Protein AF-0000000080197088 (afdb_homodimer)

Secondary structure (DSSP, 8-state):
-------------------------SS--SSPPSEEEEEEEEEEE-GGG-EEEESS---HHHHHHHHHHHHHH--SPPPPPPTT--EE-EEEEEEEES-----TT----EEEEEETTEEEEEEEEHHHHHHHHHHHHHHEEEETTTTEEEEEEEEEEEEE--SSSEEEEEEE-SSS---HHHHHHHHHHHHHTT--EEEEE---SS---B--SS-THHHHHHSSSTTS-B-HHHHHHHHHHHHTTT-EEEEE---SBS-HHHHHH-GGGS-SSPP--SSGGG-B--TT-HHHHHHHHHHHHHHHHH---SEEE----S--THHHHT-HHHHHHHHHHT--HHHHHHHHHHHHHIIIIIIS--EEEEEHHHHHHHGGGS-TTPEEEE--STTHHHHHHHHHHTT-EEEE--HHHHB-SSTT--HHHHHH--TTTT--HHHHTTEEEEEEEE-SSS--TTTHHHHHTTHHHHHHHHHHS-TT---HHHHHHHHHHHHHHHHHTT--PPPTT-SSTTPPPSSS--GGG-/-------------------------SS--SSPPSEEEEEEEEEEE-GGG-EEEESS---HHHHHHHHHHHHHH--SPPPPPPTT--EE-EEEEEEEES-----TT----EEEEEETTEEEEEEEEHHHHHHHHHHHHHHEEEETTTTEEEEEEEEEEEEE--SSSEEEEEEE-SSS---HHHHHHHHHHHHHTT--EEEEE---SS---B--SS-THHHHHHSSSTTS-B-HHHHHHHHHHHHTTT-EEEEE---SBS-HHHHHH-GGGS-SSPP--SSGGG-B--TT-HHHHHHHHHHHHHHHHH---SEEE----S--THHHHT-HHHHHHHHHHT--HHHHHHHHHHHHHIIIIIIS--EEEEEHHHHHHHGGGS-TTPEEEE--STTHHHHHHHHHHTT-EEEE--HHHHB-SSTT--HHHHHH--TTTT--HHHHTTEEEEEEEE-STT--TTTHHHHHTTHHHHHHHHHHS-TT---HHHHHHHHHHHHHHHHHTT--PPPTT-SSTTPPPSSS--GGG-

pLDDT: mean 93.04, std 13.76, range [24.11, 98.94]

Organism: NCBI:txid67003

Foldseek 3Di:
DCPVDDPVPPPPPPPPPPPPPLPFDPPLAAPDFQDKDFAADKAFADLVQAEEAEDQDDDPLLVVLVVVLSCLQCVADADDDDPPHQHERYEYEYENAEDDDQAQPDWLKWKWWDDSVYIYIYDPYSNVSSLNSLRVSSQWDADPVNRTIMRGRDGMIGIGGFPFRAEEAEDACALPHADLVLLLLVLVVCVNNPHAEYEYAQHFLRARQEADPVQRLLRVFLHPDPVRHADLVSLLVSQVSNVSSNHAYAYEDEAFFRCNSSCRSPVPQFDVVFDDDPPSRQGGGDLLDPVNLVVLLSVLLSVLVRGVYQEYEHEPPPHHCVSQVVRPVNVVSCVVVVHDPLVSVLVSQVSNCCSSCPVSVGAYEYELNVCVSQNPSDDQSYEYEYAEPPCRQVSLQSCLVVPHAYAYQYCQQQEQQFFQHALLSNLQDANQPPHDPSSVVSYNYYYRYYHPNPDYSVQPQLSCPPSSSSRSSNRGYDVPPRDCVSCVSSSLSSQVSCVVSVTNHAQNPDSTSRDHDDDDDDSSVD/DDPPPDCPPPPPPPPPPPPPPLPFDPPLAAPDFQDKDFAADKAFADLVQAEEAEDQDDDPLLVVLVVVLSCLQCVADADDDDPPHQHERYEYEYENAEDDDQAQPDWLKWKWWDDSVYIYIYDPYSNVSSLNSLRVSSQWDADPVNRTIMRGRDGMIGIGGWPFRAEEAEDACALPHADLVLLLLVLVVCVNNPHAEYEYNQHFLRARQEADPVQRLLRVFLHPDPVRHADLVSLLVSQVSNVSSNHAYAYEDEAFFRCNSSCRSPVPQFDVVFDDDPPSRQGGGQLLDPVNLVVLLSVLLSVLVRGVYQEYEHEPPPHHCVSQVVRPVNVVSCVVVVHDPLVSVLVSQVSSCCSSCPVSVGAYEYELNVCVSQNPSDDQSYEYEYAEPPCRQVSLQSCLVVPHAYAYQYCQQQEQQFFQHALLSNLQDANQPPHDPSSVVSYNYYYRYYHPNPDYSVQPQQSCPDSVSSRSSNRGYDVPPRDCVSCVSSSLSSQVSCVVSVGNHAQNPDSTSRDHDDDDDDSSVD

Sequence (1052 aa):
MSGQGVALGLLVVAQLLAACVVHAAFPPIWPMPQNYTNGTGTVVIDGANMRLSSTCGSSENLTSAFDRFVKRTFTHRAAELDEDVQAVSVVAVCAWNVSVPLQLGVSEAYRLSAGVNGIMVECEEIYGCYHGLETLSQLISFNYSSHRYELHHAPWRVEDFPRFSHRGMLVDTSRHFIPVPVLKQIIDSMTYAKFNVFHWHITDAHSFPMESKKYPQLAEHGAFSPAERFSIEDMKEVRDYAMERGVRVMMEFDSPAHTSAMCAGMPEICPLPMCTDPNLNAWVLDITKQKTYRVVEDLFREIAELFPERMLHVGGDEVDTRCWEENPYIMEWLAEHNITLREALLNFTKNVETHVSGRLNRVVVGWEEMWTTFGTKLDKSTVVQQWLAQNASAILKDVTSHGYRALVSIQHHWYLNWDGTKWDAAYEFEPCTSLTDEECALVLGGEACQWGEFVDASVALNTMWPRAAAVAERLWSRRDVNSVAAAEGRYVAFRCLLNQRGIAAGPAHNELARRAPGDPGSCYAQMSGQGVALGLLVVAQLLAACVVHAAFPPIWPMPQNYTNGTGTVVIDGANMRLSSTCGSSENLTSAFDRFVKRTFTHRAAELDEDVQAVSVVAVCAWNVSVPLQLGVSEAYRLSAGVNGIMVECEEIYGCYHGLETLSQLISFNYSSHRYELHHAPWRVEDFPRFSHRGMLVDTSRHFIPVPVLKQIIDSMTYAKFNVFHWHITDAHSFPMESKKYPQLAEHGAFSPAERFSIEDMKEVRDYAMERGVRVMMEFDSPAHTSAMCAGMPEICPLPMCTDPNLNAWVLDITKQKTYRVVEDLFREIAELFPERMLHVGGDEVDTRCWEENPYIMEWLAEHNITLREALLNFTKNVETHVSGRLNRVVVGWEEMWTTFGTKLDKSTVVQQWLAQNASAILKDVTSHGYRALVSIQHHWYLNWDGTKWDAAYEFEPCTSLTDEECALVLGGEACQWGEFVDASVALNTMWPRAAAVAERLWSRRDVNSVAAAEGRYVAFRCLLNQRGIAAGPAHNELARRAPGDPGSCYAQ

Radius of gyration: 31.52 Å; Cα contacts (8 Å, |Δi|>4): 2312; chains: 2; bounding box: 90×104×86 Å

Solvent-accessible surface area (backbone atoms only — not comparable to full-atom values): 53618 Å² total; per-residue (Å²): 138,88,75,81,73,84,78,75,74,79,76,75,75,72,74,67,72,65,67,72,69,70,64,75,36,74,68,55,50,65,47,53,64,64,38,72,51,64,44,81,37,75,32,43,39,35,65,93,64,55,40,82,41,65,73,58,40,82,46,71,63,56,52,50,47,47,51,53,44,49,59,68,54,52,77,66,77,56,59,83,76,57,91,84,58,79,54,45,37,52,41,35,34,30,21,65,34,72,76,71,77,85,52,90,72,60,55,49,34,22,34,35,40,37,41,86,91,37,32,39,31,37,16,60,24,42,54,2,38,56,50,36,48,48,52,51,41,49,48,44,44,72,37,74,86,77,33,37,34,34,31,65,37,21,42,34,41,36,44,36,48,60,65,31,72,40,32,29,42,34,43,31,34,18,31,11,55,54,37,68,54,44,51,51,53,52,50,55,55,34,47,65,41,64,37,36,28,42,29,38,33,41,36,28,26,69,6,20,20,55,54,36,90,91,48,49,45,30,21,73,52,7,20,70,43,81,82,44,57,37,49,65,57,50,52,47,48,53,46,52,58,31,48,69,65,56,22,39,53,32,48,30,49,48,37,56,20,22,25,37,9,46,33,59,29,40,52,88,35,23,44,83,77,62,68,77,66,87,54,44,52,45,23,44,50,26,86,86,41,71,64,31,55,52,52,53,53,49,50,52,50,55,48,53,73,71,34,84,43,47,50,37,32,45,31,42,51,74,67,46,60,62,56,53,72,69,28,68,69,53,49,50,50,30,58,75,66,70,49,51,71,66,54,50,51,48,52,53,50,49,52,51,46,47,44,39,38,61,75,65,63,27,37,43,28,31,29,42,47,47,44,79,71,49,48,82,76,47,65,70,72,37,28,37,33,38,36,59,66,77,62,38,62,57,50,53,46,54,44,23,74,73,66,25,36,31,33,42,32,36,47,81,40,29,30,37,52,49,48,73,43,44,43,63,58,23,32,58,55,60,94,52,60,95,46,52,73,71,37,36,68,30,44,41,31,34,31,36,34,32,51,14,52,42,28,35,56,39,40,46,51,15,35,41,24,46,44,48,50,30,45,33,25,56,39,28,19,51,84,83,66,52,51,57,79,76,41,43,46,34,52,32,48,48,29,45,48,37,28,57,70,48,39,26,28,19,41,70,72,43,81,34,32,68,42,62,50,86,55,57,48,38,67,78,75,54,142,83,83,79,75,81,80,79,76,80,78,76,75,70,73,67,76,67,66,73,68,69,64,73,36,73,68,56,50,64,47,53,64,65,38,71,52,64,44,80,39,74,32,43,38,36,65,92,63,54,42,81,41,64,73,60,38,84,47,71,61,56,53,50,46,48,51,52,45,49,59,66,53,50,78,64,77,57,58,82,77,56,89,82,57,81,53,45,36,50,41,35,34,30,20,67,34,72,75,72,76,85,52,88,72,59,55,48,33,23,35,33,38,37,39,85,91,37,33,38,30,37,16,62,24,42,52,1,38,55,50,36,48,48,52,51,42,50,49,45,45,74,35,72,86,78,32,36,34,32,31,64,36,21,42,34,40,34,43,35,50,60,66,32,73,40,34,28,40,33,42,32,35,17,31,11,55,56,38,68,54,45,50,52,52,50,52,55,54,34,47,64,41,65,39,35,28,42,29,38,32,40,36,30,23,69,6,20,21,56,53,37,90,91,47,48,46,31,20,73,51,7,20,69,42,81,82,43,56,36,49,66,57,50,53,46,49,54,46,53,57,30,46,69,67,56,22,41,53,32,47,29,50,47,36,56,19,22,25,38,9,46,31,59,29,41,50,90,34,24,44,81,78,63,68,77,64,86,53,44,53,44,24,46,50,26,87,87,41,70,63,31,55,52,50,54,52,49,52,52,50,52,48,54,74,69,34,85,44,48,50,37,32,44,32,43,50,74,67,47,60,61,56,52,73,69,29,68,68,53,49,50,48,30,59,74,67,71,48,51,70,69,53,49,52,48,51,51,51,49,51,50,46,46,43,40,38,60,73,64,63,27,37,44,28,29,28,40,46,47,44,78,73,50,48,83,77,47,64,71,73,37,28,36,32,38,38,58,66,77,61,38,62,59,50,54,46,55,45,23,75,72,66,26,36,31,34,43,32,35,47,82,39,28,29,38,53,48,49,74,40,44,42,62,59,22,33,58,54,61,94,50,62,95,46,54,73,73,37,37,66,30,43,41,31,34,30,38,32,33,52,14,51,43,28,35,54,38,39,45,51,15,35,40,23,46,45,47,50,28,46,33,25,56,40,28,18,50,84,84,68,50,54,58,81,75,41,44,44,34,52,31,49,49,29,45,48,37,28,58,69,50,40,26,29,18,40,69,70,42,80,37,33,62,42,65,49,87,54,56,48,39,66,79,74,53

Structure (mmCIF, N/CA/C/O backbone):
data_AF-0000000080197088-model_v1
#
loop_
_entity.id
_entity.type
_entity.pdbx_description
1 polymer Beta-hexosaminidase
#
loop_
_atom_site.group_PDB
_atom_site.id
_atom_site.type_symbol
_atom_site.label_atom_id
_atom_site.label_alt_id
_atom_site.label_comp_id
_atom_site.label_asym_id
_atom_site.label_entity_id
_atom_site.label_seq_id
_atom_site.pdbx_PDB_ins_code
_atom_site.Cartn_x
_atom_site.Cartn_y
_atom_site.Cartn_z
_atom_site.occupancy
_atom_site.B_iso_or_equiv
_atom_site.auth_seq_id
_atom_site.auth_comp_id
_atom_site.auth_asym_id
_atom_site.auth_atom_id
_atom_site.pdbx_PDB_model_num
ATOM 1 N N . MET A 1 1 ? 55.062 17 51.656 1 24.28 1 MET A N 1
ATOM 2 C CA . MET A 1 1 ? 54.344 15.961 50.938 1 24.28 1 MET A CA 1
ATOM 3 C C . MET A 1 1 ? 53.469 16.578 49.844 1 24.28 1 MET A C 1
ATOM 5 O O . MET A 1 1 ? 53.156 17.766 49.906 1 24.28 1 MET A O 1
ATOM 9 N N . SER A 1 2 ? 53.094 15.625 48.875 1 25.16 2 SER A N 1
ATOM 10 C CA . SER A 1 2 ? 52.781 15.305 47.5 1 25.16 2 SER A CA 1
ATOM 11 C C . SER A 1 2 ? 51.344 15.688 47.156 1 25.16 2 SER A C 1
ATOM 13 O O . SER A 1 2 ? 50.375 15.039 47.594 1 25.16 2 SER A O 1
ATOM 15 N N . GLY A 1 3 ? 50.938 16.891 47.25 1 24.11 3 GLY A N 1
ATOM 16 C CA . GLY A 1 3 ? 49.688 17.609 46.969 1 24.11 3 GLY A CA 1
ATOM 17 C C . GLY A 1 3 ? 49.156 17.375 45.562 1 24.11 3 GLY A C 1
ATOM 18 O O . GLY A 1 3 ? 48.375 18.172 45.062 1 24.11 3 GLY A O 1
ATOM 19 N N . GLN A 1 4 ? 49.844 16.391 44.812 1 29.55 4 GLN A N 1
ATOM 20 C CA . GLN A 1 4 ? 49.625 16.406 43.375 1 29.55 4 GLN A CA 1
ATOM 21 C C . GLN A 1 4 ? 48.188 16.047 43 1 29.55 4 GLN A C 1
ATOM 23 O O . GLN A 1 4 ? 47.781 14.891 43.125 1 29.55 4 GLN A O 1
ATOM 28 N N . GLY A 1 5 ? 47.188 16.812 43.469 1 26.14 5 GLY A N 1
ATOM 29 C CA . GLY A 1 5 ? 45.781 16.562 43.219 1 26.14 5 GLY A CA 1
ATOM 30 C C . GLY A 1 5 ? 45.5 16.234 41.75 1 26.14 5 GLY A C 1
ATOM 31 O O . GLY A 1 5 ? 46.344 16.5 40.875 1 26.14 5 GLY A O 1
ATOM 32 N N . VAL A 1 6 ? 44.188 15.516 41.438 1 30.48 6 VAL A N 1
ATOM 33 C CA . VAL A 1 6 ? 43.438 14.664 40.531 1 30.48 6 VAL A CA 1
ATOM 34 C C . VAL A 1 6 ? 43 15.477 39.312 1 30.48 6 VAL A C 1
ATOM 36 O O . VAL A 1 6 ? 42.062 16.281 39.406 1 30.48 6 VAL A O 1
ATOM 39 N N . ALA A 1 7 ? 43.812 16.094 38.5 1 31.86 7 ALA A N 1
ATOM 40 C CA . ALA A 1 7 ? 43.281 16.734 37.281 1 31.86 7 ALA A CA 1
ATOM 41 C C . ALA A 1 7 ? 42.562 15.742 36.406 1 31.86 7 ALA A C 1
ATOM 43 O O . ALA A 1 7 ? 43.156 15.055 35.594 1 31.86 7 ALA A O 1
ATOM 44 N N . LEU A 1 8 ? 41.688 14.805 36.969 1 28.34 8 LEU A N 1
ATOM 45 C CA . LEU A 1 8 ? 41.031 13.867 36.062 1 28.34 8 LEU A CA 1
ATOM 46 C C . LEU A 1 8 ? 40.312 14.617 34.969 1 28.34 8 LEU A C 1
ATOM 48 O O . LEU A 1 8 ? 39.375 15.367 35.219 1 28.34 8 LEU A O 1
ATOM 52 N N . GLY A 1 9 ? 41 15.008 33.875 1 25.44 9 GLY A N 1
ATOM 53 C CA . GLY A 1 9 ? 40.5 15.594 32.625 1 25.44 9 GLY A CA 1
ATOM 54 C C . GLY A 1 9 ? 39.344 14.836 32.031 1 25.44 9 GLY A C 1
ATOM 55 O O . GLY A 1 9 ? 39.438 13.625 31.812 1 25.44 9 GLY A O 1
ATOM 56 N N . LEU A 1 10 ? 38.062 15.211 32.281 1 27.31 10 LEU A N 1
ATOM 57 C CA . LEU A 1 10 ? 36.812 14.727 31.703 1 27.31 10 LEU A CA 1
ATOM 58 C C . LEU A 1 10 ? 36.906 14.688 30.188 1 27.31 10 LEU A C 1
ATOM 60 O O . LEU A 1 10 ? 37.031 15.727 29.547 1 27.31 10 LEU A O 1
ATOM 64 N N . LEU A 1 11 ? 37.438 13.609 29.594 1 29.98 11 LEU A N 1
ATOM 65 C CA . LEU A 1 11 ? 37.344 13.281 28.172 1 29.98 11 LEU A CA 1
ATOM 66 C C . LEU A 1 11 ? 35.906 13.375 27.688 1 29.98 11 LEU A C 1
ATOM 68 O O . LEU A 1 11 ? 35.062 12.609 28.109 1 29.98 11 LEU A O 1
ATOM 72 N N . VAL A 1 12 ? 35.375 14.555 27.344 1 30.69 12 VAL A N 1
ATOM 73 C CA . VAL A 1 12 ? 34.156 14.766 26.594 1 30.69 12 VAL A CA 1
ATOM 74 C C . VAL A 1 12 ? 34.125 13.805 25.406 1 30.69 12 VAL A C 1
ATOM 76 O O . VAL A 1 12 ? 34.938 13.891 24.5 1 30.69 12 VAL A O 1
ATOM 79 N N . VAL A 1 13 ? 33.75 12.578 25.625 1 30.33 13 VAL A N 1
ATOM 80 C CA . VAL A 1 13 ? 33.438 11.68 24.531 1 30.33 13 VAL A CA 1
ATOM 81 C C . VAL A 1 13 ? 32.469 12.367 23.562 1 30.33 13 VAL A C 1
ATOM 83 O O . VAL A 1 13 ? 31.328 12.641 23.906 1 30.33 13 VAL A O 1
ATOM 86 N N . ALA A 1 14 ? 32.938 13.32 22.766 1 31.08 14 ALA A N 1
ATOM 87 C CA . ALA A 1 14 ? 32.281 13.656 21.5 1 31.08 14 ALA A CA 1
ATOM 88 C C . ALA A 1 14 ? 31.672 12.414 20.844 1 31.08 14 ALA A C 1
ATOM 90 O O . ALA A 1 14 ? 32.406 11.562 20.344 1 31.08 14 ALA A O 1
ATOM 91 N N . GLN A 1 15 ? 30.688 11.906 21.422 1 31.02 15 GLN A N 1
ATOM 92 C CA . GLN A 1 15 ? 29.953 10.922 20.641 1 31.02 15 GLN A CA 1
ATOM 93 C C . GLN A 1 15 ? 29.859 11.352 19.172 1 31.02 15 GLN A C 1
ATOM 95 O O . GLN A 1 15 ? 29.188 12.344 18.859 1 31.02 15 GLN A O 1
ATOM 100 N N . LEU A 1 16 ? 30.953 11.227 18.422 1 31.47 16 LEU A N 1
ATOM 101 C CA . LEU A 1 16 ? 30.922 11.172 16.969 1 31.47 16 LEU A CA 1
ATOM 102 C C . LEU A 1 16 ? 29.672 10.477 16.484 1 31.47 16 LEU A C 1
ATOM 104 O O . LEU A 1 16 ? 29.484 9.273 16.703 1 31.47 16 LEU A O 1
ATOM 108 N N . LEU A 1 17 ? 28.547 11.109 16.625 1 34.03 17 LEU A N 1
ATOM 109 C CA . LEU A 1 17 ? 27.516 10.633 15.711 1 34.03 17 LEU A CA 1
ATOM 110 C C . LEU A 1 17 ? 28.125 10.117 14.414 1 34.03 17 LEU A C 1
ATOM 112 O O . LEU A 1 17 ? 28.656 10.898 13.617 1 34.03 17 LEU A O 1
ATOM 116 N N . ALA A 1 18 ? 28.812 9.078 14.547 1 34.41 18 ALA A N 1
ATOM 117 C CA . ALA A 1 18 ? 29.141 8.414 13.297 1 34.41 18 ALA A CA 1
ATOM 118 C C . ALA A 1 18 ? 28.047 8.594 12.258 1 34.41 18 ALA A C 1
ATOM 120 O O . ALA A 1 18 ? 26.938 8.055 12.414 1 34.41 18 ALA A O 1
ATOM 121 N N . ALA A 1 19 ? 27.938 9.75 11.664 1 36.25 19 ALA A N 1
ATOM 122 C CA . ALA A 1 19 ? 27.203 9.773 10.406 1 36.25 19 ALA A CA 1
ATOM 123 C C . ALA A 1 19 ? 27.297 8.422 9.695 1 36.25 19 ALA A C 1
ATOM 125 O O . ALA A 1 19 ? 28.375 8.031 9.227 1 36.25 19 ALA A O 1
ATOM 126 N N . CYS A 1 20 ? 26.594 7.488 10.086 1 39.09 20 CYS A N 1
ATOM 127 C CA . CYS A 1 20 ? 26.547 6.312 9.227 1 39.09 20 CYS A CA 1
ATOM 128 C C . CYS A 1 20 ? 26.641 6.707 7.758 1 39.09 20 CYS A C 1
ATOM 130 O O . CYS A 1 20 ? 25.672 7.219 7.191 1 39.09 20 CYS A O 1
ATOM 132 N N . VAL A 1 21 ? 27.875 7 7.371 1 39.06 21 VAL A N 1
ATOM 133 C CA . VAL A 1 21 ? 28.094 7.133 5.934 1 39.06 21 VAL A CA 1
ATOM 134 C C . VAL A 1 21 ? 27.312 6.047 5.191 1 39.06 21 VAL A C 1
ATOM 136 O O . VAL A 1 21 ? 27.641 4.859 5.309 1 39.06 21 VAL A O 1
ATOM 139 N N . VAL A 1 22 ? 26.031 6.195 5.07 1 46.78 22 VAL A N 1
ATOM 140 C CA . VAL A 1 22 ? 25.359 5.355 4.082 1 46.78 22 VAL A CA 1
ATOM 141 C C . VAL A 1 22 ? 26.297 5.117 2.893 1 46.78 22 VAL A C 1
ATOM 143 O O . VAL A 1 22 ? 26.594 6.039 2.137 1 46.78 22 VAL A O 1
ATOM 146 N N . HIS A 1 23 ? 27.312 4.258 3.129 1 54.22 23 HIS A N 1
ATOM 147 C CA . HIS A 1 23 ? 28.016 3.873 1.912 1 54.22 23 HIS A CA 1
ATOM 148 C C . HIS A 1 23 ? 27.047 3.648 0.759 1 54.22 23 HIS A C 1
ATOM 150 O O . HIS A 1 23 ? 26.062 2.92 0.903 1 54.22 23 HIS A O 1
ATOM 156 N N . ALA A 1 24 ? 27.188 4.516 -0.196 1 63.97 24 ALA A N 1
ATOM 157 C CA . ALA A 1 24 ? 26.328 4.531 -1.384 1 63.97 24 ALA A CA 1
ATOM 158 C C . ALA A 1 24 ? 26.312 3.164 -2.061 1 63.97 24 ALA A C 1
ATOM 160 O O . ALA A 1 24 ? 27.359 2.57 -2.307 1 63.97 24 ALA A O 1
ATOM 161 N N . ALA A 1 25 ? 25.172 2.361 -2.012 1 81.19 25 ALA A N 1
ATOM 162 C CA . ALA A 1 25 ? 24.922 1.142 -2.777 1 81.19 25 ALA A CA 1
ATOM 163 C C . ALA A 1 25 ? 25.578 1.21 -4.152 1 81.19 25 ALA A C 1
ATOM 165 O O . ALA A 1 25 ? 25.406 2.184 -4.887 1 81.19 25 ALA A O 1
ATOM 166 N N . PHE A 1 26 ? 26.719 0.418 -4.316 1 91.25 26 PHE A N 1
ATOM 167 C CA . PHE A 1 26 ? 27.312 0.385 -5.645 1 91.25 26 PHE A CA 1
ATOM 168 C C . PHE A 1 26 ? 27.562 -1.052 -6.094 1 91.25 26 PHE A C 1
ATOM 170 O O . PHE A 1 26 ? 28.062 -1.873 -5.324 1 91.25 26 PHE A O 1
ATOM 177 N N . PRO A 1 27 ? 27.266 -1.358 -7.316 1 95.19 27 PRO A N 1
ATOM 178 C CA . PRO A 1 27 ? 26.453 -0.557 -8.227 1 95.19 27 PRO A CA 1
ATOM 179 C C . PRO A 1 27 ? 25.016 -0.391 -7.727 1 95.19 27 PRO A C 1
ATOM 181 O O . PRO A 1 27 ? 24.531 -1.222 -6.953 1 95.19 27 PRO A O 1
ATOM 184 N N . PRO A 1 28 ? 24.344 0.636 -8.062 1 93.88 28 PRO A N 1
ATOM 185 C CA . PRO A 1 28 ? 22.969 0.864 -7.605 1 93.88 28 PRO A CA 1
ATOM 186 C C . PRO A 1 28 ? 21.938 0.076 -8.414 1 93.88 28 PRO A C 1
ATOM 188 O O . PRO A 1 28 ? 21.016 0.663 -8.984 1 93.88 28 PRO A O 1
ATOM 191 N N . ILE A 1 29 ? 22.156 -1.21 -8.492 1 97.81 29 ILE A N 1
ATOM 192 C CA . ILE A 1 29 ? 21.328 -2.096 -9.297 1 97.81 29 ILE A CA 1
ATOM 193 C C . ILE A 1 29 ? 20.984 -3.354 -8.5 1 97.81 29 ILE A C 1
ATOM 195 O O . ILE A 1 29 ? 21.844 -3.938 -7.852 1 97.81 29 ILE A O 1
ATOM 199 N N . TRP A 1 30 ? 19.781 -3.678 -8.422 1 98.5 30 TRP A N 1
ATOM 200 C CA . TRP A 1 30 ? 19.297 -4.949 -7.898 1 98.5 30 TRP A CA 1
ATOM 201 C C . TRP A 1 30 ? 18.375 -5.637 -8.898 1 98.5 30 TRP A C 1
ATOM 203 O O . TRP A 1 30 ? 17.406 -5.035 -9.383 1 98.5 30 TRP A O 1
ATOM 213 N N . PRO A 1 31 ? 18.594 -6.875 -9.203 1 98.62 31 PRO A N 1
ATOM 214 C CA . PRO A 1 31 ? 19.688 -7.738 -8.781 1 98.62 31 PRO A CA 1
ATOM 215 C C . PRO A 1 31 ? 21.016 -7.367 -9.445 1 98.62 31 PRO A C 1
ATOM 217 O O . PRO A 1 31 ? 21.031 -6.633 -10.438 1 98.62 31 PRO A O 1
ATOM 220 N N . MET A 1 32 ? 22.062 -7.922 -8.914 1 98.69 32 MET A N 1
ATOM 221 C CA . MET A 1 32 ? 23.391 -7.711 -9.492 1 98.69 32 MET A CA 1
ATOM 222 C C . MET A 1 32 ? 23.469 -8.258 -10.914 1 98.69 32 MET A C 1
ATOM 224 O O . MET A 1 32 ? 23.141 -9.414 -11.156 1 98.69 32 MET A O 1
ATOM 228 N N . PRO A 1 33 ? 23.844 -7.387 -11.875 1 98.62 33 PRO A N 1
ATOM 229 C CA . PRO A 1 33 ? 23.938 -7.879 -13.25 1 98.62 33 PRO A CA 1
ATOM 230 C C . PRO A 1 33 ? 25.062 -8.891 -13.438 1 98.62 33 PRO A C 1
ATOM 232 O O . PRO A 1 33 ? 26.016 -8.922 -12.648 1 98.62 33 PRO A O 1
ATOM 235 N N . GLN A 1 34 ? 24.984 -9.633 -14.531 1 98.56 34 GLN A N 1
ATOM 236 C CA . GLN A 1 34 ? 26.031 -10.594 -14.875 1 98.56 34 GLN A CA 1
ATOM 237 C C . GLN A 1 34 ? 27.359 -9.891 -15.133 1 98.56 34 GLN A C 1
ATOM 239 O O . GLN A 1 34 ? 28.406 -10.344 -14.672 1 98.56 34 GLN A O 1
ATOM 244 N N . ASN A 1 35 ? 27.25 -8.852 -15.945 1 98.38 35 ASN A N 1
ATOM 245 C CA . ASN A 1 35 ? 28.422 -8.047 -16.281 1 98.38 35 ASN A CA 1
ATOM 246 C C . ASN A 1 35 ? 28.062 -6.566 -16.422 1 98.38 35 ASN A C 1
ATOM 248 O O . ASN A 1 35 ? 26.969 -6.23 -16.891 1 98.38 35 ASN A O 1
ATOM 252 N N . TYR A 1 36 ? 29 -5.738 -15.93 1 98.5 36 TYR A N 1
ATOM 253 C CA . TYR A 1 36 ? 28.812 -4.312 -16.156 1 98.5 36 TYR A CA 1
ATOM 254 C C . TYR A 1 36 ? 30.141 -3.57 -16.094 1 98.5 36 TYR A C 1
ATOM 256 O O . TYR A 1 36 ? 31.125 -4.07 -15.531 1 98.5 36 TYR A O 1
ATOM 264 N N . THR A 1 37 ? 30.266 -2.463 -16.797 1 98.5 37 THR A N 1
ATOM 265 C CA . THR A 1 37 ? 31.312 -1.454 -16.656 1 98.5 37 THR A CA 1
ATOM 266 C C . THR A 1 37 ? 30.703 -0.063 -16.516 1 98.5 37 THR A C 1
ATOM 268 O O . THR A 1 37 ? 29.562 0.168 -16.906 1 98.5 37 THR A O 1
ATOM 271 N N . ASN A 1 38 ? 31.375 0.752 -15.828 1 98.25 38 ASN A N 1
ATOM 272 C CA . ASN A 1 38 ? 30.891 2.113 -15.625 1 98.25 38 ASN A CA 1
ATOM 273 C C . ASN A 1 38 ? 32.031 3.129 -15.688 1 98.25 38 ASN A C 1
ATOM 275 O O . ASN A 1 38 ? 33.219 2.76 -15.609 1 98.25 38 ASN A O 1
ATOM 279 N N . GLY A 1 39 ? 31.641 4.371 -15.914 1 98 39 GLY A N 1
ATOM 280 C CA . GLY A 1 39 ? 32.562 5.488 -15.828 1 98 39 GLY A CA 1
ATOM 281 C C . GLY A 1 39 ? 32.438 6.277 -14.539 1 98 39 GLY A C 1
ATOM 282 O O . GLY A 1 39 ? 32.125 5.711 -13.484 1 98 39 GLY A O 1
ATOM 283 N N . THR A 1 40 ? 32.844 7.516 -14.578 1 96.94 40 THR A N 1
ATOM 284 C CA . THR A 1 40 ? 32.75 8.398 -13.414 1 96.94 40 THR A CA 1
ATOM 285 C C . THR A 1 40 ? 31.953 9.656 -13.742 1 96.94 40 THR A C 1
ATOM 287 O O . THR A 1 40 ? 31.812 10.547 -12.898 1 96.94 40 THR A O 1
ATOM 290 N N . GLY A 1 41 ? 31.422 9.703 -14.906 1 96.81 41 GLY A N 1
ATOM 291 C CA . GLY A 1 41 ? 30.734 10.914 -15.336 1 96.81 41 GLY A CA 1
ATOM 292 C C . GLY A 1 41 ? 29.297 10.992 -14.852 1 96.81 41 GLY A C 1
ATOM 293 O O . GLY A 1 41 ? 28.766 10.023 -14.305 1 96.81 41 GLY A O 1
ATOM 294 N N . THR A 1 42 ? 28.75 12.172 -14.984 1 96.75 42 THR A N 1
ATOM 295 C CA . THR A 1 42 ? 27.344 12.422 -14.688 1 96.75 42 THR A CA 1
ATOM 296 C C . THR A 1 42 ? 26.609 12.945 -15.93 1 96.75 42 THR A C 1
ATOM 298 O O . THR A 1 42 ? 27.094 13.867 -16.594 1 96.75 42 THR A O 1
ATOM 301 N N . VAL A 1 43 ? 25.531 12.297 -16.234 1 97.31 43 VAL A N 1
ATOM 302 C CA . VAL A 1 43 ? 24.719 12.703 -17.375 1 97.31 43 VAL A CA 1
ATOM 303 C C . VAL A 1 43 ? 23.375 13.242 -16.891 1 97.31 43 VAL A C 1
ATOM 305 O O . VAL A 1 43 ? 22.734 12.641 -16.031 1 97.31 43 VAL A O 1
ATOM 308 N N . VAL A 1 44 ? 22.953 14.391 -17.375 1 97.25 44 VAL A N 1
ATOM 309 C CA . VAL A 1 44 ? 21.641 14.938 -17.078 1 97.25 44 VAL A CA 1
ATOM 310 C C . VAL A 1 44 ? 20.578 14.266 -17.938 1 97.25 44 VAL A C 1
ATOM 312 O O . VAL A 1 44 ? 20.766 14.102 -19.156 1 97.25 44 VAL A O 1
ATOM 315 N N . ILE A 1 45 ? 19.516 13.844 -17.312 1 97.75 45 ILE A N 1
ATOM 316 C CA . ILE A 1 45 ? 18.422 13.172 -18 1 97.75 45 ILE A CA 1
ATOM 317 C C . ILE A 1 45 ? 17.188 14.086 -18.047 1 97.75 45 ILE A C 1
ATOM 319 O O . ILE A 1 45 ? 16.781 14.617 -17.016 1 97.75 45 ILE A O 1
ATOM 323 N N . ASP A 1 46 ? 16.625 14.312 -19.203 1 96.12 46 ASP A N 1
ATOM 324 C CA . ASP A 1 46 ? 15.383 15.07 -19.359 1 96.12 46 ASP A CA 1
ATOM 325 C C . ASP A 1 46 ? 14.164 14.172 -19.203 1 96.12 46 ASP A C 1
ATOM 327 O O . ASP A 1 46 ? 13.547 13.781 -20.203 1 96.12 46 ASP A O 1
ATOM 331 N N . GLY A 1 47 ? 13.812 13.984 -17.953 1 94.69 47 GLY A N 1
ATOM 332 C CA . GLY A 1 47 ? 12.711 13.086 -17.656 1 94.69 47 GLY A CA 1
ATOM 333 C C . GLY A 1 47 ? 11.375 13.586 -18.141 1 94.69 47 GLY A C 1
ATOM 334 O O . GLY A 1 47 ? 10.516 12.797 -18.547 1 94.69 47 GLY A O 1
ATOM 335 N N . ALA A 1 48 ? 11.133 14.82 -18.219 1 93.12 48 ALA A N 1
ATOM 336 C CA . ALA A 1 48 ? 9.852 15.43 -18.578 1 93.12 48 ALA A CA 1
ATOM 337 C C . ALA A 1 48 ? 9.547 15.203 -20.062 1 93.12 48 ALA A C 1
ATOM 339 O O . ALA A 1 48 ? 8.375 15.125 -20.453 1 93.12 48 ALA A O 1
ATOM 340 N N . ASN A 1 49 ? 10.648 15.055 -20.875 1 93.94 49 ASN A N 1
ATOM 341 C CA . ASN A 1 49 ? 10.469 14.891 -22.312 1 93.94 49 ASN A CA 1
ATOM 342 C C . ASN A 1 49 ? 11.062 13.578 -22.812 1 93.94 49 ASN A C 1
ATOM 344 O O . ASN A 1 49 ? 11.461 13.469 -23.969 1 93.94 49 ASN A O 1
ATOM 348 N N . MET A 1 50 ? 11.203 12.688 -21.875 1 96.31 50 MET A N 1
ATOM 349 C CA . MET A 1 50 ? 11.789 11.398 -22.234 1 96.31 50 MET A CA 1
ATOM 350 C C . MET A 1 50 ? 10.945 10.695 -23.297 1 96.31 50 MET A C 1
ATOM 352 O O . MET A 1 50 ? 9.719 10.617 -23.172 1 96.31 50 MET A O 1
ATOM 356 N N . ARG A 1 51 ? 11.57 10.172 -24.406 1 96.81 51 ARG A N 1
ATOM 357 C CA . ARG A 1 51 ? 10.836 9.531 -25.5 1 96.81 51 ARG A CA 1
ATOM 358 C C . ARG A 1 51 ? 11.453 8.188 -25.859 1 96.81 51 ARG A C 1
ATOM 360 O O . ARG A 1 51 ? 12.656 7.977 -25.656 1 96.81 51 ARG A O 1
ATOM 367 N N . LEU A 1 52 ? 10.648 7.336 -26.391 1 97.25 52 LEU A N 1
ATOM 368 C CA . LEU A 1 52 ? 11.062 6.031 -26.891 1 97.25 52 LEU A CA 1
ATOM 369 C C . LEU A 1 52 ? 11.43 6.113 -28.375 1 97.25 52 LEU A C 1
ATOM 371 O O . LEU A 1 52 ? 10.688 6.691 -29.172 1 97.25 52 LEU A O 1
ATOM 375 N N . SER A 1 53 ? 12.578 5.664 -28.734 1 96.62 53 SER A N 1
ATOM 376 C CA . SER A 1 53 ? 12.938 5.406 -30.125 1 96.62 53 SER A CA 1
ATOM 377 C C . SER A 1 53 ? 13.102 3.912 -30.375 1 96.62 53 SER A C 1
ATOM 379 O O . SER A 1 53 ? 14.109 3.316 -30 1 96.62 53 SER A O 1
ATOM 381 N N . SER A 1 54 ? 12.078 3.301 -30.984 1 92.88 54 SER A N 1
ATOM 382 C CA . SER A 1 54 ? 12.172 1.884 -31.328 1 92.88 54 SER A CA 1
ATOM 383 C C . SER A 1 54 ? 13 1.672 -32.594 1 92.88 54 SER A C 1
ATOM 385 O O . SER A 1 54 ? 12.594 2.076 -33.688 1 92.88 54 SER A O 1
ATOM 387 N N . THR A 1 55 ? 14.07 0.891 -32.531 1 88.56 55 THR A N 1
ATOM 388 C CA . THR A 1 55 ? 15.016 0.862 -33.625 1 88.56 55 THR A CA 1
ATOM 389 C C . THR A 1 55 ? 14.914 -0.458 -34.375 1 88.56 55 THR A C 1
ATOM 391 O O . THR A 1 55 ? 15.352 -0.551 -35.531 1 88.56 55 THR A O 1
ATOM 394 N N . CYS A 1 56 ? 14.562 -1.568 -33.844 1 89.06 56 CYS A N 1
ATOM 395 C CA . CYS A 1 56 ? 14.492 -2.838 -34.562 1 89.06 56 CYS A CA 1
ATOM 396 C C . CYS A 1 56 ? 13.07 -3.395 -34.531 1 89.06 56 CYS A C 1
ATOM 398 O O . CYS A 1 56 ? 12.75 -4.316 -35.281 1 89.06 56 CYS A O 1
ATOM 400 N N . GLY A 1 57 ? 12.18 -3.037 -33.75 1 82.31 57 GLY A N 1
ATOM 401 C CA . GLY A 1 57 ? 10.797 -3.475 -33.625 1 82.31 57 GLY A CA 1
ATOM 402 C C . GLY A 1 57 ? 9.945 -2.523 -32.812 1 82.31 57 GLY A C 1
ATOM 403 O O . GLY A 1 57 ? 10.461 -1.812 -31.953 1 82.31 57 GLY A O 1
ATOM 404 N N . SER A 1 58 ? 8.664 -2.463 -33.375 1 85.56 58 SER A N 1
ATOM 405 C CA . SER A 1 58 ? 7.719 -1.645 -32.594 1 85.56 58 SER A CA 1
ATOM 406 C C . SER A 1 58 ? 6.469 -2.436 -32.25 1 85.56 58 SER A C 1
ATOM 408 O O . SER A 1 58 ? 6.039 -3.312 -33 1 85.56 58 SER A O 1
ATOM 410 N N . SER A 1 59 ? 6.141 -2.305 -31.047 1 92.62 59 SER A N 1
ATOM 411 C CA . SER A 1 59 ? 4.891 -2.908 -30.594 1 92.62 59 SER A CA 1
ATOM 412 C C . SER A 1 59 ? 4.234 -2.059 -29.516 1 92.62 59 SER A C 1
ATOM 414 O O . SER A 1 59 ? 4.902 -1.254 -28.859 1 92.62 59 SER A O 1
ATOM 416 N N . GLU A 1 60 ? 2.977 -2.213 -29.438 1 94.94 60 GLU A N 1
ATOM 417 C CA . GLU A 1 60 ? 2.232 -1.541 -28.375 1 94.94 60 GLU A CA 1
ATOM 418 C C . GLU A 1 60 ? 2.74 -1.955 -27 1 94.94 60 GLU A C 1
ATOM 420 O O . GLU A 1 60 ? 2.756 -1.146 -26.062 1 94.94 60 GLU A O 1
ATOM 425 N N . ASN A 1 61 ? 3.168 -3.178 -26.891 1 95.31 61 ASN A N 1
ATOM 426 C CA . ASN A 1 61 ? 3.682 -3.678 -25.609 1 95.31 61 ASN A CA 1
ATOM 427 C C . ASN A 1 61 ? 4.977 -2.977 -25.219 1 95.31 61 ASN A C 1
ATOM 429 O O . ASN A 1 61 ? 5.191 -2.678 -24.047 1 95.31 61 ASN A O 1
ATOM 433 N N . LEU A 1 62 ? 5.801 -2.752 -26.156 1 96.25 62 LEU A N 1
ATOM 434 C CA . LEU A 1 62 ? 7.047 -2.047 -25.891 1 96.25 62 LEU A CA 1
ATOM 435 C C . LEU A 1 62 ? 6.773 -0.605 -25.469 1 96.25 62 LEU A C 1
ATOM 437 O O . LEU A 1 62 ? 7.387 -0.103 -24.516 1 96.25 62 LEU A O 1
ATOM 441 N N . THR A 1 63 ? 5.84 0.025 -26.188 1 97.06 63 THR A N 1
ATOM 442 C CA . THR A 1 63 ? 5.438 1.382 -25.828 1 97.06 63 THR A CA 1
ATOM 443 C C . THR A 1 63 ? 4.871 1.427 -24.406 1 97.06 63 THR A C 1
ATOM 445 O O . THR A 1 63 ? 5.215 2.314 -23.625 1 97.06 63 THR A O 1
ATOM 448 N N . SER A 1 64 ? 4.047 0.47 -24.109 1 97.31 64 SER A N 1
ATOM 449 C CA . SER A 1 64 ? 3.469 0.385 -22.766 1 97.31 64 SER A CA 1
ATOM 450 C C . SER A 1 64 ? 4.551 0.188 -21.703 1 97.31 64 SER A C 1
ATOM 452 O O . SER A 1 64 ? 4.48 0.774 -20.625 1 97.31 64 SER A O 1
ATOM 454 N N . ALA A 1 65 ? 5.484 -0.637 -22 1 97.62 65 ALA A N 1
ATOM 455 C CA . ALA A 1 65 ? 6.598 -0.864 -21.078 1 97.62 65 ALA A CA 1
ATOM 456 C C . ALA A 1 65 ? 7.395 0.418 -20.859 1 97.62 65 ALA A C 1
ATOM 458 O O . ALA A 1 65 ? 7.793 0.721 -19.734 1 97.62 65 ALA A O 1
ATOM 459 N N . PHE A 1 66 ? 7.598 1.15 -21.906 1 98 66 PHE A N 1
ATOM 460 C CA . PHE A 1 66 ? 8.32 2.412 -21.812 1 98 66 PHE A CA 1
ATOM 461 C C . PHE A 1 66 ? 7.535 3.428 -21 1 98 66 PHE A C 1
ATOM 463 O O . PHE A 1 66 ? 8.109 4.148 -20.172 1 98 66 PHE A O 1
ATOM 470 N N . ASP A 1 67 ? 6.254 3.457 -21.25 1 97.94 67 ASP A N 1
ATOM 471 C CA . ASP A 1 67 ? 5.41 4.363 -20.469 1 97.94 67 ASP A CA 1
ATOM 472 C C . ASP A 1 67 ? 5.488 4.047 -18.984 1 97.94 67 ASP A C 1
ATOM 474 O O . ASP A 1 67 ? 5.547 4.957 -18.156 1 97.94 67 ASP A O 1
ATOM 478 N N . ARG A 1 68 ? 5.434 2.793 -18.625 1 97.56 68 ARG A N 1
ATOM 479 C CA . ARG A 1 68 ? 5.586 2.391 -17.219 1 97.56 68 ARG A CA 1
ATOM 480 C C . ARG A 1 68 ? 6.9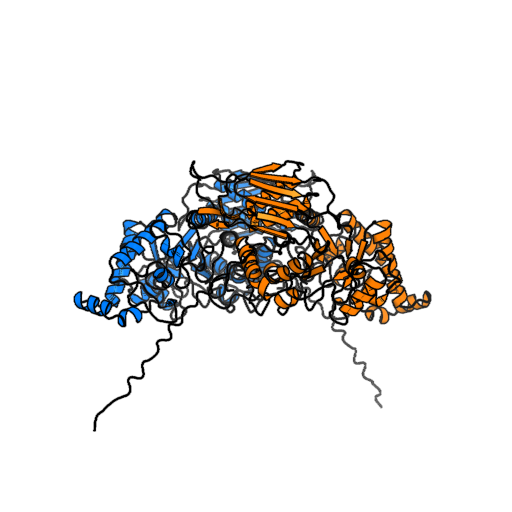45 2.809 -16.672 1 97.56 68 ARG A C 1
ATOM 482 O O . ARG A 1 68 ? 7.051 3.248 -15.531 1 97.56 68 ARG A O 1
ATOM 489 N N . PHE A 1 69 ? 7.977 2.625 -17.531 1 98.06 69 PHE A N 1
ATOM 490 C CA . PHE A 1 69 ? 9.32 3.062 -17.172 1 98.06 69 PHE A CA 1
ATOM 491 C C . PHE A 1 69 ? 9.336 4.551 -16.828 1 98.06 69 PHE A C 1
ATOM 493 O O . PHE A 1 69 ? 9.852 4.953 -15.789 1 98.06 69 PHE A O 1
ATOM 500 N N . VAL A 1 70 ? 8.781 5.352 -17.656 1 98.12 70 VAL A N 1
ATOM 501 C CA . VAL A 1 70 ? 8.781 6.801 -17.484 1 98.12 70 VAL A CA 1
ATOM 502 C C . VAL A 1 70 ? 8.039 7.168 -16.203 1 98.12 70 VAL A C 1
ATOM 504 O O . VAL A 1 70 ? 8.555 7.926 -15.375 1 98.12 70 VAL A O 1
ATOM 507 N N . LYS A 1 71 ? 6.918 6.586 -16.016 1 95.56 71 LYS A N 1
ATOM 508 C CA . LYS A 1 71 ? 6.074 6.898 -14.867 1 95.56 71 LYS A CA 1
ATOM 509 C C . LYS A 1 71 ? 6.766 6.523 -13.555 1 95.56 71 LYS A C 1
ATOM 511 O O . LYS A 1 71 ? 6.664 7.246 -12.562 1 95.56 71 LYS A O 1
ATOM 516 N N . ARG A 1 72 ? 7.434 5.469 -13.539 1 95 72 ARG A N 1
ATOM 517 C CA . ARG A 1 72 ? 8.055 4.934 -12.328 1 95 72 ARG A CA 1
ATOM 518 C C . ARG A 1 72 ? 9.367 5.645 -12.023 1 95 72 ARG A C 1
ATOM 520 O O . ARG A 1 72 ? 9.758 5.762 -10.859 1 95 72 ARG A O 1
ATOM 527 N N . THR A 1 73 ? 10.047 6.082 -13.039 1 97.19 73 THR A N 1
ATOM 528 C CA . THR A 1 73 ? 11.398 6.609 -12.898 1 97.19 73 THR A CA 1
ATOM 529 C C . THR A 1 73 ? 11.367 8.102 -12.578 1 97.19 73 THR A C 1
ATOM 531 O O . THR A 1 73 ? 12.133 8.578 -11.734 1 97.19 73 THR A O 1
ATOM 534 N N . PHE A 1 74 ? 10.484 8.805 -13.211 1 96.56 74 PHE A N 1
ATOM 535 C CA . PHE A 1 74 ? 10.484 10.258 -13.109 1 96.56 74 PHE A CA 1
ATOM 536 C C . PHE A 1 74 ? 9.312 10.75 -12.273 1 96.56 74 PHE A C 1
ATOM 538 O O . PHE A 1 74 ? 8.391 11.383 -12.797 1 96.56 74 PHE A O 1
ATOM 545 N N . THR A 1 75 ? 9.414 10.562 -10.961 1 93.94 75 THR A N 1
ATOM 546 C CA . THR A 1 75 ? 8.312 10.797 -10.039 1 93.94 75 THR A CA 1
ATOM 547 C C . THR A 1 75 ? 8.367 12.219 -9.477 1 93.94 75 THR A C 1
ATOM 549 O O . THR A 1 75 ? 7.422 12.672 -8.828 1 93.94 75 THR A O 1
ATOM 552 N N . HIS A 1 76 ? 9.438 12.945 -9.695 1 96 76 HIS A N 1
ATOM 553 C CA . HIS A 1 76 ? 9.602 14.328 -9.25 1 96 76 HIS A CA 1
ATOM 554 C C . HIS A 1 76 ? 9.586 15.289 -10.43 1 96 76 HIS A C 1
ATOM 556 O O . HIS A 1 76 ? 10.016 14.938 -11.531 1 96 76 HIS A O 1
ATOM 562 N N . ARG A 1 77 ? 9.055 16.375 -10.234 1 94.75 77 ARG A N 1
ATOM 563 C CA . ARG A 1 77 ? 9.109 17.406 -11.273 1 94.75 77 ARG A CA 1
ATOM 564 C C . ARG A 1 77 ? 10.492 18.031 -11.344 1 94.75 77 ARG A C 1
ATOM 566 O O . ARG A 1 77 ? 10.953 18.641 -10.375 1 94.75 77 ARG A O 1
ATOM 573 N N . ALA A 1 78 ? 11.117 17.922 -12.383 1 94.06 78 ALA A N 1
ATOM 574 C CA . ALA A 1 78 ? 12.453 18.469 -12.594 1 94.06 78 ALA A CA 1
ATOM 575 C C . ALA A 1 78 ? 12.391 19.922 -13.07 1 94.06 78 ALA A C 1
ATOM 577 O O . ALA A 1 78 ? 11.375 20.344 -13.625 1 94.06 78 ALA A O 1
ATOM 578 N N . ALA A 1 79 ? 13.406 20.641 -12.789 1 90.38 79 ALA A N 1
ATOM 579 C CA . ALA A 1 79 ? 13.539 22 -13.289 1 90.38 79 ALA A CA 1
ATOM 580 C C . ALA A 1 79 ? 13.664 22.016 -14.812 1 90.38 79 ALA A C 1
ATOM 582 O O . ALA A 1 79 ? 14.148 21.047 -15.406 1 90.38 79 ALA A O 1
ATOM 583 N N . GLU A 1 80 ? 13.164 23.094 -15.32 1 87.62 80 GLU A N 1
ATOM 584 C CA . GLU A 1 80 ? 13.344 23.281 -16.75 1 87.62 80 GLU A CA 1
ATOM 585 C C . GLU A 1 80 ? 14.828 23.375 -17.125 1 87.62 80 GLU A C 1
ATOM 587 O O . GLU A 1 80 ? 15.609 23.984 -16.391 1 87.62 80 GLU A O 1
ATOM 592 N N . LEU A 1 81 ? 15.141 22.719 -18.109 1 86.38 81 LEU A N 1
ATOM 593 C CA . LEU A 1 81 ? 16.531 22.734 -18.547 1 86.38 81 LEU A CA 1
ATOM 594 C C . LEU A 1 81 ? 16.859 24 -19.312 1 86.38 81 LEU A C 1
ATOM 596 O O . LEU A 1 81 ? 16.078 24.438 -20.172 1 86.38 81 LEU A O 1
ATOM 600 N N . ASP A 1 82 ? 17.984 24.531 -18.844 1 82.94 82 ASP A N 1
ATOM 601 C CA . ASP A 1 82 ? 18.484 25.656 -19.625 1 82.94 82 ASP A CA 1
ATOM 602 C C . ASP A 1 82 ? 18.922 25.203 -21.016 1 82.94 82 ASP A C 1
ATOM 604 O O . ASP A 1 82 ? 19.25 24.031 -21.219 1 82.94 82 ASP A O 1
ATOM 608 N N . GLU A 1 83 ? 18.969 26.109 -21.906 1 79.12 83 GLU A N 1
ATOM 609 C CA . GLU A 1 83 ? 19.297 25.812 -23.297 1 79.12 83 GLU A CA 1
ATOM 610 C C . GLU A 1 83 ? 20.719 25.266 -23.406 1 79.12 83 GLU A C 1
ATOM 612 O O . GLU A 1 83 ? 21 24.469 -24.312 1 79.12 83 GLU A O 1
ATOM 617 N N . ASP A 1 84 ? 21.531 25.516 -22.469 1 82.88 84 ASP A N 1
ATOM 618 C CA . ASP A 1 84 ? 22.938 25.156 -22.609 1 82.88 84 ASP A CA 1
ATOM 619 C C . ASP A 1 84 ? 23.234 23.812 -21.969 1 82.88 84 ASP A C 1
ATOM 621 O O . ASP A 1 84 ? 24.359 23.297 -22.078 1 82.88 84 ASP A O 1
ATOM 625 N N . VAL A 1 85 ? 22.188 23.25 -21.391 1 83.75 85 VAL A N 1
ATOM 626 C CA . VAL A 1 85 ? 22.422 21.984 -20.719 1 83.75 85 VAL A CA 1
ATOM 627 C C . VAL A 1 85 ? 22.156 20.828 -21.688 1 83.75 85 VAL A C 1
ATOM 629 O O . VAL A 1 85 ? 21.062 20.734 -22.25 1 83.75 85 VAL A O 1
ATOM 632 N N . GLN A 1 86 ? 23.234 20.078 -21.953 1 88.75 86 GLN A N 1
ATOM 633 C CA . GLN A 1 86 ? 23.047 18.859 -22.734 1 88.75 86 GLN A CA 1
ATOM 634 C C . GLN A 1 86 ? 22.406 17.75 -21.891 1 88.75 86 GLN A C 1
ATOM 636 O O . GLN A 1 86 ? 22.984 17.312 -20.891 1 88.75 86 GLN A O 1
ATOM 641 N N . ALA A 1 87 ? 21.188 17.422 -22.203 1 94.62 87 ALA A N 1
ATOM 642 C CA . ALA A 1 87 ? 20.469 16.359 -21.5 1 94.62 87 ALA A CA 1
ATOM 643 C C . ALA A 1 87 ? 20.016 15.266 -22.453 1 94.62 87 ALA A C 1
ATOM 645 O O . ALA A 1 87 ? 19.766 15.523 -23.625 1 94.62 87 ALA A O 1
ATOM 646 N N . VAL A 1 88 ? 20.047 14.078 -21.984 1 96.81 88 VAL A N 1
ATOM 647 C CA . VAL A 1 88 ? 19.547 12.938 -22.75 1 96.81 88 VAL A CA 1
ATOM 648 C C . VAL A 1 88 ? 18.047 12.812 -22.578 1 96.81 88 VAL A C 1
ATOM 650 O O . VAL A 1 88 ? 17.547 12.828 -21.453 1 96.81 88 VAL A O 1
ATOM 653 N N . SER A 1 89 ? 17.266 12.711 -23.703 1 95.94 89 SER A N 1
ATOM 654 C CA . SER A 1 89 ? 15.805 12.68 -23.609 1 95.94 89 SER A CA 1
ATOM 655 C C . SER A 1 89 ? 15.227 11.547 -24.469 1 95.94 89 SER A C 1
ATOM 657 O O . SER A 1 89 ? 14.016 11.492 -24.688 1 95.94 89 SER A O 1
ATOM 659 N N . VAL A 1 90 ? 16.125 10.648 -24.969 1 97 90 VAL A N 1
ATOM 660 C CA . VAL A 1 90 ? 15.664 9.539 -25.797 1 97 90 VAL A CA 1
ATOM 661 C C . VAL A 1 90 ? 16.281 8.234 -25.312 1 97 90 VAL A C 1
ATOM 663 O O . VAL A 1 90 ? 17.469 8.18 -24.984 1 97 90 VAL A O 1
ATOM 666 N N . VAL A 1 91 ? 15.492 7.293 -25.141 1 98.19 91 VAL A N 1
ATOM 667 C CA . VAL A 1 91 ? 15.945 5.914 -24.969 1 98.19 91 VAL A CA 1
ATOM 668 C C . VAL A 1 91 ? 15.68 5.117 -26.234 1 98.19 91 VAL A C 1
ATOM 670 O O . VAL A 1 91 ? 14.523 4.941 -26.641 1 98.19 91 VAL A O 1
ATOM 673 N N . ALA A 1 92 ? 16.766 4.723 -26.875 1 98.12 92 ALA A N 1
ATOM 674 C CA . ALA A 1 92 ? 16.625 3.799 -28 1 98.12 92 ALA A CA 1
ATOM 675 C C . ALA A 1 92 ? 16.484 2.359 -27.516 1 98.12 92 ALA A C 1
ATOM 677 O O . ALA A 1 92 ? 17.25 1.901 -26.656 1 98.12 92 ALA A O 1
ATOM 678 N N . VAL A 1 93 ? 15.453 1.688 -28.016 1 98 93 VAL A N 1
ATOM 679 C CA . VAL A 1 93 ? 15.242 0.289 -27.656 1 98 93 VAL A CA 1
ATOM 680 C C . VAL A 1 93 ? 15.188 -0.56 -28.938 1 98 93 VAL A C 1
ATOM 682 O O . VAL A 1 93 ? 14.445 -0.247 -29.859 1 98 93 VAL A O 1
ATOM 685 N N . CYS A 1 94 ? 16 -1.578 -29 1 96.75 94 CYS A N 1
ATOM 686 C CA . CYS A 1 94 ? 16 -2.535 -30.094 1 96.75 94 CYS A CA 1
ATOM 687 C C . CYS A 1 94 ? 15.609 -3.926 -29.609 1 96.75 94 CYS A C 1
ATOM 689 O O . CYS A 1 94 ? 16.438 -4.648 -29.047 1 96.75 94 CYS A O 1
ATOM 691 N N . ALA A 1 95 ? 14.422 -4.289 -29.766 1 96.06 95 ALA A N 1
ATOM 692 C CA . ALA A 1 95 ? 13.93 -5.645 -29.531 1 96.06 95 ALA A CA 1
ATOM 693 C C . ALA A 1 95 ? 13.734 -6.395 -30.844 1 96.06 95 ALA A C 1
ATOM 695 O O . ALA A 1 95 ? 12.828 -6.09 -31.609 1 96.06 95 ALA A O 1
ATOM 696 N N . TRP A 1 96 ? 14.445 -7.406 -31.047 1 94.75 96 TRP A N 1
ATOM 697 C CA . TRP A 1 96 ? 14.422 -8.102 -32.344 1 94.75 96 TRP A CA 1
ATOM 698 C C . TRP A 1 96 ? 13.117 -8.883 -32.5 1 94.75 96 TRP A C 1
ATOM 700 O O . TRP A 1 96 ? 12.562 -8.938 -33.594 1 94.75 96 TRP A O 1
ATOM 710 N N . ASN A 1 97 ? 12.688 -9.477 -31.531 1 95.62 97 ASN A N 1
ATOM 711 C CA . ASN A 1 97 ? 11.406 -10.18 -31.516 1 95.62 97 ASN A CA 1
ATOM 712 C C . ASN A 1 97 ? 10.445 -9.578 -30.5 1 95.62 97 ASN A C 1
ATOM 714 O O . ASN A 1 97 ? 10.602 -9.781 -29.297 1 95.62 97 ASN A O 1
ATOM 718 N N . VAL A 1 98 ? 9.398 -8.891 -30.969 1 94.62 98 VAL A N 1
ATOM 719 C CA . VAL A 1 98 ? 8.492 -8.164 -30.094 1 94.62 98 VAL A CA 1
ATOM 720 C C . VAL A 1 98 ? 7.188 -8.938 -29.938 1 94.62 98 VAL A C 1
ATOM 722 O O . VAL A 1 98 ? 6.285 -8.508 -29.219 1 94.62 98 VAL A O 1
ATOM 725 N N . SER A 1 99 ? 7.074 -10.156 -30.562 1 93.19 99 SER A N 1
ATOM 726 C CA . SER A 1 99 ? 5.793 -10.852 -30.594 1 93.19 99 SER A CA 1
ATOM 727 C C . SER A 1 99 ? 5.922 -12.266 -30.031 1 93.19 99 SER A C 1
ATOM 729 O O . SER A 1 99 ? 4.98 -13.062 -30.109 1 93.19 99 SER A O 1
ATOM 731 N N . VAL A 1 100 ? 7.004 -12.57 -29.469 1 94.62 100 VAL A N 1
ATOM 732 C CA . VAL A 1 100 ? 7.203 -13.906 -28.922 1 94.62 100 VAL A CA 1
ATOM 733 C C . VAL A 1 100 ? 6.242 -14.133 -27.75 1 94.62 100 VAL A C 1
ATOM 735 O O . VAL A 1 100 ? 6.059 -13.258 -26.906 1 94.62 100 VAL A O 1
ATOM 738 N N . PRO A 1 101 ? 5.543 -15.312 -27.75 1 96.38 101 PRO A N 1
ATOM 739 C CA . PRO A 1 101 ? 4.664 -15.594 -26.609 1 96.38 101 PRO A CA 1
ATOM 740 C C . PRO A 1 101 ? 5.426 -15.727 -25.281 1 96.38 101 PRO A C 1
ATOM 742 O O . PRO A 1 101 ? 6.523 -16.281 -25.266 1 96.38 101 PRO A O 1
ATOM 745 N N . LEU A 1 102 ? 4.887 -15.148 -24.25 1 97.81 102 LEU A N 1
ATOM 746 C CA . LEU A 1 102 ? 5.488 -15.219 -22.922 1 97.81 102 LEU A CA 1
ATOM 747 C C . LEU A 1 102 ? 5.355 -16.625 -22.344 1 97.81 102 LEU A C 1
ATOM 749 O O . LEU A 1 102 ? 4.285 -17 -21.859 1 97.81 102 LEU A O 1
ATOM 753 N N . GLN A 1 103 ? 6.422 -17.422 -22.359 1 97.12 103 GLN A N 1
ATOM 754 C CA . GLN A 1 103 ? 6.512 -18.781 -21.844 1 97.12 103 GLN A CA 1
ATOM 755 C C . GLN A 1 103 ? 7.867 -19.031 -21.188 1 97.12 103 GLN A C 1
ATOM 757 O O . GLN A 1 103 ? 8.797 -18.234 -21.344 1 97.12 103 GLN A O 1
ATOM 762 N N . LEU A 1 104 ? 7.918 -20.094 -20.422 1 96.75 104 LEU A N 1
ATOM 763 C CA . LEU A 1 104 ? 9.203 -20.5 -19.875 1 96.75 104 LEU A CA 1
ATOM 764 C C . LEU A 1 104 ? 10.25 -20.656 -20.984 1 96.75 104 LEU A C 1
ATOM 766 O O . LEU A 1 104 ? 9.969 -21.25 -22.016 1 96.75 104 LEU A O 1
ATOM 770 N N . GLY A 1 105 ? 11.398 -20 -20.766 1 93.88 105 GLY A N 1
ATOM 771 C CA . GLY A 1 105 ? 12.5 -20.219 -21.688 1 93.88 105 GLY A CA 1
ATOM 772 C C . GLY A 1 105 ? 12.703 -19.062 -22.641 1 93.88 105 GLY A C 1
ATOM 773 O O . GLY A 1 105 ? 13.695 -19.016 -23.375 1 93.88 105 GLY A O 1
ATOM 774 N N . VAL A 1 106 ? 11.742 -18.141 -22.703 1 97.25 106 VAL A N 1
ATOM 775 C CA . VAL A 1 106 ? 11.969 -16.938 -23.516 1 97.25 106 VAL A CA 1
ATOM 776 C C . VAL A 1 106 ? 13.242 -16.234 -23.062 1 97.25 106 VAL A C 1
ATOM 778 O O . VAL A 1 106 ? 13.625 -16.328 -21.891 1 97.25 106 VAL A O 1
ATOM 781 N N . SER A 1 107 ? 13.867 -15.578 -24 1 98.31 107 SER A N 1
ATOM 782 C CA . SER A 1 107 ? 15.086 -14.859 -23.641 1 98.31 107 SER A CA 1
ATOM 783 C C . SER A 1 107 ? 14.773 -13.594 -22.859 1 98.31 107 SER A C 1
ATOM 785 O O . SER A 1 107 ? 13.914 -12.797 -23.266 1 98.31 107 SER A O 1
ATOM 787 N N . GLU A 1 108 ? 15.43 -13.438 -21.781 1 98.56 108 GLU A N 1
ATOM 788 C CA . GLU A 1 108 ? 15.297 -12.25 -20.938 1 98.56 108 GLU A CA 1
ATOM 789 C C . GLU A 1 108 ? 16.594 -11.445 -20.922 1 98.56 108 GLU A C 1
ATOM 791 O O . GLU A 1 108 ? 16.766 -10.57 -20.062 1 98.56 108 GLU A O 1
ATOM 796 N N . ALA A 1 109 ? 17.484 -11.742 -21.828 1 98.62 109 ALA A N 1
ATOM 797 C CA . ALA A 1 109 ? 18.797 -11.086 -21.891 1 98.62 109 ALA A CA 1
ATOM 798 C C . ALA A 1 109 ? 18.672 -9.688 -22.484 1 98.62 109 ALA A C 1
ATOM 800 O O . ALA A 1 109 ? 17.812 -9.438 -23.328 1 98.62 109 ALA A O 1
ATOM 801 N N . TYR A 1 110 ? 19.531 -8.797 -22.047 1 98.75 110 TYR A N 1
ATOM 802 C CA . TYR A 1 110 ? 19.578 -7.449 -22.594 1 98.75 110 TYR A CA 1
ATOM 803 C C . TYR A 1 110 ? 20.969 -6.859 -22.484 1 98.75 110 TYR A C 1
ATOM 805 O O . TYR A 1 110 ? 21.797 -7.344 -21.703 1 98.75 110 TYR A O 1
ATOM 813 N N . ARG A 1 111 ? 21.203 -5.93 -23.281 1 98.75 111 ARG A N 1
ATOM 814 C CA . ARG A 1 111 ? 22.359 -5.043 -23.188 1 98.75 111 ARG A CA 1
ATOM 815 C C . ARG A 1 111 ? 21.922 -3.59 -23.031 1 98.75 111 ARG A C 1
ATOM 817 O O . ARG A 1 111 ? 21 -3.141 -23.703 1 98.75 111 ARG A O 1
ATOM 824 N N . LEU A 1 112 ? 22.484 -2.893 -22.094 1 98.88 112 LEU A N 1
ATOM 825 C CA . LEU A 1 112 ? 22.203 -1.486 -21.812 1 98.88 112 LEU A CA 1
ATOM 826 C C . LEU A 1 112 ? 23.469 -0.642 -21.953 1 98.88 112 LEU A C 1
ATOM 828 O O . LEU A 1 112 ? 24.516 -0.971 -21.375 1 98.88 112 LEU A O 1
ATOM 832 N N . SER A 1 113 ? 23.438 0.293 -22.797 1 98.75 113 SER A N 1
ATOM 833 C CA . SER A 1 113 ? 24.453 1.335 -22.891 1 98.75 113 SER A CA 1
ATOM 834 C C . SER A 1 113 ? 23.859 2.711 -22.594 1 98.75 113 SER A C 1
ATOM 836 O O . SER A 1 113 ? 22.891 3.125 -23.219 1 98.75 113 SER A O 1
ATOM 838 N N . ALA A 1 114 ? 24.422 3.41 -21.641 1 98.56 114 ALA A N 1
ATOM 839 C CA . ALA A 1 114 ? 23.875 4.703 -21.234 1 98.56 114 ALA A CA 1
ATOM 840 C C . ALA A 1 114 ? 25 5.703 -20.953 1 98.56 114 ALA A C 1
ATOM 842 O O . ALA A 1 114 ? 25.875 5.438 -20.141 1 98.56 114 ALA A O 1
ATOM 843 N N . GLY A 1 115 ? 25 6.77 -21.594 1 96.88 115 GLY A N 1
ATOM 844 C CA . GLY A 1 115 ? 25.984 7.816 -21.422 1 96.88 115 GLY A CA 1
ATOM 845 C C . GLY A 1 115 ? 25.578 9.125 -22.078 1 96.88 115 GLY A C 1
ATOM 846 O O . GLY A 1 115 ? 24.406 9.352 -22.359 1 96.88 115 GLY A O 1
ATOM 847 N N . VAL A 1 116 ? 26.531 10.008 -22.234 1 93.5 116 VAL A N 1
ATOM 848 C CA . VAL A 1 116 ? 26.297 11.352 -22.75 1 93.5 116 VAL A CA 1
ATOM 849 C C . VAL A 1 116 ? 25.828 11.266 -24.203 1 93.5 116 VAL A C 1
ATOM 851 O O . VAL A 1 116 ? 25.078 12.133 -24.672 1 93.5 116 VAL A O 1
ATOM 854 N N . ASN A 1 117 ? 26.203 10.18 -24.859 1 91.19 117 ASN A N 1
ATOM 855 C CA . ASN A 1 117 ? 25.891 10.031 -26.266 1 91.19 117 ASN A CA 1
ATOM 856 C C . ASN A 1 117 ? 24.5 9.406 -26.469 1 91.19 117 ASN A C 1
ATOM 858 O O . ASN A 1 117 ? 24.031 9.281 -27.594 1 91.19 117 ASN A O 1
ATOM 862 N N . GLY A 1 118 ? 23.953 8.984 -25.375 1 95.19 118 GLY A N 1
ATOM 863 C CA . GLY A 1 118 ? 22.625 8.414 -25.5 1 95.19 118 GLY A CA 1
ATOM 864 C C . GLY A 1 118 ? 22.422 7.172 -24.641 1 95.19 118 GLY A C 1
ATOM 865 O O . GLY A 1 118 ? 23.344 6.746 -23.938 1 95.19 118 GLY A O 1
ATOM 866 N N . ILE A 1 119 ? 21.219 6.66 -24.688 1 98.56 119 ILE A N 1
ATOM 867 C CA . ILE A 1 119 ? 20.828 5.449 -23.969 1 98.56 119 ILE A CA 1
ATOM 868 C C . ILE A 1 119 ? 20.266 4.426 -24.969 1 98.56 119 ILE A C 1
ATOM 870 O O . ILE A 1 119 ? 19.422 4.758 -25.797 1 98.56 119 ILE A O 1
ATOM 874 N N . MET A 1 120 ? 20.797 3.234 -24.891 1 98.5 120 MET A N 1
ATOM 875 C CA . MET A 1 120 ? 20.328 2.158 -25.766 1 98.5 120 MET A CA 1
ATOM 876 C C . MET A 1 120 ? 20.109 0.876 -24.969 1 98.5 120 MET A C 1
ATOM 878 O O . MET A 1 120 ? 20.953 0.482 -24.172 1 98.5 120 MET A O 1
ATOM 882 N N . VAL A 1 121 ? 18.953 0.271 -25.141 1 98.69 121 VAL A N 1
ATOM 883 C CA . VAL A 1 121 ? 18.641 -1.057 -24.625 1 98.69 121 VAL A CA 1
ATOM 884 C C . VAL A 1 121 ? 18.422 -2.023 -25.797 1 98.69 121 VAL A C 1
ATOM 886 O O . VAL A 1 121 ? 17.578 -1.794 -26.656 1 98.69 121 VAL A O 1
ATOM 889 N N . GLU A 1 122 ? 19.203 -3.043 -25.828 1 98.38 122 GLU A N 1
ATOM 890 C CA . GLU A 1 122 ? 19.094 -4.062 -26.875 1 98.38 122 GLU A CA 1
ATOM 891 C C . GLU A 1 122 ? 18.703 -5.41 -26.281 1 98.38 122 GLU A C 1
ATOM 893 O O . GLU A 1 122 ? 19.234 -5.82 -25.234 1 98.38 122 GLU A O 1
ATOM 898 N N . CYS A 1 123 ? 17.797 -6.023 -26.906 1 97.81 123 CYS A N 1
ATOM 899 C CA . CYS A 1 123 ? 17.328 -7.328 -26.469 1 97.81 123 CYS A CA 1
ATOM 900 C C . CYS A 1 123 ? 16.969 -8.211 -27.656 1 97.81 123 CYS A C 1
ATOM 902 O O . CYS A 1 123 ? 16.547 -7.715 -28.688 1 97.81 123 CYS A O 1
ATOM 904 N N . GLU A 1 124 ? 17.125 -9.523 -27.5 1 96.81 124 GLU A N 1
ATOM 905 C CA . GLU A 1 124 ? 16.656 -10.477 -28.516 1 96.81 124 GLU A CA 1
ATOM 906 C C . GLU A 1 124 ? 15.141 -10.57 -28.531 1 96.81 124 GLU A C 1
ATOM 908 O O . GLU A 1 124 ? 14.516 -10.477 -29.594 1 96.81 124 GLU A O 1
ATOM 913 N N . GLU A 1 125 ? 14.609 -10.758 -27.391 1 97.38 125 GLU A N 1
ATOM 914 C CA . GLU A 1 125 ? 13.164 -10.805 -27.203 1 97.38 125 GLU A CA 1
ATOM 915 C C . GLU A 1 125 ? 12.695 -9.672 -26.281 1 97.38 125 GLU A C 1
ATOM 917 O O . GLU A 1 125 ? 13.445 -9.219 -25.422 1 97.38 125 GLU A O 1
ATOM 922 N N . ILE A 1 126 ? 11.477 -9.227 -26.438 1 97.5 126 ILE A N 1
ATOM 923 C CA . ILE A 1 126 ? 10.938 -8 -25.859 1 97.5 126 ILE A CA 1
ATOM 924 C C . ILE A 1 126 ? 11.102 -8.047 -24.328 1 97.5 126 ILE A C 1
ATOM 926 O O . ILE A 1 126 ? 11.297 -7.012 -23.703 1 97.5 126 ILE A O 1
ATOM 930 N N . TYR A 1 127 ? 11.047 -9.18 -23.719 1 98.25 127 TYR A N 1
ATOM 931 C CA . TYR A 1 127 ? 11.047 -9.312 -22.266 1 98.25 127 TYR A CA 1
ATOM 932 C C . TYR A 1 127 ? 12.406 -8.93 -21.672 1 98.25 127 TYR A C 1
ATOM 934 O O . TYR A 1 127 ? 12.484 -8.461 -20.547 1 98.25 127 TYR A O 1
ATOM 942 N N . GLY A 1 128 ? 13.484 -9.164 -22.453 1 98.44 128 GLY A N 1
ATOM 943 C CA . GLY A 1 128 ? 14.773 -8.633 -22.047 1 98.44 128 GLY A CA 1
ATOM 944 C C . GLY A 1 128 ? 14.789 -7.117 -21.953 1 98.44 128 GLY A C 1
ATOM 945 O O . GLY A 1 128 ? 15.445 -6.547 -21.094 1 98.44 128 GLY A O 1
ATOM 946 N N . CYS A 1 129 ? 14.031 -6.477 -22.844 1 97.94 129 CYS A N 1
ATOM 947 C CA . CYS A 1 129 ? 13.969 -5.02 -22.859 1 97.94 129 CYS A CA 1
ATOM 948 C C . CYS A 1 129 ? 13.234 -4.492 -21.625 1 97.94 129 CYS A C 1
ATOM 950 O O . CYS A 1 129 ? 13.57 -3.428 -21.109 1 97.94 129 CYS A O 1
ATOM 952 N N . TYR A 1 130 ? 12.203 -5.254 -21.125 1 98.44 130 TYR A N 1
ATOM 953 C CA . TYR A 1 130 ? 11.562 -4.875 -19.875 1 98.44 130 TYR A CA 1
ATOM 954 C C . TYR A 1 130 ? 12.578 -4.773 -18.75 1 98.44 130 TYR A C 1
ATOM 956 O O . TYR A 1 130 ? 12.594 -3.789 -18.016 1 98.44 130 TYR A O 1
ATOM 964 N N . HIS A 1 131 ? 13.469 -5.754 -18.688 1 98.75 131 HIS A N 1
ATOM 965 C CA . HIS A 1 131 ? 14.477 -5.789 -17.641 1 98.75 131 HIS A CA 1
ATOM 966 C C . HIS A 1 131 ? 15.531 -4.711 -17.844 1 98.75 131 HIS A C 1
ATOM 968 O O . HIS A 1 131 ? 16.031 -4.121 -16.875 1 98.75 131 HIS A O 1
ATOM 974 N N . GLY A 1 132 ? 15.914 -4.52 -19.094 1 98.81 132 GLY A N 1
ATOM 975 C CA . GLY A 1 132 ? 16.859 -3.443 -19.391 1 98.81 132 GLY A CA 1
ATOM 976 C C . GLY A 1 132 ? 16.359 -2.082 -18.938 1 98.81 132 GLY A C 1
ATOM 977 O O . GLY A 1 132 ? 17.109 -1.292 -18.375 1 98.81 132 GLY A O 1
ATOM 978 N N . LEU A 1 133 ? 15.086 -1.795 -19.203 1 98.69 133 LEU A N 1
ATOM 979 C CA . LEU A 1 133 ? 14.461 -0.55 -18.766 1 98.69 133 LEU A CA 1
ATOM 980 C C . LEU A 1 133 ? 14.43 -0.466 -17.25 1 98.69 133 LEU A C 1
ATOM 982 O O . LEU A 1 133 ? 14.625 0.61 -16.672 1 98.69 133 LEU A O 1
ATOM 986 N N . GLU A 1 134 ? 14.164 -1.613 -16.578 1 98.69 134 GLU A N 1
ATOM 987 C CA . GLU A 1 134 ? 14.18 -1.621 -15.117 1 98.69 134 GLU A CA 1
ATOM 988 C C . GLU A 1 134 ? 15.562 -1.291 -14.578 1 98.69 134 GLU A C 1
ATOM 990 O O . GLU A 1 134 ? 15.695 -0.523 -13.617 1 98.69 134 GLU A O 1
ATOM 995 N N . THR A 1 135 ? 16.562 -1.867 -15.164 1 98.81 135 THR A N 1
ATOM 996 C CA . THR A 1 135 ? 17.938 -1.543 -14.773 1 98.81 135 THR A CA 1
ATOM 997 C C . THR A 1 135 ? 18.203 -0.052 -14.945 1 98.81 135 THR A C 1
ATOM 999 O O . THR A 1 135 ? 18.75 0.596 -14.047 1 98.81 135 THR A O 1
ATOM 1002 N N . LEU A 1 136 ? 17.797 0.476 -16.094 1 98.81 136 LEU A N 1
ATOM 1003 C CA . LEU A 1 136 ? 17.984 1.898 -16.359 1 98.81 136 LEU A CA 1
ATOM 1004 C C . LEU A 1 136 ? 17.281 2.744 -15.305 1 98.81 136 LEU A C 1
ATOM 1006 O O . LEU A 1 136 ? 17.844 3.736 -14.828 1 98.81 136 LEU A O 1
ATOM 1010 N N . SER A 1 137 ? 16.125 2.357 -14.914 1 98.56 137 SER A N 1
ATOM 1011 C CA . SER A 1 137 ? 15.352 3.104 -13.93 1 98.56 137 SER A CA 1
ATOM 1012 C C . SER A 1 137 ? 16.078 3.182 -12.594 1 98.56 137 SER A C 1
ATOM 1014 O O . SER A 1 137 ? 15.945 4.164 -11.859 1 98.56 137 SER A O 1
ATOM 1016 N N . GLN A 1 138 ? 16.828 2.186 -12.281 1 98.12 138 GLN A N 1
ATOM 1017 C CA . GLN A 1 138 ? 17.547 2.143 -11.008 1 98.12 138 GLN A CA 1
ATOM 1018 C C . GLN A 1 138 ? 18.828 2.961 -11.07 1 98.12 138 GLN A C 1
ATOM 1020 O O . GLN A 1 138 ? 19.375 3.344 -10.039 1 98.12 138 GLN A O 1
ATOM 1025 N N . LEU A 1 139 ? 19.312 3.234 -12.258 1 98.12 139 LEU A N 1
ATOM 1026 C CA . LEU A 1 139 ? 20.547 3.99 -12.445 1 98.12 139 LEU A CA 1
ATOM 1027 C C . LEU A 1 139 ? 20.266 5.492 -12.422 1 98.12 139 LEU A C 1
ATOM 1029 O O . LEU A 1 139 ? 21.188 6.289 -12.227 1 98.12 139 LEU A O 1
ATOM 1033 N N . ILE A 1 140 ? 19.031 5.875 -12.711 1 97.69 140 ILE A N 1
ATOM 1034 C CA . ILE A 1 140 ? 18.656 7.281 -12.766 1 97.69 140 ILE A CA 1
ATOM 1035 C C . ILE A 1 140 ? 18.156 7.738 -11.398 1 97.69 140 ILE A C 1
ATOM 1037 O O . ILE A 1 140 ? 17.359 7.035 -10.758 1 97.69 140 ILE A O 1
ATOM 1041 N N . SER A 1 141 ? 18.578 8.844 -10.922 1 96 141 SER A N 1
ATOM 1042 C CA . SER A 1 141 ? 18.125 9.383 -9.648 1 96 141 SER A CA 1
ATOM 1043 C C . SER A 1 141 ? 17.844 10.875 -9.742 1 96 141 SER A C 1
ATOM 1045 O O . SER A 1 141 ? 18.344 11.547 -10.648 1 96 141 SER A O 1
ATOM 1047 N N . PHE A 1 142 ? 17.047 11.375 -8.961 1 96.56 142 PHE A N 1
ATOM 1048 C CA . PHE A 1 142 ? 16.734 12.797 -8.859 1 96.56 142 PHE A CA 1
ATOM 1049 C C . PHE A 1 142 ? 17.703 13.5 -7.91 1 96.56 142 PHE A C 1
ATOM 1051 O O . PHE A 1 142 ? 17.938 13.031 -6.793 1 96.56 142 PHE A O 1
ATOM 1058 N N . ASN A 1 143 ? 18.328 14.492 -8.383 1 95.94 143 ASN A N 1
ATOM 1059 C CA . ASN A 1 143 ? 19.188 15.336 -7.559 1 95.94 143 ASN A CA 1
ATOM 1060 C C . ASN A 1 143 ? 18.422 16.516 -6.98 1 95.94 143 ASN A C 1
ATOM 1062 O O . ASN A 1 143 ? 18.047 17.438 -7.711 1 95.94 143 ASN A O 1
ATOM 1066 N N . TYR A 1 144 ? 18.234 16.578 -5.691 1 94.81 144 TYR A N 1
ATOM 1067 C CA . TYR A 1 144 ? 17.422 17.578 -5.027 1 94.81 144 TYR A CA 1
ATOM 1068 C C . TYR A 1 144 ? 18.125 18.922 -4.988 1 94.81 144 TYR A C 1
ATOM 1070 O O . TYR A 1 144 ? 17.484 19.953 -4.754 1 94.81 144 TYR A O 1
ATOM 1078 N N . SER A 1 145 ? 19.406 18.922 -5.195 1 92.69 145 SER A N 1
ATOM 1079 C CA . SER A 1 145 ? 20.141 20.172 -5.207 1 92.69 145 SER A CA 1
ATOM 1080 C C . SER A 1 145 ? 20.047 20.859 -6.566 1 92.69 145 SER A C 1
ATOM 1082 O O . SER A 1 145 ? 19.766 22.062 -6.652 1 92.69 145 SER A O 1
ATOM 1084 N N . SER A 1 146 ? 20.203 20.062 -7.652 1 92.06 146 SER A N 1
ATOM 1085 C CA . SER A 1 146 ? 20.141 20.625 -9 1 92.06 146 SER A CA 1
ATOM 1086 C C . SER A 1 146 ? 18.719 20.578 -9.547 1 92.06 146 SER A C 1
ATOM 1088 O O . SER A 1 146 ? 18.406 21.219 -10.555 1 92.06 146 SER A O 1
ATOM 1090 N N . HIS A 1 147 ? 17.859 19.781 -8.883 1 95.44 147 HIS A N 1
ATOM 1091 C CA . HIS A 1 147 ? 16.484 19.547 -9.312 1 95.44 147 HIS A CA 1
ATOM 1092 C C . HIS A 1 147 ? 16.438 18.906 -10.703 1 95.44 147 HIS A C 1
ATOM 1094 O O . HIS A 1 147 ? 15.633 19.312 -11.539 1 95.44 147 HIS A O 1
ATOM 1100 N N . ARG A 1 148 ? 17.391 18.047 -10.93 1 95.75 148 ARG A N 1
ATOM 1101 C CA . ARG A 1 148 ? 17.469 17.344 -12.203 1 95.75 148 ARG A CA 1
ATOM 1102 C C . ARG A 1 148 ? 17.609 15.836 -11.992 1 95.75 148 ARG A C 1
ATOM 1104 O O . ARG A 1 148 ? 18.078 15.391 -10.945 1 95.75 148 ARG A O 1
ATOM 1111 N N . TYR A 1 149 ? 17.094 15.117 -12.961 1 97.06 149 TYR A N 1
ATOM 1112 C CA . TYR A 1 149 ? 17.422 13.695 -13.008 1 97.06 149 TYR A CA 1
ATOM 1113 C C . TYR A 1 149 ? 18.812 13.477 -13.594 1 97.06 149 TYR A C 1
ATOM 1115 O O . TYR A 1 149 ? 19.203 14.141 -14.562 1 97.06 149 TYR A O 1
ATOM 1123 N N . GLU A 1 150 ? 19.516 12.594 -12.961 1 97.38 150 GLU A N 1
ATOM 1124 C CA . GLU A 1 150 ? 20.906 12.367 -13.344 1 97.38 150 GLU A CA 1
ATOM 1125 C C . GLU A 1 150 ? 21.234 10.875 -13.391 1 97.38 150 GLU A C 1
ATOM 1127 O O . GLU A 1 150 ? 20.641 10.078 -12.656 1 97.38 150 GLU A O 1
ATOM 1132 N N . LEU A 1 151 ? 22.062 10.508 -14.273 1 97.88 151 LEU A N 1
ATOM 1133 C CA . LEU A 1 151 ? 22.75 9.219 -14.352 1 97.88 151 LEU A CA 1
ATOM 1134 C C . LEU A 1 151 ? 24.203 9.344 -13.914 1 97.88 151 LEU A C 1
ATOM 1136 O O . LEU A 1 151 ? 25.016 9.914 -14.633 1 97.88 151 LEU A O 1
ATOM 1140 N N . HIS A 1 152 ? 24.5 8.805 -12.742 1 96.5 152 HIS A N 1
ATOM 1141 C CA . HIS A 1 152 ? 25.844 8.891 -12.211 1 96.5 152 HIS A CA 1
ATOM 1142 C C . HIS A 1 152 ? 26.703 7.715 -12.672 1 96.5 152 HIS A C 1
ATOM 1144 O O . HIS A 1 152 ? 26.172 6.688 -13.102 1 96.5 152 HIS A O 1
ATOM 1150 N N . HIS A 1 153 ? 28.016 7.91 -12.648 1 97.44 153 HIS A N 1
ATOM 1151 C CA . HIS A 1 153 ? 28.984 6.879 -12.992 1 97.44 153 HIS A CA 1
ATOM 1152 C C . HIS A 1 153 ? 28.844 6.449 -14.445 1 97.44 153 HIS A C 1
ATOM 1154 O O . HIS A 1 153 ? 28.969 5.262 -14.766 1 97.44 153 HIS A O 1
ATOM 1160 N N . ALA A 1 154 ? 28.406 7.332 -15.219 1 97.62 154 ALA A N 1
ATOM 1161 C CA . ALA A 1 154 ? 28.328 7.074 -16.656 1 97.62 154 ALA A CA 1
ATOM 1162 C C . ALA A 1 154 ? 29.703 7.16 -17.312 1 97.62 154 ALA A C 1
ATOM 1164 O O . ALA A 1 154 ? 30.578 7.887 -16.844 1 97.62 154 ALA A O 1
ATOM 1165 N N . PRO A 1 155 ? 29.875 6.504 -18.438 1 98.19 155 PRO A N 1
ATOM 1166 C CA . PRO A 1 155 ? 28.906 5.66 -19.125 1 98.19 155 PRO A CA 1
ATOM 1167 C C . PRO A 1 155 ? 28.75 4.281 -18.484 1 98.19 155 PRO A C 1
ATOM 1169 O O . PRO A 1 155 ? 29.703 3.777 -17.875 1 98.19 155 PRO A O 1
ATOM 1172 N N . TRP A 1 156 ? 27.625 3.717 -18.656 1 98.81 156 TRP A N 1
ATOM 1173 C CA . TRP A 1 156 ? 27.312 2.357 -18.219 1 98.81 156 TRP A CA 1
ATOM 1174 C C . TRP A 1 156 ? 27.203 1.416 -19.406 1 98.81 156 TRP A C 1
ATOM 1176 O O . TRP A 1 156 ? 26.609 1.772 -20.438 1 98.81 156 TRP A O 1
ATOM 1186 N N . ARG A 1 157 ? 27.781 0.297 -19.312 1 98.75 157 ARG A N 1
ATOM 1187 C CA . ARG A 1 157 ? 27.547 -0.862 -20.172 1 98.75 157 ARG A CA 1
ATOM 1188 C C . ARG A 1 157 ? 27.172 -2.084 -19.344 1 98.75 157 ARG A C 1
ATOM 1190 O O . ARG A 1 157 ? 27.938 -2.535 -18.5 1 98.75 157 ARG A O 1
ATOM 1197 N N . VAL A 1 158 ? 25.969 -2.592 -19.547 1 98.88 158 VAL A N 1
ATOM 1198 C CA . VAL A 1 158 ? 25.469 -3.729 -18.781 1 98.88 158 VAL A CA 1
ATOM 1199 C C . VAL A 1 158 ? 25.062 -4.852 -19.734 1 98.88 158 VAL A C 1
ATOM 1201 O O . VAL A 1 158 ? 24.375 -4.613 -20.734 1 98.88 158 VAL A O 1
ATOM 1204 N N . GLU A 1 159 ? 25.547 -5.957 -19.609 1 98.81 159 GLU A N 1
ATOM 1205 C CA . GLU A 1 159 ? 25.094 -7.211 -20.203 1 98.81 159 GLU A CA 1
ATOM 1206 C C . GLU A 1 159 ? 24.516 -8.141 -19.141 1 98.81 159 GLU A C 1
ATOM 1208 O O . GLU A 1 159 ? 25.219 -8.578 -18.234 1 98.81 159 GLU A O 1
ATOM 1213 N N . ASP A 1 160 ? 23.234 -8.453 -19.344 1 98.81 160 ASP A N 1
ATOM 1214 C CA . ASP A 1 160 ? 22.578 -9.125 -18.219 1 98.81 160 ASP A CA 1
ATOM 1215 C C . ASP A 1 160 ? 21.562 -10.148 -18.703 1 98.81 160 ASP A C 1
ATOM 1217 O O . ASP A 1 160 ? 21.016 -10.023 -19.812 1 98.81 160 ASP A O 1
ATOM 1221 N N . PHE A 1 161 ? 21.406 -11.188 -17.969 1 98.69 161 PHE A N 1
ATOM 1222 C CA . PHE A 1 161 ? 20.469 -12.281 -18.172 1 98.69 161 PHE A CA 1
ATOM 1223 C C . PHE A 1 161 ? 20.297 -13.094 -16.891 1 98.69 161 PHE A C 1
ATOM 1225 O O . PHE A 1 161 ? 21.188 -13.109 -16.047 1 98.69 161 PHE A O 1
ATOM 1232 N N . PRO A 1 162 ? 19.203 -13.766 -16.719 1 98.62 162 PRO A N 1
ATOM 1233 C CA . PRO A 1 162 ? 18.984 -14.5 -15.477 1 98.62 162 PRO A CA 1
ATOM 1234 C C . PRO A 1 162 ? 19.766 -15.805 -15.414 1 98.62 162 PRO A C 1
ATOM 1236 O O . PRO A 1 162 ? 19.953 -16.484 -16.438 1 98.62 162 PRO A O 1
ATOM 1239 N N . ARG A 1 163 ? 20.156 -16.172 -14.227 1 98.25 163 ARG A N 1
ATOM 1240 C CA . ARG A 1 163 ? 20.766 -17.469 -13.961 1 98.25 163 ARG A CA 1
ATOM 1241 C C . ARG A 1 163 ? 19.75 -18.594 -14.133 1 98.25 163 ARG A C 1
ATOM 1243 O O . ARG A 1 163 ? 20.062 -19.641 -14.695 1 98.25 163 ARG A O 1
ATOM 1250 N N . PHE A 1 164 ? 18.547 -18.453 -13.68 1 98.56 164 PHE A N 1
ATOM 1251 C CA . PHE A 1 164 ? 17.469 -19.438 -13.781 1 98.56 164 PHE A CA 1
ATOM 1252 C C . PHE A 1 164 ? 16.297 -18.875 -14.586 1 98.56 164 PHE A C 1
ATOM 1254 O O . PHE A 1 164 ? 15.984 -17.688 -14.484 1 98.56 164 PHE A O 1
ATOM 1261 N N . SER A 1 165 ? 15.594 -19.719 -15.25 1 98.19 165 SER A N 1
ATOM 1262 C CA . SER A 1 165 ? 14.523 -19.281 -16.141 1 98.19 165 SER A CA 1
ATOM 1263 C C . SER A 1 165 ? 13.227 -19.062 -15.383 1 98.19 165 SER A C 1
ATOM 1265 O O . SER A 1 165 ? 12.367 -18.281 -15.82 1 98.19 165 SER A O 1
ATOM 1267 N N . HIS A 1 166 ? 13.039 -19.75 -14.297 1 98.75 166 HIS A N 1
ATOM 1268 C CA . HIS A 1 166 ? 11.844 -19.625 -13.484 1 98.75 166 HIS A CA 1
ATOM 1269 C C . HIS A 1 166 ? 12.141 -18.922 -12.164 1 98.75 166 HIS A C 1
ATOM 1271 O O . HIS A 1 166 ? 12.828 -19.484 -11.305 1 98.75 166 HIS A O 1
ATOM 1277 N N . ARG A 1 167 ? 11.672 -17.75 -11.969 1 98.88 167 ARG A N 1
ATOM 1278 C CA . ARG A 1 167 ? 11.844 -16.922 -10.773 1 98.88 167 ARG A CA 1
ATOM 1279 C C . ARG A 1 167 ? 10.5 -16.406 -10.258 1 98.88 167 ARG A C 1
ATOM 1281 O O . ARG A 1 167 ? 10.008 -15.383 -10.727 1 98.88 167 ARG A O 1
ATOM 1288 N N . GLY A 1 168 ? 9.969 -17.156 -9.266 1 98.81 168 GLY A N 1
ATOM 1289 C CA . GLY A 1 168 ? 8.562 -16.953 -8.961 1 98.81 168 GLY A CA 1
ATOM 1290 C C . GLY A 1 168 ? 8.32 -16.375 -7.582 1 98.81 168 GLY A C 1
ATOM 1291 O O . GLY A 1 168 ? 9.211 -16.406 -6.73 1 98.81 168 GLY A O 1
ATOM 1292 N N . MET A 1 169 ? 7.199 -15.758 -7.41 1 98.75 169 MET A N 1
ATOM 1293 C CA . MET A 1 169 ? 6.578 -15.336 -6.16 1 98.75 169 MET A CA 1
ATOM 1294 C C . MET A 1 169 ? 5.234 -16.031 -5.957 1 98.75 169 MET A C 1
ATOM 1296 O O . MET A 1 169 ? 4.301 -15.82 -6.73 1 98.75 169 MET A O 1
ATOM 1300 N N . LEU A 1 170 ? 5.176 -16.891 -4.945 1 98.81 170 LEU A N 1
ATOM 1301 C CA . LEU A 1 170 ? 3.893 -17.516 -4.625 1 98.81 170 LEU A CA 1
ATOM 1302 C C . LEU A 1 170 ? 3.062 -16.609 -3.725 1 98.81 170 LEU A C 1
ATOM 1304 O O . LEU A 1 170 ? 3.568 -16.078 -2.732 1 98.81 170 LEU A O 1
ATOM 1308 N N . VAL A 1 171 ? 1.855 -16.375 -4.047 1 98.69 171 VAL A N 1
ATOM 1309 C CA . VAL A 1 171 ? 0.9 -15.625 -3.246 1 98.69 171 VAL A CA 1
ATOM 1310 C C . VAL A 1 171 ? -0.341 -16.469 -2.98 1 98.69 171 VAL A C 1
ATOM 1312 O O . VAL A 1 171 ? -0.976 -16.969 -3.918 1 98.69 171 VAL A O 1
ATOM 1315 N N . ASP A 1 172 ? -0.604 -16.656 -1.746 1 98.38 172 ASP A N 1
ATOM 1316 C CA . ASP A 1 172 ? -1.755 -17.406 -1.266 1 98.38 172 ASP A CA 1
ATOM 1317 C C . ASP A 1 172 ? -2.963 -16.5 -1.054 1 98.38 172 ASP A C 1
ATOM 1319 O O . ASP A 1 172 ? -2.936 -15.617 -0.197 1 98.38 172 ASP A O 1
ATOM 1323 N N . THR A 1 173 ? -4.055 -16.75 -1.803 1 98.38 173 THR A N 1
ATOM 1324 C CA . THR A 1 173 ? -5.238 -15.906 -1.676 1 98.38 173 THR A CA 1
ATOM 1325 C C . THR A 1 173 ? -6.398 -16.688 -1.068 1 98.38 173 THR A C 1
ATOM 1327 O O . THR A 1 173 ? -7.547 -16.25 -1.11 1 98.38 173 THR A O 1
ATOM 1330 N N . SER A 1 174 ? -6.113 -17.859 -0.558 1 97.94 174 SER A N 1
ATOM 1331 C CA . SER A 1 174 ? -7.152 -18.719 0.015 1 97.94 174 SER A CA 1
ATOM 1332 C C . SER A 1 174 ? -7.23 -18.547 1.529 1 97.94 174 SER A C 1
ATOM 1334 O O . SER A 1 174 ? -8.32 -18.453 2.094 1 97.94 174 SER A O 1
ATOM 1336 N N . ARG A 1 175 ? -6.117 -18.562 2.158 1 98.12 175 ARG A N 1
ATOM 1337 C CA . ARG A 1 175 ? -6.125 -18.484 3.615 1 98.12 175 ARG A CA 1
ATOM 1338 C C . ARG A 1 175 ? -6.531 -17.078 4.082 1 98.12 175 ARG A C 1
ATOM 1340 O O . ARG A 1 175 ? -7.02 -16.922 5.203 1 98.12 175 ARG A O 1
ATOM 1347 N N . HIS A 1 176 ? -6.203 -16.094 3.373 1 98.25 176 HIS A N 1
ATOM 1348 C CA . HIS A 1 176 ? -6.797 -14.766 3.391 1 98.25 176 HIS A CA 1
ATOM 1349 C C . HIS A 1 176 ? -7.004 -14.234 1.975 1 98.25 176 HIS A C 1
ATOM 1351 O O . HIS A 1 176 ? -6.141 -14.406 1.11 1 98.25 176 HIS A O 1
ATOM 1357 N N . PHE A 1 177 ? -8.172 -13.625 1.789 1 98.25 177 PHE A N 1
ATOM 1358 C CA . PHE A 1 177 ? -8.445 -13.031 0.484 1 98.25 177 PHE A CA 1
ATOM 1359 C C . PHE A 1 177 ? -7.574 -11.805 0.255 1 98.25 177 PHE A C 1
ATOM 1361 O O . PHE A 1 177 ? -7.422 -10.969 1.149 1 98.25 177 PHE A O 1
ATOM 1368 N N . ILE A 1 178 ? -6.93 -11.664 -0.889 1 98.62 178 ILE A N 1
ATOM 1369 C CA . ILE A 1 178 ? -6.184 -10.492 -1.332 1 98.62 178 ILE A CA 1
ATOM 1370 C C . ILE A 1 178 ? -6.855 -9.883 -2.562 1 98.62 178 ILE A C 1
ATOM 1372 O O . ILE A 1 178 ? -6.898 -10.516 -3.625 1 98.62 178 ILE A O 1
ATOM 1376 N N . PRO A 1 179 ? -7.355 -8.703 -2.473 1 98 179 PRO A N 1
ATOM 1377 C CA . PRO A 1 179 ? -8.102 -8.102 -3.58 1 98 179 PRO A CA 1
ATOM 1378 C C . PRO A 1 179 ? -7.223 -7.789 -4.789 1 98 179 PRO A C 1
ATOM 1380 O O . PRO A 1 179 ? -6.008 -7.645 -4.648 1 98 179 PRO A O 1
ATOM 1383 N N . VAL A 1 180 ? -7.84 -7.625 -5.953 1 98.25 180 VAL A N 1
ATOM 1384 C CA . VAL A 1 180 ? -7.176 -7.488 -7.242 1 98.25 180 VAL A CA 1
ATOM 1385 C C . VAL A 1 180 ? -6.242 -6.277 -7.219 1 98.25 180 VAL A C 1
ATOM 1387 O O . VAL A 1 180 ? -5.094 -6.363 -7.664 1 98.25 180 VAL A O 1
ATOM 1390 N N . PRO A 1 181 ? -6.633 -5.117 -6.598 1 97.88 181 PRO A N 1
ATOM 1391 C CA . PRO A 1 181 ? -5.699 -3.988 -6.586 1 97.88 181 PRO A CA 1
ATOM 1392 C C . PRO A 1 181 ? -4.402 -4.301 -5.844 1 97.88 181 PRO A C 1
ATOM 1394 O O . PRO A 1 181 ? -3.332 -3.836 -6.246 1 97.88 181 PRO A O 1
ATOM 1397 N N . VAL A 1 182 ? -4.496 -5.09 -4.84 1 98.5 182 VAL A N 1
ATOM 1398 C CA . VAL A 1 182 ? -3.303 -5.453 -4.082 1 98.5 182 VAL A CA 1
ATOM 1399 C C . VAL A 1 182 ? -2.459 -6.441 -4.879 1 98.5 182 VAL A C 1
ATOM 1401 O O . VAL A 1 182 ? -1.229 -6.363 -4.879 1 98.5 182 VAL A O 1
ATOM 1404 N N . LEU A 1 183 ? -3.094 -7.375 -5.574 1 98.81 183 LEU A N 1
ATOM 1405 C CA . LEU A 1 183 ? -2.361 -8.297 -6.434 1 98.81 183 LEU A CA 1
ATOM 1406 C C . LEU A 1 183 ? -1.574 -7.539 -7.5 1 98.81 183 LEU A C 1
ATOM 1408 O O . LEU A 1 183 ? -0.439 -7.906 -7.812 1 98.81 183 LEU A O 1
ATOM 1412 N N . LYS A 1 184 ? -2.166 -6.516 -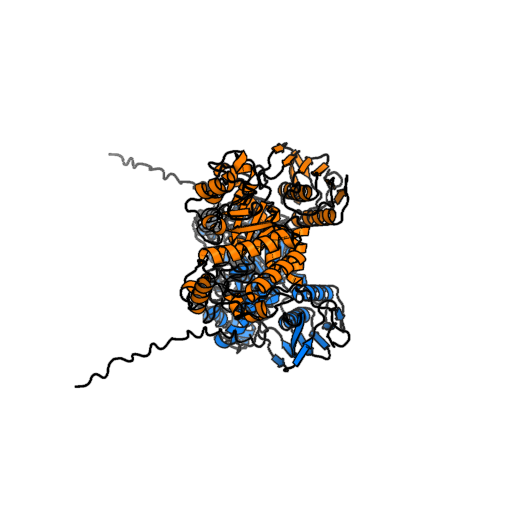8.039 1 98.62 184 LYS A N 1
ATOM 1413 C CA . LYS A 1 184 ? -1.486 -5.715 -9.055 1 98.62 184 LYS A CA 1
ATOM 1414 C C . LYS A 1 184 ? -0.262 -5.016 -8.469 1 98.62 184 LYS A C 1
ATOM 1416 O O . LYS A 1 184 ? 0.777 -4.922 -9.125 1 98.62 184 LYS A O 1
ATOM 1421 N N . GLN A 1 185 ? -0.373 -4.508 -7.223 1 98.5 185 GLN A N 1
ATOM 1422 C CA . GLN A 1 185 ? 0.785 -3.92 -6.559 1 98.5 185 GLN A CA 1
ATOM 1423 C C . GLN A 1 185 ? 1.902 -4.945 -6.391 1 98.5 185 GLN A C 1
ATOM 1425 O O . GLN A 1 185 ? 3.078 -4.625 -6.578 1 98.5 185 GLN A O 1
ATOM 1430 N N . ILE A 1 186 ? 1.492 -6.133 -6.039 1 98.81 186 ILE A N 1
ATOM 1431 C CA . ILE A 1 186 ? 2.457 -7.215 -5.875 1 98.81 186 ILE A CA 1
ATOM 1432 C C . ILE A 1 186 ? 3.16 -7.484 -7.203 1 98.81 186 ILE A C 1
ATOM 1434 O O . ILE A 1 186 ? 4.391 -7.516 -7.27 1 98.81 186 ILE A O 1
ATOM 1438 N N . ILE A 1 187 ? 2.395 -7.539 -8.258 1 98.88 187 ILE A N 1
ATOM 1439 C CA . ILE A 1 187 ? 2.941 -7.844 -9.578 1 98.88 187 ILE A CA 1
ATOM 1440 C C . ILE A 1 187 ? 3.881 -6.727 -10.016 1 98.88 187 ILE A C 1
ATOM 1442 O O . ILE A 1 187 ? 4.973 -6.988 -10.531 1 98.88 187 ILE A O 1
ATOM 1446 N N . ASP A 1 188 ? 3.494 -5.5 -9.781 1 98.56 188 ASP A N 1
ATOM 1447 C CA . ASP A 1 188 ? 4.375 -4.379 -10.094 1 98.56 188 ASP A CA 1
ATOM 1448 C C . ASP A 1 188 ? 5.715 -4.516 -9.375 1 98.56 188 ASP A C 1
ATOM 1450 O O . ASP A 1 188 ? 6.773 -4.375 -9.984 1 98.56 188 ASP A O 1
ATOM 1454 N N . SER A 1 189 ? 5.625 -4.797 -8.133 1 98.62 189 SER A N 1
ATOM 1455 C CA . SER A 1 189 ? 6.832 -4.824 -7.316 1 98.62 189 SER A CA 1
ATOM 1456 C C . SER A 1 189 ? 7.73 -5.996 -7.699 1 98.62 189 SER A C 1
ATOM 1458 O O . SER A 1 189 ? 8.953 -5.906 -7.598 1 98.62 189 SER A O 1
ATOM 1460 N N . MET A 1 190 ? 7.148 -7.094 -8.156 1 98.81 190 MET A N 1
ATOM 1461 C CA . MET A 1 190 ? 7.91 -8.242 -8.648 1 98.81 190 MET A CA 1
ATOM 1462 C C . MET A 1 190 ? 8.859 -7.824 -9.773 1 98.81 190 MET A C 1
ATOM 1464 O O . MET A 1 190 ? 10.016 -8.25 -9.805 1 98.81 190 MET A O 1
ATOM 1468 N N . THR A 1 191 ? 8.375 -6.949 -10.641 1 98.62 191 THR A N 1
ATOM 1469 C CA . THR A 1 191 ? 9.148 -6.566 -11.812 1 98.62 191 THR A CA 1
ATOM 1470 C C . THR A 1 191 ? 10.367 -5.738 -11.414 1 98.62 191 THR A C 1
ATOM 1472 O O . THR A 1 191 ? 11.391 -5.762 -12.102 1 98.62 191 THR A O 1
ATOM 1475 N N . TYR A 1 192 ? 10.305 -5.078 -10.258 1 98.5 192 TYR A N 1
ATOM 1476 C CA . TYR A 1 192 ? 11.43 -4.266 -9.805 1 98.5 192 TYR A CA 1
ATOM 1477 C C . TYR A 1 192 ? 12.633 -5.141 -9.469 1 98.5 192 TYR A C 1
ATOM 1479 O O . TYR A 1 192 ? 13.773 -4.688 -9.555 1 98.5 192 TYR A O 1
ATOM 1487 N N . ALA A 1 193 ? 12.336 -6.43 -9.102 1 98.81 193 ALA A N 1
ATOM 1488 C CA . ALA A 1 193 ? 13.391 -7.379 -8.742 1 98.81 193 ALA A CA 1
ATOM 1489 C C . ALA A 1 193 ? 13.523 -8.469 -9.797 1 98.81 193 ALA A C 1
ATOM 1491 O O . ALA A 1 193 ? 14.195 -9.484 -9.578 1 98.81 193 ALA A O 1
ATOM 1492 N N . LYS A 1 194 ? 12.773 -8.336 -10.914 1 98.75 194 LYS A N 1
ATOM 1493 C CA . LYS A 1 194 ? 12.883 -9.141 -12.125 1 98.75 194 LYS A CA 1
ATOM 1494 C C . LYS A 1 194 ? 12.367 -10.562 -11.898 1 98.75 194 LYS A C 1
ATOM 1496 O O . LYS A 1 194 ? 12.875 -11.516 -12.492 1 98.75 194 LYS A O 1
ATOM 1501 N N . PHE A 1 195 ? 11.469 -10.727 -10.898 1 98.88 195 PHE A N 1
ATOM 1502 C CA . PHE A 1 195 ? 10.672 -11.953 -10.859 1 98.88 195 PHE A CA 1
ATOM 1503 C C . PHE A 1 195 ? 9.844 -12.094 -12.133 1 98.88 195 PHE A C 1
ATOM 1505 O O . PHE A 1 195 ? 9.383 -11.094 -12.688 1 98.88 195 PHE A O 1
ATOM 1512 N N . ASN A 1 196 ? 9.625 -13.336 -12.586 1 98.88 196 ASN A N 1
ATOM 1513 C CA . ASN A 1 196 ? 8.906 -13.461 -13.844 1 98.88 196 ASN A CA 1
ATOM 1514 C C . ASN A 1 196 ? 7.727 -14.422 -13.734 1 98.88 196 ASN A C 1
ATOM 1516 O O . ASN A 1 196 ? 7.102 -14.766 -14.734 1 98.88 196 ASN A O 1
ATOM 1520 N N . VAL A 1 197 ? 7.43 -14.93 -12.531 1 98.94 197 VAL A N 1
ATOM 1521 C CA . VAL A 1 197 ? 6.293 -15.828 -12.367 1 98.94 197 VAL A CA 1
ATOM 1522 C C . VAL A 1 197 ? 5.473 -15.414 -11.148 1 98.94 197 VAL A C 1
ATOM 1524 O O . VAL A 1 197 ? 6.004 -15.336 -10.031 1 98.94 197 VAL A O 1
ATOM 1527 N N . PHE A 1 198 ? 4.301 -15.055 -11.367 1 98.94 198 PHE A N 1
ATOM 1528 C CA . PHE A 1 198 ? 3.301 -14.953 -10.312 1 98.94 198 PHE A CA 1
ATOM 1529 C C . PHE A 1 198 ? 2.621 -16.297 -10.07 1 98.94 198 PHE A C 1
ATOM 1531 O O . PHE A 1 198 ? 1.761 -16.703 -10.852 1 98.94 198 PHE A O 1
ATOM 1538 N N . HIS A 1 199 ? 3.088 -17.031 -9.047 1 98.88 199 HIS A N 1
ATOM 1539 C CA . HIS A 1 199 ? 2.451 -18.281 -8.641 1 98.88 199 HIS A CA 1
ATOM 1540 C C . HIS A 1 199 ? 1.218 -18.016 -7.785 1 98.88 199 HIS A C 1
ATOM 1542 O O . HIS A 1 199 ? 1.333 -17.766 -6.586 1 98.88 199 HIS A O 1
ATOM 1548 N N . TRP A 1 200 ? 0.079 -18.125 -8.438 1 98.88 200 TRP A N 1
ATOM 1549 C CA . TRP A 1 200 ? -1.188 -17.797 -7.789 1 98.88 200 TRP A CA 1
ATOM 1550 C C . TRP A 1 200 ? -1.79 -19.031 -7.117 1 98.88 200 TRP A C 1
ATOM 1552 O O . TRP A 1 200 ? -2.525 -19.781 -7.746 1 98.88 200 TRP A O 1
ATOM 1562 N N . HIS A 1 201 ? -1.469 -19.188 -5.863 1 98.62 201 HIS A N 1
ATOM 1563 C CA . HIS A 1 201 ? -2.139 -20.188 -5.035 1 98.62 201 HIS A CA 1
ATOM 1564 C C . HIS A 1 201 ? -3.553 -19.75 -4.676 1 98.62 201 HIS A C 1
ATOM 1566 O O . HIS A 1 201 ? -3.779 -19.188 -3.604 1 98.62 201 HIS A O 1
ATOM 1572 N N . ILE A 1 202 ? -4.5 -20.078 -5.492 1 98.19 202 ILE A N 1
ATOM 1573 C CA . ILE A 1 202 ? -5.758 -19.344 -5.508 1 98.19 202 ILE A CA 1
ATOM 1574 C C . ILE A 1 202 ? -6.773 -20.031 -4.602 1 98.19 202 ILE A C 1
ATOM 1576 O O . ILE A 1 202 ? -7.648 -19.375 -4.027 1 98.19 202 ILE A O 1
ATOM 1580 N N . THR A 1 203 ? -6.695 -21.391 -4.453 1 97.5 203 THR A N 1
ATOM 1581 C CA . THR A 1 203 ? -7.613 -22.125 -3.592 1 97.5 203 THR A CA 1
ATOM 1582 C C . THR A 1 203 ? -6.84 -22.969 -2.582 1 97.5 203 THR A C 1
ATOM 1584 O O . THR A 1 203 ? -5.672 -23.297 -2.799 1 97.5 203 THR A O 1
ATOM 1587 N N . ASP A 1 204 ? -7.43 -23.266 -1.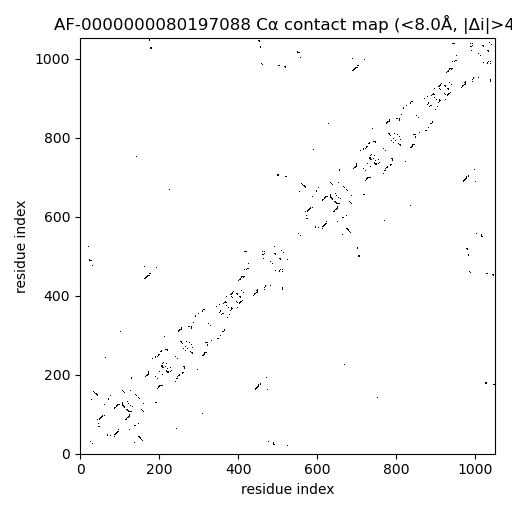52 1 97.69 204 ASP A N 1
ATOM 1588 C CA . ASP A 1 204 ? -6.93 -24.141 -0.463 1 97.69 204 ASP A CA 1
ATOM 1589 C C . ASP A 1 204 ? -8.055 -24.578 0.471 1 97.69 204 ASP A C 1
ATOM 1591 O O . ASP A 1 204 ? -9.234 -24.438 0.135 1 97.69 204 ASP A O 1
ATOM 1595 N N . ALA A 1 205 ? -7.703 -25.156 1.572 1 97.25 205 ALA A N 1
ATOM 1596 C CA . ALA A 1 205 ? -8.672 -25.734 2.506 1 97.25 205 ALA A CA 1
ATOM 1597 C C . ALA A 1 205 ? -9.602 -24.656 3.059 1 97.25 205 ALA A C 1
ATOM 1599 O O . ALA A 1 205 ? -10.789 -24.891 3.266 1 97.25 205 ALA A O 1
ATOM 1600 N N . HIS A 1 206 ? -9.18 -23.484 3.184 1 97.25 206 HIS A N 1
ATOM 1601 C CA . HIS A 1 206 ? -9.875 -22.484 3.975 1 97.25 206 HIS A CA 1
ATOM 1602 C C . HIS A 1 206 ? -10.883 -21.719 3.129 1 97.25 206 HIS A C 1
ATOM 1604 O O . HIS A 1 206 ? -11.891 -21.219 3.646 1 97.25 206 HIS A O 1
ATOM 1610 N N . SER A 1 207 ? -10.562 -21.594 1.895 1 98 207 SER A N 1
ATOM 1611 C CA . SER A 1 207 ? -11.5 -20.906 1.018 1 98 207 SER A CA 1
ATOM 1612 C C . SER A 1 207 ? -11.25 -21.25 -0.446 1 98 207 SER A C 1
ATOM 1614 O O . SER A 1 207 ? -10.148 -21.656 -0.814 1 98 207 SER A O 1
ATOM 1616 N N . PHE A 1 208 ? -12.281 -21.219 -1.24 1 98.19 208 PHE A N 1
ATOM 1617 C CA . PHE A 1 208 ? -12.273 -21.391 -2.688 1 98.19 208 PHE A CA 1
ATOM 1618 C C . PHE A 1 208 ? -12.797 -20.141 -3.385 1 98.19 208 PHE A C 1
ATOM 1620 O O . PHE A 1 208 ? -13.922 -20.141 -3.895 1 98.19 208 PHE A O 1
ATOM 1627 N N . PRO A 1 209 ? -11.977 -19.109 -3.533 1 98.12 209 PRO A N 1
ATOM 1628 C CA . PRO A 1 209 ? -12.453 -17.812 -4.055 1 98.12 209 PRO A CA 1
ATOM 1629 C C . PRO A 1 209 ? -12.539 -17.797 -5.582 1 98.12 209 PRO A C 1
ATOM 1631 O O . PRO A 1 209 ? -13.062 -16.844 -6.16 1 98.12 209 PRO A O 1
ATOM 1634 N N . MET A 1 210 ? -12.117 -18.766 -6.258 1 98.19 210 MET A N 1
ATOM 1635 C CA . MET A 1 210 ? -12.055 -18.828 -7.715 1 98.19 210 MET A CA 1
ATOM 1636 C C . MET A 1 210 ? -13.43 -19.141 -8.305 1 98.19 210 MET A C 1
ATOM 1638 O O . MET A 1 210 ? -14.031 -20.156 -7.977 1 98.19 210 MET A O 1
ATOM 1642 N N . GLU A 1 211 ? -13.867 -18.359 -9.195 1 97.69 211 GLU A N 1
ATOM 1643 C CA . GLU A 1 211 ? -15.102 -18.641 -9.922 1 97.69 211 GLU A CA 1
ATOM 1644 C C . GLU A 1 211 ? -14.883 -19.734 -10.977 1 97.69 211 GLU A C 1
ATOM 1646 O O . GLU A 1 211 ? -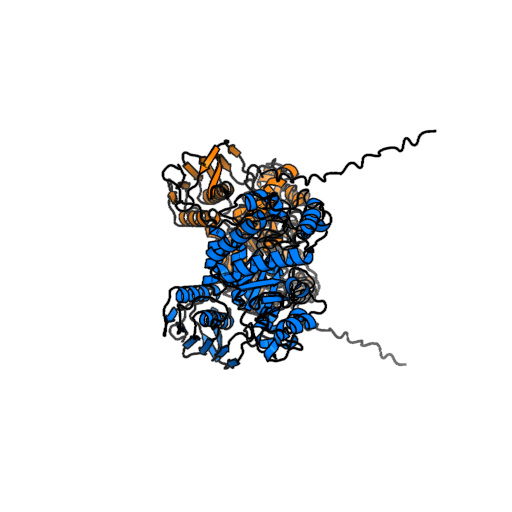13.891 -19.703 -11.711 1 97.69 211 GLU A O 1
ATOM 1651 N N . SER A 1 212 ? -15.703 -20.734 -10.984 1 98 212 SER A N 1
ATOM 1652 C CA . SER A 1 212 ? -15.82 -21.719 -12.055 1 98 212 SER A CA 1
ATOM 1653 C C . SER A 1 212 ? -17.094 -21.516 -12.859 1 98 212 SER A C 1
ATOM 1655 O O . SER A 1 212 ? -18.172 -21.344 -12.281 1 98 212 SER A O 1
ATOM 1657 N N . LYS A 1 213 ? -16.938 -21.469 -14.164 1 96.69 213 LYS A N 1
ATOM 1658 C CA . LYS A 1 213 ? -18.109 -21.344 -15.008 1 96.69 213 LYS A CA 1
ATOM 1659 C C . LYS A 1 213 ? -19.031 -22.547 -14.867 1 96.69 213 LYS A C 1
ATOM 1661 O O . LYS A 1 213 ? -20.25 -22.406 -14.727 1 96.69 213 LYS A O 1
ATOM 1666 N N . LYS A 1 214 ? -18.5 -23.703 -14.836 1 97.88 214 LYS A N 1
ATOM 1667 C CA . LYS A 1 214 ? -19.266 -24.953 -14.812 1 97.88 214 LYS A CA 1
ATOM 1668 C C . LYS A 1 214 ? -19.797 -25.234 -13.406 1 97.88 214 LYS A C 1
ATOM 1670 O O . LYS A 1 214 ? -20.875 -25.828 -13.25 1 97.88 214 LYS A O 1
ATOM 1675 N N . TYR A 1 215 ? -19.062 -24.828 -12.406 1 98.25 215 TYR A N 1
ATOM 1676 C CA . TYR A 1 215 ? -19.422 -25.141 -11.031 1 98.25 215 TYR A CA 1
ATOM 1677 C C . TYR A 1 215 ? -19.406 -23.891 -10.164 1 98.25 215 TYR A C 1
ATOM 1679 O O . TYR A 1 215 ? -18.641 -23.797 -9.203 1 98.25 215 TYR A O 1
ATOM 1687 N N . PRO A 1 216 ? -20.312 -22.969 -10.344 1 97.44 216 PRO A N 1
ATOM 1688 C CA . PRO A 1 216 ? -20.312 -21.703 -9.609 1 97.44 216 PRO A CA 1
ATOM 1689 C C . PRO A 1 216 ? -20.5 -21.891 -8.102 1 97.44 216 PRO A C 1
ATOM 1691 O O . PRO A 1 216 ? -20.094 -21.047 -7.312 1 97.44 216 PRO A O 1
ATOM 1694 N N . GLN A 1 217 ? -21.078 -23.047 -7.688 1 97.5 217 GLN A N 1
ATOM 1695 C CA . GLN A 1 217 ? -21.344 -23.312 -6.281 1 97.5 217 GLN A CA 1
ATOM 1696 C C . GLN A 1 217 ? -20.062 -23.453 -5.484 1 97.5 217 GLN A C 1
ATOM 1698 O O . GLN A 1 217 ? -20.062 -23.328 -4.258 1 97.5 217 GLN A O 1
ATOM 1703 N N . LEU A 1 218 ? -18.922 -23.781 -6.148 1 98.06 218 LEU A N 1
ATOM 1704 C CA . LEU A 1 218 ? -17.656 -23.922 -5.449 1 98.06 218 LEU A CA 1
ATOM 1705 C C . LEU A 1 218 ? -17.266 -22.609 -4.777 1 98.06 218 LEU A C 1
ATOM 1707 O O . LEU A 1 218 ? -16.969 -22.578 -3.578 1 98.06 218 LEU A O 1
ATOM 1711 N N . ALA A 1 219 ? -17.328 -21.5 -5.52 1 97.75 219 ALA A N 1
ATOM 1712 C CA . ALA A 1 219 ? -17.016 -20.203 -4.938 1 97.75 219 ALA A CA 1
ATOM 1713 C C . ALA A 1 219 ? -18.172 -19.688 -4.074 1 97.75 219 ALA A C 1
ATOM 1715 O O . ALA A 1 219 ? -17.953 -19.078 -3.031 1 97.75 219 ALA A O 1
ATOM 1716 N N . GLU A 1 220 ? -19.359 -19.969 -4.5 1 97.06 220 GLU A N 1
ATOM 1717 C CA . GLU A 1 220 ? -20.547 -19.484 -3.797 1 97.06 220 GLU A CA 1
ATOM 1718 C C . GLU A 1 220 ? -20.594 -20 -2.361 1 97.06 220 GLU A C 1
ATOM 1720 O O . GLU A 1 220 ? -20.953 -19.25 -1.442 1 97.06 220 GLU A O 1
ATOM 1725 N N . HIS A 1 221 ? -20.203 -21.266 -2.225 1 97.31 221 HIS A N 1
ATOM 1726 C CA . HIS A 1 221 ? -20.328 -21.875 -0.904 1 97.31 221 HIS A CA 1
ATOM 1727 C C . HIS A 1 221 ? -18.953 -22.125 -0.286 1 97.31 221 HIS A C 1
ATOM 1729 O O . HIS A 1 221 ? -18.859 -22.438 0.904 1 97.31 221 HIS A O 1
ATOM 1735 N N . GLY A 1 222 ? -17.906 -21.969 -1.082 1 97.69 222 GLY A N 1
ATOM 1736 C CA . GLY A 1 222 ? -16.578 -22.312 -0.593 1 97.69 222 GLY A CA 1
ATOM 1737 C C . GLY A 1 222 ? -15.734 -21.094 -0.255 1 97.69 222 GLY A C 1
ATOM 1738 O O . GLY A 1 222 ? -14.711 -21.203 0.42 1 97.69 222 GLY A O 1
ATOM 1739 N N . ALA A 1 223 ? -16.125 -19.875 -0.69 1 98 223 ALA A N 1
ATOM 1740 C CA . ALA A 1 223 ? -15.398 -18.656 -0.361 1 98 223 ALA A CA 1
ATOM 1741 C C . ALA A 1 223 ? -15.75 -18.172 1.041 1 98 223 ALA A C 1
ATOM 1743 O O . ALA A 1 223 ? -16.766 -18.578 1.613 1 98 223 ALA A O 1
ATOM 1744 N N . PHE A 1 224 ? -14.938 -17.297 1.605 1 97.62 224 PHE A N 1
ATOM 1745 C CA . PHE A 1 224 ? -15.18 -16.75 2.936 1 97.62 224 PHE A CA 1
ATOM 1746 C C . PHE A 1 224 ? -16.469 -15.961 2.971 1 97.62 224 PHE A C 1
ATOM 1748 O O . PHE A 1 224 ? -17.219 -16 3.959 1 97.62 224 PHE A O 1
ATOM 1755 N N . SER A 1 225 ? -16.672 -15.172 1.941 1 95.38 225 SER A N 1
ATOM 1756 C CA . SER A 1 225 ? -17.859 -14.328 1.832 1 95.38 225 SER A CA 1
ATOM 1757 C C . SER A 1 225 ? -18.203 -14.062 0.373 1 95.38 225 SER A C 1
ATOM 1759 O O . SER A 1 225 ? -17.406 -14.312 -0.524 1 95.38 225 SER A O 1
ATOM 1761 N N . PRO A 1 226 ? -19.359 -13.547 0.12 1 93.12 226 PRO A N 1
ATOM 1762 C CA . PRO A 1 226 ? -19.75 -13.258 -1.261 1 93.12 226 PRO A CA 1
ATOM 1763 C C . PRO A 1 226 ? -18.844 -12.227 -1.924 1 93.12 226 PRO A C 1
ATOM 1765 O O . PRO A 1 226 ? -18.703 -12.211 -3.15 1 93.12 226 PRO A O 1
ATOM 1768 N N . ALA A 1 227 ? -18.188 -11.438 -1.09 1 92.94 227 ALA A N 1
ATOM 1769 C CA . ALA A 1 227 ? -17.391 -10.352 -1.646 1 92.94 227 ALA A CA 1
ATOM 1770 C C . ALA A 1 227 ? -15.906 -10.734 -1.698 1 92.94 227 ALA A C 1
ATOM 1772 O O . ALA A 1 227 ? -15.07 -9.938 -2.121 1 92.94 227 ALA A O 1
ATOM 1773 N N . GLU A 1 228 ? -15.547 -11.883 -1.272 1 97.5 228 GLU A N 1
ATOM 1774 C CA . GLU A 1 228 ? -14.164 -12.359 -1.274 1 97.5 228 GLU A CA 1
ATOM 1775 C C . GLU A 1 228 ? -13.977 -13.5 -2.277 1 97.5 228 GLU A C 1
ATOM 1777 O O . GLU A 1 228 ? -13.633 -14.617 -1.896 1 97.5 228 GLU A O 1
ATOM 1782 N N . ARG A 1 229 ? -14.211 -13.125 -3.512 1 97.56 229 ARG A N 1
ATOM 1783 C CA . ARG A 1 229 ? -14.148 -14 -4.676 1 97.56 229 ARG A CA 1
ATOM 1784 C C . ARG A 1 229 ? -13.453 -13.312 -5.844 1 97.56 229 ARG A C 1
ATOM 1786 O O . ARG A 1 229 ? -13.289 -12.094 -5.844 1 97.56 229 ARG A O 1
ATOM 1793 N N . PHE A 1 230 ? -13.031 -14.086 -6.754 1 98.31 230 PHE A N 1
ATOM 1794 C CA . PHE A 1 230 ? -12.547 -13.617 -8.047 1 98.31 230 PHE A CA 1
ATOM 1795 C C . PHE A 1 230 ? -13.492 -14.055 -9.164 1 98.31 230 PHE A C 1
ATOM 1797 O O . PHE A 1 230 ? -13.758 -15.242 -9.336 1 98.31 230 PHE A O 1
ATOM 1804 N N . SER A 1 231 ? -14.016 -13.102 -9.891 1 98 231 SER A N 1
ATOM 1805 C CA . SER A 1 231 ? -14.742 -13.445 -11.109 1 98 231 SER A CA 1
ATOM 1806 C C . SER A 1 231 ? -13.789 -13.898 -12.211 1 98 231 SER A C 1
ATOM 1808 O O . SER A 1 231 ? -12.578 -13.75 -12.094 1 98 231 SER A O 1
ATOM 1810 N N . ILE A 1 232 ? -14.336 -14.508 -13.211 1 98.06 232 ILE A N 1
ATOM 1811 C CA . ILE A 1 232 ? -13.547 -14.875 -14.375 1 98.06 232 ILE A CA 1
ATOM 1812 C C . ILE A 1 232 ? -12.859 -13.633 -14.953 1 98.06 232 ILE A C 1
ATOM 1814 O O . ILE A 1 232 ? -11.68 -13.68 -15.297 1 98.06 232 ILE A O 1
ATOM 1818 N N . GLU A 1 233 ? -13.578 -12.5 -14.961 1 97.94 233 GLU A N 1
ATOM 1819 C CA . GLU A 1 233 ? -13.023 -11.258 -15.484 1 97.94 233 GLU A CA 1
ATOM 1820 C C . GLU A 1 233 ? -11.906 -10.734 -14.578 1 97.94 233 GLU A C 1
ATOM 1822 O O . GLU A 1 233 ? -10.93 -10.156 -15.062 1 97.94 233 GLU A O 1
ATOM 1827 N N . ASP A 1 234 ? -12.07 -10.906 -13.273 1 98.38 234 ASP A N 1
ATOM 1828 C CA . ASP A 1 234 ? -10.992 -10.547 -12.359 1 98.38 234 ASP A CA 1
ATOM 1829 C C . ASP A 1 234 ? -9.719 -11.32 -12.672 1 98.38 234 ASP A C 1
ATOM 1831 O O . ASP A 1 234 ? -8.633 -10.75 -12.727 1 98.38 234 ASP A O 1
ATOM 1835 N N . MET A 1 235 ? -9.844 -12.609 -12.852 1 98.69 235 MET A N 1
ATOM 1836 C CA . MET A 1 235 ? -8.695 -13.461 -13.148 1 98.69 235 MET A CA 1
ATOM 1837 C C . MET A 1 235 ? -8.047 -13.07 -14.477 1 98.69 235 MET A C 1
ATOM 1839 O O . MET A 1 235 ? -6.824 -13.031 -14.586 1 98.69 235 MET A O 1
ATOM 1843 N N . LYS A 1 236 ? -8.875 -12.742 -15.484 1 98.62 236 LYS A N 1
ATOM 1844 C CA . LYS A 1 236 ? -8.352 -12.258 -16.75 1 98.62 236 LYS A CA 1
ATOM 1845 C C . LYS A 1 236 ? -7.57 -10.961 -16.578 1 98.62 236 LYS A C 1
ATOM 1847 O O . LYS A 1 236 ? -6.512 -10.773 -17.172 1 98.62 236 LYS A O 1
ATOM 1852 N N . GLU A 1 237 ? -8.141 -10.156 -15.75 1 98.31 237 GLU A N 1
ATOM 1853 C CA . GLU A 1 237 ? -7.488 -8.875 -15.5 1 98.31 237 GLU A CA 1
ATOM 1854 C C . GLU A 1 237 ? -6.113 -9.062 -14.875 1 98.31 237 GLU A C 1
ATOM 1856 O O . GLU A 1 237 ? -5.141 -8.422 -15.281 1 98.31 237 GLU A O 1
ATOM 1861 N N . VAL A 1 238 ? -6.012 -9.922 -13.883 1 98.75 238 VAL A N 1
ATOM 1862 C CA . VAL A 1 238 ? -4.738 -10.203 -13.234 1 98.75 238 VAL A CA 1
ATOM 1863 C C . VAL A 1 238 ? -3.77 -10.82 -14.234 1 98.75 238 VAL A C 1
ATOM 1865 O O . VAL A 1 238 ? -2.6 -10.438 -14.297 1 98.75 238 VAL A O 1
ATOM 1868 N N . ARG A 1 239 ? -4.254 -11.734 -15.047 1 98.75 239 ARG A N 1
ATOM 1869 C CA . ARG A 1 239 ? -3.453 -12.375 -16.078 1 98.75 239 ARG A CA 1
ATOM 1870 C C . ARG A 1 239 ? -2.871 -11.344 -17.047 1 98.75 239 ARG A C 1
ATOM 1872 O O . ARG A 1 239 ? -1.657 -11.297 -17.25 1 98.75 239 ARG A O 1
ATOM 1879 N N . ASP A 1 240 ? -3.754 -10.492 -17.609 1 98.56 240 ASP A N 1
ATOM 1880 C CA . ASP A 1 240 ? -3.34 -9.516 -18.609 1 98.56 240 ASP A CA 1
ATOM 1881 C C . ASP A 1 240 ? -2.373 -8.492 -18.016 1 98.56 240 ASP A C 1
ATOM 1883 O O . ASP A 1 240 ? -1.394 -8.109 -18.672 1 98.56 240 ASP A O 1
ATOM 1887 N N . TYR A 1 241 ? -2.686 -8.094 -16.797 1 98.5 241 TYR A N 1
ATOM 1888 C CA . TYR A 1 241 ? -1.824 -7.141 -16.109 1 98.5 241 TYR A CA 1
ATOM 1889 C C . TYR A 1 241 ? -0.417 -7.703 -15.945 1 98.5 241 TYR A C 1
ATOM 1891 O O . TYR A 1 241 ? 0.569 -7.012 -16.203 1 98.5 241 TYR A O 1
ATOM 1899 N N . ALA A 1 242 ? -0.331 -8.945 -15.5 1 98.81 242 ALA A N 1
ATOM 1900 C CA . ALA A 1 242 ? 0.954 -9.602 -15.297 1 98.81 242 ALA A CA 1
ATOM 1901 C C . ALA A 1 242 ? 1.688 -9.805 -16.609 1 98.81 242 ALA A C 1
ATOM 1903 O O . ALA A 1 242 ? 2.869 -9.469 -16.734 1 98.81 242 ALA A O 1
ATOM 1904 N N . MET A 1 243 ? 1.034 -10.258 -17.578 1 98.12 243 MET A N 1
ATOM 1905 C CA . MET A 1 243 ? 1.649 -10.578 -18.859 1 98.12 243 MET A CA 1
ATOM 1906 C C . MET A 1 243 ? 2.195 -9.32 -19.531 1 98.12 243 MET A C 1
ATOM 1908 O O . MET A 1 243 ? 3.256 -9.352 -20.156 1 98.12 243 MET A O 1
ATOM 1912 N N . GLU A 1 244 ? 1.439 -8.227 -19.406 1 97.62 244 GLU A N 1
ATOM 1913 C CA . GLU A 1 244 ? 1.905 -6.953 -19.953 1 97.62 244 GLU A CA 1
ATOM 1914 C C . GLU A 1 244 ? 3.248 -6.555 -19.344 1 97.62 244 GLU A C 1
ATOM 1916 O O . GLU A 1 244 ? 3.988 -5.762 -19.938 1 97.62 244 GLU A O 1
ATOM 1921 N N . ARG A 1 245 ? 3.588 -7.156 -18.266 1 98.25 245 ARG A N 1
ATOM 1922 C CA . ARG A 1 245 ? 4.797 -6.812 -17.531 1 98.25 245 ARG A CA 1
ATOM 1923 C C . ARG A 1 245 ? 5.832 -7.93 -17.625 1 98.25 245 ARG A C 1
ATOM 1925 O O . ARG A 1 245 ? 6.844 -7.906 -16.922 1 98.25 245 ARG A O 1
ATOM 1932 N N . GLY A 1 246 ? 5.562 -8.906 -18.438 1 98.19 246 GLY A N 1
ATOM 1933 C CA . GLY A 1 246 ? 6.484 -10.016 -18.625 1 98.19 246 GLY A CA 1
ATOM 1934 C C . GLY A 1 246 ? 6.457 -11.023 -17.484 1 98.19 246 GLY A C 1
ATOM 1935 O O . GLY A 1 246 ? 7.445 -11.719 -17.25 1 98.19 246 GLY A O 1
ATOM 1936 N N . VAL A 1 247 ? 5.383 -11.062 -16.734 1 98.81 247 VAL A N 1
ATOM 1937 C CA . VAL A 1 247 ? 5.223 -11.992 -15.617 1 98.81 247 VAL A CA 1
ATOM 1938 C C . VAL A 1 247 ? 4.199 -13.062 -15.977 1 98.81 247 VAL A C 1
ATOM 1940 O O . VAL A 1 247 ? 3.049 -12.75 -16.297 1 98.81 247 VAL A O 1
ATOM 1943 N N . ARG A 1 248 ? 4.625 -14.281 -15.969 1 98.75 248 ARG A N 1
ATOM 1944 C CA . ARG A 1 248 ? 3.727 -15.414 -16.156 1 98.75 248 ARG A CA 1
ATOM 1945 C C . ARG A 1 248 ? 2.863 -15.648 -14.93 1 98.75 248 ARG A C 1
ATOM 1947 O O . ARG A 1 248 ? 3.287 -15.367 -13.805 1 98.75 248 ARG A O 1
ATOM 1954 N N . VAL A 1 249 ? 1.678 -16.125 -15.156 1 98.88 249 VAL A N 1
ATOM 1955 C CA . VAL A 1 249 ? 0.823 -16.484 -14.023 1 98.88 249 VAL A CA 1
ATOM 1956 C C . VAL A 1 249 ? 0.651 -18 -13.969 1 98.88 249 VAL A C 1
ATOM 1958 O O . VAL A 1 249 ? -0.048 -18.594 -14.797 1 98.88 249 VAL A O 1
ATOM 1961 N N . MET A 1 250 ? 1.294 -18.609 -13.031 1 98.81 250 MET A N 1
ATOM 1962 C CA . MET A 1 250 ? 1.131 -20.047 -12.797 1 98.81 250 MET A CA 1
ATOM 1963 C C . MET A 1 250 ? 0.063 -20.312 -11.742 1 98.81 250 MET A C 1
ATOM 1965 O O . MET A 1 250 ? 0.234 -19.938 -10.578 1 98.81 250 MET A O 1
ATOM 1969 N N . MET A 1 251 ? -0.975 -20.984 -12.195 1 98.62 251 MET A N 1
ATOM 1970 C CA . MET A 1 251 ? -2.111 -21.219 -11.305 1 98.62 251 MET A CA 1
ATOM 1971 C C . MET A 1 251 ? -1.925 -22.516 -10.523 1 98.62 251 MET A C 1
ATOM 1973 O O . MET A 1 251 ? -1.413 -23.5 -11.055 1 98.62 251 MET A O 1
ATOM 1977 N N . GLU A 1 252 ? -2.338 -22.453 -9.305 1 97.94 252 GLU A N 1
ATOM 1978 C CA . GLU A 1 252 ? -2.4 -23.656 -8.484 1 97.94 252 GLU A CA 1
ATOM 1979 C C . GLU A 1 252 ? -3.787 -23.844 -7.879 1 97.94 252 GLU A C 1
ATOM 1981 O O . GLU A 1 252 ? -4.32 -22.938 -7.246 1 97.94 252 GLU A O 1
ATOM 1986 N N . PHE A 1 253 ? -4.273 -24.969 -8.164 1 86.69 253 PHE A N 1
ATOM 1987 C CA . PHE A 1 253 ? -5.457 -25.5 -7.492 1 86.69 253 PHE A CA 1
ATOM 1988 C C . PHE A 1 253 ? -5.152 -26.812 -6.805 1 86.69 253 PHE A C 1
ATOM 1990 O O . PHE A 1 253 ? -4.676 -27.766 -7.441 1 86.69 253 PHE A O 1
ATOM 1997 N N . ASP A 1 254 ? -5.426 -26.922 -5.512 1 90.25 254 ASP A N 1
ATOM 1998 C CA . ASP A 1 254 ? -4.992 -28.078 -4.738 1 90.25 254 ASP A CA 1
ATOM 1999 C C . ASP A 1 254 ? -5.938 -29.266 -4.938 1 90.25 254 ASP A C 1
ATOM 2001 O O . ASP A 1 254 ? -7.16 -29.094 -4.883 1 90.25 254 ASP A O 1
ATOM 2005 N N . SER A 1 255 ? -5.473 -30.422 -5.191 1 92.12 255 SER A N 1
ATOM 2006 C CA . SER A 1 255 ? -6.16 -31.719 -5.246 1 92.12 255 SER A CA 1
ATOM 2007 C C . SER A 1 255 ? -5.188 -32.875 -5.039 1 92.12 255 SER A C 1
ATOM 2009 O O . SER A 1 255 ? -4.004 -32.75 -5.379 1 92.12 255 SER A O 1
ATOM 2011 N N . PRO A 1 256 ? -5.516 -33.906 -4.441 1 96.44 256 PRO A N 1
ATOM 2012 C CA . PRO A 1 256 ? -6.855 -34.125 -3.895 1 96.44 256 PRO A CA 1
ATOM 2013 C C . PRO A 1 256 ? -6.988 -33.656 -2.449 1 96.44 256 PRO A C 1
ATOM 2015 O O . PRO A 1 256 ? -8.047 -33.812 -1.835 1 96.44 256 PRO A O 1
ATOM 2018 N N . ALA A 1 257 ? -5.918 -33.125 -1.861 1 96.44 257 ALA A N 1
ATOM 2019 C CA . ALA A 1 257 ? -5.934 -32.688 -0.467 1 96.44 257 ALA A CA 1
ATOM 2020 C C . ALA A 1 257 ? -6.152 -31.172 -0.364 1 96.44 257 ALA A C 1
ATOM 2022 O O . ALA A 1 257 ? -6.293 -30.484 -1.38 1 96.44 257 ALA A O 1
ATOM 2023 N N . HIS A 1 258 ? -6.367 -30.656 0.893 1 96.88 258 HIS A N 1
ATOM 2024 C CA . HIS A 1 258 ? -6.609 -29.25 1.134 1 96.88 258 HIS A CA 1
ATOM 2025 C C . HIS A 1 258 ? -7.875 -28.781 0.427 1 96.88 258 HIS A C 1
ATOM 2027 O O . HIS A 1 258 ? -7.859 -27.766 -0.274 1 96.88 258 HIS A O 1
ATOM 2033 N N . THR A 1 259 ? -8.961 -29.562 0.641 1 96.75 259 THR A N 1
ATOM 2034 C CA . THR A 1 259 ? -10.102 -29.344 -0.243 1 96.75 259 THR A CA 1
ATOM 2035 C C . THR A 1 259 ? -11.383 -29.141 0.564 1 96.75 259 THR A C 1
ATOM 2037 O O . THR A 1 259 ? -12.484 -29.359 0.061 1 96.75 259 THR A O 1
ATOM 2040 N N . SER A 1 260 ? -11.242 -28.766 1.843 1 96.62 260 SER A N 1
ATOM 2041 C CA . SER A 1 260 ? -12.43 -28.547 2.662 1 96.62 260 SER A CA 1
ATOM 2042 C C . SER A 1 260 ? -13.344 -27.5 2.043 1 96.62 260 SER A C 1
ATOM 2044 O O . SER A 1 260 ? -14.562 -27.641 2.053 1 96.62 260 SER A O 1
ATOM 2046 N N . ALA A 1 261 ? -12.812 -26.5 1.502 1 97.12 261 ALA A N 1
ATOM 2047 C CA . ALA A 1 261 ? -13.609 -25.453 0.871 1 97.12 261 ALA A CA 1
ATOM 2048 C C . ALA A 1 261 ? -14.32 -25.984 -0.377 1 97.12 261 ALA A C 1
ATOM 2050 O O . ALA A 1 261 ? -15.445 -25.578 -0.672 1 97.12 261 ALA A O 1
ATOM 2051 N N . MET A 1 262 ? -13.695 -26.828 -1.123 1 96.88 262 MET A N 1
ATOM 2052 C CA . MET A 1 262 ? -14.336 -27.484 -2.26 1 96.88 262 MET A CA 1
ATOM 2053 C C . MET A 1 262 ? -15.5 -28.359 -1.801 1 96.88 262 MET A C 1
ATOM 2055 O O . MET A 1 262 ? -16.562 -28.375 -2.438 1 96.88 262 MET A O 1
ATOM 2059 N N . CYS A 1 263 ? -15.273 -29.078 -0.704 1 96.56 263 CYS A N 1
ATOM 2060 C CA . CYS A 1 263 ? -16.312 -29.953 -0.157 1 96.56 263 CYS A CA 1
ATOM 2061 C C . CYS A 1 263 ? -17.516 -29.156 0.296 1 96.56 263 CYS A C 1
ATOM 2063 O O . CYS A 1 263 ? -18.656 -29.625 0.213 1 96.56 263 CYS A O 1
ATOM 2065 N N . ALA A 1 264 ? -17.281 -27.938 0.766 1 96 264 ALA A N 1
ATOM 2066 C CA . ALA A 1 264 ? -18.391 -27.062 1.142 1 96 264 ALA A CA 1
ATOM 2067 C C . ALA A 1 264 ? -19.234 -26.703 -0.072 1 96 264 ALA A C 1
ATOM 2069 O O . ALA A 1 264 ? -20.469 -26.609 0.028 1 96 264 ALA A O 1
ATOM 2070 N N . GLY A 1 265 ? -18.609 -26.562 -1.17 1 96.94 265 GLY A N 1
ATOM 2071 C CA . GLY A 1 265 ? -19.312 -26.188 -2.389 1 96.94 265 GLY A CA 1
ATOM 2072 C C . GLY A 1 265 ? -19.906 -27.391 -3.111 1 96.94 265 GLY A C 1
ATOM 2073 O O . GLY A 1 265 ? -20.953 -27.266 -3.762 1 96.94 265 GLY A O 1
ATOM 2074 N N . MET A 1 266 ? -19.188 -28.484 -3.004 1 97.56 266 MET A N 1
ATOM 2075 C CA . MET A 1 266 ? -19.625 -29.703 -3.686 1 97.56 266 MET A CA 1
ATOM 2076 C C . MET A 1 266 ? -19.391 -30.938 -2.803 1 97.56 266 MET A C 1
ATOM 2078 O O . MET A 1 266 ? -18.5 -31.734 -3.066 1 97.56 266 MET A O 1
ATOM 2082 N N . PRO A 1 267 ? -20.266 -31.156 -1.913 1 97.19 267 PRO A N 1
ATOM 2083 C CA . PRO A 1 267 ? -20.109 -32.312 -1.009 1 97.19 267 PRO A CA 1
ATOM 2084 C C . PRO A 1 267 ? -20.094 -33.625 -1.744 1 97.19 267 PRO A C 1
ATOM 2086 O O . PRO A 1 267 ? -19.484 -34.594 -1.267 1 97.19 267 PRO A O 1
ATOM 2089 N N . GLU A 1 268 ? -20.641 -33.75 -2.883 1 96.62 268 GLU A N 1
ATOM 2090 C CA . GLU A 1 268 ? -20.797 -35 -3.619 1 96.62 268 GLU A CA 1
ATOM 2091 C C . GLU A 1 268 ? -19.453 -35.5 -4.141 1 96.62 268 GLU A C 1
ATOM 2093 O O . GLU A 1 268 ? -19.344 -36.656 -4.566 1 96.62 268 GLU A O 1
ATOM 2098 N N . ILE A 1 269 ? -18.438 -34.656 -4.117 1 97.81 269 ILE A N 1
ATOM 2099 C CA . ILE A 1 269 ? -17.141 -35.125 -4.586 1 97.81 269 ILE A CA 1
ATOM 2100 C C . ILE A 1 269 ? -16.219 -35.375 -3.395 1 97.81 269 ILE A C 1
ATOM 2102 O O . ILE A 1 269 ? -15.008 -35.562 -3.564 1 97.81 269 ILE A O 1
ATOM 2106 N N . CYS A 1 270 ? -16.719 -35.375 -2.229 1 97.06 270 CYS A N 1
ATOM 2107 C CA . CYS A 1 270 ? -15.984 -35.625 -0.995 1 97.06 270 CYS A CA 1
ATOM 2108 C C . CYS A 1 270 ? -16.484 -36.875 -0.292 1 97.06 270 CYS A C 1
ATOM 2110 O O . CYS A 1 270 ? -17.594 -37.344 -0.573 1 97.06 270 CYS A O 1
ATOM 2112 N N . PRO A 1 271 ? -15.672 -37.344 0.573 1 96.25 271 PRO A N 1
ATOM 2113 C CA . PRO A 1 271 ? -16.141 -38.531 1.321 1 96.25 271 PRO A CA 1
ATOM 2114 C C . PRO A 1 271 ? -17.391 -38.219 2.152 1 96.25 271 PRO A C 1
ATOM 2116 O O . PRO A 1 271 ? -17.5 -37.156 2.727 1 96.25 271 PRO A O 1
ATOM 2119 N N . LEU A 1 272 ? -18.281 -39.188 2.037 1 90.81 272 LEU A N 1
ATOM 2120 C CA . LEU A 1 272 ? -19.453 -39.156 2.896 1 90.81 272 LEU A CA 1
ATOM 2121 C C . LEU A 1 272 ? -19.516 -40.375 3.801 1 90.81 272 LEU A C 1
ATOM 2123 O O . LEU A 1 272 ? -19.531 -41.531 3.316 1 90.81 272 LEU A O 1
ATOM 2127 N N . PRO A 1 273 ? -19.609 -40.219 5.105 1 89.5 273 PRO A N 1
ATOM 2128 C CA . PRO A 1 273 ? -19.625 -38.938 5.812 1 89.5 273 PRO A CA 1
ATOM 2129 C C . PRO A 1 273 ? -18.359 -38.125 5.59 1 89.5 273 PRO A C 1
ATOM 2131 O O . PRO A 1 273 ? -17.297 -38.688 5.293 1 89.5 273 PRO A O 1
ATOM 2134 N N . MET A 1 274 ? -18.516 -36.844 5.758 1 88.44 274 MET A N 1
ATOM 2135 C CA . MET A 1 274 ? -17.406 -35.938 5.516 1 88.44 274 MET A CA 1
ATOM 2136 C C . MET A 1 274 ? -16.281 -36.156 6.52 1 88.44 274 MET A C 1
ATOM 2138 O O . MET A 1 274 ? -16.516 -36.625 7.633 1 88.44 274 MET A O 1
ATOM 2142 N N . CYS A 1 275 ? -15.109 -35.75 6.066 1 90.88 275 CYS A N 1
ATOM 2143 C CA . CYS A 1 275 ? -13.984 -35.781 6.996 1 90.88 275 CYS A CA 1
ATOM 2144 C C . CYS A 1 275 ? -14.273 -34.938 8.234 1 90.88 275 CYS A C 1
ATOM 2146 O O . CYS A 1 275 ? -14.977 -33.938 8.148 1 90.88 275 CYS A O 1
ATOM 2148 N N . THR A 1 276 ? -13.82 -35.281 9.391 1 86.38 276 THR A N 1
ATOM 2149 C CA . THR A 1 276 ? -14.164 -34.594 10.625 1 86.38 276 THR A CA 1
ATOM 2150 C C . THR A 1 276 ? -12.914 -34.031 11.305 1 86.38 276 THR A C 1
ATOM 2152 O O . THR A 1 276 ? -12.984 -33.531 12.43 1 86.38 276 THR A O 1
ATOM 2155 N N . ASP A 1 277 ? -11.836 -34.156 10.641 1 89.69 277 ASP A N 1
ATOM 2156 C CA . ASP A 1 277 ? -10.617 -33.625 11.242 1 89.69 277 ASP A CA 1
ATOM 2157 C C . ASP A 1 277 ? -10.711 -32.125 11.445 1 89.69 277 ASP A C 1
ATOM 2159 O O . ASP A 1 277 ? -11.133 -31.391 10.547 1 89.69 277 ASP A O 1
ATOM 2163 N N . PRO A 1 278 ? -10.297 -31.672 12.641 1 90.12 278 PRO A N 1
ATOM 2164 C CA . PRO A 1 278 ? -10.336 -30.234 12.891 1 90.12 278 PRO A CA 1
ATOM 2165 C C . PRO A 1 278 ? -9.344 -29.469 12.016 1 90.12 278 PRO A C 1
ATOM 2167 O O . PRO A 1 278 ? -9.523 -28.266 11.797 1 90.12 278 PRO A O 1
ATOM 2170 N N . ASN A 1 279 ? -8.344 -30.047 11.625 1 93.75 279 ASN A N 1
ATOM 2171 C CA . ASN A 1 279 ? -7.434 -29.438 10.656 1 93.75 279 ASN A CA 1
ATOM 2172 C C . ASN A 1 279 ? -7.996 -29.516 9.242 1 93.75 279 ASN A C 1
ATOM 2174 O O . ASN A 1 279 ? -7.895 -30.562 8.578 1 93.75 279 ASN A O 1
ATOM 2178 N N . LEU A 1 280 ? -8.422 -28.422 8.766 1 94 280 LEU A N 1
ATOM 2179 C CA . LEU A 1 280 ? -9.078 -28.359 7.461 1 94 280 LEU A CA 1
ATOM 2180 C C . LEU A 1 280 ? -8.141 -28.828 6.355 1 94 280 LEU A C 1
ATOM 2182 O O . LEU A 1 280 ? -8.594 -29.328 5.324 1 94 280 LEU A O 1
ATOM 2186 N N . ASN A 1 281 ? -6.891 -28.719 6.578 1 94.19 281 ASN A N 1
ATOM 2187 C CA . ASN A 1 281 ? -5.895 -29.109 5.582 1 94.19 281 ASN A CA 1
ATOM 2188 C C . ASN A 1 281 ? -5.891 -30.609 5.352 1 94.19 281 ASN A C 1
ATOM 2190 O O . ASN A 1 281 ? -5.34 -31.094 4.359 1 94.19 281 ASN A O 1
ATOM 2194 N N . ALA A 1 282 ? -6.512 -31.375 6.246 1 95 282 ALA A N 1
ATOM 2195 C CA . ALA A 1 282 ? -6.5 -32.844 6.172 1 95 282 ALA A CA 1
ATOM 2196 C C . ALA A 1 282 ? -7.637 -33.344 5.297 1 95 282 ALA A C 1
ATOM 2198 O O . ALA A 1 282 ? -7.695 -34.531 4.977 1 95 282 ALA A O 1
ATOM 2199 N N . TRP A 1 283 ? -8.531 -32.438 4.926 1 96.12 283 TRP A N 1
ATOM 2200 C CA . TRP A 1 283 ? -9.672 -32.875 4.125 1 96.12 283 TRP A CA 1
ATOM 2201 C C . TRP A 1 283 ? -9.25 -33.219 2.701 1 96.12 283 TRP A C 1
ATOM 2203 O O . TRP A 1 283 ? -8.352 -32.562 2.146 1 96.12 283 TRP A O 1
ATOM 2213 N N . VAL A 1 284 ? -9.945 -34.25 2.127 1 97.62 284 VAL A N 1
ATOM 2214 C CA . VAL A 1 284 ? -9.555 -34.781 0.826 1 97.62 284 VAL A CA 1
ATOM 2215 C C . VAL A 1 284 ? -10.797 -35 -0.039 1 97.62 284 VAL A C 1
ATOM 2217 O O . VAL A 1 284 ? -11.914 -35.062 0.477 1 97.62 284 VAL A O 1
ATOM 2220 N N . LEU A 1 285 ? -10.578 -35.094 -1.341 1 97.81 285 LEU A N 1
ATOM 2221 C CA . LEU A 1 285 ? -11.625 -35.5 -2.277 1 97.81 285 LEU A CA 1
ATOM 2222 C C . LEU A 1 285 ? -11.828 -37 -2.254 1 97.81 285 LEU A C 1
ATOM 2224 O O . LEU A 1 285 ? -10.953 -37.75 -1.813 1 97.81 285 LEU A O 1
ATOM 2228 N N . ASP A 1 286 ? -13 -37.438 -2.643 1 97.94 286 ASP A N 1
ATOM 2229 C CA . ASP A 1 286 ? -13.281 -38.844 -2.768 1 97.94 286 ASP A CA 1
ATOM 2230 C C . ASP A 1 286 ? -12.727 -39.406 -4.078 1 97.94 286 ASP A C 1
ATOM 2232 O O . ASP A 1 286 ? -13.328 -39.219 -5.141 1 97.94 286 ASP A O 1
ATOM 2236 N N . ILE A 1 287 ? -11.68 -40.125 -4.055 1 96.88 287 ILE A N 1
ATOM 2237 C CA . ILE A 1 287 ? -10.969 -40.562 -5.25 1 96.88 287 ILE A CA 1
ATOM 2238 C C . ILE A 1 287 ? -11.617 -41.844 -5.809 1 96.88 287 ILE A C 1
ATOM 2240 O O . ILE A 1 287 ? -11.141 -42.406 -6.801 1 96.88 287 ILE A O 1
ATOM 2244 N N . THR A 1 288 ? -12.719 -42.312 -5.156 1 97.12 288 THR A N 1
ATOM 2245 C CA . THR A 1 288 ? -13.43 -43.5 -5.656 1 97.12 288 THR A CA 1
ATOM 2246 C C . THR A 1 288 ? -14.555 -43.062 -6.602 1 97.12 288 THR A C 1
ATOM 2248 O O . THR A 1 288 ? -15.141 -43.906 -7.285 1 97.12 288 THR A O 1
ATOM 2251 N N . LYS A 1 289 ? -14.844 -41.844 -6.691 1 96.56 289 LYS A N 1
ATOM 2252 C CA . LYS A 1 289 ? -16 -41.344 -7.441 1 96.56 289 LYS A CA 1
ATOM 2253 C C . LYS A 1 289 ? -15.578 -40.812 -8.805 1 96.56 289 LYS A C 1
ATOM 2255 O O . LYS A 1 289 ? -14.703 -39.938 -8.883 1 96.56 289 LYS A O 1
ATOM 2260 N N . GLN A 1 290 ? -16.281 -41.188 -9.859 1 96.81 290 GLN A N 1
ATOM 2261 C CA . GLN A 1 290 ? -16 -40.688 -11.211 1 96.81 290 GLN A CA 1
ATOM 2262 C C . GLN A 1 290 ? -16.281 -39.188 -11.312 1 96.81 290 GLN A C 1
ATOM 2264 O O . GLN A 1 290 ? -15.586 -38.469 -12.055 1 96.81 290 GLN A O 1
ATOM 2269 N N . LYS A 1 291 ? -17.219 -38.719 -10.586 1 97.75 291 LYS A N 1
ATOM 2270 C CA . LYS A 1 291 ? -17.562 -37.312 -10.602 1 97.75 291 LYS A CA 1
ATOM 2271 C C . LYS A 1 291 ? -16.391 -36.438 -10.125 1 97.75 291 LYS A C 1
ATOM 2273 O O . LYS A 1 291 ? -16.188 -35.344 -10.617 1 97.75 291 LYS A O 1
ATOM 2278 N N . THR A 1 292 ? -15.664 -36.969 -9.125 1 98.06 292 THR A N 1
ATOM 2279 C CA . THR A 1 292 ? -14.492 -36.25 -8.633 1 98.06 292 THR A CA 1
ATOM 2280 C C . THR A 1 292 ? -13.5 -36 -9.758 1 98.06 292 THR A C 1
ATOM 2282 O O . THR A 1 292 ? -13.031 -34.875 -9.938 1 98.06 292 THR A O 1
ATOM 2285 N N . TYR A 1 293 ? -13.219 -37 -10.562 1 97.81 293 TYR A N 1
ATOM 2286 C CA . TYR A 1 293 ? -12.297 -36.875 -11.68 1 97.81 293 TYR A CA 1
ATOM 2287 C C . TYR A 1 293 ? -12.797 -35.875 -12.695 1 97.81 293 TYR A C 1
ATOM 2289 O O . TYR A 1 293 ? -12.039 -35.031 -13.164 1 97.81 293 TYR A O 1
ATOM 2297 N N . ARG A 1 294 ? -14.086 -35.906 -13.008 1 97.94 294 ARG A N 1
ATOM 2298 C CA . ARG A 1 294 ? -14.672 -35 -13.984 1 97.94 294 ARG A CA 1
ATOM 2299 C C . ARG A 1 294 ? -14.57 -33.531 -13.523 1 97.94 294 ARG A C 1
ATOM 2301 O O . ARG A 1 294 ? -14.227 -32.656 -14.312 1 97.94 294 ARG A O 1
ATOM 2308 N N . VAL A 1 295 ? -14.859 -33.344 -12.266 1 98.19 295 VAL A N 1
ATOM 2309 C CA . VAL A 1 295 ? -14.828 -31.984 -11.719 1 98.19 295 VAL A CA 1
ATOM 2310 C C . VAL A 1 295 ? -13.398 -31.438 -11.758 1 98.19 295 VAL A C 1
ATOM 2312 O O . VAL A 1 295 ? -13.156 -30.312 -12.195 1 98.19 295 VAL A O 1
ATOM 2315 N N . VAL A 1 296 ? -12.43 -32.219 -11.328 1 97.94 296 VAL A N 1
ATOM 2316 C CA . VAL A 1 296 ? -11.031 -31.812 -11.312 1 97.94 296 VAL A CA 1
ATOM 2317 C C . VAL A 1 296 ? -10.562 -31.516 -12.742 1 97.94 296 VAL A C 1
ATOM 2319 O O . VAL A 1 296 ? -9.922 -30.5 -13 1 97.94 296 VAL A O 1
ATOM 2322 N N . GLU A 1 297 ? -10.93 -32.438 -13.672 1 97.75 297 GLU A N 1
ATOM 2323 C CA . GLU A 1 297 ? -10.57 -32.25 -15.078 1 97.75 297 GLU A CA 1
ATOM 2324 C C . GLU A 1 297 ? -11.172 -30.938 -15.625 1 97.75 297 GLU A C 1
ATOM 2326 O O . GLU A 1 297 ? -10.5 -30.188 -16.328 1 97.75 297 GLU A O 1
ATOM 2331 N N . ASP A 1 298 ? -12.422 -30.719 -15.273 1 98.12 298 ASP A N 1
ATOM 2332 C CA . ASP A 1 298 ? -13.117 -29.531 -15.75 1 98.12 298 ASP A CA 1
ATOM 2333 C C . ASP A 1 298 ? -12.469 -28.25 -15.211 1 98.12 298 ASP A C 1
ATOM 2335 O O . ASP A 1 298 ? -12.328 -27.266 -15.93 1 98.12 298 ASP A O 1
ATOM 2339 N N . LEU A 1 299 ? -12.094 -28.281 -13.984 1 98 299 LEU A N 1
ATOM 2340 C CA . LEU A 1 299 ? -11.469 -27.109 -13.375 1 98 299 LEU A CA 1
ATOM 2341 C C . LEU A 1 299 ? -10.125 -26.812 -14.023 1 98 299 LEU A C 1
ATOM 2343 O O . LEU A 1 299 ? -9.828 -25.656 -14.344 1 98 299 LEU A O 1
ATOM 2347 N N . PHE A 1 300 ? -9.297 -27.797 -14.242 1 97.75 300 PHE A N 1
ATOM 2348 C CA . PHE A 1 300 ? -8.023 -27.578 -14.906 1 97.75 300 PHE A CA 1
ATOM 2349 C C . PHE A 1 300 ? -8.227 -27.078 -16.328 1 97.75 300 PHE A C 1
ATOM 2351 O O . PHE A 1 300 ? -7.449 -26.266 -16.828 1 97.75 300 PHE A O 1
ATOM 2358 N N . ARG A 1 301 ? -9.242 -27.609 -17.016 1 97.88 301 ARG A N 1
ATOM 2359 C CA . ARG A 1 301 ? -9.547 -27.156 -18.359 1 97.88 301 ARG A CA 1
ATOM 2360 C C . ARG A 1 301 ? -9.898 -25.672 -18.359 1 97.88 301 ARG A C 1
ATOM 2362 O O . ARG A 1 301 ? -9.422 -24.906 -19.219 1 97.88 301 ARG A O 1
ATOM 2369 N N . GLU A 1 302 ? -10.734 -25.281 -17.375 1 97.94 302 GLU A N 1
ATOM 2370 C CA . GLU A 1 302 ? -11.102 -23.859 -17.281 1 97.94 302 GLU A CA 1
ATOM 2371 C C . GLU A 1 302 ? -9.875 -22.984 -17.062 1 97.94 302 GLU A C 1
ATOM 2373 O O . GLU A 1 302 ? -9.742 -21.938 -17.688 1 97.94 302 GLU A O 1
ATOM 2378 N N . ILE A 1 303 ? -8.969 -23.406 -16.219 1 97.56 303 ILE A N 1
ATOM 2379 C CA . ILE A 1 303 ? -7.746 -22.656 -15.938 1 97.56 303 ILE A CA 1
ATOM 2380 C C . ILE A 1 303 ? -6.887 -22.578 -17.203 1 97.56 303 ILE A C 1
ATOM 2382 O O . ILE A 1 303 ? -6.371 -21.516 -17.547 1 97.56 303 ILE A O 1
ATOM 2386 N N . ALA A 1 304 ? -6.754 -23.703 -17.844 1 97.44 304 ALA A N 1
ATOM 2387 C CA . ALA A 1 304 ? -5.93 -23.766 -19.047 1 97.44 304 ALA A CA 1
ATOM 2388 C C . ALA A 1 304 ? -6.48 -22.844 -20.141 1 97.44 304 ALA A C 1
ATOM 2390 O O . ALA A 1 304 ? -5.719 -22.281 -20.922 1 97.44 304 ALA A O 1
ATOM 2391 N N . GLU A 1 305 ? -7.77 -22.734 -20.203 1 97.38 305 GLU A N 1
ATOM 2392 C CA . GLU A 1 305 ? -8.406 -21.875 -21.188 1 97.38 305 GLU A CA 1
ATOM 2393 C C . GLU A 1 305 ? -8.18 -20.406 -20.859 1 97.38 305 GLU A C 1
ATOM 2395 O O . GLU A 1 305 ? -8.031 -19.578 -21.766 1 97.38 305 GLU A O 1
ATOM 2400 N N . LEU A 1 306 ? -8.07 -20.125 -19.609 1 97.44 306 LEU A N 1
ATOM 2401 C CA . LEU A 1 306 ? -7.969 -18.734 -19.172 1 97.44 306 LEU A CA 1
ATOM 2402 C C . LEU A 1 306 ? -6.516 -18.266 -19.172 1 97.44 306 LEU A C 1
ATOM 2404 O O . LEU A 1 306 ? -6.242 -17.078 -19.375 1 97.44 306 LEU A O 1
ATOM 2408 N N . PHE A 1 307 ? -5.629 -19.125 -18.875 1 98.12 307 PHE A N 1
ATOM 2409 C CA . PHE A 1 307 ? -4.234 -18.734 -18.672 1 98.12 307 PHE A CA 1
ATOM 2410 C C . PHE A 1 307 ? -3.336 -19.422 -19.688 1 98.12 307 PHE A C 1
ATOM 2412 O O . PHE A 1 307 ? -3.287 -20.656 -19.75 1 98.12 307 PHE A O 1
ATOM 2419 N N . PRO A 1 308 ? -2.58 -18.672 -20.438 1 97.62 308 PRO A N 1
ATOM 2420 C CA . PRO A 1 308 ? -1.708 -19.266 -21.453 1 97.62 308 PRO A CA 1
ATOM 2421 C C . PRO A 1 308 ? -0.491 -19.969 -20.844 1 97.62 308 PRO A C 1
ATOM 2423 O O . PRO A 1 308 ? 0.182 -20.734 -21.531 1 97.62 308 PRO A O 1
ATOM 2426 N N . GLU A 1 309 ? -0.156 -19.672 -19.594 1 97.81 309 GLU A N 1
ATOM 2427 C CA . GLU A 1 309 ? 0.972 -20.328 -18.922 1 97.81 309 GLU A CA 1
ATOM 2428 C C . GLU A 1 309 ? 0.893 -21.844 -19.047 1 97.81 309 GLU A C 1
ATOM 2430 O O . GLU A 1 309 ? -0.133 -22.438 -18.734 1 97.81 309 GLU A O 1
ATOM 2435 N N . ARG A 1 310 ? 1.96 -22.438 -19.438 1 96.94 310 ARG A N 1
ATOM 2436 C CA . ARG A 1 310 ? 1.955 -23.859 -19.719 1 96.94 310 ARG A CA 1
ATOM 2437 C C . ARG A 1 310 ? 2.102 -24.672 -18.438 1 96.94 310 ARG A C 1
ATOM 2439 O O . ARG A 1 310 ? 1.634 -25.812 -18.359 1 96.94 310 ARG A O 1
ATOM 2446 N N . MET A 1 311 ? 2.719 -24.141 -17.484 1 97.94 311 MET A N 1
ATOM 2447 C CA . MET A 1 311 ? 2.879 -24.859 -16.219 1 97.94 311 MET A CA 1
ATOM 2448 C C . MET A 1 311 ? 1.64 -24.688 -15.336 1 97.94 311 MET A C 1
ATOM 2450 O O . MET A 1 311 ? 1.177 -23.578 -15.117 1 97.94 311 MET A O 1
ATOM 2454 N N . LEU A 1 312 ? 1.122 -25.766 -14.945 1 98.06 312 LEU A N 1
ATOM 2455 C CA . LEU A 1 312 ? -0.014 -25.812 -14.031 1 98.06 312 LEU A CA 1
ATOM 2456 C C . LEU A 1 312 ? 0.333 -26.578 -12.766 1 98.06 312 LEU A C 1
ATOM 2458 O O . LEU A 1 312 ? 0.739 -27.75 -12.836 1 98.06 312 LEU A O 1
ATOM 2462 N N . HIS A 1 313 ? 0.207 -25.922 -11.648 1 98.56 313 HIS A N 1
ATOM 2463 C CA . HIS A 1 313 ? 0.501 -26.578 -10.375 1 98.56 313 HIS A CA 1
ATOM 2464 C C . HIS A 1 313 ? -0.706 -27.359 -9.859 1 98.56 313 HIS A C 1
ATOM 2466 O O . HIS A 1 313 ? -1.788 -26.797 -9.695 1 98.56 313 HIS A O 1
ATOM 2472 N N . VAL A 1 314 ? -0.565 -28.641 -9.539 1 97.56 314 VAL A N 1
ATOM 2473 C CA . VAL A 1 314 ? -1.713 -29.5 -9.266 1 97.56 314 VAL A CA 1
ATOM 2474 C C . VAL A 1 314 ? -1.774 -29.828 -7.773 1 97.56 314 VAL A C 1
ATOM 2476 O O . VAL A 1 314 ? -2.619 -30.609 -7.34 1 97.56 314 VAL A O 1
ATOM 2479 N N . GLY A 1 315 ? -0.897 -29.234 -7.016 1 97.38 315 GLY A N 1
ATOM 2480 C CA . GLY A 1 315 ? -0.832 -29.516 -5.59 1 97.38 315 GLY A CA 1
ATOM 2481 C C . GLY A 1 315 ? -0.132 -30.828 -5.273 1 97.38 315 GLY A C 1
ATOM 2482 O O . GLY A 1 315 ? 0.979 -31.062 -5.746 1 97.38 315 GLY A O 1
ATOM 2483 N N . GLY A 1 316 ? -0.773 -31.672 -4.488 1 95.88 316 GLY A N 1
ATOM 2484 C CA . GLY A 1 316 ? -0.249 -32.969 -4.156 1 95.88 316 GLY A CA 1
ATOM 2485 C C . GLY A 1 316 ? 0.509 -33 -2.842 1 95.88 316 GLY A C 1
ATOM 2486 O O . GLY A 1 316 ? 1.128 -34 -2.494 1 95.88 316 GLY A O 1
ATOM 2487 N N . ASP A 1 317 ? 0.44 -31.859 -2.09 1 93.88 317 ASP A N 1
ATOM 2488 C CA . ASP A 1 317 ? 1.185 -31.797 -0.836 1 93.88 317 ASP A CA 1
ATOM 2489 C C . ASP A 1 317 ? 0.352 -32.344 0.326 1 93.88 317 ASP A C 1
ATOM 2491 O O . ASP A 1 317 ? -0.876 -32.219 0.315 1 93.88 317 ASP A O 1
ATOM 2495 N N . GLU A 1 318 ? 0.98 -32.969 1.293 1 94.44 318 GLU A N 1
ATOM 2496 C CA . GLU A 1 318 ? 0.499 -33.344 2.617 1 94.44 318 GLU A CA 1
ATOM 2497 C C . GLU A 1 318 ? -0.845 -34.062 2.531 1 94.44 318 GLU A C 1
ATOM 2499 O O . GLU A 1 318 ? -1.781 -33.719 3.26 1 94.44 318 GLU A O 1
ATOM 2504 N N . VAL A 1 319 ? -0.97 -35 1.645 1 96.25 319 VAL A N 1
ATOM 2505 C CA . VAL A 1 319 ? -2.186 -35.812 1.551 1 96.25 319 VAL A CA 1
ATOM 2506 C C . VAL A 1 319 ? -2.326 -36.688 2.797 1 96.25 319 VAL A C 1
ATOM 2508 O O . VAL A 1 319 ? -1.565 -37.625 2.986 1 96.25 319 VAL A O 1
ATOM 2511 N N . ASP A 1 320 ? -3.324 -36.312 3.596 1 95.31 320 ASP A N 1
ATOM 2512 C CA . ASP A 1 320 ? -3.658 -37.094 4.77 1 95.31 320 ASP A CA 1
ATOM 2513 C C . ASP A 1 320 ? -4.66 -38.188 4.422 1 95.31 320 ASP A C 1
ATOM 2515 O O . ASP A 1 320 ? -5.82 -37.906 4.121 1 95.31 320 ASP A O 1
ATOM 2519 N N . THR A 1 321 ? -4.305 -39.469 4.617 1 95.06 321 THR A N 1
ATOM 2520 C CA . THR A 1 321 ? -5.102 -40.594 4.105 1 95.06 321 THR A CA 1
ATOM 2521 C C . THR A 1 321 ? -6.105 -41.062 5.152 1 95.06 321 THR A C 1
ATOM 2523 O O . THR A 1 321 ? -6.891 -41.969 4.895 1 95.06 321 THR A O 1
ATOM 2526 N N . ARG A 1 322 ? -6.18 -40.594 6.43 1 95.81 322 ARG A N 1
ATOM 2527 C CA . ARG A 1 322 ? -6.988 -41.062 7.543 1 95.81 322 ARG A CA 1
ATOM 2528 C C . ARG A 1 322 ? -8.477 -41 7.211 1 95.81 322 ARG A C 1
ATOM 2530 O O . ARG A 1 322 ? -9.227 -41.906 7.52 1 95.81 322 ARG A O 1
ATOM 2537 N N . CYS A 1 323 ? -8.766 -39.906 6.496 1 95.88 323 CYS A N 1
ATOM 2538 C CA . CYS A 1 323 ? -10.18 -39.75 6.145 1 95.88 323 CYS A CA 1
ATOM 2539 C C . CYS A 1 323 ? -10.633 -40.875 5.223 1 95.88 323 CYS A C 1
ATOM 2541 O O . CYS A 1 323 ? -11.766 -41.344 5.312 1 95.88 323 CYS A O 1
ATOM 2543 N N . TRP A 1 324 ? -9.781 -41.312 4.285 1 97.06 324 TRP A N 1
ATOM 2544 C CA . TRP A 1 324 ? -10.086 -42.438 3.402 1 97.06 324 TRP A CA 1
ATOM 2545 C C . TRP A 1 324 ? -10.07 -43.781 4.172 1 97.06 324 TRP A C 1
ATOM 2547 O O . TRP A 1 324 ? -10.977 -44.594 4.027 1 97.06 324 TRP A O 1
ATOM 2557 N N . GLU A 1 325 ? -9.133 -43.969 5.004 1 96.31 325 GLU A N 1
ATOM 2558 C CA . GLU A 1 325 ? -8.922 -45.188 5.746 1 96.31 325 GLU A CA 1
ATOM 2559 C C . GLU A 1 325 ? -10.062 -45.438 6.734 1 96.31 325 GLU A C 1
ATOM 2561 O O . GLU A 1 325 ? -10.398 -46.594 7.02 1 96.31 325 GLU A O 1
ATOM 2566 N N . GLU A 1 326 ? -10.586 -44.344 7.191 1 94.62 326 GLU A N 1
ATOM 2567 C CA . GLU A 1 326 ? -11.641 -44.469 8.188 1 94.62 326 GLU A CA 1
ATOM 2568 C C . GLU A 1 326 ? -13.016 -44.531 7.531 1 94.62 326 GLU A C 1
ATOM 2570 O O . GLU A 1 326 ? -14.023 -44.75 8.211 1 94.62 326 GLU A O 1
ATOM 2575 N N . ASN A 1 327 ? -13.094 -44.438 6.273 1 95.81 327 ASN A N 1
ATOM 2576 C CA . ASN A 1 327 ? -14.352 -44.469 5.543 1 95.81 327 ASN A CA 1
ATOM 2577 C C . ASN A 1 327 ? -14.68 -45.844 5.043 1 95.81 327 ASN A C 1
ATOM 2579 O O . ASN A 1 327 ? -14.023 -46.375 4.141 1 95.81 327 ASN A O 1
ATOM 2583 N N . PRO A 1 328 ? -15.758 -46.438 5.551 1 95 328 PRO A N 1
ATOM 2584 C CA . PRO A 1 328 ? -16.047 -47.844 5.203 1 95 328 PRO A CA 1
ATOM 2585 C C . PRO A 1 328 ? -16.359 -48.031 3.719 1 95 328 PRO A C 1
ATOM 2587 O O . PRO A 1 328 ? -16.016 -49.062 3.137 1 95 328 PRO A O 1
ATOM 2590 N N . TYR A 1 329 ? -16.969 -47.094 3.107 1 95.44 329 TYR A N 1
ATOM 2591 C CA . TYR A 1 329 ? -17.328 -47.188 1.698 1 95.44 329 TYR A CA 1
ATOM 2592 C C . TYR A 1 329 ? -16.094 -47.188 0.814 1 95.44 329 TYR A C 1
ATOM 2594 O O . TYR A 1 329 ? -16 -47.906 -0.172 1 95.44 329 TYR A O 1
ATOM 2602 N N . ILE A 1 330 ? -15.133 -46.406 1.165 1 96.94 330 ILE A N 1
ATOM 2603 C CA . ILE A 1 330 ? -13.898 -46.312 0.396 1 96.94 330 ILE A CA 1
ATOM 2604 C C . ILE A 1 330 ? -13.07 -47.562 0.577 1 96.94 330 ILE A C 1
ATOM 2606 O O . ILE A 1 330 ? -12.531 -48.125 -0.392 1 96.94 330 ILE A O 1
ATOM 2610 N N . MET A 1 331 ? -13.062 -48.031 1.807 1 96.44 331 MET A N 1
ATOM 2611 C CA . MET A 1 331 ? -12.32 -49.281 2.078 1 96.44 331 MET A CA 1
ATOM 2612 C C . MET A 1 331 ? -12.93 -50.438 1.329 1 96.44 331 MET A C 1
ATOM 2614 O O . MET A 1 331 ? -12.211 -51.312 0.811 1 96.44 331 MET A O 1
ATOM 2618 N N . GLU A 1 332 ? -14.242 -50.438 1.32 1 97.44 332 GLU A N 1
ATOM 2619 C CA . GLU A 1 332 ? -14.93 -51.5 0.564 1 97.44 332 GLU A CA 1
ATOM 2620 C C . GLU A 1 332 ? -14.617 -51.375 -0.926 1 97.44 332 GLU A C 1
ATOM 2622 O O . GLU A 1 332 ? -14.391 -52.406 -1.588 1 97.44 332 GLU A O 1
ATOM 2627 N N . TRP A 1 333 ? -14.609 -50.25 -1.437 1 97.56 333 TRP A N 1
ATOM 2628 C CA . TRP A 1 333 ? -14.305 -50.031 -2.844 1 97.56 333 TRP A CA 1
ATOM 2629 C C . TRP A 1 333 ? -12.891 -50.5 -3.18 1 97.56 333 TRP A C 1
ATOM 2631 O O . TRP A 1 333 ? -12.672 -51.125 -4.215 1 97.56 333 TRP A O 1
ATOM 2641 N N . LEU A 1 334 ? -11.906 -50.219 -2.402 1 98 334 LEU A N 1
ATOM 2642 C CA . LEU A 1 334 ? -10.523 -50.656 -2.6 1 98 334 LEU A CA 1
ATOM 2643 C C . LEU A 1 334 ? -10.445 -52.188 -2.639 1 98 334 LEU A C 1
ATOM 2645 O O . LEU A 1 334 ? -9.758 -52.75 -3.492 1 98 334 LEU A O 1
ATOM 2649 N N . ALA A 1 335 ? -11.219 -52.781 -1.755 1 97.75 335 ALA A N 1
ATOM 2650 C CA . ALA A 1 335 ? -11.242 -54.219 -1.692 1 97.75 335 ALA A CA 1
ATOM 2651 C C . ALA A 1 335 ? -11.852 -54.812 -2.955 1 97.75 335 ALA A C 1
ATOM 2653 O O . ALA A 1 335 ? -11.336 -55.781 -3.512 1 97.75 335 ALA A O 1
ATOM 2654 N N . GLU A 1 336 ? -12.891 -54.25 -3.311 1 97.94 336 GLU A N 1
ATOM 2655 C CA . GLU A 1 336 ? -13.602 -54.75 -4.496 1 97.94 336 GLU A CA 1
ATOM 2656 C C . GLU A 1 336 ? -12.727 -54.625 -5.742 1 97.94 336 GLU A C 1
ATOM 2658 O O . GLU A 1 336 ? -12.828 -55.469 -6.652 1 97.94 336 GLU A O 1
ATOM 2663 N N . HIS A 1 337 ? -11.945 -53.656 -5.789 1 97.62 337 HIS A N 1
ATOM 2664 C CA . HIS A 1 337 ? -11.125 -53.406 -6.965 1 97.62 337 HIS A CA 1
ATOM 2665 C C . HIS A 1 337 ? -9.734 -54.031 -6.801 1 97.62 337 HIS A C 1
ATOM 2667 O O . HIS A 1 337 ? -8.906 -53.938 -7.711 1 97.62 337 HIS A O 1
ATOM 2673 N N . ASN A 1 338 ? -9.477 -54.562 -5.676 1 98 338 ASN A N 1
ATOM 2674 C CA . ASN A 1 338 ? -8.219 -55.219 -5.348 1 98 338 ASN A CA 1
ATOM 2675 C C . ASN A 1 338 ? -7.027 -54.281 -5.543 1 98 338 ASN A C 1
ATOM 2677 O O . ASN A 1 338 ? -6.07 -54.656 -6.234 1 98 338 ASN A O 1
ATOM 2681 N N . ILE A 1 339 ? -7.086 -53.094 -4.984 1 97.69 339 ILE A N 1
ATOM 2682 C CA . ILE A 1 339 ? -5.988 -52.125 -5.027 1 97.69 339 ILE A CA 1
ATOM 2683 C C . ILE A 1 339 ? -5.801 -51.5 -3.648 1 97.69 339 ILE A C 1
ATOM 2685 O O . ILE A 1 339 ? -6.738 -51.438 -2.848 1 97.69 339 ILE A O 1
ATOM 2689 N N . THR A 1 340 ? -4.602 -51.062 -3.406 1 97.31 340 THR A N 1
ATOM 2690 C CA . THR A 1 340 ? -4.293 -50.344 -2.162 1 97.31 340 THR A CA 1
ATOM 2691 C C . THR A 1 340 ? -4.68 -48.875 -2.258 1 97.31 340 THR A C 1
ATOM 2693 O O . THR A 1 340 ? -4.934 -48.375 -3.352 1 97.31 340 THR A O 1
ATOM 2696 N N . LEU A 1 341 ? -4.742 -48.344 -1.146 1 97 341 LEU A N 1
ATOM 2697 C CA . LEU A 1 341 ? -5.008 -46.906 -1.116 1 97 341 LEU A CA 1
ATOM 2698 C C . LEU A 1 341 ? -3.926 -46.125 -1.867 1 97 341 LEU A C 1
ATOM 2700 O O . LEU A 1 341 ? -4.223 -45.156 -2.572 1 97 341 LEU A O 1
ATOM 2704 N N . ARG A 1 342 ? -2.682 -46.469 -1.705 1 96.62 342 ARG A N 1
ATOM 2705 C CA . ARG A 1 342 ? -1.566 -45.844 -2.41 1 96.62 342 ARG A CA 1
ATOM 2706 C C . ARG A 1 342 ? -1.735 -45.969 -3.922 1 96.62 342 ARG A C 1
ATOM 2708 O O . ARG A 1 342 ? -1.469 -45.031 -4.66 1 96.62 342 ARG A O 1
ATOM 2715 N N . GLU A 1 343 ? -2.125 -47.062 -4.344 1 97.5 343 GLU A N 1
ATOM 2716 C CA . GLU A 1 343 ? -2.365 -47.312 -5.766 1 97.5 343 GLU A CA 1
ATOM 2717 C C . GLU A 1 343 ? -3.529 -46.438 -6.27 1 97.5 343 GLU A C 1
ATOM 2719 O O . GLU A 1 343 ? -3.488 -45.938 -7.387 1 97.5 343 GLU A O 1
ATOM 2724 N N . ALA A 1 344 ? -4.559 -46.406 -5.441 1 97.69 344 ALA A N 1
ATOM 2725 C CA . ALA A 1 344 ? -5.695 -45.562 -5.809 1 97.69 344 ALA A CA 1
ATOM 2726 C C . ALA A 1 344 ? -5.27 -44.094 -5.957 1 97.69 344 ALA A C 1
ATOM 2728 O O . ALA A 1 344 ? -5.695 -43.406 -6.887 1 97.69 344 ALA A O 1
ATOM 2729 N N . LEU A 1 345 ? -4.453 -43.656 -5.047 1 97.69 345 LEU A N 1
ATOM 2730 C CA . LEU A 1 345 ? -3.932 -42.281 -5.105 1 97.69 345 LEU A CA 1
ATOM 2731 C C . LEU A 1 345 ? -3.055 -42.094 -6.34 1 97.69 345 LEU A C 1
ATOM 2733 O O . LEU A 1 345 ? -3.105 -41.031 -6.984 1 97.69 345 LEU A O 1
ATOM 2737 N N . LEU A 1 346 ? -2.207 -43.031 -6.648 1 97.81 346 LEU A N 1
ATOM 2738 C CA . LEU A 1 346 ? -1.405 -43 -7.867 1 97.81 346 LEU A CA 1
ATOM 2739 C C . LEU A 1 346 ? -2.297 -42.906 -9.102 1 97.81 346 LEU A C 1
ATOM 2741 O O . LEU A 1 346 ? -1.999 -42.156 -10.023 1 97.81 346 LEU A O 1
ATOM 2745 N N . ASN A 1 347 ? -3.391 -43.719 -9.109 1 97.38 347 ASN A N 1
ATOM 2746 C CA . ASN A 1 347 ? -4.332 -43.656 -10.219 1 97.38 347 ASN A CA 1
ATOM 2747 C C . ASN A 1 347 ? -4.922 -42.25 -10.391 1 97.38 347 ASN A C 1
ATOM 2749 O O . ASN A 1 347 ? -5.07 -41.781 -11.508 1 97.38 347 ASN A O 1
ATOM 2753 N N . PHE A 1 348 ? -5.301 -41.656 -9.312 1 97.38 348 PHE A N 1
ATOM 2754 C CA . PHE A 1 348 ? -5.809 -40.281 -9.352 1 97.38 348 PHE A CA 1
ATOM 2755 C C . PHE A 1 348 ? -4.77 -39.344 -9.938 1 97.38 348 PHE A C 1
ATOM 2757 O O . PHE A 1 348 ? -5.082 -38.562 -10.836 1 97.38 348 PHE A O 1
ATOM 2764 N N . THR A 1 349 ? -3.562 -39.438 -9.445 1 97.25 349 THR A N 1
ATOM 2765 C CA . THR A 1 349 ? -2.467 -38.594 -9.891 1 97.25 349 THR A CA 1
ATOM 2766 C C . THR A 1 349 ? -2.203 -38.781 -11.383 1 97.25 349 THR A C 1
ATOM 2768 O O . THR A 1 349 ? -2.033 -37.781 -12.117 1 97.25 349 THR A O 1
ATOM 2771 N N . LYS A 1 350 ? -2.195 -40 -11.805 1 97.19 350 LYS A N 1
ATOM 2772 C CA . LYS A 1 350 ? -1.97 -40.312 -13.211 1 97.19 350 LYS A CA 1
ATOM 2773 C C . LYS A 1 350 ? -3.094 -39.75 -14.078 1 97.19 350 LYS A C 1
ATOM 2775 O O . LYS A 1 350 ? -2.857 -39.312 -15.211 1 97.19 350 LYS A O 1
ATOM 2780 N N . ASN A 1 351 ? -4.285 -39.875 -13.586 1 97.06 351 ASN A N 1
ATOM 2781 C CA . ASN A 1 351 ? -5.41 -39.281 -14.312 1 97.06 351 ASN A CA 1
ATOM 2782 C C . ASN A 1 351 ? -5.227 -37.781 -14.508 1 97.06 351 ASN A C 1
ATOM 2784 O O . ASN A 1 351 ? -5.453 -37.25 -15.602 1 97.06 351 ASN A O 1
ATOM 2788 N N . VAL A 1 352 ? -4.824 -37.094 -13.445 1 96.56 352 VAL A N 1
ATOM 2789 C CA . VAL A 1 352 ? -4.574 -35.656 -13.516 1 96.56 352 VAL A CA 1
ATOM 2790 C C . VAL A 1 352 ? -3.451 -35.375 -14.508 1 96.56 352 VAL A C 1
ATOM 2792 O O . VAL A 1 352 ? -3.574 -34.5 -15.367 1 96.56 352 VAL A O 1
ATOM 2795 N N . GLU A 1 353 ? -2.35 -36.125 -14.461 1 96.38 353 GLU A N 1
ATOM 2796 C CA . GLU A 1 353 ? -1.226 -35.969 -15.375 1 96.38 353 GLU A CA 1
ATOM 2797 C C . GLU A 1 353 ? -1.664 -36.156 -16.828 1 96.38 353 GLU A C 1
ATOM 2799 O O . GLU A 1 353 ? -1.298 -35.375 -17.703 1 96.38 353 GLU A O 1
ATOM 2804 N N . THR A 1 354 ? -2.438 -37.219 -17.016 1 96.88 354 THR A N 1
ATOM 2805 C CA . THR A 1 354 ? -2.904 -37.531 -18.359 1 96.88 354 THR A CA 1
ATOM 2806 C C . THR A 1 354 ? -3.77 -36.375 -18.906 1 96.88 354 THR A C 1
ATOM 2808 O O . THR A 1 354 ? -3.639 -36 -20.062 1 96.88 354 THR A O 1
ATOM 2811 N N . HIS A 1 355 ? -4.598 -35.906 -18.062 1 96.62 355 HIS A N 1
ATOM 2812 C CA . HIS A 1 355 ? -5.48 -34.812 -18.484 1 96.62 355 HIS A CA 1
ATOM 2813 C C . HIS A 1 355 ? -4.695 -33.531 -18.75 1 96.62 355 HIS A C 1
ATOM 2815 O O . HIS A 1 355 ? -4.82 -32.938 -19.812 1 96.62 355 HIS A O 1
ATOM 2821 N N . VAL A 1 356 ? -3.854 -33.094 -17.828 1 95.94 356 VAL A N 1
ATOM 2822 C CA . VAL A 1 356 ? -3.139 -31.844 -17.906 1 95.94 356 VAL A CA 1
ATOM 2823 C C . VAL A 1 356 ? -2.078 -31.891 -19 1 95.94 356 VAL A C 1
ATOM 2825 O O . VAL A 1 356 ? -2.01 -31.016 -19.859 1 95.94 356 VAL A O 1
ATOM 2828 N N . SER A 1 357 ? -1.262 -32.906 -19.031 1 95 357 SER A N 1
ATOM 2829 C CA . SER A 1 357 ? -0.174 -33.031 -20 1 95 357 SER A CA 1
ATOM 2830 C C . SER A 1 357 ? -0.687 -33.5 -21.344 1 95 357 SER A C 1
ATOM 2832 O O . SER A 1 357 ? -0.22 -33.031 -22.391 1 95 357 SER A O 1
ATOM 2834 N N . GLY A 1 358 ? -1.53 -34.438 -21.359 1 92.94 358 GLY A N 1
ATOM 2835 C CA . GLY A 1 358 ? -2.004 -35 -22.594 1 92.94 358 GLY A CA 1
ATOM 2836 C C . GLY A 1 358 ? -3.078 -34.188 -23.281 1 92.94 358 GLY A C 1
ATOM 2837 O O . GLY A 1 358 ? -2.85 -33.625 -24.344 1 92.94 358 GLY A O 1
ATOM 2838 N N . ARG A 1 359 ? -4.141 -33.969 -22.609 1 92.81 359 ARG A N 1
ATOM 2839 C CA . ARG A 1 359 ? -5.312 -33.375 -23.234 1 92.81 359 ARG A CA 1
ATOM 2840 C C . ARG A 1 359 ? -5.156 -31.844 -23.312 1 92.81 359 ARG A C 1
ATOM 2842 O O . ARG A 1 359 ? -5.508 -31.234 -24.328 1 92.81 359 ARG A O 1
ATOM 2849 N N . LEU A 1 360 ? -4.617 -31.266 -22.266 1 96.81 360 LEU A N 1
ATOM 2850 C CA . LEU A 1 360 ? -4.531 -29.812 -22.219 1 96.81 360 LEU A CA 1
ATOM 2851 C C . LEU A 1 360 ? -3.182 -29.328 -22.734 1 96.81 360 LEU A C 1
ATOM 2853 O O . LEU A 1 360 ? -2.984 -28.141 -22.953 1 96.81 360 LEU A O 1
ATOM 2857 N N . ASN A 1 361 ? -2.258 -30.219 -22.938 1 96.5 361 ASN A N 1
ATOM 2858 C CA . ASN A 1 361 ? -0.916 -29.906 -23.406 1 96.5 361 ASN A CA 1
ATOM 2859 C C . ASN A 1 361 ? -0.225 -28.891 -22.5 1 96.5 361 ASN A C 1
ATOM 2861 O O . ASN A 1 361 ? 0.278 -27.875 -22.953 1 96.5 361 ASN A O 1
ATOM 2865 N N . ARG A 1 362 ? -0.332 -29.156 -21.25 1 97.38 362 ARG A N 1
ATOM 2866 C CA . ARG A 1 362 ? 0.324 -28.375 -20.203 1 97.38 362 ARG A CA 1
ATOM 2867 C C . ARG A 1 362 ? 1.323 -29.219 -19.422 1 97.38 362 ARG A C 1
ATOM 2869 O O . ARG A 1 362 ? 1.362 -30.453 -19.578 1 97.38 362 ARG A O 1
ATOM 2876 N N . VAL A 1 363 ? 2.143 -28.562 -18.719 1 97.75 363 VAL A N 1
ATOM 2877 C CA . VAL A 1 363 ? 3.143 -29.219 -17.891 1 97.75 363 VAL A CA 1
ATOM 2878 C C . VAL A 1 363 ? 2.664 -29.266 -16.438 1 97.75 363 VAL A C 1
ATOM 2880 O O . VAL A 1 363 ? 2.324 -28.234 -15.859 1 97.75 363 VAL A O 1
ATOM 2883 N N . VAL A 1 364 ? 2.648 -30.438 -15.875 1 98.06 364 VAL A N 1
ATOM 2884 C CA . VAL A 1 364 ? 2.248 -30.625 -14.484 1 98.06 364 VAL A CA 1
ATOM 2885 C C . VAL A 1 364 ? 3.385 -30.203 -13.562 1 98.06 364 VAL A C 1
ATOM 2887 O O . VAL A 1 364 ? 4.535 -30.609 -13.75 1 98.06 364 VAL A O 1
ATOM 2890 N N . VAL A 1 365 ? 3.111 -29.344 -12.609 1 98.62 365 VAL A N 1
ATOM 2891 C CA . VAL A 1 365 ? 3.979 -29.062 -11.469 1 98.62 365 VAL A CA 1
ATOM 2892 C C . VAL A 1 365 ? 3.338 -29.578 -10.188 1 98.62 365 VAL A C 1
ATOM 2894 O O . VAL A 1 365 ? 2.137 -29.422 -9.969 1 98.62 365 VAL A O 1
ATOM 2897 N N . GLY A 1 366 ? 4.02 -30.328 -9.406 1 98.31 366 GLY A N 1
ATOM 2898 C CA . GLY A 1 366 ? 3.523 -30.828 -8.133 1 98.31 366 GLY A CA 1
ATOM 2899 C C . GLY A 1 366 ? 4.5 -30.625 -6.988 1 98.31 366 GLY A C 1
ATOM 2900 O O . GLY A 1 366 ? 5.707 -30.5 -7.211 1 98.31 366 GLY A O 1
ATOM 2901 N N . TRP A 1 367 ? 4.047 -30.562 -5.82 1 98 367 TRP A N 1
ATOM 2902 C CA . TRP A 1 367 ? 4.887 -30.438 -4.633 1 98 367 TRP A CA 1
ATOM 2903 C C . TRP A 1 367 ? 5.711 -31.703 -4.426 1 98 367 TRP A C 1
ATOM 2905 O O . TRP A 1 367 ? 5.414 -32.75 -5.008 1 98 367 TRP A O 1
ATOM 2915 N N . GLU A 1 368 ? 6.664 -31.609 -3.605 1 96.94 368 GLU A N 1
ATOM 2916 C CA . GLU A 1 368 ? 7.711 -32.625 -3.492 1 96.94 368 GLU A CA 1
ATOM 2917 C C . GLU A 1 368 ? 7.137 -33.969 -3.047 1 96.94 368 GLU A C 1
ATOM 2919 O O . GLU A 1 368 ? 7.703 -35.031 -3.344 1 96.94 368 GLU A O 1
ATOM 2924 N N . GLU A 1 369 ? 5.992 -33.969 -2.391 1 96.75 369 GLU A N 1
ATOM 2925 C CA . GLU A 1 369 ? 5.402 -35.219 -1.907 1 96.75 369 GLU A CA 1
ATOM 2926 C C . GLU A 1 369 ? 4.973 -36.094 -3.066 1 96.75 369 GLU A C 1
ATOM 2928 O O . GLU A 1 369 ? 4.984 -37.344 -2.949 1 96.75 369 GLU A O 1
ATOM 2933 N N . MET A 1 370 ? 4.574 -35.5 -4.176 1 96.88 370 MET A N 1
ATOM 2934 C CA . MET A 1 370 ? 4.262 -36.312 -5.344 1 96.88 370 MET A CA 1
ATOM 2935 C C . MET A 1 370 ? 5.438 -37.219 -5.723 1 96.88 370 MET A C 1
ATOM 2937 O O . MET A 1 370 ? 5.254 -38.375 -6.062 1 96.88 370 MET A O 1
ATOM 2941 N N . TRP A 1 371 ? 6.645 -36.625 -5.621 1 97.69 371 TRP A N 1
ATOM 2942 C CA . TRP A 1 371 ? 7.844 -37.406 -5.957 1 97.69 371 TRP A CA 1
ATOM 2943 C C . TRP A 1 371 ? 8.164 -38.406 -4.871 1 97.69 371 TRP A C 1
ATOM 2945 O O . TRP A 1 371 ? 8.414 -39.594 -5.168 1 97.69 371 TRP A O 1
ATOM 2955 N N . THR A 1 372 ? 8.141 -37.969 -3.631 1 97.25 372 THR A N 1
ATOM 2956 C CA . THR A 1 372 ? 8.547 -38.875 -2.551 1 97.25 372 THR A CA 1
ATOM 2957 C C . THR A 1 372 ? 7.559 -40.031 -2.412 1 97.25 372 THR A C 1
ATOM 2959 O O . THR A 1 372 ? 7.902 -41.094 -1.881 1 97.25 372 THR A O 1
ATOM 2962 N N . THR A 1 373 ? 6.344 -39.812 -2.93 1 97.12 373 THR A N 1
ATOM 2963 C CA . THR A 1 373 ? 5.32 -40.875 -2.848 1 97.12 373 THR A CA 1
ATOM 2964 C C . THR A 1 373 ? 5.391 -41.781 -4.059 1 97.12 373 THR A C 1
ATOM 2966 O O . THR A 1 373 ? 5.242 -43 -3.926 1 97.12 373 THR A O 1
ATOM 2969 N N . PHE A 1 374 ? 5.723 -41.312 -5.305 1 98 374 PHE A N 1
ATOM 2970 C CA . PHE A 1 374 ? 5.492 -42.125 -6.488 1 98 374 PHE A CA 1
ATOM 2971 C C . PHE A 1 374 ? 6.77 -42.281 -7.297 1 98 374 PHE A C 1
ATOM 2973 O O . PHE A 1 374 ? 6.867 -43.156 -8.156 1 98 374 PHE A O 1
ATOM 2980 N N . GLY A 1 375 ? 7.73 -41.344 -7.156 1 97.5 375 GLY A N 1
ATOM 2981 C CA . GLY A 1 375 ? 9.008 -41.438 -7.848 1 97.5 375 GLY A CA 1
ATOM 2982 C C . GLY A 1 375 ? 8.867 -41.469 -9.359 1 97.5 375 GLY A C 1
ATOM 2983 O O . GLY A 1 375 ? 8.156 -40.656 -9.945 1 97.5 375 GLY A O 1
ATOM 2984 N N . THR A 1 376 ? 9.484 -42.438 -9.914 1 98 376 THR A N 1
ATOM 2985 C CA . THR A 1 376 ? 9.617 -42.5 -11.359 1 98 376 THR A CA 1
ATOM 2986 C C . THR A 1 376 ? 8.32 -42.969 -12.008 1 98 376 THR A C 1
ATOM 2988 O O . THR A 1 376 ? 8.219 -43.062 -13.234 1 98 376 THR A O 1
ATOM 2991 N N . LYS A 1 377 ? 7.359 -43.312 -11.188 1 97.81 377 LYS A N 1
ATOM 2992 C CA . LYS A 1 377 ? 6.051 -43.656 -11.742 1 97.81 377 LYS A CA 1
ATOM 2993 C C . LYS A 1 377 ? 5.359 -42.406 -12.289 1 97.81 377 LYS A C 1
ATOM 2995 O O . LYS A 1 377 ? 4.391 -42.5 -13.047 1 97.81 377 LYS A O 1
ATOM 3000 N N . LEU A 1 378 ? 5.801 -41.219 -11.914 1 97.94 378 LEU A N 1
ATOM 3001 C CA . LEU A 1 378 ? 5.262 -39.969 -12.453 1 97.94 378 LEU A CA 1
ATOM 3002 C C . LEU A 1 378 ? 5.656 -39.781 -13.914 1 97.94 378 LEU A C 1
ATOM 3004 O O . LEU A 1 378 ? 6.676 -40.312 -14.359 1 97.94 378 LEU A O 1
ATOM 3008 N N . ASP A 1 379 ? 4.777 -39.062 -14.594 1 96.62 379 ASP A N 1
ATOM 3009 C CA . ASP A 1 379 ? 5.141 -38.688 -15.961 1 96.62 379 ASP A CA 1
ATOM 3010 C C . ASP A 1 379 ? 6.469 -37.938 -15.984 1 96.62 379 ASP A C 1
ATOM 3012 O O . ASP A 1 379 ? 6.715 -37.094 -15.141 1 96.62 379 ASP A O 1
ATOM 3016 N N . LYS A 1 380 ? 7.332 -38.219 -16.969 1 96.31 380 LYS A N 1
ATOM 3017 C CA . LYS A 1 380 ? 8.68 -37.656 -17.047 1 96.31 380 LYS A CA 1
ATOM 3018 C C . LYS A 1 380 ? 8.633 -36.156 -17.203 1 96.31 380 LYS A C 1
ATOM 3020 O O . LYS A 1 380 ? 9.594 -35.438 -16.859 1 96.31 380 LYS A O 1
ATOM 3025 N N . SER A 1 381 ? 7.512 -35.625 -17.688 1 96.75 381 SER A N 1
ATOM 3026 C CA . SER A 1 381 ? 7.387 -34.188 -17.922 1 96.75 381 SER A CA 1
ATOM 3027 C C . SER A 1 381 ? 7.016 -33.469 -16.641 1 96.75 381 SER A C 1
ATOM 3029 O O . SER A 1 381 ? 7.043 -32.219 -16.594 1 96.75 381 SER A O 1
ATOM 3031 N N . THR A 1 382 ? 6.672 -34.188 -15.594 1 97.88 382 THR A N 1
ATOM 3032 C CA . THR A 1 382 ? 6.27 -33.594 -14.328 1 97.88 382 THR A CA 1
ATOM 3033 C C . THR A 1 382 ? 7.422 -32.781 -13.711 1 97.88 382 THR A C 1
ATOM 3035 O O . THR A 1 382 ? 8.562 -33.281 -13.688 1 97.88 382 THR A O 1
ATOM 3038 N N . VAL A 1 383 ? 7.188 -31.578 -13.328 1 98.62 383 VAL A N 1
ATOM 3039 C CA . VAL A 1 383 ? 8.133 -30.75 -12.594 1 98.62 383 VAL A CA 1
ATOM 3040 C C . VAL A 1 383 ? 7.855 -30.844 -11.094 1 98.62 383 VAL A C 1
ATOM 3042 O O . VAL A 1 383 ? 6.719 -30.641 -10.656 1 98.62 383 VAL A O 1
ATOM 3045 N N . VAL A 1 384 ? 8.859 -31.188 -10.32 1 98.56 384 VAL A N 1
ATOM 3046 C CA . VAL A 1 384 ? 8.719 -31.344 -8.875 1 98.56 384 VAL A CA 1
ATOM 3047 C C . VAL A 1 384 ? 9.148 -30.062 -8.172 1 98.56 384 VAL A C 1
ATOM 3049 O O . VAL A 1 384 ? 10.266 -29.578 -8.359 1 98.56 384 VAL A O 1
ATOM 3052 N N . GLN A 1 385 ? 8.297 -29.5 -7.367 1 98.44 385 GLN A N 1
ATOM 3053 C CA . GLN A 1 385 ? 8.664 -28.328 -6.574 1 98.44 385 GLN A CA 1
ATOM 3054 C C . GLN A 1 385 ? 8.984 -28.719 -5.133 1 98.44 385 GLN A C 1
ATOM 3056 O O . GLN A 1 385 ? 8.094 -29.141 -4.387 1 98.44 385 GLN A O 1
ATOM 3061 N N . GLN A 1 386 ? 10.172 -28.578 -4.77 1 97.31 386 GLN A N 1
ATOM 3062 C CA . GLN A 1 386 ? 10.664 -28.953 -3.447 1 97.31 386 GLN A CA 1
ATOM 3063 C C . GLN A 1 386 ? 10.438 -27.828 -2.439 1 97.31 386 GLN A C 1
ATOM 3065 O O . GLN A 1 386 ? 10.688 -26.656 -2.74 1 97.31 386 GLN A O 1
ATOM 3070 N N . TRP A 1 387 ? 9.938 -28.172 -1.215 1 96.06 387 TRP A N 1
ATOM 3071 C CA . TRP A 1 387 ? 9.703 -27.094 -0.249 1 96.06 387 TRP A CA 1
ATOM 3072 C C . TRP A 1 387 ? 10.109 -27.531 1.155 1 96.06 387 TRP A C 1
ATOM 3074 O O . TRP A 1 387 ? 10.32 -26.688 2.035 1 96.06 387 TRP A O 1
ATOM 3084 N N . LEU A 1 388 ? 10.242 -28.75 1.499 1 93.56 388 LEU A N 1
ATOM 3085 C CA . LEU A 1 388 ? 10.586 -29.219 2.838 1 93.56 388 LEU A CA 1
ATOM 3086 C C . LEU A 1 388 ? 12.086 -29.094 3.09 1 93.56 388 LEU A C 1
ATOM 3088 O O . LEU A 1 388 ? 12.891 -29.344 2.197 1 93.56 388 LEU A O 1
ATOM 3092 N N . ALA A 1 389 ? 12.398 -28.734 4.305 1 86.69 389 ALA A N 1
ATOM 3093 C CA . ALA A 1 389 ? 13.797 -28.531 4.672 1 86.69 389 ALA A CA 1
ATOM 3094 C C . ALA A 1 389 ? 14.484 -29.875 4.938 1 86.69 389 ALA A C 1
ATOM 3096 O O . ALA A 1 389 ? 15.68 -30.031 4.66 1 86.69 389 ALA A O 1
ATOM 3097 N N . GLN A 1 390 ? 13.703 -30.75 5.395 1 84.75 390 GLN A N 1
ATOM 3098 C CA . GLN A 1 390 ? 14.273 -32.062 5.738 1 84.75 390 GLN A CA 1
ATOM 3099 C C . GLN A 1 390 ? 14.734 -32.781 4.488 1 84.75 390 GLN A C 1
ATOM 3101 O O . GLN A 1 390 ? 13.969 -32.938 3.533 1 84.75 390 GLN A O 1
ATOM 3106 N N . ASN A 1 391 ? 15.969 -33.188 4.426 1 87.75 391 ASN A N 1
ATOM 3107 C CA . ASN A 1 391 ? 16.578 -33.938 3.346 1 87.75 391 ASN A CA 1
ATOM 3108 C C . ASN A 1 391 ? 16.5 -33.219 2.012 1 87.75 391 ASN A C 1
ATOM 3110 O O . ASN A 1 391 ? 16.375 -33.844 0.957 1 87.75 391 ASN A O 1
ATOM 3114 N N . ALA A 1 392 ? 16.5 -31.969 2.123 1 90.06 392 ALA A N 1
ATOM 3115 C CA . ALA A 1 392 ? 16.25 -31.141 0.938 1 90.06 392 ALA A CA 1
ATOM 3116 C C . ALA A 1 392 ? 17.266 -31.453 -0.158 1 90.06 392 ALA A C 1
ATOM 3118 O O . ALA A 1 392 ? 16.891 -31.719 -1.305 1 90.06 392 ALA A O 1
ATOM 3119 N N . SER A 1 393 ? 18.531 -31.5 0.186 1 91.25 393 SER A N 1
ATOM 3120 C CA . SER A 1 393 ? 19.578 -31.75 -0.804 1 91.25 393 SER A CA 1
ATOM 3121 C C . SER A 1 393 ? 19.438 -33.125 -1.426 1 91.25 393 SER A C 1
ATOM 3123 O O . SER A 1 393 ? 19.609 -33.312 -2.633 1 91.25 393 SER A O 1
ATOM 3125 N N . ALA A 1 394 ? 19.094 -34.062 -0.652 1 94.19 394 ALA A N 1
ATOM 3126 C CA . ALA A 1 394 ? 18.969 -35.438 -1.129 1 94.19 394 ALA A CA 1
ATOM 3127 C C . ALA A 1 394 ? 17.781 -35.562 -2.076 1 94.19 394 ALA A C 1
ATOM 3129 O O . ALA A 1 394 ? 17.859 -36.281 -3.08 1 94.19 394 ALA A O 1
ATOM 3130 N N . ILE A 1 395 ? 16.734 -34.969 -1.771 1 95 395 ILE A N 1
ATOM 3131 C CA . ILE A 1 395 ? 15.516 -35.062 -2.578 1 95 395 ILE A CA 1
ATOM 3132 C C . ILE A 1 395 ? 15.75 -34.406 -3.939 1 95 395 ILE A C 1
ATOM 3134 O O . ILE A 1 395 ? 15.406 -35 -4.977 1 95 395 ILE A O 1
ATOM 3138 N N . LEU A 1 396 ? 16.328 -33.25 -3.928 1 96.62 396 LEU A N 1
ATOM 3139 C CA . LEU A 1 396 ? 16.594 -32.562 -5.188 1 96.62 396 LEU A CA 1
ATOM 3140 C C . LEU A 1 396 ? 17.531 -33.375 -6.066 1 96.62 396 LEU A C 1
ATOM 3142 O O . LEU A 1 396 ? 17.328 -33.469 -7.281 1 96.62 396 LEU A O 1
ATOM 3146 N N . LYS A 1 397 ? 18.594 -33.938 -5.445 1 97.19 397 LYS A N 1
ATOM 3147 C CA . LYS A 1 397 ? 19.5 -34.812 -6.176 1 97.19 397 LYS A CA 1
ATOM 3148 C C . LYS A 1 397 ? 18.766 -36.031 -6.758 1 97.19 397 LYS A C 1
ATOM 3150 O O . LYS A 1 397 ? 19.016 -36.406 -7.906 1 97.19 397 LYS A O 1
ATOM 3155 N N . ASP A 1 398 ? 17.938 -36.594 -5.977 1 97.62 398 ASP A N 1
ATOM 3156 C CA . ASP A 1 398 ? 17.172 -37.75 -6.41 1 97.62 398 ASP A CA 1
ATOM 3157 C C . ASP A 1 398 ? 16.281 -37.438 -7.609 1 97.62 398 ASP A C 1
ATOM 3159 O O . ASP A 1 398 ? 16.266 -38.156 -8.602 1 97.62 398 ASP A O 1
ATOM 3163 N N . VAL A 1 399 ? 15.547 -36.344 -7.598 1 98.25 399 VAL A N 1
ATOM 3164 C CA . VAL A 1 399 ? 14.672 -35.875 -8.672 1 98.25 399 VAL A CA 1
ATOM 3165 C C . VAL A 1 399 ? 15.477 -35.688 -9.953 1 98.25 399 VAL A C 1
ATOM 3167 O O . VAL A 1 399 ? 15.141 -36.25 -11 1 98.25 399 VAL A O 1
ATOM 3170 N N . THR A 1 400 ? 16.578 -35 -9.867 1 98.25 400 THR A N 1
ATOM 3171 C CA . THR A 1 400 ? 17.328 -34.562 -11.047 1 98.25 400 THR A CA 1
ATOM 3172 C C . THR A 1 400 ? 18.172 -35.719 -11.594 1 98.25 400 THR A C 1
ATOM 3174 O O . THR A 1 400 ? 18.375 -35.812 -12.805 1 98.25 400 THR A O 1
ATOM 3177 N N . SER A 1 401 ? 18.688 -36.594 -10.711 1 97.88 401 SER A N 1
ATOM 3178 C CA . SER A 1 401 ? 19.469 -37.719 -11.188 1 97.88 401 SER A CA 1
ATOM 3179 C C . SER A 1 401 ? 18.609 -38.688 -12.008 1 97.88 401 SER A C 1
ATOM 3181 O O . SER A 1 401 ? 19.125 -39.469 -12.812 1 97.88 401 SER A O 1
ATOM 3183 N N . HIS A 1 402 ? 17.297 -38.656 -11.844 1 98.31 402 HIS A N 1
ATOM 3184 C CA . HIS A 1 402 ? 16.391 -39.469 -12.625 1 98.31 402 HIS A CA 1
ATOM 3185 C C . HIS A 1 402 ? 15.867 -38.719 -13.844 1 98.31 402 HIS A C 1
ATOM 3187 O O . HIS A 1 402 ? 14.969 -39.188 -14.539 1 98.31 402 HIS A O 1
ATOM 3193 N N . GLY A 1 403 ? 16.359 -37.5 -13.992 1 98.19 403 GLY A N 1
ATOM 3194 C CA . GLY A 1 403 ? 16.109 -36.781 -15.227 1 98.19 403 GLY A CA 1
ATOM 3195 C C . GLY A 1 403 ? 14.867 -35.906 -15.156 1 98.19 403 GLY A C 1
ATOM 3196 O O . GLY A 1 403 ? 14.414 -35.375 -16.172 1 98.19 403 GLY A O 1
ATOM 3197 N N . TYR A 1 404 ? 14.203 -35.75 -14 1 98.56 404 TYR A N 1
ATOM 3198 C CA . TYR A 1 404 ? 13.047 -34.875 -13.844 1 98.56 404 TYR A CA 1
ATOM 3199 C C . TYR A 1 404 ? 13.484 -33.438 -13.594 1 98.56 404 TYR A C 1
ATOM 3201 O O . TYR A 1 404 ? 14.578 -33.188 -13.086 1 98.56 404 TYR A O 1
ATOM 3209 N N . ARG A 1 405 ? 12.711 -32.5 -13.977 1 98.5 405 ARG A N 1
ATOM 3210 C CA . ARG A 1 405 ? 12.953 -31.094 -13.711 1 98.5 405 ARG A CA 1
ATOM 3211 C C . ARG A 1 405 ? 12.406 -30.703 -12.344 1 98.5 405 ARG A C 1
ATOM 3213 O O . ARG A 1 405 ? 11.516 -31.359 -11.805 1 98.5 405 ARG A O 1
ATOM 3220 N N . ALA A 1 406 ? 12.977 -29.609 -11.781 1 98.44 406 ALA A N 1
ATOM 3221 C CA . ALA A 1 406 ? 12.602 -29.266 -10.414 1 98.44 406 ALA A CA 1
ATOM 3222 C C . ALA A 1 406 ? 12.539 -27.75 -10.242 1 98.44 406 ALA A C 1
ATOM 3224 O O . ALA A 1 406 ? 13.133 -27 -11.023 1 98.44 406 ALA A O 1
ATOM 3225 N N . LEU A 1 407 ? 11.75 -27.281 -9.32 1 98.44 407 LEU A N 1
ATOM 3226 C CA . LEU A 1 407 ? 11.727 -25.953 -8.734 1 98.44 407 LEU A CA 1
ATOM 3227 C C . LEU A 1 407 ? 12.07 -26 -7.25 1 98.44 407 LEU A C 1
ATOM 3229 O O . LEU A 1 407 ? 11.742 -26.969 -6.566 1 98.44 407 LEU A O 1
ATOM 3233 N N . VAL A 1 408 ? 12.695 -24.938 -6.785 1 97.62 408 VAL A N 1
ATOM 3234 C CA . VAL A 1 408 ? 13.133 -24.922 -5.391 1 97.62 408 VAL A CA 1
ATOM 3235 C C . VAL A 1 408 ? 12.43 -23.797 -4.637 1 97.62 408 VAL A C 1
ATOM 3237 O O . VAL A 1 408 ? 12.406 -22.656 -5.102 1 97.62 408 VAL A O 1
ATOM 3240 N N . SER A 1 409 ? 11.82 -24.062 -3.535 1 96.62 409 SER A N 1
ATOM 3241 C CA . SER A 1 409 ? 11.195 -23.109 -2.619 1 96.62 409 SER A CA 1
ATOM 3242 C C . SER A 1 409 ? 11.328 -23.562 -1.171 1 96.62 409 SER A C 1
ATOM 3244 O O . SER A 1 409 ? 10.336 -23.609 -0.439 1 96.62 409 SER A O 1
ATOM 3246 N N . ILE A 1 410 ? 12.391 -23.719 -0.627 1 93.38 410 ILE A N 1
ATOM 3247 C CA . ILE A 1 410 ? 12.641 -24.375 0.653 1 93.38 410 ILE A CA 1
ATOM 3248 C C . ILE A 1 410 ? 12.117 -23.5 1.79 1 93.38 410 ILE A C 1
ATOM 3250 O O . ILE A 1 410 ? 12.477 -22.328 1.888 1 93.38 410 ILE A O 1
ATOM 3254 N N . GLN A 1 411 ? 11.258 -23.984 2.709 1 91.38 411 GLN A N 1
ATOM 3255 C CA . GLN A 1 411 ? 10.5 -23.281 3.742 1 91.38 411 GLN A CA 1
ATOM 3256 C C . GLN A 1 411 ? 11.438 -22.5 4.676 1 91.38 411 GLN A C 1
ATOM 3258 O O . GLN A 1 411 ? 11.141 -21.375 5.055 1 91.38 411 GLN A O 1
ATOM 3263 N N . HIS A 1 412 ? 12.555 -22.938 5.133 1 86.88 412 HIS A N 1
ATOM 3264 C CA . HIS A 1 412 ? 13.383 -22.266 6.125 1 86.88 412 HIS A CA 1
ATOM 3265 C C . HIS A 1 412 ? 14.219 -21.156 5.484 1 86.88 412 HIS A C 1
ATOM 3267 O O . HIS A 1 412 ? 14.797 -20.328 6.184 1 86.88 412 HIS A O 1
ATOM 3273 N N . HIS A 1 413 ? 14.148 -21.094 4.152 1 91.56 413 HIS A N 1
ATOM 3274 C CA . HIS A 1 413 ? 14.977 -20.094 3.482 1 91.56 413 HIS A CA 1
ATOM 3275 C C . HIS A 1 413 ? 14.133 -19.188 2.594 1 91.56 413 HIS A C 1
ATOM 3277 O O . HIS A 1 413 ? 14.367 -17.969 2.535 1 91.56 413 HIS A O 1
ATOM 3283 N N . TRP A 1 414 ? 13.148 -19.75 1.978 1 95.5 414 TRP A N 1
ATOM 3284 C CA . TRP A 1 414 ? 12.508 -18.953 0.933 1 95.5 414 TRP A CA 1
ATOM 3285 C C . TRP A 1 414 ? 11.008 -18.844 1.181 1 95.5 414 TRP A C 1
ATOM 3287 O O . TRP A 1 414 ? 10.25 -18.469 0.282 1 95.5 414 TRP A O 1
ATOM 3297 N N . TYR A 1 415 ? 10.492 -19.219 2.438 1 95 415 TYR A N 1
ATOM 3298 C CA . TYR A 1 415 ? 9.164 -18.812 2.891 1 95 415 TYR A CA 1
ATOM 3299 C C . TYR A 1 415 ? 9.195 -17.438 3.527 1 95 415 TYR A C 1
ATOM 3301 O O . TYR A 1 415 ? 10.023 -17.172 4.402 1 95 415 TYR A O 1
ATOM 3309 N N . LEU A 1 416 ? 8.25 -16.625 3.143 1 93.62 416 LEU A N 1
ATOM 3310 C CA . LEU A 1 416 ? 8.305 -15.242 3.58 1 93.62 416 LEU A CA 1
ATOM 3311 C C . LEU A 1 416 ? 7.215 -14.945 4.605 1 93.62 416 LEU A C 1
ATOM 3313 O O . LEU A 1 416 ? 7.238 -13.906 5.266 1 93.62 416 LEU A O 1
ATOM 3317 N N . ASN A 1 417 ? 6.25 -15.812 4.793 1 88.06 417 ASN A N 1
ATOM 3318 C CA . ASN A 1 417 ? 5.043 -15.516 5.559 1 88.06 417 ASN A CA 1
ATOM 3319 C C . ASN A 1 417 ? 5.305 -15.562 7.059 1 88.06 417 ASN A C 1
ATOM 3321 O O . ASN A 1 417 ? 4.5 -15.07 7.852 1 88.06 417 ASN A O 1
ATOM 3325 N N . TRP A 1 418 ? 6.41 -16.172 7.418 1 80.19 418 TRP A N 1
ATOM 3326 C CA . TRP A 1 418 ? 6.773 -16.203 8.828 1 80.19 418 TRP A CA 1
ATOM 3327 C C . TRP A 1 418 ? 7.773 -15.109 9.164 1 80.19 418 TRP A C 1
ATOM 3329 O O . TRP A 1 418 ? 8.547 -14.68 8.305 1 80.19 418 TRP A O 1
ATOM 3339 N N . ASP A 1 419 ? 7.742 -14.617 10.391 1 69.88 419 ASP A N 1
ATOM 3340 C CA . ASP A 1 419 ? 8.586 -13.5 10.812 1 69.88 419 ASP A CA 1
ATOM 3341 C C . ASP A 1 419 ? 10.039 -13.938 10.961 1 69.88 419 ASP A C 1
ATOM 3343 O O . ASP A 1 419 ? 10.945 -13.102 10.93 1 69.88 419 ASP A O 1
ATOM 3347 N N . GLY A 1 420 ? 10.258 -15.117 10.875 1 75.62 420 GLY A N 1
ATOM 3348 C CA . GLY A 1 420 ? 11.578 -15.578 11.281 1 75.62 420 GLY A CA 1
ATOM 3349 C C . GLY A 1 420 ? 12.531 -15.75 10.117 1 75.62 420 GLY A C 1
ATOM 3350 O O . GLY A 1 420 ? 13.734 -15.93 10.312 1 75.62 420 GLY A O 1
ATOM 3351 N N . THR A 1 421 ? 12.07 -15.688 8.875 1 81 421 THR A N 1
ATOM 3352 C CA . THR A 1 421 ? 12.977 -15.828 7.742 1 81 421 THR A CA 1
ATOM 3353 C C . THR A 1 421 ? 13.766 -14.547 7.52 1 81 421 THR A C 1
ATOM 3355 O O . THR A 1 421 ? 13.203 -13.523 7.129 1 81 421 THR A O 1
ATOM 3358 N N . LYS A 1 422 ? 15.008 -14.586 7.703 1 86.56 422 LYS A N 1
ATOM 3359 C CA . LYS A 1 422 ? 15.891 -13.438 7.531 1 86.56 422 LYS A CA 1
ATOM 3360 C C . LYS A 1 422 ? 16.438 -13.367 6.109 1 86.56 422 LYS A C 1
ATOM 3362 O O . LYS A 1 422 ? 16.672 -14.406 5.48 1 86.56 422 LYS A O 1
ATOM 3367 N N . TRP A 1 423 ? 16.688 -12.148 5.648 1 92.75 423 TRP A N 1
ATOM 3368 C CA . TRP A 1 423 ? 17.094 -11.984 4.258 1 92.75 423 TRP A CA 1
ATOM 3369 C C . TRP A 1 423 ? 18.484 -12.578 4.02 1 92.75 423 TRP A C 1
ATOM 3371 O O . TRP A 1 423 ? 18.766 -13.086 2.932 1 92.75 423 TRP A O 1
ATOM 3381 N N . ASP A 1 424 ? 19.375 -12.5 5.102 1 92.94 424 ASP A N 1
ATOM 3382 C CA . ASP A 1 424 ? 20.734 -13.008 4.93 1 92.94 424 ASP A CA 1
ATOM 3383 C C . ASP A 1 424 ? 20.719 -14.523 4.754 1 92.94 424 ASP A C 1
ATOM 3385 O O . ASP A 1 424 ? 21.438 -15.055 3.895 1 92.94 424 ASP A O 1
ATOM 3389 N N . ALA A 1 425 ? 19.875 -15.227 5.496 1 90.88 425 ALA A N 1
ATOM 3390 C CA . ALA A 1 425 ? 19.734 -16.672 5.332 1 90.88 425 ALA A CA 1
ATOM 3391 C C . ALA A 1 425 ? 19.172 -17.016 3.961 1 90.88 425 ALA A C 1
ATOM 3393 O O . ALA A 1 425 ? 19.609 -17.969 3.32 1 90.88 425 ALA A O 1
ATOM 3394 N N . ALA A 1 426 ? 18.188 -16.312 3.551 1 93.12 426 ALA A N 1
ATOM 3395 C CA . ALA A 1 426 ? 17.609 -16.516 2.225 1 93.12 426 ALA A CA 1
ATOM 3396 C C . ALA A 1 426 ? 18.656 -16.281 1.132 1 93.12 426 ALA A C 1
ATOM 3398 O O . ALA A 1 426 ? 18.703 -17.016 0.149 1 93.12 426 ALA A O 1
ATOM 3399 N N . TYR A 1 427 ? 19.516 -15.273 1.338 1 95.94 427 TYR A N 1
ATOM 3400 C CA . TYR A 1 427 ? 20.5 -14.867 0.356 1 95.94 427 TYR A CA 1
ATOM 3401 C C . TYR A 1 427 ? 21.625 -15.898 0.254 1 95.94 427 TYR A C 1
ATOM 3403 O O . TYR A 1 427 ? 22.188 -16.109 -0.82 1 95.94 427 TYR A O 1
ATOM 3411 N N . GLU A 1 428 ? 21.906 -16.547 1.284 1 94.19 428 GLU A N 1
ATOM 3412 C CA . GLU A 1 428 ? 23.016 -17.484 1.325 1 94.19 428 GLU A CA 1
ATOM 3413 C C . GLU A 1 428 ? 22.609 -18.844 0.761 1 94.19 428 GLU A C 1
ATOM 3415 O O . GLU A 1 428 ? 23.469 -19.656 0.413 1 94.19 428 GLU A O 1
ATOM 3420 N N . PHE A 1 429 ? 21.406 -19.062 0.671 1 94.25 429 PHE A N 1
ATOM 3421 C CA . PHE A 1 429 ? 20.922 -20.344 0.185 1 94.25 429 PHE A CA 1
ATOM 3422 C C . PHE A 1 429 ? 21.25 -20.531 -1.291 1 94.25 429 PHE A C 1
ATOM 3424 O O . PHE A 1 429 ? 21.047 -19.625 -2.096 1 94.25 429 PHE A O 1
ATOM 3431 N N . GLU A 1 430 ? 21.812 -21.688 -1.632 1 95.19 430 GLU A N 1
ATOM 3432 C CA . GLU A 1 430 ? 22.172 -22.031 -3.004 1 95.19 430 GLU A CA 1
ATOM 3433 C C . GLU A 1 430 ? 21.406 -23.25 -3.488 1 95.19 430 GLU A C 1
ATOM 3435 O O . GLU A 1 430 ? 21.641 -24.359 -3.018 1 95.19 430 GLU A O 1
ATOM 3440 N N . PRO A 1 431 ? 20.531 -23.094 -4.508 1 92.94 431 PRO A N 1
ATOM 3441 C CA . PRO A 1 431 ? 19.656 -24.172 -4.957 1 92.94 431 PRO A CA 1
ATOM 3442 C C . PRO A 1 431 ? 20.422 -25.375 -5.5 1 92.94 431 PRO A C 1
ATOM 3444 O O . PRO A 1 431 ? 19.953 -26.516 -5.398 1 92.94 431 PRO A O 1
ATOM 3447 N N . CYS A 1 432 ? 21.562 -25.25 -6.004 1 94.5 432 CYS A N 1
ATOM 3448 C CA . CYS A 1 432 ? 22.234 -26.328 -6.727 1 94.5 432 CYS A CA 1
ATOM 3449 C C . CYS A 1 432 ? 23.375 -26.906 -5.895 1 94.5 432 CYS A C 1
ATOM 3451 O O . CYS A 1 432 ? 24.25 -27.578 -6.43 1 94.5 432 CYS A O 1
ATOM 3453 N N . THR A 1 433 ? 23.203 -26.609 -4.621 1 90.69 433 THR A N 1
ATOM 3454 C CA . THR A 1 433 ? 24.234 -27.156 -3.756 1 90.69 433 THR A CA 1
ATOM 3455 C C . THR A 1 433 ? 24.312 -28.672 -3.9 1 90.69 433 THR A C 1
ATOM 3457 O O . THR A 1 433 ? 23.281 -29.359 -3.857 1 90.69 433 THR A O 1
ATOM 3460 N N . SER A 1 434 ? 25.422 -29.328 -4.172 1 89.62 434 SER A N 1
ATOM 3461 C CA . SER A 1 434 ? 25.719 -30.75 -4.195 1 89.62 434 SER A CA 1
ATOM 3462 C C . SER A 1 434 ? 25.266 -31.391 -5.5 1 89.62 434 SER A C 1
ATOM 3464 O O . SER A 1 434 ? 25.188 -32.625 -5.598 1 89.62 434 SER A O 1
ATOM 3466 N N . LEU A 1 435 ? 24.781 -30.672 -6.418 1 96.75 435 LEU A N 1
ATOM 3467 C CA . LEU A 1 435 ? 24.375 -31.172 -7.727 1 96.75 435 LEU A CA 1
ATOM 3468 C C . LEU A 1 435 ? 25.516 -31.047 -8.727 1 96.75 435 LEU A C 1
ATOM 3470 O O . LEU A 1 435 ? 26.312 -30.109 -8.648 1 96.75 435 LEU A O 1
ATOM 3474 N N . THR A 1 436 ? 25.609 -31.969 -9.672 1 96.75 436 THR A N 1
ATOM 3475 C CA . THR A 1 436 ? 26.469 -31.781 -10.836 1 96.75 436 THR A CA 1
ATOM 3476 C C . THR A 1 436 ? 25.906 -30.688 -11.75 1 96.75 436 THR A C 1
ATOM 3478 O O . THR A 1 436 ? 24.766 -30.266 -11.586 1 96.75 436 THR A O 1
ATOM 3481 N N . ASP A 1 437 ? 26.688 -30.266 -12.68 1 96.12 437 ASP A N 1
ATOM 3482 C CA . ASP A 1 437 ? 26.234 -29.25 -13.633 1 96.12 437 ASP A CA 1
ATOM 3483 C C . ASP A 1 437 ? 25.031 -29.75 -14.43 1 96.12 437 ASP A C 1
ATOM 3485 O O . ASP A 1 437 ? 24.094 -28.984 -14.711 1 96.12 437 ASP A O 1
ATOM 3489 N N . GLU A 1 438 ? 25.078 -31 -14.781 1 97.5 438 GLU A N 1
ATOM 3490 C CA . GLU A 1 438 ? 23.984 -31.594 -15.547 1 97.5 438 GLU A CA 1
ATOM 3491 C C . GLU A 1 438 ? 22.703 -31.656 -14.727 1 97.5 438 GLU A C 1
ATOM 3493 O O . GLU A 1 438 ? 21.625 -31.391 -15.242 1 97.5 438 GLU A O 1
ATOM 3498 N N . GLU A 1 439 ? 22.844 -32.062 -13.484 1 97.81 439 GLU A N 1
ATOM 3499 C CA . GLU A 1 439 ? 21.688 -32.094 -12.578 1 97.81 439 GLU A CA 1
ATOM 3500 C C . GLU A 1 439 ? 21.141 -30.688 -12.312 1 97.81 439 GLU A C 1
ATOM 3502 O O . GLU A 1 439 ? 19.922 -30.484 -12.312 1 97.81 439 GLU A O 1
ATOM 3507 N N . CYS A 1 440 ? 22.016 -29.766 -12.102 1 97.75 440 CYS A N 1
ATOM 3508 C CA . CYS A 1 440 ? 21.609 -28.391 -11.852 1 97.75 440 CYS A CA 1
ATOM 3509 C C . CYS A 1 440 ? 20.859 -27.812 -13.055 1 97.75 440 CYS A C 1
ATOM 3511 O O . CYS A 1 440 ? 19.953 -27.016 -12.891 1 97.75 440 CYS A O 1
ATOM 3513 N N . ALA A 1 441 ? 21.25 -28.25 -14.203 1 97.69 441 ALA A N 1
ATOM 3514 C CA . ALA A 1 441 ? 20.594 -27.781 -15.414 1 97.69 441 ALA A CA 1
ATOM 3515 C C . ALA A 1 441 ? 19.125 -28.172 -15.43 1 97.69 441 ALA A C 1
ATOM 3517 O O . ALA A 1 441 ? 18.328 -27.578 -16.156 1 97.69 441 ALA A O 1
ATOM 3518 N N . LEU A 1 442 ? 18.703 -29.172 -14.641 1 98.38 442 LEU A N 1
ATOM 3519 C CA . LEU A 1 442 ? 17.328 -29.641 -14.555 1 98.38 442 LEU A CA 1
ATOM 3520 C C . LEU A 1 442 ? 16.562 -28.844 -13.5 1 98.38 442 LEU A C 1
ATOM 3522 O O . LEU A 1 442 ? 15.336 -28.984 -13.391 1 98.38 442 LEU A O 1
ATOM 3526 N N . VAL A 1 443 ? 17.266 -28.047 -12.758 1 98.44 443 VAL A N 1
ATOM 3527 C CA . VAL A 1 443 ? 16.609 -27.094 -11.859 1 98.44 443 VAL A CA 1
ATOM 3528 C C . VAL A 1 443 ? 16.203 -25.844 -12.633 1 98.44 443 VAL A C 1
ATOM 3530 O O . VAL A 1 443 ? 17.047 -25.016 -13 1 98.44 443 VAL A O 1
ATOM 3533 N N . LEU A 1 444 ? 14.938 -25.625 -12.82 1 98.56 444 LEU A N 1
ATOM 3534 C CA . LEU A 1 444 ? 14.422 -24.531 -13.633 1 98.56 444 LEU A CA 1
ATOM 3535 C C . LEU A 1 444 ? 14.586 -23.188 -12.922 1 98.56 444 LEU A C 1
ATOM 3537 O O . LEU A 1 444 ? 14.625 -22.141 -13.562 1 98.56 444 LEU A O 1
ATOM 3541 N N . GLY A 1 445 ? 14.617 -23.234 -11.625 1 98.44 445 GLY A N 1
ATOM 3542 C CA . GLY A 1 445 ? 14.703 -22.094 -10.742 1 98.44 445 GLY A CA 1
ATOM 3543 C C . GLY A 1 445 ? 14 -22.297 -9.414 1 98.44 445 GLY A C 1
ATOM 3544 O O . GLY A 1 445 ? 14.062 -23.391 -8.836 1 98.44 445 GLY A O 1
ATOM 3545 N N . GLY A 1 446 ? 13.414 -21.203 -8.914 1 98.5 446 GLY A N 1
ATOM 3546 C CA . GLY A 1 446 ? 12.758 -21.281 -7.625 1 98.5 446 GLY A CA 1
ATOM 3547 C C . GLY A 1 446 ? 11.766 -20.156 -7.395 1 98.5 446 GLY A C 1
ATOM 3548 O O . GLY A 1 446 ? 11.5 -19.359 -8.297 1 98.5 446 GLY A O 1
ATOM 3549 N N . GLU A 1 447 ? 11.172 -20.25 -6.195 1 98.56 447 GLU A N 1
ATOM 3550 C CA . GLU A 1 447 ? 10.141 -19.281 -5.836 1 98.56 447 GLU A CA 1
ATOM 3551 C C . GLU A 1 447 ? 10.289 -18.844 -4.379 1 98.56 447 GLU A C 1
ATOM 3553 O O . GLU A 1 447 ? 10.578 -19.656 -3.506 1 98.56 447 GLU A O 1
ATOM 3558 N N . ALA A 1 448 ? 10.172 -17.5 -4.16 1 97.62 448 ALA A N 1
ATOM 3559 C CA . ALA A 1 448 ? 9.812 -17.047 -2.822 1 97.62 448 ALA A CA 1
ATOM 3560 C C . ALA A 1 448 ? 8.336 -17.266 -2.539 1 97.62 448 ALA A C 1
ATOM 3562 O O . ALA A 1 448 ? 7.477 -16.922 -3.354 1 97.62 448 ALA A O 1
ATOM 3563 N N . CYS A 1 449 ? 8.055 -17.891 -1.38 1 97.69 449 CYS A N 1
ATOM 3564 C CA . CYS A 1 449 ? 6.672 -18.281 -1.125 1 97.69 449 CYS A CA 1
ATOM 3565 C C . CYS A 1 449 ? 6.082 -17.469 0.023 1 97.69 449 CYS A C 1
ATOM 3567 O O . CYS A 1 449 ? 6.613 -17.484 1.136 1 97.69 449 CYS A O 1
ATOM 3569 N N . GLN A 1 450 ? 5.059 -16.766 -0.271 1 96.69 450 GLN A N 1
ATOM 3570 C CA . GLN A 1 450 ? 4.266 -16.078 0.743 1 96.69 450 GLN A CA 1
ATOM 3571 C C . GLN A 1 450 ? 2.912 -16.75 0.938 1 96.69 450 GLN A C 1
ATOM 3573 O O . GLN A 1 450 ? 1.947 -16.438 0.238 1 96.69 450 GLN A O 1
ATOM 3578 N N . TRP A 1 451 ? 2.852 -17.625 1.896 1 96.88 451 TRP A N 1
ATOM 3579 C CA . TRP A 1 451 ? 1.595 -18.25 2.279 1 96.88 451 TRP A CA 1
ATOM 3580 C C . TRP A 1 451 ? 0.721 -17.297 3.078 1 96.88 451 TRP A C 1
ATOM 3582 O O . TRP A 1 451 ? 1.208 -16.281 3.59 1 96.88 451 TRP A O 1
ATOM 3592 N N . GLY A 1 452 ? -0.582 -17.609 3.248 1 96.38 452 GLY A N 1
ATOM 3593 C CA . GLY A 1 452 ? -1.542 -16.609 3.693 1 96.38 452 GLY A CA 1
ATOM 3594 C C . GLY A 1 452 ? -2.025 -16.828 5.113 1 96.38 452 GLY A C 1
ATOM 3595 O O . GLY A 1 452 ? -3.055 -16.297 5.52 1 96.38 452 GLY A O 1
ATOM 3596 N N . GLU A 1 453 ? -1.333 -17.703 5.93 1 95 453 GLU A N 1
ATOM 3597 C CA . GLU A 1 453 ? -1.804 -17.984 7.281 1 95 453 GLU A CA 1
ATOM 3598 C C . GLU A 1 453 ? -1.862 -16.703 8.117 1 95 453 GLU A C 1
ATOM 3600 O O . GLU A 1 453 ? -2.797 -16.516 8.898 1 95 453 GLU A O 1
ATOM 3605 N N . PHE A 1 454 ? -0.848 -15.883 7.879 1 93.44 454 PHE A N 1
ATOM 3606 C CA . PHE A 1 454 ? -0.738 -14.664 8.672 1 93.44 454 PHE A CA 1
ATOM 3607 C C . PHE A 1 454 ? -0.583 -13.445 7.773 1 93.44 454 PHE A C 1
ATOM 3609 O O . PHE A 1 454 ? 0.043 -12.461 8.156 1 93.44 454 PHE A O 1
ATOM 3616 N N . VAL A 1 455 ? -1.038 -13.555 6.547 1 95.81 455 VAL A N 1
ATOM 3617 C CA . VAL A 1 455 ? -0.835 -12.477 5.586 1 95.81 455 VAL A CA 1
ATOM 3618 C C . VAL A 1 455 ? -2.152 -12.164 4.883 1 95.81 455 VAL A C 1
ATOM 3620 O O . VAL A 1 455 ? -2.705 -13.008 4.172 1 95.81 455 VAL A O 1
ATOM 3623 N N . ASP A 1 456 ? -2.682 -11.031 5.148 1 96.19 456 ASP A N 1
ATOM 3624 C CA . ASP A 1 456 ? -3.795 -10.508 4.359 1 96.19 456 ASP A CA 1
ATOM 3625 C C . ASP A 1 456 ? -3.396 -9.242 3.609 1 96.19 456 ASP A C 1
ATOM 3627 O O . ASP A 1 456 ? -2.207 -8.953 3.451 1 96.19 456 ASP A O 1
ATOM 3631 N N . ALA A 1 457 ? -4.34 -8.539 3.092 1 96.81 457 ALA A N 1
ATOM 3632 C CA . ALA A 1 457 ? -4.066 -7.359 2.268 1 96.81 457 ALA A CA 1
ATOM 3633 C C . ALA A 1 457 ? -3.293 -6.305 3.055 1 96.81 457 ALA A C 1
ATOM 3635 O O . ALA A 1 457 ? -2.533 -5.527 2.479 1 96.81 457 ALA A O 1
ATOM 3636 N N . SER A 1 458 ? -3.381 -6.281 4.355 1 95.38 458 SER A N 1
ATOM 3637 C CA . SER A 1 458 ? -2.811 -5.23 5.191 1 95.38 458 SER A CA 1
ATOM 3638 C C . SER A 1 458 ? -1.302 -5.395 5.332 1 95.38 458 SER A C 1
ATOM 3640 O O . SER A 1 458 ? -0.588 -4.422 5.594 1 95.38 458 SER A O 1
ATOM 3642 N N . VAL A 1 459 ? -0.786 -6.637 5.109 1 94.75 459 VAL A N 1
ATOM 3643 C CA . VAL A 1 459 ? 0.631 -6.84 5.395 1 94.75 459 VAL A CA 1
ATOM 3644 C C . VAL A 1 459 ? 1.296 -7.574 4.234 1 94.75 459 VAL A C 1
ATOM 3646 O O . VAL A 1 459 ? 2.443 -8.016 4.348 1 94.75 459 VAL A O 1
ATOM 3649 N N . ALA A 1 460 ? 0.644 -7.758 3.152 1 96.38 460 ALA A N 1
ATOM 3650 C CA . ALA A 1 460 ? 1.147 -8.555 2.037 1 96.38 460 ALA A CA 1
ATOM 3651 C C . ALA A 1 460 ? 2.48 -8.016 1.533 1 96.38 460 ALA A C 1
ATOM 3653 O O . ALA A 1 460 ? 3.451 -8.766 1.393 1 96.38 460 ALA A O 1
ATOM 3654 N N . LEU A 1 461 ? 2.598 -6.707 1.358 1 96.81 461 LEU A N 1
ATOM 3655 C CA . LEU A 1 461 ? 3.783 -6.125 0.742 1 96.81 461 LEU A CA 1
ATOM 3656 C C . LEU A 1 461 ? 4.918 -6.008 1.752 1 96.81 461 LEU A C 1
ATOM 3658 O O . LEU A 1 461 ? 6.082 -6.242 1.414 1 96.81 461 LEU A O 1
ATOM 3662 N N . ASN A 1 462 ? 4.629 -5.645 2.984 1 93 462 ASN A N 1
ATOM 3663 C CA . ASN A 1 462 ? 5.723 -5.5 3.941 1 93 462 ASN A CA 1
ATOM 3664 C C . ASN A 1 462 ? 6.258 -6.855 4.387 1 93 462 ASN A C 1
ATOM 3666 O O . ASN A 1 462 ? 7.371 -6.945 4.906 1 93 462 ASN A O 1
ATOM 3670 N N . THR A 1 463 ? 5.43 -7.922 4.176 1 93.56 463 THR A N 1
ATOM 3671 C CA . THR A 1 463 ? 5.906 -9.281 4.406 1 93.56 463 THR A CA 1
ATOM 3672 C C . THR A 1 463 ? 6.844 -9.719 3.285 1 93.56 463 THR A C 1
ATOM 3674 O O . THR A 1 463 ? 7.875 -10.344 3.541 1 93.56 463 THR A O 1
ATOM 3677 N N . MET A 1 464 ? 6.535 -9.375 2.197 1 95.31 464 MET A N 1
ATOM 3678 C CA . MET A 1 464 ? 7.258 -9.781 0.993 1 95.31 464 MET A CA 1
ATOM 3679 C C . MET A 1 464 ? 8.586 -9.039 0.879 1 95.31 464 MET A C 1
ATOM 3681 O O . MET A 1 464 ? 9.625 -9.656 0.631 1 95.31 464 MET A O 1
ATOM 3685 N N . TRP A 1 465 ? 8.555 -7.73 1.09 1 95.94 465 TRP A N 1
ATOM 3686 C CA . TRP A 1 465 ? 9.711 -6.895 0.792 1 95.94 465 TRP A CA 1
ATOM 3687 C C . TRP A 1 465 ? 10.312 -6.32 2.072 1 95.94 465 TRP A C 1
ATOM 3689 O O . TRP A 1 465 ? 9.586 -6.008 3.02 1 95.94 465 TRP A O 1
ATOM 3699 N N . PRO A 1 466 ? 11.586 -6.234 2.094 1 95.5 466 PRO A N 1
ATOM 3700 C CA . PRO A 1 466 ? 12.539 -6.441 1.002 1 95.5 466 PRO A CA 1
ATOM 3701 C C . PRO A 1 466 ? 13.078 -7.867 0.949 1 95.5 466 PRO A C 1
ATOM 3703 O O . PRO A 1 466 ? 13.906 -8.188 0.091 1 95.5 466 PRO A O 1
ATOM 3706 N N . ARG A 1 467 ? 12.609 -8.75 1.693 1 95.19 467 ARG A N 1
ATOM 3707 C CA . ARG A 1 467 ? 13.219 -10.062 1.854 1 95.19 467 ARG A CA 1
ATOM 3708 C C . ARG A 1 467 ? 13.172 -10.852 0.549 1 95.19 467 ARG A C 1
ATOM 3710 O O . ARG A 1 467 ? 14.102 -11.602 0.239 1 95.19 467 ARG A O 1
ATOM 3717 N N . ALA A 1 468 ? 12.141 -10.688 -0.215 1 96.69 468 ALA A N 1
ATOM 3718 C CA . ALA A 1 468 ? 12.023 -11.383 -1.496 1 96.69 468 ALA A CA 1
ATOM 3719 C C . ALA A 1 468 ? 13.18 -11.008 -2.428 1 96.69 468 ALA A C 1
ATOM 3721 O O . ALA A 1 468 ? 13.5 -11.766 -3.348 1 96.69 468 ALA A O 1
ATOM 3722 N N . ALA A 1 469 ? 13.766 -9.828 -2.207 1 97.69 469 ALA A N 1
ATOM 3723 C CA . ALA A 1 469 ? 14.875 -9.391 -3.039 1 97.69 469 ALA A CA 1
ATOM 3724 C C . ALA A 1 469 ? 16.062 -10.336 -2.914 1 97.69 469 ALA A C 1
ATOM 3726 O O . ALA A 1 469 ? 16.828 -10.523 -3.869 1 97.69 469 ALA A O 1
ATOM 3727 N N . ALA A 1 470 ? 16.25 -10.898 -1.748 1 96.62 470 ALA A N 1
ATOM 3728 C CA . ALA A 1 470 ? 17.312 -11.875 -1.562 1 96.62 470 ALA A CA 1
ATOM 3729 C C . ALA A 1 470 ? 17.141 -13.062 -2.502 1 96.62 470 ALA A C 1
ATOM 3731 O O . ALA A 1 470 ? 18.094 -13.477 -3.176 1 96.62 470 ALA A O 1
ATOM 3732 N N . VAL A 1 471 ? 15.945 -13.57 -2.596 1 97.75 471 VAL A N 1
ATOM 3733 C CA . VAL A 1 471 ? 15.633 -14.703 -3.457 1 97.75 471 VAL A CA 1
ATOM 3734 C C . VAL A 1 471 ? 15.805 -14.305 -4.922 1 97.75 471 VAL A C 1
ATOM 3736 O O . VAL A 1 471 ? 16.375 -15.055 -5.715 1 97.75 471 VAL A O 1
ATOM 3739 N N . ALA A 1 472 ? 15.367 -13.117 -5.25 1 98.75 472 ALA A N 1
ATOM 3740 C CA . ALA A 1 472 ? 15.445 -12.617 -6.621 1 98.75 472 ALA A CA 1
ATOM 3741 C C . ALA A 1 472 ? 16.891 -12.609 -7.125 1 98.75 472 ALA A C 1
ATOM 3743 O O . ALA A 1 472 ? 17.172 -13.109 -8.211 1 98.75 472 ALA A O 1
ATOM 3744 N N . GLU A 1 473 ? 17.75 -12.055 -6.34 1 98.69 473 GLU A N 1
ATOM 3745 C CA . GLU A 1 473 ? 19.141 -11.969 -6.789 1 98.69 473 GLU A CA 1
ATOM 3746 C C . GLU A 1 473 ? 19.781 -13.352 -6.867 1 98.69 473 GLU A C 1
ATOM 3748 O O . GLU A 1 473 ? 20.562 -13.633 -7.789 1 98.69 473 GLU A O 1
ATOM 3753 N N . ARG A 1 474 ? 19.453 -14.234 -5.953 1 97.88 474 ARG A N 1
ATOM 3754 C CA . ARG A 1 474 ? 20.016 -15.586 -5.98 1 97.88 474 ARG A CA 1
ATOM 3755 C C . ARG A 1 474 ? 19.578 -16.328 -7.242 1 97.88 474 ARG A C 1
ATOM 3757 O O . ARG A 1 474 ? 20.328 -17.172 -7.758 1 97.88 474 ARG A O 1
ATOM 3764 N N . LEU A 1 475 ? 18.469 -15.977 -7.73 1 98.56 475 LEU A N 1
ATOM 3765 C CA . LEU A 1 475 ? 17.922 -16.656 -8.898 1 98.56 475 LEU A CA 1
ATOM 3766 C C . LEU A 1 475 ? 18.344 -15.953 -10.188 1 98.56 475 LEU A C 1
ATOM 3768 O O . LEU A 1 475 ? 18.203 -16.5 -11.281 1 98.56 475 LEU A O 1
ATOM 3772 N N . TRP A 1 476 ? 18.875 -14.766 -10.102 1 98.75 476 TRP A N 1
ATOM 3773 C CA . TRP A 1 476 ? 19.203 -13.961 -11.281 1 98.75 476 TRP A CA 1
ATOM 3774 C C . TRP A 1 476 ? 20.703 -13.883 -11.484 1 98.75 476 TRP A C 1
ATOM 3776 O O . TRP A 1 476 ? 21.203 -14.133 -12.586 1 98.75 476 TRP A O 1
ATOM 3786 N N . SER A 1 477 ? 21.438 -13.547 -10.469 1 98.62 477 SER A N 1
ATOM 3787 C CA . SER A 1 477 ? 22.859 -13.188 -10.57 1 98.62 477 SER A CA 1
ATOM 3788 C C . SER A 1 477 ? 23.734 -14.438 -10.641 1 98.62 477 SER A C 1
ATOM 3790 O O . SER A 1 477 ? 23.266 -15.547 -10.391 1 98.62 477 SER A O 1
ATOM 3792 N N . ARG A 1 478 ? 25 -14.234 -10.984 1 97.69 478 ARG A N 1
ATOM 3793 C CA . ARG A 1 478 ? 25.953 -15.328 -11.039 1 97.69 478 ARG A CA 1
ATOM 3794 C C . ARG A 1 478 ? 26.016 -16.078 -9.719 1 97.69 478 ARG A C 1
ATOM 3796 O O . ARG A 1 478 ? 25.797 -15.484 -8.656 1 97.69 478 ARG A O 1
ATOM 3803 N N . ARG A 1 479 ? 26.375 -17.328 -9.828 1 96.44 479 ARG A N 1
ATOM 3804 C CA . ARG A 1 479 ? 26.438 -18.188 -8.656 1 96.44 479 ARG A CA 1
ATOM 3805 C C . ARG A 1 479 ? 27.375 -17.625 -7.602 1 96.44 479 ARG A C 1
ATOM 3807 O O . ARG A 1 479 ? 27.125 -17.766 -6.398 1 96.44 479 ARG A O 1
ATOM 3814 N N . ASP A 1 480 ? 28.422 -16.906 -8.023 1 96.31 480 ASP A N 1
ATOM 3815 C CA . ASP A 1 480 ? 29.453 -16.453 -7.105 1 96.31 480 ASP A CA 1
ATOM 3816 C C . ASP A 1 480 ? 29.078 -15.117 -6.469 1 96.31 480 ASP A C 1
ATOM 3818 O O . ASP A 1 480 ? 29.797 -14.609 -5.602 1 96.31 480 ASP A O 1
ATOM 3822 N N . VAL A 1 481 ? 28.016 -14.508 -6.914 1 97.12 481 VAL A N 1
ATOM 3823 C CA . VAL A 1 481 ? 27.438 -13.367 -6.211 1 97.12 481 VAL A CA 1
ATOM 3824 C C . VAL A 1 481 ? 26.594 -13.867 -5.035 1 97.12 481 VAL A C 1
ATOM 3826 O O . VAL A 1 481 ? 25.406 -14.156 -5.188 1 97.12 481 VAL A O 1
ATOM 3829 N N . ASN A 1 482 ? 27.25 -14.07 -3.887 1 96.19 482 ASN A N 1
ATOM 3830 C CA . ASN A 1 482 ? 26.594 -14.727 -2.764 1 96.19 482 ASN A CA 1
ATOM 3831 C C . ASN A 1 482 ? 27.062 -14.156 -1.428 1 96.19 482 ASN A C 1
ATOM 3833 O O . ASN A 1 482 ? 26.812 -14.75 -0.375 1 96.19 482 ASN A O 1
ATOM 3837 N N . SER A 1 483 ? 27.781 -13.039 -1.432 1 96.88 483 SER A N 1
ATOM 3838 C CA . SER A 1 483 ? 28.266 -12.414 -0.204 1 96.88 483 SER A CA 1
ATOM 3839 C C . SER A 1 483 ? 27.203 -11.492 0.387 1 96.88 483 SER A C 1
ATOM 3841 O O . SER A 1 483 ? 26.859 -10.469 -0.21 1 96.88 483 SER A O 1
ATOM 3843 N N . VAL A 1 484 ? 26.734 -11.836 1.554 1 96.06 484 VAL A N 1
ATOM 3844 C CA . VAL A 1 484 ? 25.75 -11.016 2.26 1 96.06 484 VAL A CA 1
ATOM 3845 C C . VAL A 1 484 ? 26.344 -9.633 2.533 1 96.06 484 VAL A C 1
ATOM 3847 O O . VAL A 1 484 ? 25.672 -8.617 2.312 1 96.06 484 VAL A O 1
ATOM 3850 N N . ALA A 1 485 ? 27.562 -9.602 2.965 1 95.75 485 ALA A N 1
ATOM 3851 C CA . ALA A 1 485 ? 28.219 -8.344 3.289 1 95.75 485 ALA A CA 1
ATOM 3852 C C . ALA A 1 485 ? 28.297 -7.434 2.066 1 95.75 485 ALA A C 1
ATOM 3854 O O . ALA A 1 485 ? 28.062 -6.227 2.166 1 95.75 485 ALA A O 1
ATOM 3855 N N . ALA A 1 486 ? 28.562 -8.031 0.929 1 96 486 ALA A N 1
ATOM 3856 C CA . ALA A 1 486 ? 28.688 -7.254 -0.302 1 96 486 ALA A CA 1
ATOM 3857 C C . ALA A 1 486 ? 27.328 -6.773 -0.794 1 96 486 ALA A C 1
ATOM 3859 O O . ALA A 1 486 ? 27.234 -5.719 -1.428 1 96 486 ALA A O 1
ATOM 3860 N N . ALA A 1 487 ? 26.312 -7.555 -0.471 1 97.25 487 ALA A N 1
ATOM 3861 C CA . ALA A 1 487 ? 24.969 -7.273 -1.002 1 97.25 487 ALA A CA 1
ATOM 3862 C C . ALA A 1 487 ? 24.234 -6.273 -0.12 1 97.25 487 ALA A C 1
ATOM 3864 O O . ALA A 1 487 ? 23.266 -5.637 -0.565 1 97.25 487 ALA A O 1
ATOM 3865 N N . GLU A 1 488 ? 24.594 -6.16 1.094 1 95.94 488 GLU A N 1
ATOM 3866 C CA . GLU A 1 488 ? 23.797 -5.484 2.115 1 95.94 488 GLU A CA 1
ATOM 3867 C C . GLU A 1 488 ? 23.5 -4.047 1.715 1 95.94 488 GLU A C 1
ATOM 3869 O O . GLU A 1 488 ? 22.344 -3.605 1.793 1 95.94 488 GLU A O 1
ATOM 3874 N N . GLY A 1 489 ? 24.531 -3.275 1.355 1 96.12 489 GLY A N 1
ATOM 3875 C CA . GLY A 1 489 ? 24.312 -1.896 0.955 1 96.12 489 GLY A CA 1
ATOM 3876 C C . GLY A 1 489 ? 23.297 -1.763 -0.17 1 96.12 489 GLY A C 1
ATOM 3877 O O . GLY A 1 489 ? 22.438 -0.874 -0.142 1 96.12 489 GLY A O 1
ATOM 3878 N N . ARG A 1 490 ? 23.391 -2.648 -1.188 1 97.38 490 ARG A N 1
ATOM 3879 C CA . ARG A 1 490 ? 22.453 -2.641 -2.314 1 97.38 490 ARG A CA 1
ATOM 3880 C C . ARG A 1 490 ? 21.062 -3.066 -1.875 1 97.38 490 ARG A C 1
ATOM 3882 O O . ARG A 1 490 ? 20.062 -2.525 -2.352 1 97.38 490 ARG A O 1
ATOM 3889 N N . TYR A 1 491 ? 21.047 -4.016 -0.947 1 96.94 491 TYR A N 1
ATOM 3890 C CA . TYR A 1 491 ? 19.781 -4.516 -0.403 1 96.94 491 TYR A CA 1
ATOM 3891 C C . TYR A 1 491 ? 19.016 -3.4 0.3 1 96.94 491 TYR A C 1
ATOM 3893 O O . TYR A 1 491 ? 17.828 -3.217 0.058 1 96.94 491 TYR A O 1
ATOM 3901 N N . VAL A 1 492 ? 19.672 -2.639 1.095 1 96.5 492 VAL A N 1
ATOM 3902 C CA . VAL A 1 492 ? 19.078 -1.528 1.828 1 96.5 492 VAL A CA 1
ATOM 3903 C C . VAL A 1 492 ? 18.625 -0.448 0.849 1 96.5 492 VAL A C 1
ATOM 3905 O O . VAL A 1 492 ? 17.5 0.069 0.961 1 96.5 492 VAL A O 1
ATOM 3908 N N . ALA A 1 493 ? 19.453 -0.141 -0.109 1 97.06 493 ALA A N 1
ATOM 3909 C CA . ALA A 1 493 ? 19.094 0.869 -1.106 1 97.06 493 ALA A CA 1
ATOM 3910 C C . ALA A 1 493 ? 17.875 0.448 -1.91 1 97.06 493 ALA A C 1
ATOM 3912 O O . ALA A 1 493 ? 17.016 1.276 -2.227 1 97.06 493 ALA A O 1
ATOM 3913 N N . PHE A 1 494 ? 17.828 -0.84 -2.254 1 97.75 494 PHE A N 1
ATOM 3914 C CA . PHE A 1 494 ? 16.688 -1.354 -3 1 97.75 494 PHE A CA 1
ATOM 3915 C C . PHE A 1 494 ? 15.406 -1.224 -2.186 1 97.75 494 PHE A C 1
ATOM 3917 O O . PHE A 1 494 ? 14.359 -0.85 -2.719 1 97.75 494 PHE A O 1
ATOM 3924 N N . ARG A 1 495 ? 15.477 -1.515 -0.906 1 96.88 495 ARG A N 1
ATOM 3925 C CA . ARG A 1 495 ? 14.328 -1.318 -0.025 1 96.88 495 ARG A CA 1
ATOM 3926 C C . ARG A 1 495 ? 13.82 0.118 -0.097 1 96.88 495 ARG A C 1
ATOM 3928 O O . ARG A 1 495 ? 12.617 0.35 -0.231 1 96.88 495 ARG A O 1
ATOM 3935 N N . CYS A 1 496 ? 14.727 1.065 0.011 1 97.12 496 CYS A N 1
ATOM 3936 C CA . CYS A 1 496 ? 14.344 2.473 0.013 1 97.12 496 CYS A CA 1
ATOM 3937 C C . CYS A 1 496 ? 13.773 2.887 -1.339 1 97.12 496 CYS A C 1
ATOM 3939 O O . CYS A 1 496 ? 12.852 3.703 -1.405 1 97.12 496 CYS A O 1
ATOM 3941 N N . LEU A 1 497 ? 14.32 2.268 -2.412 1 97.25 497 LEU A N 1
ATOM 3942 C CA . LEU A 1 497 ? 13.75 2.496 -3.736 1 97.25 497 LEU A CA 1
ATOM 3943 C C . LEU A 1 497 ? 12.312 2.008 -3.801 1 97.25 497 LEU A C 1
ATOM 3945 O O . LEU A 1 497 ? 11.445 2.689 -4.355 1 97.25 497 LEU A O 1
ATOM 3949 N N . LEU A 1 498 ? 12.047 0.812 -3.252 1 98.12 498 LEU A N 1
ATOM 3950 C CA . LEU A 1 498 ? 10.68 0.292 -3.207 1 98.12 498 LEU A CA 1
ATOM 3951 C C . LEU A 1 498 ? 9.75 1.268 -2.494 1 98.12 498 LEU A C 1
ATOM 3953 O O . LEU A 1 498 ? 8.656 1.556 -2.982 1 98.12 498 LEU A O 1
ATOM 3957 N N . ASN A 1 499 ? 10.211 1.784 -1.384 1 97.56 499 ASN A N 1
ATOM 3958 C CA . ASN A 1 499 ? 9.406 2.758 -0.656 1 97.56 499 ASN A CA 1
ATOM 3959 C C . ASN A 1 499 ? 9.156 4.016 -1.483 1 97.56 499 ASN A C 1
ATOM 3961 O O . ASN A 1 499 ? 8.047 4.547 -1.502 1 97.56 499 ASN A O 1
ATOM 3965 N N . GLN A 1 500 ? 10.188 4.477 -2.166 1 97 500 GLN A N 1
ATOM 3966 C CA . GLN A 1 500 ? 10.07 5.664 -3.004 1 97 500 GLN A CA 1
ATOM 3967 C C . GLN A 1 500 ? 9.055 5.449 -4.125 1 97 500 GLN A C 1
ATOM 3969 O O . GLN A 1 500 ? 8.422 6.402 -4.59 1 97 500 GLN A O 1
ATOM 3974 N N . ARG A 1 501 ? 8.891 4.176 -4.469 1 97.19 501 ARG A N 1
ATOM 3975 C CA . ARG A 1 501 ? 7.957 3.832 -5.535 1 97.19 501 ARG A CA 1
ATOM 3976 C C . ARG A 1 501 ? 6.582 3.492 -4.965 1 97.19 501 ARG A C 1
ATOM 3978 O O . ARG A 1 501 ? 5.695 3.051 -5.695 1 97.19 501 ARG A O 1
ATOM 3985 N N . GLY A 1 502 ? 6.418 3.621 -3.678 1 97.19 502 GLY A N 1
ATOM 3986 C CA . GLY A 1 502 ? 5.113 3.459 -3.057 1 97.19 502 GLY A CA 1
ATOM 3987 C C . GLY A 1 502 ? 4.863 2.051 -2.549 1 97.19 502 GLY A C 1
ATOM 3988 O O . GLY A 1 502 ? 3.738 1.705 -2.186 1 97.19 502 GLY A O 1
ATOM 3989 N N . ILE A 1 503 ? 5.875 1.181 -2.566 1 97.94 503 ILE A N 1
ATOM 3990 C CA . ILE A 1 503 ? 5.762 -0.189 -2.074 1 97.94 503 ILE A CA 1
ATOM 3991 C C . ILE A 1 503 ? 6.105 -0.234 -0.587 1 97.94 503 ILE A C 1
ATOM 3993 O O . ILE A 1 503 ? 7.121 0.32 -0.16 1 97.94 503 ILE A O 1
ATOM 3997 N N . ALA A 1 504 ? 5.312 -0.851 0.214 1 97 504 ALA A N 1
ATOM 3998 C CA . ALA A 1 504 ? 5.473 -0.892 1.665 1 97 504 ALA A CA 1
ATOM 3999 C C . ALA A 1 504 ? 6.512 -1.934 2.072 1 97 504 ALA A C 1
ATOM 4001 O O . ALA A 1 504 ? 6.184 -2.914 2.748 1 97 504 ALA A O 1
ATOM 4002 N N . ALA A 1 505 ? 7.723 -1.675 1.741 1 96.69 505 ALA A N 1
ATOM 4003 C CA . ALA A 1 505 ? 8.82 -2.57 2.102 1 96.69 505 ALA A CA 1
ATOM 4004 C C . ALA A 1 505 ? 9.289 -2.314 3.531 1 96.69 505 ALA A C 1
ATOM 4006 O O . ALA A 1 505 ? 9.602 -1.18 3.896 1 96.69 505 ALA A O 1
ATOM 4007 N N . GLY A 1 506 ? 9.344 -3.352 4.355 1 94.56 506 GLY A N 1
ATOM 4008 C CA . GLY A 1 506 ? 9.727 -3.236 5.754 1 94.56 506 GLY A CA 1
ATOM 4009 C C . GLY A 1 506 ? 11.203 -2.945 5.949 1 94.56 506 GLY A C 1
ATOM 4010 O O . GLY A 1 506 ? 11.977 -2.951 4.984 1 94.56 506 GLY A O 1
ATOM 4011 N N . PRO A 1 507 ? 11.594 -2.699 7.184 1 94.25 507 PRO A N 1
ATOM 4012 C CA . PRO A 1 507 ? 13 -2.42 7.477 1 94.25 507 PRO A CA 1
ATOM 4013 C C . PRO A 1 507 ? 13.922 -3.584 7.117 1 94.25 507 PRO A C 1
ATOM 4015 O O . PRO A 1 507 ? 13.578 -4.742 7.375 1 94.25 507 PRO A O 1
ATOM 4018 N N . ALA A 1 508 ? 15.062 -3.242 6.535 1 91.56 508 ALA A N 1
ATOM 4019 C CA . ALA A 1 508 ? 16.016 -4.246 6.082 1 91.56 508 ALA A CA 1
ATOM 4020 C C . ALA A 1 508 ? 16.672 -4.957 7.266 1 91.56 508 ALA A C 1
ATOM 4022 O O . ALA A 1 508 ? 16.984 -6.148 7.188 1 91.56 508 ALA A O 1
ATOM 4023 N N . HIS A 1 509 ? 16.875 -4.223 8.367 1 83.19 509 HIS A N 1
ATOM 4024 C CA . HIS A 1 509 ? 17.641 -4.758 9.492 1 83.19 509 HIS A CA 1
ATOM 4025 C C . HIS A 1 509 ? 16.719 -5.242 10.602 1 83.19 509 HIS A C 1
ATOM 4027 O O . HIS A 1 509 ? 17.156 -5.48 11.727 1 83.19 509 HIS A O 1
ATOM 4033 N N . ASN A 1 510 ? 15.477 -5.496 10.258 1 76.75 510 ASN A N 1
ATOM 4034 C CA . ASN A 1 510 ? 14.508 -5.969 11.242 1 76.75 510 ASN A CA 1
ATOM 4035 C C . ASN A 1 510 ? 14.672 -7.461 11.516 1 76.75 510 ASN A C 1
ATOM 4037 O O . ASN A 1 510 ? 14.844 -8.25 10.594 1 76.75 510 ASN A O 1
ATOM 4041 N N . GLU A 1 511 ? 14.75 -7.766 12.836 1 70.56 511 GLU A N 1
ATOM 4042 C CA . GLU A 1 511 ? 14.828 -9.188 13.172 1 70.56 511 GLU A CA 1
ATOM 4043 C C . GLU A 1 511 ? 13.594 -9.938 12.688 1 70.56 511 GLU A C 1
ATOM 4045 O O . GLU A 1 511 ? 13.672 -11.133 12.383 1 70.56 511 GLU A O 1
ATOM 4050 N N . LEU A 1 512 ? 12.516 -9.117 12.633 1 73.19 512 LEU A N 1
ATOM 4051 C CA . LEU A 1 512 ? 11.25 -9.695 12.203 1 73.19 512 LEU A CA 1
ATOM 4052 C C . LEU A 1 512 ? 10.758 -9.039 10.914 1 73.19 512 LEU A C 1
ATOM 4054 O O . LEU A 1 512 ? 10.922 -7.828 10.727 1 73.19 512 LEU A O 1
ATOM 4058 N N . ALA A 1 513 ? 10.367 -9.719 9.883 1 72.25 513 ALA A N 1
ATOM 4059 C CA . ALA A 1 513 ? 9.992 -9.289 8.531 1 72.25 513 ALA A CA 1
ATOM 4060 C C . ALA A 1 513 ? 8.992 -8.141 8.578 1 72.25 513 ALA A C 1
ATOM 4062 O O . ALA A 1 513 ? 9.109 -7.172 7.832 1 72.25 513 ALA A O 1
ATOM 4063 N N . ARG A 1 514 ? 8.031 -8.047 9.352 1 79.38 514 ARG A N 1
ATOM 4064 C CA . ARG A 1 514 ? 6.918 -7.113 9.281 1 79.38 514 ARG A CA 1
ATOM 4065 C C . ARG A 1 514 ? 6.91 -6.18 10.484 1 79.38 514 ARG A C 1
ATOM 4067 O O . ARG A 1 514 ? 5.906 -5.512 10.75 1 79.38 514 ARG A O 1
ATOM 4074 N N . ARG A 1 515 ? 8.078 -6.074 11.016 1 84.56 515 ARG A N 1
ATOM 4075 C CA . ARG A 1 515 ? 8.102 -5.199 12.188 1 84.56 515 ARG A CA 1
ATOM 4076 C C . ARG A 1 515 ? 8.336 -3.75 11.781 1 84.56 515 ARG A C 1
ATOM 4078 O O . ARG A 1 515 ? 9.133 -3.475 10.875 1 84.56 515 ARG A O 1
ATOM 4085 N N . ALA A 1 516 ? 7.703 -2.891 12.461 1 90.31 516 ALA A N 1
ATOM 4086 C CA . ALA A 1 516 ? 7.875 -1.453 12.273 1 90.31 516 ALA A CA 1
ATOM 4087 C C . ALA A 1 516 ? 9.273 -1.01 12.695 1 90.31 516 ALA A C 1
ATOM 4089 O O . ALA A 1 516 ? 9.961 -1.717 13.438 1 90.31 516 ALA A O 1
ATOM 4090 N N . PRO A 1 517 ? 9.711 0.13 12.156 1 92.12 517 PRO A N 1
ATOM 4091 C CA . PRO A 1 517 ? 10.992 0.637 12.648 1 92.12 517 PRO A CA 1
ATOM 4092 C C . PRO A 1 517 ? 10.977 0.915 14.148 1 92.12 517 PRO A C 1
ATOM 4094 O O . PRO A 1 517 ? 9.945 1.305 14.695 1 92.12 517 PRO A O 1
ATOM 4097 N N . GLY A 1 518 ? 12.094 0.788 14.812 1 89.19 518 GLY A N 1
ATOM 4098 C CA . GLY A 1 518 ? 12.164 0.91 16.266 1 89.19 518 GLY A CA 1
ATOM 4099 C C . GLY A 1 518 ? 12.406 2.332 16.734 1 89.19 518 GLY A C 1
ATOM 4100 O O . GLY A 1 518 ? 12.008 2.703 17.828 1 89.19 518 GLY A O 1
ATOM 4101 N N . ASP A 1 519 ? 13.078 3.115 15.969 1 92.81 519 ASP A N 1
ATOM 4102 C CA . ASP A 1 519 ? 13.438 4.488 16.312 1 92.81 519 ASP A CA 1
ATOM 4103 C C . ASP A 1 519 ? 13.453 5.375 15.062 1 92.81 519 ASP A C 1
ATOM 4105 O O . ASP A 1 519 ? 13.594 4.879 13.945 1 92.81 519 ASP A O 1
ATOM 4109 N N . PRO A 1 520 ? 13.32 6.625 15.297 1 96.19 520 PRO A N 1
ATOM 4110 C CA . PRO A 1 520 ? 13.422 7.531 14.148 1 96.19 520 PRO A CA 1
ATOM 4111 C C . PRO A 1 520 ? 14.727 7.359 13.375 1 96.19 520 PRO A C 1
ATOM 4113 O O . PRO A 1 520 ? 15.766 7.078 13.969 1 96.19 520 PRO A O 1
ATOM 4116 N N . GLY A 1 521 ? 14.648 7.504 12.086 1 96.56 521 GLY A N 1
ATOM 4117 C CA . GLY A 1 521 ? 15.883 7.395 11.32 1 96.56 521 GLY A CA 1
ATOM 4118 C C . GLY A 1 521 ? 15.648 7.324 9.828 1 96.56 521 GLY A C 1
ATOM 4119 O O . GLY A 1 521 ? 14.508 7.277 9.367 1 96.56 521 GLY A O 1
ATOM 4120 N N . SER A 1 522 ? 16.734 7.328 9.125 1 96.94 522 SER A N 1
ATOM 4121 C CA . SER A 1 522 ? 16.75 7.238 7.672 1 96.94 522 SER A CA 1
ATOM 4122 C C . SER A 1 522 ? 16.281 5.863 7.199 1 96.94 522 SER A C 1
ATOM 4124 O O . SER A 1 522 ? 16.5 4.863 7.887 1 96.94 522 SER A O 1
ATOM 4126 N N . CYS A 1 523 ? 15.656 5.879 6.055 1 96.44 523 CYS A N 1
ATOM 4127 C CA . CYS A 1 523 ? 15.336 4.609 5.414 1 96.44 523 CYS A CA 1
ATOM 4128 C C . CYS A 1 523 ? 16.578 3.732 5.293 1 96.44 523 CYS A C 1
ATOM 4130 O O . CYS A 1 523 ? 16.516 2.52 5.504 1 96.44 523 CYS A O 1
ATOM 4132 N N . TYR A 1 524 ? 17.703 4.312 5.035 1 95.12 524 TYR A N 1
ATOM 4133 C CA . TYR A 1 524 ? 18.953 3.609 4.742 1 95.12 524 TYR A CA 1
ATOM 4134 C C . TYR A 1 524 ? 19.594 3.078 6.02 1 95.12 524 TYR A C 1
ATOM 4136 O O . TYR A 1 524 ? 20.578 2.34 5.965 1 95.12 524 TYR A O 1
ATOM 4144 N N . ALA A 1 525 ? 18.969 3.43 7.129 1 92.69 525 ALA A N 1
ATOM 4145 C CA . ALA A 1 525 ? 19.484 2.977 8.414 1 92.69 525 ALA A CA 1
ATOM 4146 C C . ALA A 1 525 ? 18.516 2.018 9.094 1 92.69 525 ALA A C 1
ATOM 4148 O O . ALA A 1 525 ? 18.688 1.674 10.266 1 92.69 525 ALA A O 1
ATOM 4149 N N . GLN A 1 526 ? 17.469 1.746 8.422 1 91.94 526 GLN A N 1
ATOM 4150 C CA . GLN A 1 526 ? 16.453 0.887 9.023 1 91.94 526 GLN A CA 1
ATOM 4151 C C . GLN A 1 526 ? 16.609 -0.558 8.555 1 91.94 526 GLN A C 1
ATOM 4153 O O . GLN A 1 526 ? 17.078 -0.809 7.441 1 91.94 526 GLN A O 1
ATOM 4158 N N . MET B 1 1 ? -28.469 -61.969 37.531 1 27.55 1 MET B N 1
ATOM 4159 C CA . MET B 1 1 ? -28.078 -60.688 38.062 1 27.55 1 MET B CA 1
ATOM 4160 C C . MET B 1 1 ? -27.406 -59.812 37 1 27.55 1 MET B C 1
ATOM 4162 O O . MET B 1 1 ? -26.312 -60.156 36.531 1 27.55 1 MET B O 1
ATOM 4166 N N . SER B 1 2 ? -28.172 -59.25 36 1 26.03 2 SER B N 1
ATOM 4167 C CA . SER B 1 2 ? -28.266 -58.75 34.625 1 26.03 2 SER B CA 1
ATOM 4168 C C . SER B 1 2 ? -27.531 -57.438 34.5 1 26.03 2 SER B C 1
ATOM 4170 O O . SER B 1 2 ? -27.469 -56.625 35.438 1 26.03 2 SER B O 1
ATOM 4172 N N . GLY B 1 3 ? -26.484 -57.312 33.531 1 25.06 3 GLY B N 1
ATOM 4173 C CA . GLY B 1 3 ? -25.469 -56.562 32.844 1 25.06 3 GLY B CA 1
ATOM 4174 C C . GLY B 1 3 ? -25.984 -55.219 32.312 1 25.06 3 GLY B C 1
ATOM 4175 O O . GLY B 1 3 ? -26.188 -55.094 31.094 1 25.06 3 GLY B O 1
ATOM 4176 N N . GLN B 1 4 ? -26.938 -54.562 32.938 1 27.62 4 GLN B N 1
ATOM 4177 C CA . GLN B 1 4 ? -27.625 -53.438 32.312 1 27.62 4 GLN B CA 1
ATOM 4178 C C . GLN B 1 4 ? -26.672 -52.25 32.094 1 27.62 4 GLN B C 1
ATOM 4180 O O . GLN B 1 4 ? -26.406 -51.469 33 1 27.62 4 GLN B O 1
ATOM 4185 N N . GLY B 1 5 ? -25.469 -52.562 31.438 1 26.89 5 GLY B N 1
ATOM 4186 C CA . GLY B 1 5 ? -24.469 -51.531 31.203 1 26.89 5 GLY B CA 1
ATOM 4187 C C . GLY B 1 5 ? -25.031 -50.281 30.531 1 26.89 5 GLY B C 1
ATOM 4188 O O . GLY B 1 5 ? -25.859 -50.406 29.609 1 26.89 5 GLY B O 1
ATOM 4189 N N . VAL B 1 6 ? -24.938 -49.062 31.203 1 31.72 6 VAL B N 1
ATOM 4190 C CA . VAL B 1 6 ? -25.359 -47.688 31 1 31.72 6 VAL B CA 1
ATOM 4191 C C . VAL B 1 6 ? -24.766 -47.156 29.703 1 31.72 6 VAL B C 1
ATOM 4193 O O . VAL B 1 6 ? -23.547 -47.156 29.531 1 31.72 6 VAL B O 1
ATOM 4196 N N . ALA B 1 7 ? -25.5 -47.031 28.531 1 30.91 7 ALA B N 1
ATOM 4197 C CA . ALA B 1 7 ? -25.422 -46.438 27.188 1 30.91 7 ALA B CA 1
ATOM 4198 C C . ALA B 1 7 ? -25.047 -44.969 27.266 1 30.91 7 ALA B C 1
ATOM 4200 O O . ALA B 1 7 ? -25.922 -44.094 27.469 1 30.91 7 ALA B O 1
ATOM 4201 N N . LEU B 1 8 ? -24 -44.531 28.078 1 28.86 8 LEU B N 1
ATOM 4202 C CA . LEU B 1 8 ? -23.734 -43.094 28.078 1 28.86 8 LEU B CA 1
ATOM 4203 C C . LEU B 1 8 ? -23.516 -42.594 26.672 1 28.86 8 LEU B C 1
ATOM 4205 O O . LEU B 1 8 ? -22.609 -43.031 25.969 1 28.86 8 LEU B O 1
ATOM 4209 N N . GLY B 1 9 ? -24.578 -42.125 25.984 1 25.66 9 GLY B N 1
ATOM 4210 C CA . GLY B 1 9 ? -24.703 -41.469 24.688 1 25.66 9 GLY B CA 1
ATOM 4211 C C . GLY B 1 9 ? -23.75 -40.312 24.5 1 25.66 9 GLY B C 1
ATOM 4212 O O . GLY B 1 9 ? -23.75 -39.375 25.297 1 25.66 9 GLY B O 1
ATOM 4213 N N . LEU B 1 10 ? -22.547 -40.469 23.938 1 27.53 10 LEU B N 1
ATOM 4214 C CA . LEU B 1 10 ? -21.547 -39.5 23.516 1 27.53 10 LEU B CA 1
ATOM 4215 C C . LEU B 1 10 ? -22.203 -38.406 22.656 1 27.53 10 LEU B C 1
ATOM 4217 O O . LEU B 1 10 ? -22.703 -38.688 21.562 1 27.53 10 LEU B O 1
ATOM 4221 N N . LEU B 1 11 ? -22.75 -37.344 23.234 1 30.28 11 LEU B N 1
ATOM 4222 C CA . LEU B 1 11 ? -23.188 -36.094 22.594 1 30.28 11 LEU B CA 1
ATOM 4223 C C . LEU B 1 11 ? -22.109 -35.531 21.688 1 30.28 11 LEU B C 1
ATOM 4225 O O . LEU B 1 11 ? -21.031 -35.156 22.172 1 30.28 11 LEU B O 1
ATOM 4229 N N . VAL B 1 12 ? -21.938 -36 20.438 1 31.02 12 VAL B N 1
ATOM 4230 C CA . VAL B 1 12 ? -21.156 -35.375 19.359 1 31.02 12 VAL B CA 1
ATOM 4231 C C . VAL B 1 12 ? -21.438 -33.875 19.297 1 31.02 12 VAL B C 1
ATOM 4233 O O . VAL B 1 12 ? -22.562 -33.469 19.047 1 31.02 12 VAL B O 1
ATOM 4236 N N . VAL B 1 13 ? -20.781 -33.125 20.109 1 30.64 13 VAL B N 1
ATOM 4237 C CA . VAL B 1 13 ? -20.797 -31.656 19.969 1 30.64 13 VAL B CA 1
ATOM 4238 C C . VAL B 1 13 ? -20.484 -31.266 18.531 1 30.64 13 VAL B C 1
ATOM 4240 O O . VAL B 1 13 ? -19.359 -31.484 18.047 1 30.64 13 VAL B O 1
ATOM 4243 N N . ALA B 1 14 ? -21.391 -31.422 17.609 1 31.75 14 ALA B N 1
ATOM 4244 C CA . ALA B 1 14 ? -21.391 -30.672 16.359 1 31.75 14 ALA B CA 1
ATOM 4245 C C . ALA B 1 14 ? -20.922 -29.234 16.578 1 31.75 14 ALA B C 1
ATOM 4247 O O . ALA B 1 14 ? -21.641 -28.422 17.172 1 31.75 14 ALA B O 1
ATOM 4248 N N . GLN B 1 15 ? -19.688 -29.078 16.875 1 30.75 15 GLN B N 1
ATOM 4249 C CA . GLN B 1 15 ? -19.234 -27.703 16.766 1 30.75 15 GLN B CA 1
ATOM 4250 C C . GLN B 1 15 ? -19.844 -27.016 15.547 1 30.75 15 GLN B C 1
ATOM 4252 O O . GLN B 1 15 ? -19.531 -27.359 14.414 1 30.75 15 GLN B O 1
ATOM 4257 N N . LEU B 1 16 ? -21.094 -26.625 15.641 1 32.59 16 LEU B N 1
ATOM 4258 C CA . LEU B 1 16 ? -21.688 -25.609 14.781 1 32.59 16 LEU B CA 1
ATOM 4259 C C . LEU B 1 16 ? -20.672 -24.531 14.422 1 32.59 16 LEU B C 1
ATOM 4261 O O . LEU B 1 16 ? -20.203 -23.797 15.297 1 32.59 16 LEU B O 1
ATOM 4265 N N . LEU B 1 17 ? -19.734 -24.875 13.539 1 35.84 17 LEU B N 1
ATOM 4266 C CA . LEU B 1 17 ? -19.156 -23.719 12.875 1 35.84 17 LEU B CA 1
ATOM 4267 C C . LEU B 1 17 ? -20.156 -22.578 12.773 1 35.84 17 LEU B C 1
ATOM 4269 O O . LEU B 1 17 ? -21.094 -22.641 11.977 1 35.84 17 LEU B O 1
ATOM 4273 N N . ALA B 1 18 ? -20.609 -22.078 13.859 1 32.47 18 ALA B N 1
ATOM 4274 C CA . ALA B 1 18 ? -21.312 -20.812 13.836 1 32.47 18 ALA B CA 1
ATOM 4275 C C . ALA B 1 18 ? -20.766 -19.906 12.727 1 32.47 18 ALA B C 1
ATOM 4277 O O . ALA B 1 18 ? -19.609 -19.469 12.781 1 32.47 18 ALA B O 1
ATOM 4278 N N . ALA B 1 19 ? -21.234 -20.188 11.555 1 36.94 19 ALA B N 1
ATOM 4279 C CA . ALA B 1 19 ? -21.109 -19.141 10.531 1 36.94 19 ALA B CA 1
ATOM 4280 C C . ALA B 1 19 ? -21.188 -17.75 11.156 1 36.94 19 ALA B C 1
ATOM 4282 O O . ALA B 1 19 ? -22.25 -17.344 11.641 1 36.94 19 ALA B O 1
ATOM 4283 N N . CYS B 1 20 ? -20.203 -17.312 11.891 1 39.12 20 CYS B N 1
ATOM 4284 C CA . CYS B 1 20 ? -20.281 -15.883 12.18 1 39.12 20 CYS B CA 1
ATOM 4285 C C . CYS B 1 20 ? -21.094 -15.156 11.109 1 39.12 20 CYS B C 1
ATOM 4287 O O . CYS B 1 20 ? -20.625 -14.984 9.984 1 39.12 20 CYS B O 1
ATOM 4289 N N . VAL B 1 21 ? -22.391 -15.281 11.242 1 38.81 21 VAL B N 1
ATOM 4290 C CA . VAL B 1 21 ? -23.219 -14.414 10.414 1 38.81 21 VAL B CA 1
ATOM 4291 C C . VAL B 1 21 ? -22.609 -13.016 10.352 1 38.81 21 VAL B C 1
ATOM 4293 O O . VAL B 1 21 ? -22.562 -12.305 11.359 1 38.81 21 VAL B O 1
ATOM 4296 N N . VAL B 1 22 ? -21.531 -12.836 9.633 1 45.78 22 VAL B N 1
ATOM 4297 C CA . VAL B 1 22 ? -21.188 -11.453 9.328 1 45.78 22 VAL B CA 1
ATOM 4298 C C . VAL B 1 22 ? -22.469 -10.609 9.234 1 45.78 22 VAL B C 1
ATOM 4300 O O . VAL B 1 22 ? -23.266 -10.789 8.312 1 45.78 22 VAL B O 1
ATOM 4303 N N . HIS B 1 23 ? -23.078 -10.359 10.406 1 53.84 23 HIS B N 1
ATOM 4304 C CA . HIS B 1 23 ? -24.141 -9.367 10.297 1 53.84 23 HIS B CA 1
ATOM 4305 C C . HIS B 1 23 ? -23.75 -8.234 9.352 1 53.84 23 HIS B C 1
ATOM 4307 O O . HIS B 1 23 ? -22.672 -7.652 9.492 1 53.84 23 HIS B O 1
ATOM 4313 N N . ALA B 1 24 ? -24.453 -8.203 8.266 1 62.69 24 ALA B N 1
ATOM 4314 C CA . ALA B 1 24 ? -24.234 -7.246 7.188 1 62.69 24 ALA B CA 1
ATOM 4315 C C . ALA B 1 24 ? -24.219 -5.812 7.719 1 62.69 24 ALA B C 1
ATOM 4317 O O . ALA B 1 24 ? -25.125 -5.41 8.453 1 62.69 24 ALA B O 1
ATOM 4318 N N . ALA B 1 25 ? -23.031 -5.078 7.805 1 80.62 25 ALA B N 1
ATOM 4319 C CA . ALA B 1 25 ? -22.891 -3.648 8.07 1 80.62 25 ALA B CA 1
ATOM 4320 C C . ALA B 1 25 ? -24.078 -2.865 7.516 1 80.62 25 ALA B C 1
ATOM 4322 O O . ALA B 1 25 ? -24.422 -3.006 6.344 1 80.62 25 ALA B O 1
ATOM 4323 N N . PHE B 1 26 ? -25 -2.404 8.453 1 91 26 PHE B N 1
ATOM 4324 C CA . PHE B 1 26 ? -26.094 -1.566 7.961 1 91 26 PHE B CA 1
ATOM 4325 C C . PHE B 1 26 ? -26.234 -0.309 8.812 1 91 26 PHE B C 1
ATOM 4327 O O . PHE B 1 26 ? -26.203 -0.378 10.039 1 91 26 PHE B O 1
ATOM 4334 N N . PRO B 1 27 ? -26.422 0.823 8.188 1 95.12 27 PRO B N 1
ATOM 4335 C CA . PRO B 1 27 ? -26.234 1.057 6.754 1 95.12 27 PRO B CA 1
ATOM 4336 C C . PRO B 1 27 ? -24.781 0.862 6.316 1 95.12 27 PRO B C 1
ATOM 4338 O O . PRO B 1 27 ? -23.875 0.979 7.133 1 95.12 27 PRO B O 1
ATOM 4341 N N . PRO B 1 28 ? -24.516 0.515 5.121 1 93.75 28 PRO B N 1
ATOM 4342 C CA . PRO B 1 28 ? -23.156 0.296 4.633 1 93.75 28 PRO B CA 1
ATOM 4343 C C . PRO B 1 28 ? -22.438 1.599 4.297 1 93.75 28 PRO B C 1
ATOM 4345 O O . PRO B 1 28 ? -21.984 1.78 3.164 1 93.75 28 PRO B O 1
ATOM 4348 N N . ILE B 1 29 ? -22.422 2.492 5.246 1 97.81 29 ILE B N 1
ATOM 4349 C CA . ILE B 1 29 ? -21.859 3.828 5.059 1 97.81 29 ILE B CA 1
ATOM 4350 C C . ILE B 1 29 ? -20.984 4.191 6.254 1 97.81 29 ILE B C 1
ATOM 4352 O O . ILE B 1 29 ? -21.359 3.965 7.406 1 97.81 29 ILE B O 1
ATOM 4356 N N . TRP B 1 30 ? -19.828 4.582 6.012 1 98.5 30 TRP B N 1
ATOM 4357 C CA . TRP B 1 30 ? -18.938 5.176 7 1 98.5 30 TRP B CA 1
ATOM 4358 C C . TRP B 1 30 ? -18.406 6.527 6.52 1 98.5 30 TRP B C 1
ATOM 4360 O O . TRP B 1 30 ? -17.891 6.637 5.41 1 98.5 30 TRP B O 1
ATOM 4370 N N . PRO B 1 31 ? -18.5 7.555 7.312 1 98.62 31 PRO B N 1
ATOM 4371 C CA . PRO B 1 31 ? -19.141 7.637 8.633 1 98.62 31 PRO B CA 1
ATOM 4372 C C . PRO B 1 31 ? -20.656 7.598 8.555 1 98.62 31 PRO B C 1
ATOM 4374 O O . PRO B 1 31 ? -21.234 7.789 7.477 1 98.62 31 PRO B O 1
ATOM 4377 N N . MET B 1 32 ? -21.266 7.398 9.68 1 98.62 32 MET B N 1
ATOM 4378 C CA . MET B 1 32 ? -22.719 7.406 9.766 1 98.62 32 MET B CA 1
ATOM 4379 C C . MET B 1 32 ? -23.281 8.766 9.367 1 98.62 32 MET B C 1
ATOM 4381 O O . MET B 1 32 ? -22.875 9.797 9.922 1 98.62 32 MET B O 1
ATOM 4385 N N . PRO B 1 33 ? -24.188 8.773 8.383 1 98.62 33 PRO B N 1
ATOM 4386 C CA . PRO B 1 33 ? -24.766 10.062 7.984 1 98.62 33 PRO B CA 1
ATOM 4387 C C . PRO B 1 33 ? -25.656 10.672 9.062 1 98.62 33 PRO B C 1
ATOM 4389 O O . PRO B 1 33 ? -26.141 9.953 9.945 1 98.62 33 PRO B O 1
ATOM 4392 N N . GLN B 1 34 ? -25.906 11.969 8.938 1 98.56 34 GLN B N 1
ATOM 4393 C CA . GLN B 1 34 ? -26.797 12.672 9.859 1 98.56 34 GLN B CA 1
ATOM 4394 C C . GLN B 1 34 ? -28.219 12.117 9.781 1 98.56 34 GLN B C 1
ATOM 4396 O O . GLN B 1 34 ? -28.859 11.906 10.812 1 98.56 34 GLN B O 1
ATOM 4401 N N . ASN B 1 35 ? -28.656 12 8.531 1 98.38 35 ASN B N 1
ATOM 4402 C CA . ASN B 1 35 ? -29.984 11.469 8.266 1 98.38 35 ASN B CA 1
ATOM 4403 C C . ASN B 1 35 ? -30 10.617 6.996 1 98.38 35 ASN B C 1
ATOM 4405 O O . ASN B 1 35 ? -29.297 10.922 6.035 1 98.38 35 ASN B O 1
ATOM 4409 N N . TYR B 1 36 ? -30.797 9.531 7.098 1 98.5 36 TYR B N 1
ATOM 4410 C CA . TYR B 1 36 ? -31 8.75 5.883 1 98.5 36 TYR B CA 1
ATOM 4411 C C . TYR B 1 36 ? -32.281 7.945 5.961 1 98.5 36 TYR B C 1
ATOM 4413 O O . TYR B 1 36 ? -32.812 7.699 7.051 1 98.5 36 TYR B O 1
ATOM 4421 N N . THR B 1 37 ? -32.906 7.664 4.844 1 98.5 37 THR B N 1
ATOM 4422 C CA . THR B 1 37 ? -33.969 6.676 4.656 1 98.5 37 THR B CA 1
ATOM 4423 C C . THR B 1 37 ? -33.625 5.734 3.506 1 98.5 37 THR B C 1
ATOM 4425 O O . THR B 1 37 ? -32.844 6.078 2.629 1 98.5 37 THR B O 1
ATOM 4428 N N . ASN B 1 38 ? -34.094 4.562 3.607 1 98.25 38 ASN B N 1
ATOM 4429 C CA . ASN B 1 38 ? -33.844 3.584 2.553 1 98.25 38 ASN B CA 1
ATOM 4430 C C . ASN B 1 38 ? -35.062 2.717 2.287 1 98.25 38 ASN B C 1
ATOM 4432 O O . ASN B 1 38 ? -36 2.688 3.092 1 98.25 38 ASN B O 1
ATOM 4436 N N . GLY B 1 39 ? -35.031 2.096 1.117 1 98 39 GLY B N 1
ATOM 4437 C CA . GLY B 1 39 ? -36.031 1.095 0.773 1 98 39 GLY B CA 1
ATOM 4438 C C . GLY B 1 39 ? -35.531 -0.327 0.896 1 98 39 GLY B C 1
ATOM 4439 O O . GLY B 1 39 ? -34.719 -0.623 1.769 1 98 39 GLY B O 1
ATOM 4440 N N . THR B 1 40 ? -36.125 -1.219 0.164 1 96.94 40 THR B N 1
ATOM 4441 C CA . THR B 1 40 ? -35.75 -2.625 0.174 1 96.94 40 THR B CA 1
ATOM 4442 C C . THR B 1 40 ? -35.406 -3.104 -1.236 1 96.94 40 THR B C 1
ATOM 4444 O O . THR B 1 40 ? -35.094 -4.281 -1.441 1 96.94 40 THR B O 1
ATOM 4447 N N . GLY B 1 41 ? -35.438 -2.213 -2.158 1 96.88 41 GLY B N 1
ATOM 4448 C CA . GLY B 1 41 ? -35.25 -2.605 -3.545 1 96.88 41 GLY B CA 1
ATOM 4449 C C . GLY B 1 41 ? -33.781 -2.73 -3.938 1 96.88 41 GLY B C 1
ATOM 4450 O O . GLY B 1 41 ? -32.906 -2.355 -3.168 1 96.88 41 GLY B O 1
ATOM 4451 N N . THR B 1 42 ? -33.594 -3.346 -5.078 1 96.75 42 THR B N 1
ATOM 4452 C CA . THR B 1 42 ? -32.25 -3.455 -5.684 1 96.75 42 THR B CA 1
ATOM 4453 C C . THR B 1 42 ? -32.25 -2.803 -7.062 1 96.75 42 THR B C 1
ATOM 4455 O O . THR B 1 42 ? -33.125 -3.064 -7.891 1 96.75 42 THR B O 1
ATOM 4458 N N . VAL B 1 43 ? -31.297 -1.926 -7.246 1 97.31 43 VAL B N 1
ATOM 4459 C CA . VAL B 1 43 ? -31.141 -1.239 -8.523 1 97.31 43 VAL B CA 1
ATOM 4460 C C . VAL B 1 43 ? -29.844 -1.699 -9.195 1 97.31 43 VAL B C 1
ATOM 4462 O O . VAL B 1 43 ? -28.797 -1.769 -8.555 1 97.31 43 VAL B O 1
ATOM 4465 N N . VAL B 1 44 ? -29.891 -2.061 -10.461 1 97.25 44 VAL B N 1
ATOM 4466 C CA . VAL B 1 44 ? -28.703 -2.404 -11.234 1 97.25 44 VAL B CA 1
ATOM 4467 C C . VAL B 1 44 ? -28 -1.129 -11.703 1 97.25 44 VAL B C 1
ATOM 4469 O O . VAL B 1 44 ? -28.656 -0.206 -12.203 1 97.25 44 VAL B O 1
ATOM 4472 N N . ILE B 1 45 ? -26.703 -1.08 -11.5 1 97.75 45 ILE B N 1
ATOM 4473 C CA . ILE B 1 45 ? -25.906 0.074 -11.883 1 97.75 45 ILE B CA 1
ATOM 4474 C C . ILE B 1 45 ? -25.016 -0.289 -13.07 1 97.75 45 ILE B C 1
ATOM 4476 O O . ILE B 1 45 ? -24.297 -1.301 -13.031 1 97.75 45 ILE B O 1
ATOM 4480 N N . ASP B 1 46 ? -25.031 0.484 -14.133 1 96.12 46 ASP B N 1
ATOM 4481 C CA . ASP B 1 46 ? -24.156 0.304 -15.273 1 96.12 46 ASP B CA 1
ATOM 4482 C C . ASP B 1 46 ? -22.828 1.048 -15.078 1 96.12 46 ASP B C 1
ATOM 4484 O O . ASP B 1 46 ? -22.641 2.139 -15.617 1 96.12 46 ASP B O 1
ATOM 4488 N N . GLY B 1 47 ? -21.969 0.37 -14.375 1 94.75 47 GLY B N 1
ATOM 4489 C CA . GLY B 1 47 ? -20.688 0.979 -14.031 1 94.75 47 GLY B CA 1
ATOM 4490 C C . GLY B 1 47 ? -19.812 1.236 -15.234 1 94.75 47 GLY B C 1
ATOM 4491 O O . GLY B 1 47 ? -19.078 2.221 -15.273 1 94.75 47 GLY B O 1
ATOM 4492 N N . ALA B 1 48 ? -19.859 0.492 -16.25 1 93.06 48 ALA B N 1
ATOM 4493 C CA . ALA B 1 48 ? -19 0.575 -17.422 1 93.06 48 ALA B CA 1
ATOM 4494 C C . ALA B 1 48 ? -19.297 1.827 -18.25 1 93.06 48 ALA B C 1
ATOM 4496 O O . ALA B 1 48 ? -18.422 2.377 -18.906 1 93.06 48 ALA B O 1
ATOM 4497 N N . ASN B 1 49 ? -20.594 2.295 -18.125 1 93.88 49 ASN B N 1
ATOM 4498 C CA . ASN B 1 49 ? -21.016 3.455 -18.906 1 93.88 49 ASN B CA 1
ATOM 4499 C C . ASN B 1 49 ? -21.5 4.586 -18.016 1 93.88 49 ASN B C 1
ATOM 4501 O O . ASN B 1 49 ? -22.328 5.402 -18.438 1 93.88 49 ASN B O 1
ATOM 4505 N N . MET B 1 50 ? -21.078 4.512 -16.797 1 96.38 50 MET B N 1
ATOM 4506 C CA . MET B 1 50 ? -21.5 5.539 -15.859 1 96.38 50 MET B CA 1
ATOM 4507 C C . MET B 1 50 ? -21.062 6.926 -16.328 1 96.38 50 MET B C 1
ATOM 4509 O O . MET B 1 50 ? -19.922 7.121 -16.719 1 96.38 50 MET B O 1
ATOM 4513 N N . ARG B 1 51 ? -21.984 7.953 -16.312 1 96.75 51 ARG B N 1
ATOM 4514 C CA . ARG B 1 51 ? -21.688 9.297 -16.797 1 96.75 51 ARG B CA 1
ATOM 4515 C C . ARG B 1 51 ? -22.125 10.352 -15.797 1 96.75 51 ARG B C 1
ATOM 4517 O O . ARG B 1 51 ? -23.062 10.125 -15.023 1 96.75 51 ARG B O 1
ATOM 4524 N N . LEU B 1 52 ? -21.469 11.453 -15.844 1 97.19 52 LEU B N 1
ATOM 4525 C CA . LEU B 1 52 ? -21.812 12.617 -15.031 1 97.19 52 LEU B CA 1
ATOM 4526 C C . LEU B 1 52 ? -22.781 13.531 -15.773 1 97.19 52 LEU B C 1
ATOM 4528 O O . LEU B 1 52 ? -22.578 13.844 -16.953 1 97.19 52 LEU B O 1
ATOM 4532 N N . SER B 1 53 ? -23.859 13.883 -15.172 1 96.56 53 SER B N 1
ATOM 4533 C CA . SER B 1 53 ? -24.719 14.969 -15.633 1 96.56 53 SER B CA 1
ATOM 4534 C C . SER B 1 53 ? -24.688 16.141 -14.656 1 96.56 53 SER B C 1
ATOM 4536 O O . SER B 1 53 ? -25.297 16.078 -13.586 1 96.56 53 SER B O 1
ATOM 4538 N N . SER B 1 54 ? -23.922 17.172 -15.008 1 92.88 54 SER B N 1
ATOM 4539 C CA . SER B 1 54 ? -23.875 18.359 -14.164 1 92.88 54 SER B CA 1
ATOM 4540 C C . SER B 1 54 ? -25.109 19.234 -14.383 1 92.88 54 SER B C 1
ATOM 4542 O O . SER B 1 54 ? -25.297 19.812 -15.461 1 92.88 54 SER B O 1
ATOM 4544 N N . THR B 1 55 ? -25.875 19.531 -13.352 1 88.44 55 THR B N 1
ATOM 4545 C CA . THR B 1 55 ? -27.172 20.141 -13.555 1 88.44 55 THR B CA 1
ATOM 4546 C C . THR B 1 55 ? -27.172 21.609 -13.102 1 88.44 55 THR B C 1
ATOM 4548 O O . THR B 1 55 ? -28.016 22.391 -13.508 1 88.44 55 THR B O 1
ATOM 4551 N N . CYS B 1 56 ? -26.422 22.047 -12.164 1 89 56 CYS B N 1
ATOM 4552 C CA . CYS B 1 56 ? -26.406 23.438 -11.703 1 89 56 CYS B CA 1
ATOM 4553 C C . CYS B 1 56 ? -25.047 24.078 -11.945 1 89 56 CYS B C 1
ATOM 4555 O O . CYS B 1 56 ? -24.938 25.297 -11.953 1 89 56 CYS B O 1
ATOM 4557 N N . GLY B 1 57 ? -23.969 23.438 -12.031 1 82.69 57 GLY B N 1
ATOM 4558 C CA . GLY B 1 57 ? -22.609 23.922 -12.266 1 82.69 57 GLY B CA 1
ATOM 4559 C C . GLY B 1 57 ? -21.703 22.859 -12.836 1 82.69 57 GLY B C 1
ATOM 4560 O O . GLY B 1 57 ? -21.922 21.656 -12.625 1 82.69 57 GLY B O 1
ATOM 4561 N N . SER B 1 58 ? -20.797 23.438 -13.75 1 85.69 58 SER B N 1
ATOM 4562 C CA . SER B 1 58 ? -19.812 22.531 -14.305 1 85.69 58 SER B CA 1
ATOM 4563 C C . SER B 1 58 ? -18.391 23.047 -14.062 1 85.69 58 SER B C 1
ATOM 4565 O O . SER B 1 58 ? -18.172 24.266 -14.055 1 85.69 58 SER B O 1
ATOM 4567 N N . SER B 1 59 ? -17.625 22.188 -13.633 1 92.62 59 SER B N 1
ATOM 4568 C CA . SER B 1 59 ? -16.203 22.516 -13.469 1 92.62 59 SER B CA 1
ATOM 4569 C C . SER B 1 59 ? -15.328 21.297 -13.727 1 92.62 59 SER B C 1
ATOM 4571 O O . SER B 1 59 ? -15.789 20.156 -13.641 1 92.62 59 SER B O 1
ATOM 4573 N N . GLU B 1 60 ? -14.164 21.594 -14.109 1 95 60 GLU B N 1
ATOM 4574 C CA . GLU B 1 60 ? -13.18 20.531 -14.297 1 95 60 GLU B CA 1
ATOM 4575 C C . GLU B 1 60 ? -12.969 19.734 -13.008 1 95 60 GLU B C 1
ATOM 4577 O O . GLU B 1 60 ? -12.75 18.531 -13.039 1 95 60 GLU B O 1
ATOM 4582 N N . ASN B 1 61 ? -13.062 20.406 -11.906 1 95.31 61 ASN B N 1
ATOM 4583 C CA . ASN B 1 61 ? -12.883 19.766 -10.609 1 95.31 61 ASN B CA 1
ATOM 4584 C C . ASN B 1 61 ? -13.992 18.75 -10.328 1 95.31 61 ASN B C 1
ATOM 4586 O O . ASN B 1 61 ? -13.742 17.688 -9.781 1 95.31 61 ASN B O 1
ATOM 4590 N N . LEU B 1 62 ? -15.164 19.109 -10.672 1 96.19 62 LEU B N 1
ATOM 4591 C CA . LEU B 1 62 ? -16.281 18.188 -10.484 1 96.19 62 LEU B CA 1
ATOM 4592 C C . LEU B 1 62 ? -16.141 16.969 -11.375 1 96.19 62 LEU B C 1
ATOM 4594 O O . LEU B 1 62 ? -16.391 15.836 -10.93 1 96.19 62 LEU B O 1
ATOM 4598 N N . THR B 1 63 ? -15.742 17.219 -12.625 1 97.06 63 THR B N 1
ATOM 4599 C CA . THR B 1 63 ? -15.5 16.125 -13.547 1 97.06 63 THR B CA 1
ATOM 4600 C C . THR B 1 63 ? -14.406 15.203 -13.016 1 97.06 63 THR B C 1
ATOM 4602 O O . THR B 1 63 ? -14.547 13.977 -13.047 1 97.06 63 THR B O 1
ATOM 4605 N N . SER B 1 64 ? -13.352 15.789 -12.516 1 97.31 64 SER B N 1
ATOM 4606 C CA . SER B 1 64 ? -12.258 15.016 -11.938 1 97.31 64 SER B CA 1
ATOM 4607 C C . SER B 1 64 ? -12.727 14.195 -10.742 1 97.31 64 SER B C 1
ATOM 4609 O O . SER B 1 64 ? -12.32 13.047 -10.57 1 97.31 64 SER B O 1
ATOM 4611 N N . ALA B 1 65 ? -13.516 14.789 -9.938 1 97.56 65 ALA B N 1
ATOM 4612 C CA . ALA B 1 65 ? -14.07 14.086 -8.781 1 97.56 65 ALA B CA 1
ATOM 4613 C C . ALA B 1 65 ? -14.93 12.898 -9.219 1 97.56 65 ALA B C 1
ATOM 4615 O O . ALA B 1 65 ? -14.859 11.828 -8.617 1 97.56 65 ALA B O 1
ATOM 4616 N N . PHE B 1 66 ? -15.695 13.102 -10.242 1 97.94 66 PHE B N 1
ATOM 4617 C CA . PHE B 1 66 ? -16.531 12.031 -10.766 1 97.94 66 PHE B CA 1
ATOM 4618 C C . PHE B 1 66 ? -15.688 10.914 -11.352 1 97.94 66 PHE B C 1
ATOM 4620 O O . PHE B 1 66 ? -15.977 9.734 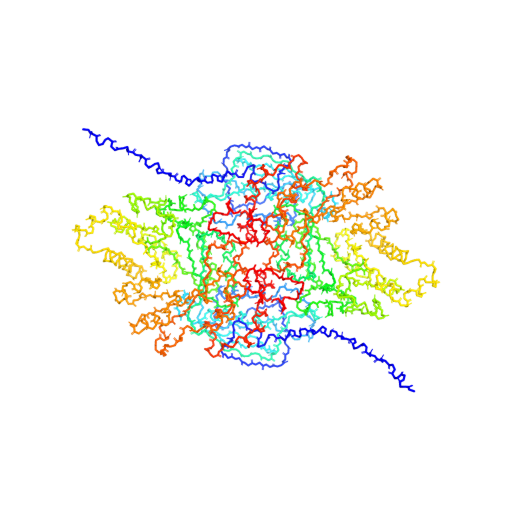-11.148 1 97.94 66 PHE B O 1
ATOM 4627 N N . ASP B 1 67 ? -14.664 11.312 -12.055 1 97.94 67 ASP B N 1
ATOM 4628 C CA . ASP B 1 67 ? -13.766 10.305 -12.609 1 97.94 67 ASP B CA 1
ATOM 4629 C C . ASP B 1 67 ? -13.141 9.461 -11.5 1 97.94 67 ASP B C 1
ATOM 4631 O O . ASP B 1 67 ? -13.016 8.242 -11.648 1 97.94 67 ASP B O 1
ATOM 4635 N N . ARG B 1 68 ? -12.703 10.078 -10.445 1 97.56 68 ARG B N 1
ATOM 4636 C CA . ARG B 1 68 ? -12.164 9.344 -9.305 1 97.56 68 ARG B CA 1
ATOM 4637 C C . ARG B 1 68 ? -13.219 8.414 -8.703 1 97.56 68 ARG B C 1
ATOM 4639 O O . ARG B 1 68 ? -12.906 7.285 -8.32 1 97.56 68 ARG B O 1
ATOM 4646 N N . PHE B 1 69 ? -14.461 8.945 -8.625 1 98.06 69 PHE B N 1
ATOM 4647 C CA . PHE B 1 69 ? -15.578 8.133 -8.148 1 98.06 69 PHE B CA 1
ATOM 4648 C C . PHE B 1 69 ? -15.727 6.879 -9 1 98.06 69 PHE B C 1
ATOM 4650 O O . PHE B 1 69 ? -15.82 5.77 -8.477 1 98.06 69 PHE B O 1
ATOM 4657 N N . VAL B 1 70 ? -15.742 7.012 -10.273 1 98.12 70 VAL B N 1
ATOM 4658 C CA . VAL B 1 70 ? -15.945 5.898 -11.195 1 98.12 70 VAL B CA 1
ATOM 4659 C C . VAL B 1 70 ? -14.812 4.887 -11.039 1 98.12 70 VAL B C 1
ATOM 4661 O O . VAL B 1 70 ? -15.062 3.688 -10.883 1 98.12 70 VAL B O 1
ATOM 4664 N N . LYS B 1 71 ? -13.633 5.363 -11 1 95.56 71 LYS B N 1
ATOM 4665 C CA . LYS B 1 71 ? -12.461 4.5 -10.922 1 95.56 71 LYS B CA 1
ATOM 4666 C C . LYS B 1 71 ? -12.445 3.703 -9.625 1 95.56 71 LYS B C 1
ATOM 4668 O O . LYS B 1 71 ? -12.078 2.525 -9.617 1 95.56 71 LYS B O 1
ATOM 4673 N N . ARG B 1 72 ? -12.812 4.285 -8.586 1 94.94 72 ARG B N 1
ATOM 4674 C CA . ARG B 1 72 ? -12.742 3.684 -7.262 1 94.94 72 ARG B CA 1
ATOM 4675 C C . ARG B 1 72 ? -13.914 2.73 -7.031 1 94.94 72 ARG B C 1
ATOM 4677 O O . ARG B 1 72 ? -13.789 1.753 -6.293 1 94.94 72 ARG B O 1
ATOM 4684 N N . THR B 1 73 ? -15.031 3.021 -7.621 1 97.19 73 THR B N 1
ATOM 4685 C CA . THR B 1 73 ? -16.266 2.305 -7.336 1 97.19 73 THR B CA 1
ATOM 4686 C C . THR B 1 73 ? -16.391 1.062 -8.211 1 97.19 73 THR B C 1
ATOM 4688 O O . THR B 1 73 ? -16.812 0.002 -7.742 1 97.19 73 THR B O 1
ATOM 4691 N N . PHE B 1 74 ? -16.016 1.193 -9.445 1 96.56 74 PHE B N 1
ATOM 4692 C CA . PHE B 1 74 ? -16.25 0.126 -10.414 1 96.56 74 PHE B CA 1
ATOM 4693 C C . PHE B 1 74 ? -14.953 -0.574 -10.781 1 96.56 74 PHE B C 1
ATOM 4695 O O . PHE B 1 74 ? -14.484 -0.469 -11.914 1 96.56 74 PHE B O 1
ATOM 4702 N N . THR B 1 75 ? -14.453 -1.394 -9.852 1 93.88 75 THR B N 1
ATOM 4703 C CA . THR B 1 75 ? -13.133 -1.992 -9.961 1 93.88 75 THR B CA 1
ATOM 4704 C C . THR B 1 75 ? -13.211 -3.365 -10.625 1 93.88 75 THR B C 1
ATOM 4706 O O . THR B 1 75 ? -12.188 -3.953 -10.977 1 93.88 75 THR B O 1
ATOM 4709 N N . HIS B 1 76 ? -14.391 -3.916 -10.805 1 96 76 HIS B N 1
ATOM 4710 C CA . HIS B 1 76 ? -14.609 -5.203 -11.453 1 96 76 HIS B CA 1
ATOM 4711 C C . HIS B 1 76 ? -15.281 -5.027 -12.812 1 96 76 HIS B C 1
ATOM 4713 O O . HIS B 1 76 ? -16.062 -4.102 -13.008 1 96 76 HIS B O 1
ATOM 4719 N N . ARG B 1 77 ? -14.93 -5.809 -13.695 1 94.75 77 ARG B N 1
ATOM 4720 C CA . ARG B 1 77 ? -15.609 -5.789 -14.984 1 94.75 77 ARG B CA 1
ATOM 4721 C C . ARG B 1 77 ? -16.984 -6.438 -14.883 1 94.75 77 ARG B C 1
ATOM 4723 O O . ARG B 1 77 ? -17.094 -7.621 -14.562 1 94.75 77 ARG B O 1
ATOM 4730 N N . ALA B 1 78 ? -17.969 -5.742 -15.133 1 94.06 78 ALA B N 1
ATOM 4731 C CA . ALA B 1 78 ? -19.344 -6.223 -15.07 1 94.06 78 ALA B CA 1
ATOM 4732 C C . ALA B 1 78 ? -19.766 -6.863 -16.391 1 94.06 78 ALA B C 1
ATOM 4734 O O . ALA B 1 78 ? -19.188 -6.582 -17.438 1 94.06 78 ALA B O 1
ATOM 4735 N N . ALA B 1 79 ? -20.688 -7.742 -16.297 1 90.56 79 ALA B N 1
ATOM 4736 C CA . ALA B 1 79 ? -21.281 -8.344 -17.5 1 90.56 79 ALA B CA 1
ATOM 4737 C C . ALA B 1 79 ? -22.031 -7.309 -18.312 1 90.56 79 ALA B C 1
ATOM 4739 O O . ALA B 1 79 ? -22.531 -6.316 -17.781 1 90.56 79 ALA B O 1
ATOM 4740 N N . GLU B 1 80 ? -22.016 -7.594 -19.578 1 87.88 80 GLU B N 1
ATOM 4741 C CA . GLU B 1 80 ? -22.812 -6.734 -20.438 1 87.88 80 GLU B CA 1
ATOM 4742 C C . GLU B 1 80 ? -24.297 -6.828 -20.094 1 87.88 80 GLU B C 1
ATOM 4744 O O . GLU B 1 80 ? -24.797 -7.906 -19.781 1 87.88 80 GLU B O 1
ATOM 4749 N N . LEU B 1 81 ? -24.875 -5.746 -20.062 1 86.69 81 LEU B N 1
ATOM 4750 C CA . LEU B 1 81 ? -26.297 -5.707 -19.734 1 86.69 81 LEU B CA 1
ATOM 4751 C C . LEU B 1 81 ? -27.156 -6.094 -20.922 1 86.69 81 LEU B C 1
ATOM 4753 O O . LEU B 1 81 ? -26.906 -5.633 -22.047 1 86.69 81 LEU B O 1
ATOM 4757 N N . ASP B 1 82 ? -28.031 -6.996 -20.562 1 83.44 82 ASP B N 1
ATOM 4758 C CA . ASP B 1 82 ? -29.016 -7.312 -21.578 1 83.44 82 ASP B CA 1
ATOM 4759 C C . ASP B 1 82 ? -29.922 -6.109 -21.875 1 83.44 82 ASP B C 1
ATOM 4761 O O . ASP B 1 82 ? -30.078 -5.23 -21.016 1 83.44 82 ASP B O 1
ATOM 4765 N N . GLU B 1 83 ? -30.5 -6.113 -23 1 79.38 83 GLU B N 1
ATOM 4766 C CA . GLU B 1 83 ? -31.328 -4.996 -23.438 1 79.38 83 GLU B CA 1
ATOM 4767 C C . GLU B 1 83 ? -32.531 -4.801 -22.5 1 79.38 83 GLU B C 1
ATOM 4769 O O . GLU B 1 83 ? -33.031 -3.686 -22.344 1 79.38 83 GLU B O 1
ATOM 4774 N N . ASP B 1 84 ? -32.875 -5.789 -21.812 1 83.06 84 ASP B N 1
ATOM 4775 C CA . ASP B 1 84 ? -34.125 -5.719 -21.047 1 83.06 84 ASP B CA 1
ATOM 4776 C C . ASP B 1 84 ? -33.875 -5.309 -19.594 1 83.06 84 ASP B C 1
ATOM 4778 O O . ASP B 1 84 ? -34.812 -5.109 -18.828 1 83.06 84 ASP B O 1
ATOM 4782 N N . VAL B 1 85 ? -32.594 -5.133 -19.312 1 83.94 85 VAL B N 1
ATOM 4783 C CA . VAL B 1 85 ? -32.281 -4.785 -17.938 1 83.94 85 VAL B CA 1
ATOM 4784 C C . VAL B 1 85 ? -32.219 -3.266 -17.781 1 83.94 85 VAL B C 1
ATOM 4786 O O . VAL B 1 85 ? -31.484 -2.588 -18.5 1 83.94 85 VAL B O 1
ATOM 4789 N N . GLN B 1 86 ? -33.156 -2.771 -16.953 1 88.75 86 GLN B N 1
ATOM 4790 C CA . GLN B 1 86 ? -33.094 -1.353 -16.609 1 88.75 86 GLN B CA 1
ATOM 4791 C C . GLN B 1 86 ? -31.969 -1.064 -15.633 1 88.75 86 GLN B C 1
ATOM 4793 O O . GLN B 1 86 ? -31.953 -1.586 -14.516 1 88.75 86 GLN B O 1
ATOM 4798 N N . ALA B 1 87 ? -30.953 -0.388 -16.078 1 94.69 87 ALA B N 1
ATOM 4799 C CA . ALA B 1 87 ? -29.812 -0.033 -15.242 1 94.69 87 ALA B CA 1
ATOM 4800 C C . ALA B 1 87 ? -29.609 1.479 -15.203 1 94.69 87 ALA B C 1
ATOM 4802 O O . ALA B 1 87 ? -29.938 2.182 -16.156 1 94.69 87 ALA B O 1
ATOM 4803 N N . VAL B 1 88 ? -29.203 1.958 -14.094 1 96.81 88 VAL B N 1
ATOM 4804 C CA . VAL B 1 88 ? -28.875 3.371 -13.938 1 96.81 88 VAL B CA 1
ATOM 4805 C C . VAL B 1 88 ? -27.438 3.615 -14.391 1 96.81 88 VAL B C 1
ATOM 4807 O O . VAL B 1 88 ? -26.516 2.91 -13.969 1 96.81 88 VAL B O 1
ATOM 4810 N N . SER B 1 89 ? -27.203 4.625 -15.289 1 96 89 SER B N 1
ATOM 4811 C CA . SER B 1 89 ? -25.875 4.863 -15.836 1 96 89 SER B CA 1
ATOM 4812 C C . SER B 1 89 ? -25.5 6.34 -15.773 1 96 89 SER B C 1
ATOM 4814 O O . SER B 1 89 ? -24.516 6.766 -16.375 1 96 89 SER B O 1
ATOM 4816 N N . VAL B 1 90 ? -26.359 7.145 -15.039 1 97 90 VAL B N 1
ATOM 4817 C CA . VAL B 1 90 ? -26.094 8.57 -14.93 1 97 90 VAL B CA 1
ATOM 4818 C C . VAL B 1 90 ? -26.172 9.008 -13.469 1 97 90 VAL B C 1
ATOM 4820 O O . VAL B 1 90 ? -27.094 8.594 -12.75 1 97 90 VAL B O 1
ATOM 4823 N N . VAL B 1 91 ? -25.234 9.68 -13.047 1 98.19 91 VAL B N 1
ATOM 4824 C CA . VAL B 1 91 ? -25.297 10.406 -11.781 1 98.19 91 VAL B CA 1
ATOM 4825 C C . VAL B 1 91 ? -25.453 11.906 -12.055 1 98.19 91 VAL B C 1
ATOM 4827 O O . VAL B 1 91 ? -24.562 12.523 -12.664 1 98.19 91 VAL B O 1
ATOM 4830 N N . ALA B 1 92 ? -26.594 12.43 -11.68 1 98.12 92 ALA B N 1
ATOM 4831 C CA . ALA B 1 92 ? -26.781 13.875 -11.727 1 98.12 92 ALA B CA 1
ATOM 4832 C C . ALA B 1 92 ? -26.172 14.547 -10.5 1 98.12 92 ALA B C 1
ATOM 4834 O O . ALA B 1 92 ? -26.406 14.117 -9.367 1 98.12 92 ALA B O 1
ATOM 4835 N N . VAL B 1 93 ? -25.328 15.539 -10.734 1 98 93 VAL B N 1
ATOM 4836 C CA . VAL B 1 93 ? -24.719 16.297 -9.641 1 98 93 VAL B CA 1
ATOM 4837 C C . VAL B 1 93 ? -25.062 17.781 -9.789 1 98 93 VAL B C 1
ATOM 4839 O O . VAL B 1 93 ? -24.844 18.359 -10.852 1 98 93 VAL B O 1
ATOM 4842 N N . CYS B 1 94 ? -25.609 18.375 -8.766 1 96.75 94 CYS B N 1
ATOM 4843 C CA . CYS B 1 94 ? -25.906 19.797 -8.719 1 96.75 94 CYS B CA 1
ATOM 4844 C C . CYS B 1 94 ? -25.078 20.484 -7.629 1 96.75 94 CYS B C 1
ATOM 4846 O O . CYS B 1 94 ? -25.438 20.422 -6.449 1 96.75 94 CYS B O 1
ATOM 4848 N N . ALA B 1 95 ? -24.031 21.062 -7.973 1 96 95 ALA B N 1
ATOM 4849 C CA . ALA B 1 95 ? -23.234 21.906 -7.094 1 96 95 ALA B CA 1
ATOM 4850 C C . ALA B 1 95 ? -23.484 23.391 -7.391 1 96 95 ALA B C 1
ATOM 4852 O O . ALA B 1 95 ? -23.078 23.891 -8.438 1 96 95 ALA B O 1
ATOM 4853 N N . TRP B 1 96 ? -24.016 24.094 -6.5 1 94.69 96 TRP B N 1
ATOM 4854 C CA . TRP B 1 96 ? -24.406 25.484 -6.75 1 94.69 96 TRP B CA 1
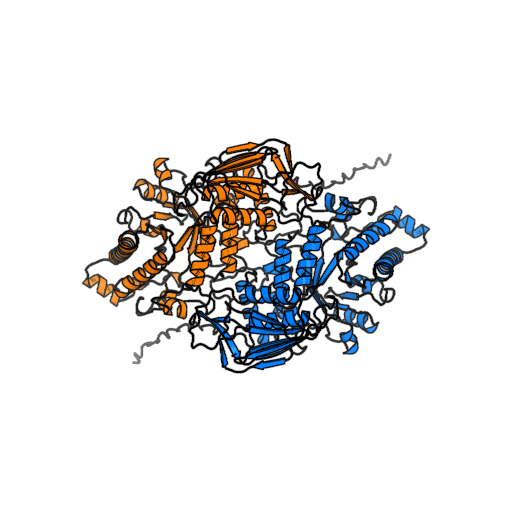ATOM 4855 C C . TRP B 1 96 ? -23.188 26.391 -6.852 1 94.69 96 TRP B C 1
ATOM 4857 O O . TRP B 1 96 ? -23.156 27.312 -7.668 1 94.69 96 TRP B O 1
ATOM 4867 N N . ASN B 1 97 ? -22.266 26.172 -6.07 1 95.56 97 ASN B N 1
ATOM 4868 C CA . ASN B 1 97 ? -21 26.891 -6.113 1 95.56 97 ASN B CA 1
ATOM 4869 C C . ASN B 1 97 ? -19.828 25.953 -6.363 1 95.56 97 ASN B C 1
ATOM 4871 O O . ASN B 1 97 ? -19.406 25.219 -5.465 1 95.56 97 ASN B O 1
ATOM 4875 N N . VAL B 1 98 ? -19.219 26.016 -7.555 1 94.56 98 VAL B N 1
ATOM 4876 C CA . VAL B 1 98 ? -18.188 25.062 -7.953 1 94.56 98 VAL B CA 1
ATOM 4877 C C . VAL B 1 98 ? -16.812 25.734 -7.867 1 94.56 98 VAL B C 1
ATOM 4879 O O . VAL B 1 98 ? -15.789 25.109 -8.141 1 94.56 98 VAL B O 1
ATOM 4882 N N . SER B 1 99 ? -16.75 27.031 -7.418 1 93.06 99 SER B N 1
ATOM 4883 C CA . SER B 1 99 ? -15.5 27.781 -7.484 1 93.06 99 SER B CA 1
ATOM 4884 C C . SER B 1 99 ? -15.109 28.328 -6.117 1 93.06 99 SER B C 1
ATOM 4886 O O . SER B 1 99 ? -14.172 29.125 -6.008 1 93.06 99 SER B O 1
ATOM 4888 N N . VAL B 1 100 ? -15.758 27.922 -5.125 1 94.44 100 VAL B N 1
ATOM 4889 C CA . VAL B 1 100 ? -15.453 28.406 -3.783 1 94.44 100 VAL B CA 1
ATOM 4890 C C . VAL B 1 100 ? -14.062 27.938 -3.369 1 94.44 100 VAL B C 1
ATOM 4892 O O . VAL B 1 100 ? -13.703 26.781 -3.59 1 94.44 100 VAL B O 1
ATOM 4895 N N . PRO B 1 101 ? -13.219 28.859 -2.826 1 96.25 101 PRO B N 1
ATOM 4896 C CA . PRO B 1 101 ? -11.906 28.422 -2.355 1 96.25 101 PRO B CA 1
ATOM 4897 C C . PRO B 1 101 ? -11.992 27.453 -1.188 1 96.25 101 PRO B C 1
ATOM 4899 O O . PRO B 1 101 ? -12.844 27.609 -0.308 1 96.25 101 PRO B O 1
ATOM 4902 N N . LEU B 1 102 ? -11.18 26.422 -1.232 1 97.75 102 LEU B N 1
ATOM 4903 C CA . LEU B 1 102 ? -11.133 25.422 -0.174 1 97.75 102 LEU B CA 1
ATOM 4904 C C . LEU B 1 102 ? -10.5 25.984 1.09 1 97.75 102 LEU B C 1
ATOM 4906 O O . LEU B 1 102 ? -9.273 26.109 1.178 1 97.75 102 LEU B O 1
ATOM 4910 N N . GLN B 1 103 ? -11.312 26.344 2.09 1 97.06 103 GLN B N 1
ATOM 4911 C CA . GLN B 1 103 ? -10.906 26.891 3.381 1 97.06 103 GLN B CA 1
ATOM 4912 C C . GLN B 1 103 ? -11.781 26.344 4.508 1 97.06 103 GLN B C 1
ATOM 4914 O O . GLN B 1 103 ? -12.828 25.75 4.25 1 97.06 103 GLN B O 1
ATOM 4919 N N . LEU B 1 104 ? -11.305 26.531 5.711 1 96.69 104 LEU B N 1
ATOM 4920 C CA . LEU B 1 104 ? -12.125 26.172 6.863 1 96.69 104 LEU B CA 1
ATOM 4921 C C . LEU B 1 104 ? -13.484 26.859 6.789 1 96.69 104 LEU B C 1
ATOM 4923 O O . LEU B 1 104 ? -13.562 28.062 6.504 1 96.69 104 LEU B O 1
ATOM 4927 N N . GLY B 1 105 ? -14.531 26.047 6.938 1 93.81 105 GLY B N 1
ATOM 4928 C CA . GLY B 1 105 ? -15.859 26.641 7.027 1 93.81 105 GLY B CA 1
ATOM 4929 C C . GLY B 1 105 ? -16.672 26.484 5.754 1 93.81 105 GLY B C 1
ATOM 4930 O O . GLY B 1 105 ? -17.875 26.781 5.738 1 93.81 105 GLY B O 1
ATOM 4931 N N . VAL B 1 106 ? -16.031 26.062 4.66 1 97.19 106 VAL B N 1
ATOM 4932 C CA . VAL B 1 106 ? -16.812 25.781 3.461 1 97.19 106 VAL B CA 1
ATOM 4933 C C . VAL B 1 106 ? -17.875 24.734 3.77 1 97.19 106 VAL B C 1
ATOM 4935 O O . VAL B 1 106 ? -17.688 23.906 4.664 1 97.19 106 VAL B O 1
ATOM 4938 N N . SER B 1 107 ? -18.953 24.828 3.023 1 98.31 107 SER B N 1
ATOM 4939 C CA . SER B 1 107 ? -20 23.859 3.24 1 98.31 107 SER B CA 1
ATOM 4940 C C . SER B 1 107 ? -19.625 22.5 2.66 1 98.31 107 SER B C 1
ATOM 4942 O O . SER B 1 107 ? -19.203 22.406 1.509 1 98.31 107 SER B O 1
ATOM 4944 N N . GLU B 1 108 ? -19.797 21.5 3.436 1 98.56 108 GLU B N 1
ATOM 4945 C CA . GLU B 1 108 ? -19.547 20.125 3.01 1 98.56 108 GLU B CA 1
ATOM 4946 C C . GLU B 1 108 ? -20.844 19.312 3.01 1 98.56 108 GLU B C 1
ATOM 4948 O O . GLU B 1 108 ? -20.797 18.078 2.947 1 98.56 108 GLU B O 1
ATOM 4953 N N . ALA B 1 109 ? -21.953 19.984 3.082 1 98.62 109 ALA B N 1
ATOM 4954 C CA . ALA B 1 109 ? -23.266 19.344 3.137 1 98.62 109 ALA B CA 1
ATOM 4955 C C . ALA B 1 109 ? -23.688 18.812 1.762 1 98.62 109 ALA B C 1
ATOM 4957 O O . ALA B 1 109 ? -23.328 19.406 0.737 1 98.62 109 ALA B O 1
ATOM 4958 N N . TYR B 1 110 ? -24.422 17.734 1.746 1 98.75 110 TYR B N 1
ATOM 4959 C CA . TYR B 1 110 ? -24.953 17.188 0.502 1 98.75 110 TYR B CA 1
ATOM 4960 C C . TYR B 1 110 ? -26.25 16.438 0.748 1 98.75 110 TYR B C 1
ATOM 4962 O O . TYR B 1 110 ? -26.562 16.062 1.883 1 98.75 110 TYR B O 1
ATOM 4970 N N . ARG B 1 111 ? -26.984 16.312 -0.251 1 98.75 111 ARG B N 1
ATOM 4971 C CA . ARG B 1 111 ? -28.141 15.43 -0.339 1 98.75 111 ARG B CA 1
ATOM 4972 C C . ARG B 1 111 ? -27.953 14.406 -1.457 1 98.75 111 ARG B C 1
ATOM 4974 O O . ARG B 1 111 ? -27.5 14.75 -2.551 1 98.75 111 ARG B O 1
ATOM 4981 N N . LEU B 1 112 ? -28.188 13.156 -1.169 1 98.88 112 LEU B N 1
ATOM 4982 C CA . LEU B 1 112 ? -28.094 12.062 -2.127 1 98.88 112 LEU B CA 1
ATOM 4983 C C . LEU B 1 112 ? -29.422 11.336 -2.266 1 98.88 112 LEU B C 1
ATOM 4985 O O . LEU B 1 112 ? -30.031 10.961 -1.266 1 98.88 112 LEU B O 1
ATOM 4989 N N . SER B 1 113 ? -29.922 11.297 -3.412 1 98.75 113 SER B N 1
ATOM 4990 C CA . SER B 1 113 ? -31.062 10.461 -3.77 1 98.75 113 SER B CA 1
ATOM 4991 C C . SER B 1 113 ? -30.672 9.422 -4.816 1 98.75 113 SER B C 1
ATOM 4993 O O . SER B 1 113 ? -30.156 9.766 -5.879 1 98.75 113 SER B O 1
ATOM 4995 N N . ALA B 1 114 ? -30.906 8.172 -4.539 1 98.56 114 ALA B N 1
ATOM 4996 C CA . ALA B 1 114 ? -30.5 7.105 -5.449 1 98.56 114 ALA B CA 1
ATOM 4997 C C . ALA B 1 114 ? -31.562 6.008 -5.516 1 98.56 114 ALA B C 1
ATOM 4999 O O . ALA B 1 114 ? -31.938 5.438 -4.488 1 98.56 114 ALA B O 1
ATOM 5000 N N . GLY B 1 115 ? -32.031 5.738 -6.625 1 96.88 115 GLY B N 1
ATOM 5001 C CA . GLY B 1 115 ? -33.031 4.719 -6.852 1 96.88 115 GLY B CA 1
ATOM 5002 C C . GLY B 1 115 ? -33.188 4.352 -8.312 1 96.88 115 GLY B C 1
ATOM 5003 O O . GLY B 1 115 ? -32.312 4.625 -9.133 1 96.88 115 GLY B O 1
ATOM 5004 N N . VAL B 1 116 ? -34.281 3.676 -8.625 1 93.5 116 VAL B N 1
ATOM 5005 C CA . VAL B 1 116 ? -34.531 3.166 -9.961 1 93.5 116 VAL B CA 1
ATOM 5006 C C . VAL B 1 116 ? -34.719 4.332 -10.93 1 93.5 116 VAL B C 1
ATOM 5008 O O . VAL B 1 116 ? -34.406 4.215 -12.117 1 93.5 116 VAL B O 1
ATOM 5011 N N . ASN B 1 117 ? -35.125 5.465 -10.375 1 91.19 117 ASN B N 1
ATOM 5012 C CA . ASN B 1 117 ? -35.406 6.621 -11.211 1 91.19 117 ASN B CA 1
ATOM 5013 C C . ASN B 1 117 ? -34.156 7.449 -11.469 1 91.19 117 ASN B C 1
ATOM 5015 O O . ASN B 1 117 ? -34.188 8.422 -12.227 1 91.19 117 ASN B O 1
ATOM 5019 N N . GLY B 1 118 ? -33.125 7.078 -10.773 1 95.19 118 GLY B N 1
ATOM 5020 C CA . GLY B 1 118 ? -31.891 7.812 -11.008 1 95.19 118 GLY B CA 1
ATOM 5021 C C . GLY B 1 118 ? -31.125 8.102 -9.734 1 95.19 118 GLY B C 1
ATOM 5022 O O . GLY B 1 118 ? -31.562 7.719 -8.641 1 95.19 118 GLY B O 1
ATOM 5023 N N . ILE B 1 119 ? -29.969 8.703 -9.914 1 98.56 119 ILE B N 1
ATOM 5024 C CA . ILE B 1 119 ? -29.094 9.102 -8.82 1 98.56 119 ILE B CA 1
ATOM 5025 C C . ILE B 1 119 ? -28.828 10.609 -8.898 1 98.56 119 ILE B C 1
ATOM 5027 O O . ILE B 1 119 ? -28.5 11.125 -9.969 1 98.56 119 ILE B O 1
ATOM 5031 N N . MET B 1 120 ? -29.031 11.273 -7.797 1 98.5 120 MET B N 1
ATOM 5032 C CA . MET B 1 120 ? -28.797 12.711 -7.73 1 98.5 120 MET B CA 1
ATOM 5033 C C . MET B 1 120 ? -28.016 13.078 -6.473 1 98.5 120 MET B C 1
ATOM 5035 O O . MET B 1 120 ? -28.344 12.609 -5.379 1 98.5 120 MET B O 1
ATOM 5039 N N . VAL B 1 121 ? -26.953 13.828 -6.629 1 98.69 121 VAL B N 1
ATOM 5040 C CA . VAL B 1 121 ? -26.203 14.43 -5.539 1 98.69 121 VAL B CA 1
ATOM 5041 C C . VAL B 1 121 ? -26.328 15.953 -5.605 1 98.69 121 VAL B C 1
ATOM 5043 O O . VAL B 1 121 ? -25.969 16.562 -6.617 1 98.69 121 VAL B O 1
ATOM 5046 N N . GLU B 1 122 ? -26.828 16.531 -4.582 1 98.38 122 GLU B N 1
ATOM 5047 C CA . GLU B 1 122 ? -26.984 17.984 -4.504 1 98.38 122 GLU B CA 1
ATOM 5048 C C . GLU B 1 122 ? -26.125 18.562 -3.383 1 98.38 122 GLU B C 1
ATOM 5050 O O . GLU B 1 122 ? -26.078 18.016 -2.279 1 98.38 122 GLU B O 1
ATOM 5055 N N . CYS B 1 123 ? -25.484 19.594 -3.691 1 97.81 123 CYS B N 1
ATOM 5056 C CA . CYS B 1 123 ? -24.625 20.266 -2.717 1 97.81 123 CYS B CA 1
ATOM 5057 C C . CYS B 1 123 ? -24.641 21.766 -2.924 1 97.81 123 CYS B C 1
ATOM 5059 O O . CYS B 1 123 ? -24.812 22.25 -4.047 1 97.81 123 CYS B O 1
ATOM 5061 N N . GLU B 1 124 ? -24.469 22.531 -1.856 1 96.75 124 GLU B N 1
ATOM 5062 C CA . GLU B 1 124 ? -24.297 23.984 -1.956 1 96.75 124 GLU B CA 1
ATOM 5063 C C . GLU B 1 124 ? -22.953 24.344 -2.551 1 96.75 124 GLU B C 1
ATOM 5065 O O . GLU B 1 124 ? -22.875 25.141 -3.486 1 96.75 124 GLU B O 1
ATOM 5070 N N . GLU B 1 125 ? -21.969 23.766 -1.986 1 97.31 125 GLU B N 1
ATOM 5071 C CA . GLU B 1 125 ? -20.594 23.938 -2.463 1 97.31 125 GLU B CA 1
ATOM 5072 C C . GLU B 1 125 ? -20 22.609 -2.939 1 97.31 125 GLU B C 1
ATOM 5074 O O . GLU B 1 125 ? -20.391 21.547 -2.451 1 97.31 125 GLU B O 1
ATOM 5079 N N . ILE B 1 126 ? -19.078 22.656 -3.854 1 97.44 126 ILE B N 1
ATOM 5080 C CA . ILE B 1 126 ? -18.578 21.5 -4.609 1 97.44 126 ILE B CA 1
ATOM 5081 C C . ILE B 1 126 ? -18.078 20.438 -3.646 1 97.44 126 ILE B C 1
ATOM 5083 O O . ILE B 1 126 ? -18.172 19.234 -3.926 1 97.44 126 ILE B O 1
ATOM 5087 N N . TYR B 1 127 ? -17.547 20.781 -2.521 1 98.19 127 TYR B N 1
ATOM 5088 C CA . TYR B 1 127 ? -16.906 19.844 -1.605 1 98.19 127 TYR B CA 1
ATOM 5089 C C . TYR B 1 127 ? -17.938 18.922 -0.965 1 98.19 127 TYR B C 1
ATOM 5091 O O . TYR B 1 127 ? -17.625 17.781 -0.617 1 98.19 127 TYR B O 1
ATOM 5099 N N . GLY B 1 128 ? -19.172 19.422 -0.779 1 98.44 128 GLY B N 1
ATOM 5100 C CA . GLY B 1 128 ? -20.234 18.531 -0.377 1 98.44 128 GLY B CA 1
ATOM 5101 C C . GLY B 1 128 ? -20.516 17.422 -1.388 1 98.44 128 GLY B C 1
ATOM 5102 O O . GLY B 1 128 ? -20.828 16.297 -1.013 1 98.44 128 GLY B O 1
ATOM 5103 N N . CYS B 1 129 ? -20.328 17.766 -2.658 1 97.94 129 CYS B N 1
ATOM 5104 C CA . CYS B 1 129 ? -20.562 16.781 -3.719 1 97.94 129 CYS B CA 1
ATOM 5105 C C . CYS B 1 129 ? -19.5 15.695 -3.705 1 97.94 129 CYS B C 1
ATOM 5107 O O . CYS B 1 129 ? -19.781 14.539 -4.012 1 97.94 129 CYS B O 1
ATOM 5109 N N . TYR B 1 130 ? -18.234 16.062 -3.322 1 98.44 130 TYR B N 1
ATOM 5110 C CA . TYR B 1 130 ? -17.203 15.039 -3.154 1 98.44 130 TYR B CA 1
ATOM 5111 C C . TYR B 1 130 ? -17.641 13.984 -2.148 1 98.44 130 TYR B C 1
ATOM 5113 O O . TYR B 1 130 ? -17.531 12.781 -2.414 1 98.44 130 TYR B O 1
ATOM 5121 N N . HIS B 1 131 ? -18.219 14.445 -1.048 1 98.75 131 HIS B N 1
ATOM 5122 C CA . HIS B 1 131 ? -18.656 13.531 0.006 1 98.75 131 HIS B CA 1
ATOM 5123 C C . HIS B 1 131 ? -19.891 12.742 -0.425 1 98.75 131 HIS B C 1
ATOM 5125 O O . HIS B 1 131 ? -20.016 11.562 -0.081 1 98.75 131 HIS B O 1
ATOM 5131 N N . GLY B 1 132 ? -20.797 13.422 -1.11 1 98.81 132 GLY B N 1
ATOM 5132 C CA . GLY B 1 132 ? -21.953 12.703 -1.634 1 98.81 132 GLY B CA 1
ATOM 5133 C C . GLY B 1 132 ? -21.578 11.555 -2.551 1 98.81 132 GLY B C 1
ATOM 5134 O O . GLY B 1 132 ? -22.156 10.469 -2.461 1 98.81 132 GLY B O 1
ATOM 5135 N N . LEU B 1 133 ? -20.625 11.797 -3.443 1 98.69 133 LEU B N 1
ATOM 5136 C CA . LEU B 1 133 ? -20.125 10.75 -4.332 1 98.69 133 LEU B CA 1
ATOM 5137 C C . LEU B 1 133 ? -19.453 9.633 -3.539 1 98.69 133 LEU B C 1
ATOM 5139 O O . LEU B 1 133 ? -19.594 8.453 -3.889 1 98.69 133 LEU B O 1
ATOM 5143 N N . GLU B 1 134 ? -18.719 9.992 -2.467 1 98.62 134 GLU B N 1
ATOM 5144 C CA . GLU B 1 134 ? -18.109 8.961 -1.626 1 98.62 134 GLU B CA 1
ATOM 5145 C C . GLU B 1 134 ? -19.172 8.094 -0.962 1 98.62 134 GLU B C 1
ATOM 5147 O O . GLU B 1 134 ? -19.031 6.867 -0.905 1 98.62 134 GLU B O 1
ATOM 5152 N N . THR B 1 135 ? -20.203 8.719 -0.463 1 98.81 135 THR B N 1
ATOM 5153 C CA . THR B 1 135 ? -21.297 7.957 0.113 1 98.81 135 THR B CA 1
ATOM 5154 C C . THR B 1 135 ? -21.906 7.008 -0.921 1 98.81 135 THR B C 1
ATOM 5156 O O . THR B 1 135 ? -22.125 5.828 -0.635 1 98.81 135 THR B O 1
ATOM 5159 N N . LEU B 1 136 ? -22.125 7.539 -2.119 1 98.81 136 LEU B N 1
ATOM 5160 C CA . LEU B 1 136 ? -22.672 6.719 -3.193 1 98.81 136 LEU B CA 1
ATOM 5161 C C . LEU B 1 136 ? -21.766 5.527 -3.486 1 98.81 136 LEU B C 1
ATOM 5163 O O . LEU B 1 136 ? -22.25 4.406 -3.674 1 98.81 136 LEU B O 1
ATOM 5167 N N . SER B 1 137 ? -20.5 5.73 -3.482 1 98.56 137 SER B N 1
ATOM 5168 C CA . SER B 1 137 ? -19.547 4.672 -3.779 1 98.56 137 SER B CA 1
ATOM 5169 C C . SER B 1 137 ? -19.641 3.539 -2.764 1 98.56 137 SER B C 1
ATOM 5171 O O . SER B 1 137 ? -19.391 2.377 -3.098 1 98.56 137 SER B O 1
ATOM 5173 N N . GLN B 1 138 ? -19.969 3.859 -1.562 1 98.06 138 GLN B N 1
ATOM 5174 C CA . GLN B 1 138 ? -20.062 2.857 -0.505 1 98.06 138 GLN B CA 1
ATOM 5175 C C . GLN B 1 138 ? -21.375 2.094 -0.573 1 98.06 138 GLN B C 1
ATOM 5177 O O . GLN B 1 138 ? -21.5 0.996 -0.023 1 98.06 138 GLN B O 1
ATOM 5182 N N . LEU B 1 139 ? -22.359 2.652 -1.237 1 98.12 139 LEU B N 1
ATOM 5183 C CA . LEU B 1 139 ? -23.672 2.025 -1.349 1 98.12 139 LEU B CA 1
ATOM 5184 C C . LEU B 1 139 ? -23.703 1.04 -2.512 1 98.12 139 LEU B C 1
ATOM 5186 O O . LEU B 1 139 ? -24.578 0.174 -2.57 1 98.12 139 LEU B O 1
ATOM 5190 N N . ILE B 1 140 ? -22.812 1.218 -3.467 1 97.69 140 ILE B N 1
ATOM 5191 C CA . ILE B 1 140 ? -22.766 0.368 -4.652 1 97.69 140 ILE B CA 1
ATOM 5192 C C . ILE B 1 140 ? -21.828 -0.81 -4.406 1 97.69 140 ILE B C 1
ATOM 5194 O O . ILE B 1 140 ? -20.734 -0.637 -3.871 1 97.69 140 ILE B O 1
ATOM 5198 N N . SER B 1 141 ? -22.219 -1.989 -4.73 1 96.06 141 SER B N 1
ATOM 5199 C CA . SER B 1 141 ? -21.375 -3.17 -4.574 1 96.06 141 SER B CA 1
ATOM 5200 C C . SER B 1 141 ? -21.453 -4.074 -5.797 1 96.06 141 SER B C 1
ATOM 5202 O O . SER B 1 141 ? -22.406 -3.994 -6.574 1 96.06 141 SER B O 1
ATOM 5204 N N . PHE B 1 142 ? -20.516 -4.816 -6.047 1 96.62 142 PHE B N 1
ATOM 5205 C CA . PHE B 1 142 ? -20.469 -5.801 -7.121 1 96.62 142 PHE B CA 1
ATOM 5206 C C . PHE B 1 142 ? -21.062 -7.133 -6.664 1 96.62 142 PHE B C 1
ATOM 5208 O O . PHE B 1 142 ? -20.703 -7.645 -5.605 1 96.62 142 PHE B O 1
ATOM 5215 N N . ASN B 1 143 ? -22 -7.59 -7.371 1 96 143 ASN B N 1
ATOM 5216 C CA . ASN B 1 143 ? -22.578 -8.914 -7.133 1 96 143 ASN B CA 1
ATOM 5217 C C . ASN B 1 143 ? -21.875 -9.984 -7.965 1 96 143 ASN B C 1
ATOM 5219 O O . ASN B 1 143 ? -22.031 -10.031 -9.188 1 96 143 ASN B O 1
ATOM 5223 N N . TYR B 1 144 ? -21.172 -10.891 -7.344 1 94.81 144 TYR B N 1
ATOM 5224 C CA . TYR B 1 144 ? -20.359 -11.891 -8.023 1 94.81 144 TYR B CA 1
ATOM 5225 C C . TYR B 1 144 ? -21.219 -12.969 -8.656 1 94.81 144 TYR B C 1
ATOM 5227 O O . TYR B 1 144 ? -20.766 -13.719 -9.523 1 94.81 144 TYR B O 1
ATOM 5235 N N . SER B 1 145 ? -22.438 -13.062 -8.219 1 92.75 145 SER B N 1
ATOM 5236 C CA . SER B 1 145 ? -23.328 -14.055 -8.805 1 92.75 145 SER B CA 1
ATOM 5237 C C . SER B 1 145 ? -23.953 -13.547 -10.102 1 92.75 145 SER B C 1
ATOM 5239 O O . SER B 1 145 ? -23.969 -14.25 -11.109 1 92.75 145 SER B O 1
ATOM 5241 N N . SER B 1 146 ? -24.406 -12.273 -10.094 1 92.19 146 SER B N 1
ATOM 5242 C CA . SER B 1 146 ? -25.016 -11.695 -11.281 1 92.19 146 SER B CA 1
ATOM 5243 C C . SER B 1 146 ? -23.984 -11 -12.156 1 92.19 146 SER B C 1
ATOM 5245 O O . SER B 1 146 ? -24.25 -10.672 -13.312 1 92.19 146 SER B O 1
ATOM 5247 N N . HIS B 1 147 ? -22.797 -10.75 -11.578 1 95.5 147 HIS B N 1
ATOM 5248 C CA . HIS B 1 147 ? -21.719 -10.031 -12.234 1 95.5 147 HIS B CA 1
ATOM 5249 C C . HIS B 1 147 ? -22.141 -8.617 -12.602 1 95.5 147 HIS B C 1
ATOM 5251 O O . HIS B 1 147 ? -21.844 -8.141 -13.703 1 95.5 147 HIS B O 1
ATOM 5257 N N . ARG B 1 148 ? -22.922 -8.047 -11.711 1 95.75 148 ARG B N 1
ATOM 5258 C CA . ARG B 1 148 ? -23.391 -6.68 -11.914 1 95.75 148 ARG B CA 1
ATOM 5259 C C . ARG B 1 148 ? -23.141 -5.824 -10.672 1 95.75 148 ARG B C 1
ATOM 5261 O O . ARG B 1 148 ? -23.031 -6.344 -9.562 1 95.75 148 ARG B O 1
ATOM 5268 N N . TYR B 1 149 ? -22.969 -4.559 -10.938 1 97.06 149 TYR B N 1
ATOM 5269 C CA . TYR B 1 149 ? -23.016 -3.619 -9.82 1 97.06 149 TYR B CA 1
ATOM 5270 C C . TYR B 1 149 ? -24.453 -3.318 -9.414 1 97.06 149 TYR B C 1
ATOM 5272 O O . TYR B 1 149 ? -25.328 -3.164 -10.266 1 97.06 149 TYR B O 1
ATOM 5280 N N . GLU B 1 150 ? -24.641 -3.283 -8.133 1 97.44 150 GLU B N 1
ATOM 5281 C CA . GLU B 1 150 ? -25.984 -3.123 -7.598 1 97.44 150 GLU B CA 1
ATOM 5282 C C . GLU B 1 150 ? -26.016 -2.133 -6.438 1 97.44 150 GLU B C 1
ATOM 5284 O O . GLU B 1 150 ? -25.016 -1.987 -5.719 1 97.44 150 GLU B O 1
ATOM 5289 N N . LEU B 1 151 ? -27.047 -1.427 -6.336 1 97.88 151 LEU B N 1
ATOM 5290 C CA . LEU B 1 151 ? -27.438 -0.621 -5.18 1 97.88 151 LEU B CA 1
ATOM 5291 C C . LEU B 1 151 ? -28.562 -1.291 -4.402 1 97.88 151 LEU B C 1
ATOM 5293 O O . LEU B 1 151 ? -29.703 -1.321 -4.859 1 97.88 151 LEU B O 1
ATOM 5297 N N . HIS B 1 152 ? -28.219 -1.81 -3.232 1 96.56 152 HIS B N 1
ATOM 5298 C CA . HIS B 1 152 ? -29.203 -2.502 -2.414 1 96.56 152 HIS B CA 1
ATOM 5299 C C . HIS B 1 152 ? -29.938 -1.53 -1.488 1 96.56 152 HIS B C 1
ATOM 5301 O O . HIS B 1 152 ? -29.438 -0.43 -1.229 1 96.56 152 HIS B O 1
ATOM 5307 N N . HIS B 1 153 ? -31.125 -1.932 -1.064 1 97.44 153 HIS B N 1
ATOM 5308 C CA . HIS B 1 153 ? -31.938 -1.169 -0.119 1 97.44 153 HIS B CA 1
ATOM 5309 C C . HIS B 1 153 ? -32.344 0.18 -0.704 1 97.44 153 HIS B C 1
ATOM 5311 O O . HIS B 1 153 ? -32.375 1.188 0.006 1 97.44 153 HIS B O 1
ATOM 5317 N N . ALA B 1 154 ? -32.469 0.216 -1.957 1 97.69 154 ALA B N 1
ATOM 5318 C CA . ALA B 1 154 ? -32.938 1.42 -2.629 1 97.69 154 ALA B CA 1
ATOM 5319 C C . ALA B 1 154 ? -34.438 1.565 -2.475 1 97.69 154 ALA B C 1
ATOM 5321 O O . ALA B 1 154 ? -35.156 0.569 -2.346 1 97.69 154 ALA B O 1
ATOM 5322 N N . PRO B 1 155 ? -34.969 2.762 -2.58 1 98.25 155 PRO B N 1
ATOM 5323 C CA . PRO B 1 155 ? -34.25 4.016 -2.793 1 98.25 155 PRO B CA 1
ATOM 5324 C C . PRO B 1 155 ? -33.562 4.535 -1.517 1 98.25 155 PRO B C 1
ATOM 5326 O O . PRO B 1 155 ? -34.062 4.273 -0.414 1 98.25 155 PRO B O 1
ATOM 5329 N N . TRP B 1 156 ? -32.531 5.246 -1.699 1 98.81 156 TRP B N 1
ATOM 5330 C CA . TRP B 1 156 ? -31.828 5.926 -0.621 1 98.81 156 TRP B CA 1
ATOM 5331 C C . TRP B 1 156 ? -32.031 7.434 -0.685 1 98.81 156 TRP B C 1
ATOM 5333 O O . TRP B 1 156 ? -32.031 8.023 -1.768 1 98.81 156 TRP B O 1
ATOM 5343 N N . ARG B 1 157 ? -32.312 8.023 0.404 1 98.75 157 ARG B N 1
ATOM 5344 C CA . ARG B 1 157 ? -32.219 9.469 0.632 1 98.75 157 ARG B CA 1
ATOM 5345 C C . ARG B 1 157 ? -31.312 9.789 1.805 1 98.75 157 ARG B C 1
ATOM 5347 O O . ARG B 1 157 ? -31.562 9.352 2.932 1 98.75 157 ARG B O 1
ATOM 5354 N N . VAL B 1 158 ? -30.25 10.5 1.538 1 98.88 158 VAL B N 1
ATOM 5355 C CA . VAL B 1 158 ? -29.266 10.844 2.559 1 98.88 158 VAL B CA 1
ATOM 5356 C C . VAL B 1 158 ? -29.094 12.359 2.639 1 98.88 158 VAL B C 1
ATOM 5358 O O . VAL B 1 158 ? -28.969 13.031 1.612 1 98.88 158 VAL B O 1
ATOM 5361 N N . GLU B 1 159 ? -29.25 12.93 3.709 1 98.81 159 GLU B N 1
ATOM 5362 C CA . GLU B 1 159 ? -28.859 14.289 4.059 1 98.81 159 GLU B CA 1
ATOM 5363 C C . GLU B 1 159 ? -27.719 14.297 5.07 1 98.81 159 GLU B C 1
ATOM 5365 O O . GLU B 1 159 ? -27.875 13.812 6.195 1 98.81 159 GLU B O 1
ATOM 5370 N N . ASP B 1 160 ? -26.625 14.898 4.621 1 98.81 160 ASP B N 1
ATOM 5371 C CA . ASP B 1 160 ? -25.438 14.688 5.449 1 98.81 160 ASP B CA 1
ATOM 5372 C C . ASP B 1 160 ? -24.547 15.922 5.461 1 98.81 160 ASP B C 1
ATOM 5374 O O . ASP B 1 160 ? -24.562 16.719 4.52 1 98.81 160 ASP B O 1
ATOM 5378 N N . PHE B 1 161 ? -23.891 16.141 6.555 1 98.75 161 PHE B N 1
ATOM 5379 C CA . PHE B 1 161 ? -22.922 17.219 6.812 1 98.75 161 PHE B CA 1
ATOM 5380 C C . PHE B 1 161 ? -22.094 16.906 8.047 1 98.75 161 PHE B C 1
ATOM 5382 O O . PHE B 1 161 ? -22.516 16.141 8.922 1 98.75 161 PHE B O 1
ATOM 5389 N N . PRO B 1 162 ? -20.922 17.438 8.156 1 98.62 162 PRO B N 1
ATOM 5390 C CA . PRO B 1 162 ? -20.062 17.109 9.289 1 98.62 162 PRO B CA 1
ATOM 5391 C C . PRO B 1 162 ? -20.484 17.797 10.586 1 98.62 162 PRO B C 1
ATOM 5393 O O . PRO B 1 162 ? -20.938 18.938 10.555 1 98.62 162 PRO B O 1
ATOM 5396 N N . ARG B 1 163 ? -20.25 17.141 11.68 1 98.25 163 ARG B N 1
ATOM 5397 C CA . ARG B 1 163 ? -20.422 17.734 13 1 98.25 163 ARG B CA 1
ATOM 5398 C C . ARG B 1 163 ? -19.391 18.812 13.266 1 98.25 163 ARG B C 1
ATOM 5400 O O . ARG B 1 163 ? -19.703 19.859 13.812 1 98.25 163 ARG B O 1
ATOM 5407 N N . PHE B 1 164 ? -18.156 18.609 12.898 1 98.5 164 PHE B N 1
ATOM 5408 C CA . PHE B 1 164 ? -17.062 19.562 13.078 1 98.5 164 PHE B CA 1
ATOM 5409 C C . PHE B 1 164 ? -16.469 19.969 11.734 1 98.5 164 PHE B C 1
ATOM 5411 O O . PHE B 1 164 ? -16.375 19.156 10.812 1 98.5 164 PHE B O 1
ATOM 5418 N N . SER B 1 165 ? -15.961 21.156 11.648 1 98.19 165 SER B N 1
ATOM 5419 C CA . SER B 1 165 ? -15.477 21.703 10.383 1 98.19 165 SER B CA 1
ATOM 5420 C C . SER B 1 165 ? -14.047 21.25 10.102 1 98.19 165 SER B C 1
ATOM 5422 O O . SER B 1 165 ? -13.625 21.203 8.945 1 98.19 165 SER B O 1
ATOM 5424 N N . HIS B 1 166 ? -13.297 21 11.133 1 98.75 166 HIS B N 1
ATOM 5425 C CA . HIS B 1 166 ? -11.914 20.562 11 1 98.75 166 HIS B CA 1
ATOM 5426 C C . HIS B 1 166 ? -11.75 19.094 11.383 1 98.75 166 HIS B C 1
ATOM 5428 O O . HIS B 1 166 ? -11.891 18.734 12.555 1 98.75 166 HIS B O 1
ATOM 5434 N N . ARG B 1 167 ? -11.477 18.234 10.461 1 98.88 167 ARG B N 1
ATOM 5435 C CA . ARG B 1 167 ? -11.273 16.812 10.633 1 98.88 167 ARG B CA 1
ATOM 5436 C C . ARG B 1 167 ? -9.969 16.359 9.992 1 98.88 167 ARG B C 1
ATOM 5438 O O . ARG B 1 167 ? -9.914 16.078 8.789 1 98.88 167 ARG B O 1
ATOM 5445 N N . GLY B 1 168 ? -8.938 16.266 10.852 1 98.81 168 GLY B N 1
ATOM 5446 C CA . GLY B 1 168 ? -7.598 16.188 10.289 1 98.81 168 GLY B CA 1
ATOM 5447 C C . GLY B 1 168 ? -6.914 14.859 10.562 1 98.81 168 GLY B C 1
ATOM 5448 O O . GLY B 1 168 ? -7.336 14.109 11.438 1 98.81 168 GLY B O 1
ATOM 5449 N N . MET B 1 169 ? -5.961 14.531 9.742 1 98.75 169 MET B N 1
ATOM 5450 C CA . MET B 1 169 ? -4.961 13.477 9.891 1 98.75 169 MET B CA 1
ATOM 5451 C C . MET B 1 169 ? -3.555 14.062 9.93 1 98.75 169 MET B C 1
ATOM 5453 O O . MET B 1 169 ? -3.096 14.648 8.945 1 98.75 169 MET B O 1
ATOM 5457 N N . LEU B 1 170 ? -2.914 13.961 11.094 1 98.81 170 LEU B N 1
ATOM 5458 C CA . LEU B 1 170 ? -1.525 14.398 11.172 1 98.81 170 LEU B CA 1
ATOM 5459 C C . LEU B 1 170 ? -0.582 13.305 10.688 1 98.81 170 LEU B C 1
ATOM 5461 O O . LEU B 1 170 ? -0.709 12.148 11.094 1 98.81 170 LEU B O 1
ATOM 5465 N N . VAL B 1 171 ? 0.311 13.602 9.844 1 98.69 171 VAL B N 1
ATOM 5466 C CA . VAL B 1 171 ? 1.352 12.703 9.359 1 98.69 171 VAL B CA 1
ATOM 5467 C C . VAL B 1 171 ? 2.725 13.336 9.578 1 98.69 171 VAL B C 1
ATOM 5469 O O . VAL B 1 171 ? 2.984 14.445 9.117 1 98.69 171 VAL B O 1
ATOM 5472 N N . ASP B 1 172 ? 3.518 12.641 10.297 1 98.31 172 ASP B N 1
ATOM 5473 C CA . ASP B 1 172 ? 4.887 13.039 10.617 1 98.31 172 ASP B CA 1
ATOM 5474 C C . ASP B 1 172 ? 5.867 12.492 9.578 1 98.31 172 ASP B C 1
ATOM 5476 O O . ASP B 1 172 ? 6.035 11.281 9.453 1 98.31 172 ASP B O 1
ATOM 5480 N N . THR B 1 173 ? 6.562 13.391 8.859 1 98.31 173 THR B N 1
ATOM 5481 C CA . THR B 1 173 ? 7.504 12.953 7.84 1 98.31 173 THR B CA 1
ATOM 5482 C C . THR B 1 173 ? 8.938 13.281 8.242 1 98.31 173 THR B C 1
ATOM 5484 O O . THR B 1 173 ? 9.852 13.227 7.422 1 98.31 173 THR B O 1
ATOM 5487 N N . SER B 1 174 ? 9.133 13.672 9.484 1 97.94 174 SER B N 1
ATOM 5488 C CA . SER B 1 174 ? 10.461 14.047 9.961 1 97.94 174 SER B CA 1
ATOM 5489 C C . SER B 1 174 ? 11.141 12.883 10.672 1 97.94 174 SER B C 1
ATOM 5491 O O . SER B 1 174 ? 12.336 12.641 10.477 1 97.94 174 SER B O 1
ATOM 5493 N N . ARG B 1 175 ? 10.43 12.234 11.516 1 98.12 175 ARG B N 1
ATOM 5494 C CA . ARG B 1 175 ? 11.039 11.156 12.281 1 98.12 175 ARG B CA 1
ATOM 5495 C C . ARG B 1 175 ? 11.328 9.953 11.391 1 98.12 175 ARG B C 1
ATOM 5497 O O . ARG B 1 175 ? 12.203 9.141 11.695 1 98.12 175 ARG B O 1
ATOM 5504 N N . HIS B 1 176 ? 10.539 9.711 10.43 1 98.31 176 HIS B N 1
ATOM 5505 C CA . HIS B 1 176 ? 10.812 8.898 9.25 1 98.31 176 HIS B CA 1
ATOM 5506 C C . HIS B 1 176 ? 10.297 9.578 7.98 1 98.31 176 HIS B C 1
ATOM 5508 O O . HIS B 1 176 ? 9.195 10.133 7.973 1 98.31 176 HIS B O 1
ATOM 5514 N N . PHE B 1 177 ? 11.133 9.516 6.945 1 98.19 177 PHE B N 1
ATOM 5515 C CA . PHE B 1 177 ? 10.711 10.086 5.672 1 98.19 177 PHE B CA 1
ATOM 5516 C C . PHE B 1 177 ? 9.609 9.242 5.043 1 98.19 177 PHE B C 1
ATOM 5518 O O . PHE B 1 177 ? 9.688 8.008 5.031 1 98.19 177 PHE B O 1
ATOM 5525 N N . ILE B 1 178 ? 8.523 9.828 4.566 1 98.62 178 ILE B N 1
ATOM 5526 C CA . ILE B 1 178 ? 7.457 9.195 3.803 1 98.62 178 ILE B CA 1
ATOM 5527 C C . ILE B 1 178 ? 7.414 9.781 2.393 1 98.62 178 ILE B C 1
ATOM 5529 O O . ILE B 1 178 ? 7.125 10.969 2.211 1 98.62 178 ILE B O 1
ATOM 5533 N N . PRO B 1 179 ? 7.668 9 1.396 1 98 179 PRO B N 1
ATOM 5534 C CA . PRO B 1 179 ? 7.746 9.508 0.026 1 98 179 PRO B CA 1
ATOM 5535 C C . PRO B 1 179 ? 6.395 9.977 -0.506 1 98 179 PRO B C 1
ATOM 5537 O O . PRO B 1 179 ? 5.352 9.547 -0.011 1 98 179 PRO B O 1
ATOM 5540 N N . VAL B 1 180 ? 6.41 10.805 -1.543 1 98.31 180 VAL B N 1
ATOM 5541 C CA . VAL B 1 180 ? 5.25 11.492 -2.094 1 98.31 180 VAL B CA 1
ATOM 5542 C C . VAL B 1 180 ? 4.203 10.469 -2.533 1 98.31 180 VAL B C 1
ATOM 5544 O O . VAL B 1 180 ? 3.014 10.625 -2.242 1 98.31 180 VAL B O 1
ATOM 5547 N N . PRO B 1 181 ? 4.594 9.312 -3.162 1 97.88 181 PRO B N 1
ATOM 5548 C CA . PRO B 1 181 ? 3.561 8.352 -3.555 1 97.88 181 PRO B CA 1
ATOM 5549 C C . PRO B 1 181 ? 2.787 7.801 -2.361 1 97.88 181 PRO B C 1
ATOM 5551 O O . PRO B 1 181 ? 1.58 7.562 -2.459 1 97.88 181 PRO B O 1
ATOM 5554 N N . VAL B 1 182 ? 3.441 7.652 -1.271 1 98.5 182 VAL B N 1
ATOM 5555 C CA . VAL B 1 182 ? 2.779 7.137 -0.077 1 98.5 182 VAL B CA 1
ATOM 5556 C C . VAL B 1 182 ? 1.882 8.219 0.523 1 98.5 182 VAL B C 1
ATOM 5558 O O . VAL B 1 182 ? 0.778 7.93 0.99 1 98.5 182 VAL B O 1
ATOM 5561 N N . LEU B 1 183 ? 2.328 9.469 0.516 1 98.81 183 LEU B N 1
ATOM 5562 C CA . LEU B 1 183 ? 1.49 10.57 0.987 1 98.81 183 LEU B CA 1
ATOM 5563 C C . LEU B 1 183 ? 0.197 10.648 0.183 1 98.81 183 LEU B C 1
ATOM 5565 O O . LEU B 1 183 ? -0.872 10.906 0.743 1 98.81 183 LEU B O 1
ATOM 5569 N N . LYS B 1 184 ? 0.288 10.445 -1.099 1 98.56 184 LYS B N 1
ATOM 5570 C CA . LYS B 1 184 ? -0.896 10.477 -1.951 1 98.56 184 LYS B CA 1
ATOM 5571 C C . LYS B 1 184 ? -1.866 9.359 -1.594 1 98.56 184 LYS B C 1
ATOM 5573 O O . LYS B 1 184 ? -3.082 9.555 -1.589 1 98.56 184 LYS B O 1
ATOM 5578 N N . GLN B 1 185 ? -1.332 8.156 -1.285 1 98.5 185 GLN B N 1
ATOM 5579 C CA . GLN B 1 185 ? -2.188 7.062 -0.829 1 98.5 185 GLN B CA 1
ATOM 5580 C C . GLN B 1 185 ? -2.91 7.434 0.464 1 98.5 185 GLN B C 1
ATOM 5582 O O . GLN B 1 185 ? -4.09 7.121 0.634 1 98.5 185 GLN B O 1
ATOM 5587 N N . ILE B 1 186 ? -2.172 8.07 1.325 1 98.81 186 ILE B N 1
ATOM 5588 C CA . ILE B 1 186 ? -2.75 8.516 2.59 1 98.81 186 ILE B CA 1
ATOM 5589 C C . ILE B 1 186 ? -3.885 9.5 2.324 1 98.81 186 ILE B C 1
ATOM 5591 O O . ILE B 1 186 ? -4.996 9.328 2.834 1 98.81 186 ILE B O 1
ATOM 5595 N N . ILE B 1 187 ? -3.641 10.43 1.438 1 98.88 187 ILE B N 1
ATOM 5596 C CA . ILE B 1 187 ? -4.625 11.461 1.138 1 98.88 187 ILE B CA 1
ATOM 5597 C C . ILE B 1 187 ? -5.859 10.828 0.497 1 98.88 187 ILE B C 1
ATOM 5599 O O . ILE B 1 187 ? -6.992 11.156 0.857 1 98.88 187 ILE B O 1
ATOM 5603 N N . ASP B 1 188 ? -5.652 9.883 -0.398 1 98.56 188 ASP B N 1
ATOM 5604 C CA . ASP B 1 188 ? -6.781 9.172 -0.99 1 98.56 188 ASP B CA 1
ATOM 5605 C C . ASP B 1 188 ? -7.633 8.5 0.085 1 98.56 188 ASP B C 1
ATOM 5607 O O . ASP B 1 188 ? -8.859 8.625 0.084 1 98.56 188 ASP B O 1
ATOM 5611 N N . SER B 1 189 ? -6.973 7.836 0.95 1 98.62 189 SER B N 1
ATOM 5612 C CA . SER B 1 189 ? -7.688 7.051 1.951 1 98.62 189 SER B CA 1
ATOM 5613 C C . SER B 1 189 ? -8.422 7.953 2.938 1 98.62 189 SER B C 1
ATOM 5615 O O . SER B 1 189 ? -9.484 7.59 3.445 1 98.62 189 SER B O 1
ATOM 5617 N N . MET B 1 190 ? -7.895 9.148 3.205 1 98.81 190 MET B N 1
ATOM 5618 C CA . MET B 1 190 ? -8.555 10.133 4.055 1 98.81 190 MET B CA 1
ATOM 5619 C C . MET B 1 190 ? -9.953 10.453 3.523 1 98.81 190 MET B C 1
ATOM 5621 O O . MET B 1 190 ? -10.906 10.547 4.297 1 98.81 190 MET B O 1
ATOM 5625 N N . THR B 1 191 ? -10.062 10.555 2.207 1 98.56 191 THR B N 1
ATOM 5626 C CA . THR B 1 191 ? -11.312 10.977 1.598 1 98.56 191 THR B CA 1
ATOM 5627 C C . THR B 1 191 ? -12.383 9.898 1.753 1 98.56 191 THR B C 1
ATOM 5629 O O . THR B 1 191 ? -13.578 10.203 1.812 1 98.56 191 THR B O 1
ATOM 5632 N N . TYR B 1 192 ? -11.961 8.656 1.921 1 98.5 192 TYR B N 1
ATOM 5633 C CA . TYR B 1 192 ? -12.922 7.566 2.086 1 98.5 192 TYR B CA 1
ATOM 5634 C C . TYR B 1 192 ? -13.672 7.699 3.402 1 98.5 192 TYR B C 1
ATOM 5636 O O . TYR B 1 192 ? -14.812 7.23 3.523 1 98.5 192 TYR B O 1
ATOM 5644 N N . ALA B 1 193 ? -13.008 8.375 4.398 1 98.81 193 ALA B N 1
ATOM 5645 C CA . ALA B 1 193 ? -13.609 8.57 5.719 1 98.81 193 ALA B CA 1
ATOM 5646 C C . ALA B 1 193 ? -13.969 10.031 5.941 1 98.81 193 ALA B C 1
ATOM 5648 O O . ALA B 1 193 ? -14.273 10.438 7.066 1 98.81 193 ALA B O 1
ATOM 5649 N N . LYS B 1 194 ? -13.797 10.867 4.895 1 98.75 194 LYS B N 1
ATOM 5650 C CA . LYS B 1 194 ? -14.258 12.25 4.824 1 98.75 194 LYS B CA 1
ATOM 5651 C C . LYS B 1 194 ? -13.438 13.156 5.738 1 98.75 194 LYS B C 1
ATOM 5653 O O . LYS B 1 194 ? -13.953 14.133 6.285 1 98.75 194 LYS B O 1
ATOM 5658 N N . PHE B 1 195 ? -12.18 12.742 6.039 1 98.88 195 PHE B N 1
ATOM 5659 C CA . PHE B 1 195 ? -11.227 13.703 6.582 1 98.88 195 PHE B CA 1
ATOM 5660 C C . PHE B 1 195 ? -11 14.852 5.605 1 98.88 195 PHE B C 1
ATOM 5662 O O . PHE B 1 195 ? -11.016 14.656 4.391 1 98.88 195 PHE B O 1
ATOM 5669 N N . ASN B 1 196 ? -10.773 16.062 6.133 1 98.88 196 ASN B N 1
ATOM 5670 C CA . ASN B 1 196 ? -10.648 17.172 5.191 1 98.88 196 ASN B CA 1
ATOM 5671 C C . ASN B 1 196 ? -9.367 17.969 5.438 1 98.88 196 ASN B C 1
ATOM 5673 O O . ASN B 1 196 ? -9.18 19.031 4.844 1 98.88 196 ASN B O 1
ATOM 5677 N N . VAL B 1 197 ? -8.5 17.531 6.352 1 98.94 197 VAL B N 1
ATOM 5678 C CA . VAL B 1 197 ? -7.254 18.25 6.598 1 98.94 197 VAL B CA 1
ATOM 5679 C C . VAL B 1 197 ? -6.09 17.266 6.656 1 98.94 197 VAL B C 1
ATOM 5681 O O . VAL B 1 197 ? -6.102 16.328 7.453 1 98.94 197 VAL B O 1
ATOM 5684 N N . PHE B 1 198 ? -5.207 17.391 5.773 1 98.94 198 PHE B N 1
ATOM 5685 C CA . PHE B 1 198 ? -3.895 16.766 5.883 1 98.94 198 PHE B CA 1
ATOM 5686 C C . PHE B 1 198 ? -2.938 17.656 6.672 1 98.94 198 PHE B C 1
ATOM 5688 O O . PHE B 1 198 ? -2.432 18.641 6.156 1 98.94 198 PHE B O 1
ATOM 5695 N N . HIS B 1 199 ? -2.773 17.344 7.969 1 98.88 199 HIS B N 1
ATOM 5696 C CA . HIS B 1 199 ? -1.803 18.031 8.805 1 98.88 199 HIS B CA 1
ATOM 5697 C C . HIS B 1 199 ? -0.397 17.484 8.594 1 98.88 199 HIS B C 1
ATOM 5699 O O . HIS B 1 199 ? -0.041 16.438 9.148 1 98.88 199 HIS B O 1
ATOM 5705 N N . TRP B 1 200 ? 0.361 18.219 7.82 1 98.88 200 TRP B N 1
ATOM 5706 C CA . TRP B 1 200 ? 1.692 17.781 7.418 1 98.88 200 TRP B CA 1
ATOM 5707 C C . TRP B 1 200 ? 2.746 18.266 8.414 1 98.88 200 TRP B C 1
ATOM 5709 O O . TRP B 1 200 ? 3.277 19.375 8.281 1 98.88 200 TRP B O 1
ATOM 5719 N N . HIS B 1 201 ? 3.023 17.438 9.375 1 98.56 201 HIS B N 1
ATOM 5720 C CA . HIS B 1 201 ? 4.156 17.656 10.266 1 98.56 201 HIS B CA 1
ATOM 5721 C C . HIS B 1 201 ? 5.477 17.375 9.555 1 98.56 201 HIS B C 1
ATOM 5723 O O . HIS B 1 201 ? 6.023 16.281 9.672 1 98.56 201 HIS B O 1
ATOM 5729 N N . ILE B 1 202 ? 6.035 18.359 8.922 1 98.19 202 ILE B N 1
ATOM 5730 C CA . ILE B 1 202 ? 7.004 18.109 7.859 1 98.19 202 ILE B CA 1
ATOM 5731 C C . ILE B 1 202 ? 8.422 18.141 8.43 1 98.19 202 ILE B C 1
ATOM 5733 O O . ILE B 1 202 ? 9.312 17.453 7.922 1 98.19 202 ILE B O 1
ATOM 5737 N N . THR B 1 203 ? 8.68 18.938 9.508 1 97.5 203 THR B N 1
ATOM 5738 C CA . THR B 1 203 ? 9.992 19.016 10.125 1 97.5 203 THR B CA 1
ATOM 5739 C C . THR B 1 203 ? 9.906 18.734 11.617 1 97.5 203 THR B C 1
ATOM 5741 O O . THR B 1 203 ? 8.844 18.891 12.227 1 97.5 203 THR B O 1
ATOM 5744 N N . ASP B 1 204 ? 10.93 18.297 12.18 1 97.69 204 ASP B N 1
ATOM 5745 C CA . ASP B 1 204 ? 11.109 18.047 13.609 1 97.69 204 ASP B CA 1
ATOM 5746 C C . ASP B 1 204 ? 12.586 17.891 13.961 1 97.69 204 ASP B C 1
ATOM 5748 O O . ASP B 1 204 ? 13.461 18.25 13.172 1 97.69 204 ASP B O 1
ATOM 5752 N N . ALA B 1 205 ? 12.852 17.469 15.141 1 97.31 205 ALA B N 1
ATOM 5753 C CA . ALA B 1 205 ? 14.211 17.375 15.664 1 97.31 205 ALA B CA 1
ATOM 5754 C C . ALA B 1 205 ? 15.062 16.422 14.836 1 97.31 205 ALA B C 1
ATOM 5756 O O . ALA B 1 205 ? 16.25 16.656 14.625 1 97.31 205 ALA B O 1
ATOM 5757 N N . HIS B 1 206 ? 14.508 15.453 14.266 1 97.25 206 HIS B N 1
ATOM 5758 C CA . HIS B 1 206 ? 15.266 14.336 13.703 1 97.25 206 HIS B CA 1
ATOM 5759 C C . HIS B 1 206 ? 15.656 14.602 12.258 1 97.25 206 HIS B C 1
ATOM 5761 O O . HIS B 1 206 ? 16.656 14.086 11.773 1 97.25 206 HIS B O 1
ATOM 5767 N N . SER B 1 207 ? 14.82 15.336 11.609 1 98 207 SER B N 1
ATOM 5768 C CA . SER B 1 207 ? 15.141 15.656 10.219 1 98 207 SER B CA 1
ATOM 5769 C C . SER B 1 207 ? 14.375 16.891 9.75 1 98 207 SER B C 1
ATOM 5771 O O . SER B 1 207 ? 13.312 17.203 10.289 1 98 207 SER B O 1
ATOM 5773 N N . PHE B 1 208 ? 14.945 17.625 8.828 1 98.19 208 PHE B N 1
ATOM 5774 C CA . PHE B 1 208 ? 14.352 18.75 8.133 1 98.19 208 PHE B CA 1
ATOM 5775 C C . PHE B 1 208 ? 14.289 18.5 6.633 1 98.19 208 PHE B C 1
ATOM 5777 O O . PHE B 1 208 ? 15.062 19.062 5.863 1 98.19 208 PHE B O 1
ATOM 5784 N N . PRO B 1 209 ? 13.297 17.734 6.16 1 98.12 209 PRO B N 1
ATOM 5785 C CA . PRO B 1 209 ? 13.258 17.312 4.758 1 98.12 209 PRO B CA 1
ATOM 5786 C C . PRO B 1 209 ? 12.68 18.391 3.842 1 98.12 209 PRO B C 1
ATOM 5788 O O . PRO B 1 209 ? 12.719 18.25 2.617 1 98.12 209 PRO B O 1
ATOM 5791 N N . MET B 1 210 ? 12.203 19.453 4.324 1 98.19 210 MET B N 1
ATOM 5792 C CA . MET B 1 210 ? 11.539 20.5 3.559 1 98.19 210 MET B CA 1
ATOM 5793 C C . MET B 1 210 ? 12.555 21.406 2.863 1 98.19 210 MET B C 1
ATOM 5795 O O . MET B 1 210 ? 13.43 21.984 3.518 1 98.19 210 MET B O 1
ATOM 5799 N N . GLU B 1 211 ? 12.422 21.578 1.624 1 97.69 211 GLU B N 1
ATOM 5800 C CA . GLU B 1 211 ? 13.266 22.516 0.889 1 97.69 211 GLU B CA 1
ATOM 5801 C C . GLU B 1 211 ? 12.836 23.953 1.14 1 97.69 211 GLU B C 1
ATOM 5803 O O . GLU B 1 211 ? 11.641 24.266 1.133 1 97.69 211 GLU B O 1
ATOM 5808 N N . SER B 1 212 ? 13.734 24.797 1.494 1 98 212 SER B N 1
ATOM 5809 C CA . SER B 1 212 ? 13.57 26.25 1.536 1 98 212 SER B CA 1
ATOM 5810 C C . SER B 1 212 ? 14.32 26.922 0.393 1 98 212 SER B C 1
ATOM 5812 O O . SER B 1 212 ? 15.484 26.625 0.141 1 98 212 SER B O 1
ATOM 5814 N N . LYS B 1 213 ? 13.617 27.797 -0.306 1 96.69 213 LYS B N 1
ATOM 5815 C CA . LYS B 1 213 ? 14.273 28.516 -1.385 1 96.69 213 LYS B CA 1
ATOM 5816 C C . LYS B 1 213 ? 15.383 29.422 -0.844 1 96.69 213 LYS B C 1
ATOM 5818 O O . LYS B 1 213 ? 16.484 29.453 -1.396 1 96.69 213 LYS B O 1
ATOM 5823 N N . LYS B 1 214 ? 15.141 30.094 0.211 1 97.88 214 LYS B N 1
ATOM 5824 C CA . LYS B 1 214 ? 16.078 31.062 0.774 1 97.88 214 LYS B CA 1
ATOM 5825 C C . LYS B 1 214 ? 17.188 30.375 1.549 1 97.88 214 LYS B C 1
ATOM 5827 O O . LYS B 1 214 ? 18.312 30.859 1.589 1 97.88 214 LYS B O 1
ATOM 5832 N N . TYR B 1 215 ? 16.891 29.234 2.148 1 98.31 215 TYR B N 1
ATOM 5833 C CA . TYR B 1 215 ? 17.859 28.547 2.992 1 98.31 215 TYR B CA 1
ATOM 5834 C C . TYR B 1 215 ? 17.969 27.078 2.605 1 98.31 215 TYR B C 1
ATOM 5836 O O . TYR B 1 215 ? 17.672 26.203 3.412 1 98.31 215 TYR B O 1
ATOM 5844 N N . PRO B 1 216 ? 18.516 26.766 1.473 1 97.5 216 PRO B N 1
ATOM 5845 C CA . PRO B 1 216 ? 18.594 25.375 1 1 97.5 216 PRO B CA 1
ATOM 5846 C C . PRO B 1 216 ? 19.422 24.484 1.913 1 97.5 216 PRO B C 1
ATOM 5848 O O . PRO B 1 216 ? 19.234 23.266 1.935 1 97.5 216 PRO B O 1
ATOM 5851 N N . GLN B 1 217 ? 20.328 25.094 2.721 1 97.5 217 GLN B N 1
ATOM 5852 C CA . GLN B 1 217 ? 21.219 24.328 3.59 1 97.5 217 GLN B CA 1
ATOM 5853 C C . GLN B 1 217 ? 20.438 23.609 4.691 1 97.5 217 GLN B C 1
ATOM 5855 O O . GLN B 1 217 ? 20.938 22.656 5.293 1 97.5 217 GLN B O 1
ATOM 5860 N N . LEU B 1 218 ? 19.219 24.094 5.027 1 98.06 218 LEU B N 1
ATOM 5861 C CA . LEU B 1 218 ? 18.422 23.438 6.059 1 98.06 218 LEU B CA 1
ATOM 5862 C C . LEU B 1 218 ? 18.109 22 5.68 1 98.06 218 LEU B C 1
ATOM 5864 O O . LEU B 1 218 ? 18.359 21.078 6.469 1 98.06 218 LEU B O 1
ATOM 5868 N N . ALA B 1 219 ? 17.641 21.781 4.457 1 97.75 219 ALA B N 1
ATOM 5869 C CA . ALA B 1 219 ? 17.359 20.422 4 1 97.75 219 ALA B CA 1
ATOM 5870 C C . ALA B 1 219 ? 18.641 19.688 3.645 1 97.75 219 ALA B C 1
ATOM 5872 O O . ALA B 1 219 ? 18.781 18.484 3.895 1 97.75 219 ALA B O 1
ATOM 5873 N N . GLU B 1 220 ? 19.578 20.406 3.092 1 97.12 220 GLU B N 1
ATOM 5874 C CA . GLU B 1 220 ? 20.828 19.812 2.643 1 97.12 220 GLU B CA 1
ATOM 5875 C C . GLU B 1 220 ? 21.578 19.156 3.805 1 97.12 220 GLU B C 1
ATOM 5877 O O . GLU B 1 220 ? 22.141 18.078 3.652 1 97.12 220 GLU B O 1
ATOM 5882 N N . HIS B 1 221 ? 21.531 19.859 4.949 1 97.38 221 HIS B N 1
ATOM 5883 C CA . HIS B 1 221 ? 22.312 19.359 6.078 1 97.38 221 HIS B CA 1
ATOM 5884 C C . HIS B 1 221 ? 21.406 18.844 7.188 1 97.38 221 HIS B C 1
ATOM 5886 O O . HIS B 1 221 ? 21.891 18.188 8.117 1 97.38 221 HIS B O 1
ATOM 5892 N N . GLY B 1 222 ? 20.109 19.094 7.07 1 97.69 222 GLY B N 1
ATOM 5893 C CA . GLY B 1 222 ? 19.203 18.734 8.148 1 97.69 222 GLY B CA 1
ATOM 5894 C C . GLY B 1 222 ? 18.375 17.5 7.84 1 97.69 222 GLY B C 1
ATOM 5895 O O . GLY B 1 222 ? 17.781 16.906 8.734 1 97.69 222 GLY B O 1
ATOM 5896 N N . ALA B 1 223 ? 18.312 17.047 6.562 1 98 223 ALA B N 1
ATOM 5897 C CA . ALA B 1 223 ? 17.578 15.844 6.195 1 98 223 ALA B CA 1
ATOM 5898 C C . ALA B 1 223 ? 18.391 14.586 6.504 1 98 223 ALA B C 1
ATOM 5900 O O . ALA B 1 223 ? 19.609 14.656 6.695 1 98 223 ALA B O 1
ATOM 5901 N N . PHE B 1 224 ? 17.734 13.438 6.547 1 97.69 224 PHE B N 1
ATOM 5902 C CA . PHE B 1 224 ? 18.406 12.172 6.82 1 97.69 224 PHE B CA 1
ATOM 5903 C C . PHE B 1 224 ? 19.422 11.852 5.734 1 97.69 224 PHE B C 1
ATOM 5905 O O . PHE B 1 224 ? 20.5 11.328 6.02 1 97.69 224 PHE B O 1
ATOM 5912 N N . SER B 1 225 ? 19 12.07 4.516 1 95.56 225 SER B N 1
ATOM 5913 C CA . SER B 1 225 ? 19.844 11.797 3.359 1 95.56 225 SER B CA 1
ATOM 5914 C C . SER B 1 225 ? 19.5 12.703 2.188 1 95.56 225 SER B C 1
ATOM 5916 O O . SER B 1 225 ? 18.453 13.359 2.193 1 95.56 225 SER B O 1
ATOM 5918 N N . PRO B 1 226 ? 20.312 12.758 1.188 1 93.25 226 PRO B N 1
ATOM 5919 C CA . PRO B 1 226 ? 20.016 13.602 0.028 1 93.25 226 PRO B CA 1
ATOM 5920 C C . PRO B 1 226 ? 18.734 13.195 -0.689 1 93.25 226 PRO B C 1
ATOM 5922 O O . PRO B 1 226 ? 18.094 14.023 -1.346 1 93.25 226 PRO B O 1
ATOM 5925 N N . ALA B 1 227 ? 18.359 11.945 -0.487 1 93.06 227 ALA B N 1
ATOM 5926 C CA . ALA B 1 227 ? 17.203 11.445 -1.229 1 93.06 227 ALA B CA 1
ATOM 5927 C C . ALA B 1 227 ? 15.945 11.461 -0.364 1 93.06 227 ALA B C 1
ATOM 5929 O O . ALA B 1 227 ? 14.867 11.062 -0.813 1 93.06 227 ALA B O 1
ATOM 5930 N N . GLU B 1 228 ? 16.031 11.883 0.846 1 97.5 228 GLU B N 1
ATOM 5931 C CA . GLU B 1 228 ? 14.898 11.945 1.768 1 97.5 228 GLU B CA 1
ATOM 5932 C C . GLU B 1 228 ? 14.516 13.391 2.078 1 97.5 228 GLU B C 1
ATOM 5934 O O . GLU B 1 228 ? 14.594 13.828 3.229 1 97.5 228 GLU B O 1
ATOM 5939 N N . ARG B 1 229 ? 14.133 14.047 1.016 1 97.56 229 ARG B N 1
ATOM 5940 C CA . ARG B 1 229 ? 13.758 15.461 0.999 1 97.56 229 ARG B CA 1
ATOM 5941 C C . ARG B 1 229 ? 12.508 15.68 0.147 1 97.56 229 ARG B C 1
ATOM 5943 O O . ARG B 1 229 ? 12.125 14.812 -0.64 1 97.56 229 ARG B O 1
ATOM 5950 N N . PHE B 1 230 ? 11.898 16.766 0.354 1 98.31 230 PHE B N 1
ATOM 5951 C CA . PHE B 1 230 ? 10.836 17.266 -0.511 1 98.31 230 PHE B CA 1
ATOM 5952 C C . PHE B 1 230 ? 11.281 18.531 -1.244 1 98.31 230 PHE B C 1
ATOM 5954 O O . PHE B 1 230 ? 11.68 19.516 -0.615 1 98.31 230 PHE B O 1
ATOM 5961 N N . SER B 1 231 ? 11.242 18.484 -2.543 1 98.06 231 SER B N 1
ATOM 5962 C CA . SER B 1 231 ? 11.438 19.719 -3.305 1 98.06 231 SER B CA 1
ATOM 5963 C C . SER B 1 231 ? 10.219 20.625 -3.207 1 98.06 231 SER B C 1
ATOM 5965 O O . SER B 1 231 ? 9.164 20.219 -2.727 1 98.06 231 SER B O 1
ATOM 5967 N N . ILE B 1 232 ? 10.383 21.859 -3.572 1 98.12 232 ILE B N 1
ATOM 5968 C CA . ILE B 1 232 ? 9.258 22.781 -3.641 1 98.12 232 ILE B CA 1
ATOM 5969 C C . ILE B 1 232 ? 8.18 22.203 -4.551 1 98.12 232 ILE B C 1
ATOM 5971 O O . ILE B 1 232 ? 6.988 22.25 -4.219 1 98.12 232 ILE B O 1
ATOM 5975 N N . GLU B 1 233 ? 8.586 21.578 -5.664 1 97.94 233 GLU B N 1
ATOM 5976 C CA . GLU B 1 233 ? 7.637 20.984 -6.598 1 97.94 233 GLU B CA 1
ATOM 5977 C C . GLU B 1 233 ? 6.934 19.781 -5.98 1 97.94 233 GLU B C 1
ATOM 5979 O O . GLU B 1 233 ? 5.754 19.547 -6.246 1 97.94 233 GLU B O 1
ATOM 5984 N N . ASP B 1 234 ? 7.672 19.016 -5.184 1 98.38 234 ASP B N 1
ATOM 5985 C CA . ASP B 1 234 ? 7.035 17.906 -4.465 1 98.38 234 ASP B CA 1
ATOM 5986 C C . ASP B 1 234 ? 5.922 18.422 -3.553 1 98.38 234 ASP B C 1
ATOM 5988 O O . ASP B 1 234 ? 4.828 17.859 -3.521 1 98.38 234 ASP B O 1
ATOM 5992 N N . MET B 1 235 ? 6.203 19.453 -2.797 1 98.69 235 MET B N 1
ATOM 5993 C CA . MET B 1 235 ? 5.227 20.031 -1.875 1 98.69 235 MET B CA 1
ATOM 5994 C C . MET B 1 235 ? 4.02 20.578 -2.631 1 98.69 235 MET B C 1
ATOM 5996 O O . MET B 1 235 ? 2.879 20.391 -2.203 1 98.69 235 MET B O 1
ATOM 6000 N N . LYS B 1 236 ? 4.258 21.203 -3.793 1 98.62 236 LYS B N 1
ATOM 6001 C CA . LYS B 1 236 ? 3.158 21.672 -4.633 1 98.62 236 LYS B CA 1
ATOM 6002 C C . LYS B 1 236 ? 2.299 20.516 -5.113 1 98.62 236 LYS B C 1
ATOM 6004 O O . LYS B 1 236 ? 1.071 20.609 -5.137 1 98.62 236 LYS B O 1
ATOM 6009 N N . GLU B 1 237 ? 3.002 19.5 -5.453 1 98.31 237 GLU B N 1
ATOM 6010 C CA . GLU B 1 237 ? 2.283 18.312 -5.938 1 98.31 237 GLU B CA 1
ATOM 6011 C C . GLU B 1 237 ? 1.369 17.75 -4.859 1 98.31 237 GLU B C 1
ATOM 6013 O O . GLU B 1 237 ? 0.215 17.406 -5.129 1 98.31 237 GLU B O 1
ATOM 6018 N N . VAL B 1 238 ? 1.864 17.609 -3.648 1 98.75 238 VAL B N 1
ATOM 6019 C CA . VAL B 1 238 ? 1.064 17.109 -2.541 1 98.75 238 VAL B CA 1
ATOM 6020 C C . VAL B 1 238 ? -0.099 18.047 -2.262 1 98.75 238 VAL B C 1
ATOM 6022 O O . VAL B 1 238 ? -1.236 17.609 -2.078 1 98.75 238 VAL B O 1
ATOM 6025 N N . ARG B 1 239 ? 0.161 19.344 -2.291 1 98.75 239 ARG B N 1
ATOM 6026 C CA . ARG B 1 239 ? -0.864 20.359 -2.09 1 98.75 239 ARG B CA 1
ATOM 6027 C C . ARG B 1 239 ? -1.984 20.219 -3.115 1 98.75 239 ARG B C 1
ATOM 6029 O O . ARG B 1 239 ? -3.156 20.109 -2.75 1 98.75 239 ARG B O 1
ATOM 6036 N N . ASP B 1 240 ? -1.604 20.203 -4.406 1 98.56 240 ASP B N 1
ATOM 6037 C CA . ASP B 1 240 ? -2.586 20.156 -5.488 1 98.56 240 ASP B CA 1
ATOM 6038 C C . ASP B 1 240 ? -3.385 18.859 -5.465 1 98.56 240 ASP B C 1
ATOM 6040 O O . ASP B 1 240 ? -4.598 18.875 -5.68 1 98.56 240 ASP B O 1
ATOM 6044 N N . TYR B 1 241 ? -2.674 17.797 -5.188 1 98.5 241 TYR B N 1
ATOM 6045 C CA . TYR B 1 241 ? -3.322 16.484 -5.098 1 98.5 241 TYR B CA 1
ATOM 6046 C C . TYR B 1 241 ? -4.391 16.484 -4.008 1 98.5 241 TYR B C 1
ATOM 6048 O O . TYR B 1 241 ? -5.508 16.016 -4.227 1 98.5 241 TYR B O 1
ATOM 6056 N N . ALA B 1 242 ? -4.035 17 -2.846 1 98.81 242 ALA B N 1
ATOM 6057 C CA . ALA B 1 242 ? -4.957 17.062 -1.717 1 98.81 242 ALA B CA 1
ATOM 6058 C C . ALA B 1 242 ? -6.133 17.984 -2.02 1 98.81 242 ALA B C 1
ATOM 6060 O O . ALA B 1 242 ? -7.293 17.625 -1.82 1 98.81 242 ALA B O 1
ATOM 6061 N N . MET B 1 243 ? -5.875 19.109 -2.527 1 98.12 243 MET B N 1
ATOM 6062 C CA . MET B 1 243 ? -6.906 20.109 -2.773 1 98.12 243 MET B CA 1
ATOM 6063 C C . MET B 1 243 ? -7.91 19.625 -3.809 1 98.12 243 MET B C 1
ATOM 6065 O O . MET B 1 243 ? -9.109 19.891 -3.691 1 98.12 243 MET B O 1
ATOM 6069 N N . GLU B 1 244 ? -7.398 18.938 -4.824 1 97.62 244 GLU B N 1
ATOM 6070 C CA . GLU B 1 244 ? -8.281 18.359 -5.832 1 97.62 244 GLU B CA 1
ATOM 6071 C C . GLU B 1 244 ? -9.297 17.406 -5.199 1 97.62 244 GLU B C 1
ATOM 6073 O O . GLU B 1 244 ? -10.352 17.141 -5.773 1 97.62 244 GLU B O 1
ATOM 6078 N N . ARG B 1 245 ? -9.023 17 -4.02 1 98.19 245 ARG B N 1
ATOM 6079 C CA . ARG B 1 245 ? -9.844 16 -3.328 1 98.19 245 ARG B CA 1
ATOM 6080 C C . ARG B 1 245 ? -10.586 16.641 -2.156 1 98.19 245 ARG B C 1
ATOM 6082 O O . ARG B 1 245 ? -11.195 15.93 -1.345 1 98.19 245 ARG B O 1
ATOM 6089 N N . GLY B 1 246 ? -10.5 17.922 -2.037 1 98.19 246 GLY B N 1
ATOM 6090 C CA . GLY B 1 246 ? -11.188 18.641 -0.976 1 98.19 246 GLY B CA 1
ATOM 6091 C C . GLY B 1 246 ? -10.492 18.547 0.367 1 98.19 246 GLY B C 1
ATOM 6092 O O . GLY B 1 246 ? -11.133 18.656 1.415 1 98.19 246 GLY B O 1
ATOM 6093 N N . VAL B 1 247 ? -9.203 18.234 0.374 1 98.81 247 VAL B N 1
ATOM 6094 C CA . VAL B 1 247 ? -8.414 18.109 1.594 1 98.81 247 VAL B CA 1
ATOM 6095 C C . VAL B 1 247 ? -7.457 19.297 1.708 1 98.81 247 VAL B C 1
ATOM 6097 O O . VAL B 1 247 ? -6.633 19.531 0.819 1 98.81 247 VAL B O 1
ATOM 6100 N N . ARG B 1 248 ? -7.602 20.047 2.752 1 98.69 248 ARG B N 1
ATOM 6101 C CA . ARG B 1 248 ? -6.676 21.125 3.057 1 98.69 248 ARG B CA 1
ATOM 6102 C C . ARG B 1 248 ? -5.344 20.578 3.561 1 98.69 248 ARG B C 1
ATOM 6104 O O . ARG B 1 248 ? -5.297 19.516 4.184 1 98.69 248 ARG B O 1
ATOM 6111 N N . VAL B 1 249 ? -4.297 21.297 3.271 1 98.88 249 VAL B N 1
ATOM 6112 C CA . VAL B 1 249 ? -2.994 20.906 3.801 1 98.88 249 VAL B CA 1
ATOM 6113 C C . VAL B 1 249 ? -2.525 21.938 4.828 1 98.88 249 VAL B C 1
ATOM 6115 O O . VAL B 1 249 ? -2.143 23.047 4.473 1 98.88 249 VAL B O 1
ATOM 6118 N N . MET B 1 250 ? -2.57 21.578 6.062 1 98.81 250 MET B N 1
ATOM 6119 C CA . MET B 1 250 ? -2.049 22.422 7.133 1 98.81 250 MET B CA 1
ATOM 6120 C C . MET B 1 250 ? -0.606 22.062 7.461 1 98.81 250 MET B C 1
ATOM 6122 O O . MET B 1 250 ? -0.334 20.953 7.938 1 98.81 250 MET B O 1
ATOM 6126 N N . MET B 1 251 ? 0.247 23.016 7.242 1 98.62 251 MET B N 1
ATOM 6127 C CA . MET B 1 251 ? 1.674 22.781 7.434 1 98.62 251 MET B CA 1
ATOM 6128 C C . MET B 1 251 ? 2.088 23.078 8.867 1 98.62 251 MET B C 1
ATOM 6130 O O . MET B 1 251 ? 1.6 24.031 9.477 1 98.62 251 MET B O 1
ATOM 6134 N N . GLU B 1 252 ? 2.955 22.25 9.344 1 97.88 252 GLU B N 1
ATOM 6135 C CA . GLU B 1 252 ? 3.59 22.516 10.633 1 97.88 252 GLU B CA 1
ATOM 6136 C C . GLU B 1 252 ? 5.113 22.469 10.516 1 97.88 252 GLU B C 1
ATOM 6138 O O . GLU B 1 252 ? 5.672 21.5 10 1 97.88 252 GLU B O 1
ATOM 6143 N N . PHE B 1 253 ? 5.648 23.516 10.938 1 86.44 253 PHE B N 1
ATOM 6144 C CA . PHE B 1 253 ? 7.082 23.594 11.195 1 86.44 253 PHE B CA 1
ATOM 6145 C C . PHE B 1 253 ? 7.355 23.969 12.648 1 86.44 253 PHE B C 1
ATOM 6147 O O . PHE B 1 253 ? 6.855 24.984 13.141 1 86.44 253 PHE B O 1
ATOM 6154 N N . ASP B 1 254 ? 8.156 23.203 13.344 1 90.06 254 ASP B N 1
ATOM 6155 C CA . ASP B 1 254 ? 8.328 23.359 14.789 1 90.06 254 ASP B CA 1
ATOM 6156 C C . ASP B 1 254 ? 9.305 24.484 15.109 1 90.06 254 ASP B C 1
ATOM 6158 O O . ASP B 1 254 ? 10.383 24.562 14.516 1 90.06 254 ASP B O 1
ATOM 6162 N N . SER B 1 255 ? 8.992 25.375 15.984 1 92.12 255 SER B N 1
ATOM 6163 C CA . SER B 1 255 ? 9.828 26.422 16.562 1 92.12 255 SER B CA 1
ATOM 6164 C C . SER B 1 255 ? 9.273 26.891 17.906 1 92.12 255 SER B C 1
ATOM 6166 O O . SER B 1 255 ? 8.062 26.828 18.141 1 92.12 255 SER B O 1
ATOM 6168 N N . PRO B 1 256 ? 10.023 27.25 18.844 1 96.44 256 PRO B N 1
ATOM 6169 C CA . PRO B 1 256 ? 11.484 27.281 18.734 1 96.44 256 PRO B CA 1
ATOM 6170 C C . PRO B 1 256 ? 12.125 25.969 19.172 1 96.44 256 PRO B C 1
ATOM 6172 O O . PRO B 1 256 ? 13.359 25.844 19.188 1 96.44 256 PRO B O 1
ATOM 6175 N N . ALA B 1 257 ? 11.336 24.969 19.578 1 96.44 257 ALA B N 1
ATOM 6176 C CA . ALA B 1 257 ? 11.859 23.703 20.062 1 96.44 257 ALA B CA 1
ATOM 6177 C C . ALA B 1 257 ? 11.812 22.641 18.969 1 96.44 257 ALA B C 1
ATOM 6179 O O . ALA B 1 257 ? 11.383 22.906 17.844 1 96.44 257 ALA B O 1
ATOM 6180 N N . HIS B 1 258 ? 12.422 21.438 19.219 1 96.88 258 HIS B N 1
ATOM 6181 C CA . HIS B 1 258 ? 12.477 20.344 18.266 1 96.88 258 HIS B CA 1
ATOM 6182 C C . HIS B 1 258 ? 13.211 20.75 17 1 96.88 258 HIS B C 1
ATOM 6184 O O . HIS B 1 258 ? 12.703 20.547 15.883 1 96.88 258 HIS B O 1
ATOM 6190 N N . THR B 1 259 ? 14.398 21.359 17.188 1 96.75 259 THR B N 1
ATOM 6191 C CA . THR B 1 259 ? 14.992 22.047 16.047 1 96.75 259 THR B CA 1
ATOM 6192 C C . THR B 1 259 ? 16.422 21.578 15.82 1 96.75 259 THR B C 1
ATOM 6194 O O . THR B 1 259 ? 17.234 22.297 15.227 1 96.75 259 THR B O 1
ATOM 6197 N N . SER B 1 260 ? 16.781 20.406 16.344 1 96.62 260 SER B N 1
ATOM 6198 C CA . SER B 1 260 ? 18.141 19.906 16.156 1 96.62 260 SER B CA 1
ATOM 6199 C C . SER B 1 260 ? 18.484 19.797 14.68 1 96.62 260 SER B C 1
ATOM 6201 O O . SER B 1 260 ? 19.594 20.109 14.266 1 96.62 260 SER B O 1
ATOM 6203 N N . ALA B 1 261 ? 17.594 19.391 13.883 1 97.06 261 ALA B N 1
ATOM 6204 C CA . ALA B 1 261 ? 17.828 19.281 12.453 1 97.06 261 ALA B CA 1
ATOM 6205 C C . ALA B 1 261 ? 18.016 20.641 11.812 1 97.06 261 ALA B C 1
ATOM 6207 O O . ALA B 1 261 ? 18.812 20.797 10.883 1 97.06 261 ALA B O 1
ATOM 6208 N N . MET B 1 262 ? 17.312 21.641 12.258 1 96.88 262 MET B N 1
ATOM 6209 C CA . MET B 1 262 ? 17.516 23.016 11.797 1 96.88 262 MET B CA 1
ATOM 6210 C C . MET B 1 262 ? 18.922 23.5 12.172 1 96.88 262 MET B C 1
ATOM 6212 O O . MET B 1 262 ? 19.578 24.156 11.375 1 96.88 262 MET B O 1
ATOM 6216 N N . CYS B 1 263 ? 19.328 23.188 13.406 1 96.69 263 CYS B N 1
ATOM 6217 C CA . CYS B 1 263 ? 20.641 23.594 13.891 1 96.69 263 CYS B CA 1
ATOM 6218 C C . CYS B 1 263 ? 21.75 22.953 13.062 1 96.69 263 CYS B C 1
ATOM 6220 O O . CYS B 1 263 ? 22.797 23.547 12.867 1 96.69 263 CYS B O 1
ATOM 6222 N N . ALA B 1 264 ? 21.5 21.75 12.586 1 96.12 264 ALA B N 1
ATOM 6223 C CA . ALA B 1 264 ? 22.469 21.094 11.711 1 96.12 264 ALA B CA 1
ATOM 6224 C C . ALA B 1 264 ? 22.641 21.859 10.406 1 96.12 264 ALA B C 1
ATOM 6226 O O . ALA B 1 264 ? 23.75 21.953 9.875 1 96.12 264 ALA B O 1
ATOM 6227 N N . GLY B 1 265 ? 21.594 22.422 9.945 1 96.94 265 GLY B N 1
ATOM 6228 C CA . GLY B 1 265 ? 21.625 23.172 8.695 1 96.94 265 GLY B CA 1
ATOM 6229 C C . GLY B 1 265 ? 22.078 24.609 8.875 1 96.94 265 GLY B C 1
ATOM 6230 O O . GLY B 1 265 ? 22.703 25.188 7.977 1 96.94 265 GLY B O 1
ATOM 6231 N N . MET B 1 266 ? 21.703 25.141 10.016 1 97.56 266 MET B N 1
ATOM 6232 C CA . MET B 1 266 ? 22.016 26.547 10.305 1 97.56 266 MET B CA 1
ATOM 6233 C C . MET B 1 266 ? 22.422 26.719 11.766 1 97.56 266 MET B C 1
ATOM 6235 O O . MET B 1 266 ? 21.672 27.281 12.562 1 97.56 266 MET B O 1
ATOM 6239 N N . PRO B 1 267 ? 23.625 26.406 12.062 1 97.19 267 PRO B N 1
ATOM 6240 C CA . PRO B 1 267 ? 24.078 26.516 13.445 1 97.19 267 PRO B CA 1
ATOM 6241 C C . PRO B 1 267 ? 24.016 27.953 13.977 1 97.19 267 PRO B C 1
ATOM 6243 O O . PRO B 1 267 ? 23.859 28.156 15.188 1 97.19 267 PRO B O 1
ATOM 6246 N N . GLU B 1 268 ? 24.031 28.922 13.164 1 96.62 268 GLU B N 1
ATOM 6247 C CA . GLU B 1 268 ? 24.109 30.328 13.562 1 96.62 268 GLU B CA 1
ATOM 6248 C C . GLU B 1 268 ? 22.797 30.781 14.195 1 96.62 268 GLU B C 1
ATOM 6250 O O . GLU B 1 268 ? 22.75 31.844 14.812 1 96.62 268 GLU B O 1
ATOM 6255 N N . ILE B 1 269 ? 21.734 30 14.055 1 97.88 269 ILE B N 1
ATOM 6256 C CA . ILE B 1 269 ? 20.469 30.406 14.68 1 97.88 269 ILE B CA 1
ATOM 6257 C C . ILE B 1 269 ? 20.219 29.562 15.914 1 97.88 269 ILE B C 1
ATOM 6259 O O . ILE B 1 269 ? 19.109 29.578 16.469 1 97.88 269 ILE B O 1
ATOM 6263 N N . CYS B 1 270 ? 21.172 28.828 16.375 1 97.12 270 CYS B N 1
ATOM 6264 C CA . CYS B 1 270 ? 21.078 27.984 17.547 1 97.12 270 CYS B CA 1
ATOM 6265 C C . CYS B 1 270 ? 22.062 28.438 18.625 1 97.12 270 CYS B C 1
ATOM 6267 O O . CYS B 1 270 ? 23.016 29.172 18.328 1 97.12 270 CYS B O 1
ATOM 6269 N N . PRO B 1 271 ? 21.797 28 19.797 1 96.31 271 PRO B N 1
ATOM 6270 C CA . PRO B 1 271 ? 22.75 28.359 20.859 1 96.31 271 PRO B CA 1
ATOM 6271 C C . PRO B 1 271 ? 24.156 27.812 20.594 1 96.31 271 PRO B C 1
ATOM 6273 O O . PRO B 1 271 ? 24.312 26.688 20.125 1 96.31 271 PRO B O 1
ATOM 6276 N N . LEU B 1 272 ? 25.078 28.719 20.797 1 90.94 272 LEU B N 1
ATOM 6277 C CA . LEU B 1 272 ? 26.484 28.312 20.75 1 90.94 272 LEU B CA 1
ATOM 6278 C C . LEU B 1 272 ? 27.141 28.516 22.109 1 90.94 272 LEU B C 1
ATOM 6280 O O . LEU B 1 272 ? 27.156 29.609 22.641 1 90.94 272 LEU B O 1
ATOM 6284 N N . PRO B 1 273 ? 27.766 27.531 22.688 1 89.5 273 PRO B N 1
ATOM 6285 C CA . PRO B 1 273 ? 27.844 26.156 22.172 1 89.5 273 PRO B CA 1
ATOM 6286 C C . PRO B 1 273 ? 26.469 25.5 22.031 1 89.5 273 PRO B C 1
ATOM 6288 O O . PRO B 1 273 ? 25.531 25.875 22.734 1 89.5 273 PRO B O 1
ATOM 6291 N N . MET B 1 274 ? 26.406 24.531 21.156 1 88.75 274 MET B N 1
ATOM 6292 C CA . MET B 1 274 ? 25.141 23.859 20.844 1 88.75 274 MET B CA 1
ATOM 6293 C C . MET B 1 274 ? 24.625 23.094 22.062 1 88.75 274 MET B C 1
ATOM 6295 O O . MET B 1 274 ? 25.406 22.688 22.922 1 88.75 274 MET B O 1
ATOM 6299 N N . CYS B 1 275 ? 23.328 22.938 22.031 1 90.81 275 CYS B N 1
ATOM 6300 C CA . CYS B 1 275 ? 22.734 22.094 23.062 1 90.81 275 CYS B CA 1
ATOM 6301 C C . CYS B 1 275 ? 23.359 20.703 23.062 1 90.81 275 CYS B C 1
ATOM 6303 O O . CYS B 1 275 ? 23.75 20.188 22 1 90.81 275 CYS B O 1
ATOM 6305 N N . THR B 1 276 ? 23.516 20.031 24.156 1 86.31 276 THR B N 1
ATOM 6306 C CA . THR B 1 276 ? 24.219 18.766 24.234 1 86.31 276 THR B CA 1
ATOM 6307 C C . THR B 1 276 ? 23.281 17.656 24.75 1 86.31 276 THR B C 1
ATOM 6309 O O . THR B 1 276 ? 23.719 16.531 24.984 1 86.31 276 THR B O 1
ATOM 6312 N N . ASP B 1 277 ? 22.078 18.016 24.906 1 89.88 277 ASP B N 1
ATOM 6313 C CA . ASP B 1 277 ? 21.141 16.984 25.391 1 89.88 277 ASP B CA 1
ATOM 6314 C C . ASP B 1 277 ? 21.031 15.844 24.391 1 89.88 277 ASP B C 1
ATOM 6316 O O . ASP B 1 277 ? 20.875 16.062 23.188 1 89.88 277 ASP B O 1
ATOM 6320 N N . PRO B 1 278 ? 21.078 14.609 24.938 1 90.25 278 PRO B N 1
ATOM 6321 C CA . PRO B 1 278 ? 20.953 13.469 24.031 1 90.25 278 PRO B CA 1
ATOM 6322 C C . PRO B 1 278 ? 19.547 13.367 23.422 1 90.25 278 PRO B C 1
ATOM 6324 O O . PRO B 1 278 ? 19.391 12.734 22.375 1 90.25 278 PRO B O 1
ATOM 6327 N N . ASN B 1 279 ? 18.609 13.852 24.047 1 94 279 ASN B N 1
ATOM 6328 C CA . ASN B 1 279 ? 17.281 13.945 23.453 1 94 279 ASN B CA 1
ATOM 6329 C C . ASN B 1 279 ? 17.188 15.102 22.453 1 94 279 ASN B C 1
ATOM 6331 O O . ASN B 1 279 ? 17.016 16.25 22.859 1 94 279 ASN B O 1
ATOM 6335 N N . LEU B 1 280 ? 17.156 14.758 21.234 1 94.19 280 LEU B N 1
ATOM 6336 C CA . LEU B 1 280 ? 17.172 15.758 20.172 1 94.19 280 LEU B CA 1
ATOM 6337 C C . LEU B 1 280 ? 15.953 16.672 20.266 1 94.19 280 LEU B C 1
ATOM 6339 O O . LEU B 1 280 ? 16.016 17.828 19.844 1 94.19 280 LEU B O 1
ATOM 6343 N N . ASN B 1 281 ? 14.914 16.203 20.859 1 94.31 281 ASN B N 1
ATOM 6344 C CA . ASN B 1 281 ? 13.688 16.984 20.984 1 94.31 281 ASN B CA 1
ATOM 6345 C C . ASN B 1 281 ? 13.867 18.172 21.922 1 94.31 281 ASN B C 1
ATOM 6347 O O . ASN B 1 281 ? 13.047 19.094 21.922 1 94.31 281 ASN B O 1
ATOM 6351 N N . ALA B 1 282 ? 14.945 18.188 22.703 1 95.12 282 ALA B N 1
ATOM 6352 C CA . ALA B 1 282 ? 15.18 19.234 23.703 1 95.12 282 ALA B CA 1
ATOM 6353 C C . ALA B 1 282 ? 15.914 20.422 23.078 1 95.12 282 ALA B C 1
ATOM 6355 O O . ALA B 1 282 ? 16.062 21.469 23.703 1 95.12 282 ALA B O 1
ATOM 6356 N N . TRP B 1 283 ? 16.375 20.234 21.844 1 96.19 283 TRP B N 1
ATOM 6357 C CA . TRP B 1 283 ? 17.125 21.312 21.219 1 96.19 283 TRP B CA 1
ATOM 6358 C C . TRP B 1 283 ? 16.203 22.469 20.828 1 96.19 283 TRP B C 1
ATOM 6360 O O . TRP B 1 283 ? 15.062 22.25 20.438 1 96.19 283 TRP B O 1
ATOM 6370 N N . VAL B 1 284 ? 16.781 23.703 20.922 1 97.62 284 VAL B N 1
ATOM 6371 C CA . VAL B 1 284 ? 15.992 24.922 20.719 1 97.62 284 VAL B CA 1
ATOM 6372 C C . VAL B 1 284 ? 16.766 25.906 19.844 1 97.62 284 VAL B C 1
ATOM 6374 O O . VAL B 1 284 ? 17.984 25.812 19.719 1 97.62 284 VAL B O 1
ATOM 6377 N N . LEU B 1 285 ? 16.047 26.844 19.281 1 97.88 285 LEU B N 1
ATOM 6378 C CA . LEU B 1 285 ? 16.641 27.969 18.578 1 97.88 285 LEU B CA 1
ATOM 6379 C C . LEU B 1 285 ? 17.125 29.031 19.578 1 97.88 285 LEU B C 1
ATOM 6381 O O . LEU B 1 285 ? 16.672 29.062 20.719 1 97.88 285 LEU B O 1
ATOM 6385 N N . ASP B 1 286 ? 18.078 29.812 19.156 1 98 286 ASP B N 1
ATOM 6386 C CA . ASP B 1 286 ? 18.547 30.938 19.969 1 98 286 ASP B CA 1
ATOM 6387 C C . ASP B 1 286 ? 17.609 32.125 19.859 1 98 286 ASP B C 1
ATOM 6389 O O . ASP B 1 286 ? 17.672 32.875 18.875 1 98 286 ASP B O 1
ATOM 6393 N N . ILE B 1 287 ? 16.828 32.406 20.812 1 96.94 287 ILE B N 1
ATOM 6394 C CA . ILE B 1 287 ? 15.773 33.406 20.75 1 96.94 287 ILE B CA 1
ATOM 6395 C C . ILE B 1 287 ? 16.344 34.781 21.047 1 96.94 287 ILE B C 1
ATOM 6397 O O . ILE B 1 287 ? 15.609 35.781 21.094 1 96.94 287 ILE B O 1
ATOM 6401 N N . THR B 1 288 ? 17.688 34.875 21.297 1 97.12 288 THR B N 1
ATOM 6402 C CA . THR B 1 288 ? 18.328 36.156 21.531 1 97.12 288 THR B CA 1
ATOM 6403 C C . THR B 1 288 ? 18.844 36.781 20.234 1 97.12 288 THR B C 1
ATOM 6405 O O . THR B 1 288 ? 19.234 37.938 20.188 1 97.12 288 THR B O 1
ATOM 6408 N N . LYS B 1 289 ? 18.828 36.031 19.172 1 96.62 289 LYS B N 1
ATOM 6409 C CA . LYS B 1 289 ? 19.438 36.469 17.922 1 96.62 289 LYS B CA 1
ATOM 6410 C C . LYS B 1 289 ? 18.391 36.969 16.938 1 96.62 289 LYS B C 1
ATOM 6412 O O . LYS B 1 289 ? 17.406 36.25 16.641 1 96.62 289 LYS B O 1
ATOM 6417 N N . GLN B 1 290 ? 18.625 38.094 16.297 1 96.81 290 GLN B N 1
ATOM 6418 C CA . GLN B 1 290 ? 17.703 38.656 15.305 1 96.81 290 GLN B CA 1
ATOM 6419 C C . GLN B 1 290 ? 17.625 37.75 14.078 1 96.81 290 GLN B C 1
ATOM 6421 O O . GLN B 1 290 ? 16.562 37.656 13.445 1 96.81 290 GLN B O 1
ATOM 6426 N N . LYS B 1 291 ? 18.672 37.094 13.766 1 97.75 291 LYS B N 1
ATOM 6427 C CA . LYS B 1 291 ? 18.703 36.219 12.617 1 97.75 291 LYS B CA 1
ATOM 6428 C C . LYS B 1 291 ? 17.719 35.062 12.781 1 97.75 291 LYS B C 1
ATOM 6430 O O . LYS B 1 291 ? 17.109 34.625 11.805 1 97.75 291 LYS B O 1
ATOM 6435 N N . THR B 1 292 ? 17.594 34.594 14.023 1 98.06 292 THR B N 1
ATOM 6436 C CA . THR B 1 292 ? 16.625 33.531 14.305 1 98.06 292 THR B CA 1
ATOM 6437 C C . THR B 1 292 ? 15.227 33.969 13.898 1 98.06 292 THR B C 1
ATOM 6439 O O . THR B 1 292 ? 14.516 33.219 13.211 1 98.06 292 THR B O 1
ATOM 6442 N N . TYR B 1 293 ? 14.828 35.156 14.273 1 97.81 293 TYR B N 1
ATOM 6443 C CA . TYR B 1 293 ? 13.508 35.688 13.945 1 97.81 293 TYR B CA 1
ATOM 6444 C C . TYR B 1 293 ? 13.328 35.812 12.438 1 97.81 293 TYR B C 1
ATOM 6446 O O . TYR B 1 293 ? 12.297 35.406 11.898 1 97.81 293 TYR B O 1
ATOM 6454 N N . ARG B 1 294 ? 14.352 36.281 11.734 1 97.94 294 ARG B N 1
ATOM 6455 C CA . ARG B 1 294 ? 14.281 36.469 10.289 1 97.94 294 ARG B CA 1
ATOM 6456 C C . ARG B 1 294 ? 14.109 35.125 9.57 1 97.94 294 ARG B C 1
ATOM 6458 O O . ARG B 1 294 ? 13.305 35 8.648 1 97.94 294 ARG B O 1
ATOM 6465 N N . VAL B 1 295 ? 14.859 34.156 10.023 1 98.19 295 VAL B N 1
ATOM 6466 C CA . VAL B 1 295 ? 14.805 32.844 9.391 1 98.19 295 VAL B CA 1
ATOM 6467 C C . VAL B 1 295 ? 13.422 32.219 9.602 1 98.19 295 VAL B C 1
ATOM 6469 O O . VAL B 1 295 ? 12.805 31.734 8.656 1 98.19 295 VAL B O 1
ATOM 6472 N N . VAL B 1 296 ? 12.891 32.25 10.797 1 97.94 296 VAL B N 1
ATOM 6473 C CA . VAL B 1 296 ? 11.586 31.703 11.109 1 97.94 296 VAL B CA 1
ATOM 6474 C C . VAL B 1 296 ? 10.508 32.438 10.297 1 97.94 296 VAL B C 1
ATOM 6476 O O . VAL B 1 296 ? 9.633 31.781 9.703 1 97.94 296 VAL B O 1
ATOM 6479 N N . GLU B 1 297 ? 10.609 33.781 10.25 1 97.69 297 GLU B N 1
ATOM 6480 C CA . GLU B 1 297 ? 9.664 34.562 9.469 1 97.69 297 GLU B CA 1
ATOM 6481 C C . GLU B 1 297 ? 9.711 34.188 7.988 1 97.69 297 GLU B C 1
ATOM 6483 O O . GLU B 1 297 ? 8.672 34.031 7.344 1 97.69 297 GLU B O 1
ATOM 6488 N N . ASP B 1 298 ? 10.922 34 7.5 1 98.12 298 ASP B N 1
ATOM 6489 C CA . ASP B 1 298 ? 11.109 33.688 6.094 1 98.12 298 ASP B CA 1
ATOM 6490 C C . ASP B 1 298 ? 10.523 32.312 5.781 1 98.12 298 ASP B C 1
ATOM 6492 O O . ASP B 1 298 ? 9.906 32.094 4.73 1 98.12 298 ASP B O 1
ATOM 6496 N N . LEU B 1 299 ? 10.719 31.375 6.648 1 97.94 299 LEU B N 1
ATOM 6497 C CA . LEU B 1 299 ? 10.203 30.031 6.438 1 97.94 299 LEU B CA 1
ATOM 6498 C C . LEU B 1 299 ? 8.68 30.031 6.426 1 97.94 299 LEU B C 1
ATOM 6500 O O . LEU B 1 299 ? 8.055 29.406 5.555 1 97.94 299 LEU B O 1
ATOM 6504 N N . PHE B 1 300 ? 8.039 30.703 7.352 1 97.75 300 PHE B N 1
ATOM 6505 C CA . PHE B 1 300 ? 6.582 30.781 7.367 1 97.75 300 PHE B CA 1
ATOM 6506 C C . PHE B 1 300 ? 6.066 31.484 6.121 1 97.75 300 PHE B C 1
ATOM 6508 O O . PHE B 1 300 ? 5.012 31.141 5.594 1 97.75 300 PHE B O 1
ATOM 6515 N N . ARG B 1 301 ? 6.785 32.531 5.676 1 97.81 301 ARG B N 1
ATOM 6516 C CA . ARG B 1 301 ? 6.395 33.219 4.453 1 97.81 301 ARG B CA 1
ATOM 6517 C C . ARG B 1 301 ? 6.418 32.281 3.256 1 97.81 301 ARG B C 1
ATOM 6519 O O . ARG B 1 301 ? 5.496 32.25 2.441 1 97.81 301 ARG B O 1
ATOM 6526 N N . GLU B 1 302 ? 7.496 31.453 3.191 1 97.88 302 GLU B N 1
ATOM 6527 C CA . GLU B 1 302 ? 7.594 30.5 2.094 1 97.88 302 GLU B CA 1
ATOM 6528 C C . GLU B 1 302 ? 6.43 29.516 2.119 1 97.88 302 GLU B C 1
ATOM 6530 O O . GLU B 1 302 ? 5.852 29.203 1.077 1 97.88 302 GLU B O 1
ATOM 6535 N N . ILE B 1 303 ? 6.066 29.031 3.271 1 97.56 303 ILE B N 1
ATOM 6536 C CA . ILE B 1 303 ? 4.957 28.094 3.416 1 97.56 303 ILE B CA 1
ATOM 6537 C C . ILE B 1 303 ? 3.65 28.766 3.018 1 97.56 303 ILE B C 1
ATOM 6539 O O . ILE B 1 303 ? 2.844 28.188 2.285 1 97.56 303 ILE B O 1
ATOM 6543 N N . ALA B 1 304 ? 3.477 29.969 3.494 1 97.38 304 ALA B N 1
ATOM 6544 C CA . ALA B 1 304 ? 2.248 30.703 3.203 1 97.38 304 ALA B CA 1
ATOM 6545 C C . ALA B 1 304 ? 2.1 30.953 1.705 1 97.38 304 ALA B C 1
ATOM 6547 O O . ALA B 1 304 ? 0.986 30.969 1.178 1 97.38 304 ALA B O 1
ATOM 6548 N N . GLU B 1 305 ? 3.197 31.156 1.044 1 97.31 305 GLU B N 1
ATOM 6549 C CA . GLU B 1 305 ? 3.178 31.391 -0.397 1 97.31 305 GLU B CA 1
ATOM 6550 C C . GLU B 1 305 ? 2.832 30.109 -1.156 1 97.31 305 GLU B C 1
ATOM 6552 O O . GLU B 1 305 ? 2.162 30.156 -2.191 1 97.31 305 GLU B O 1
ATOM 6557 N N . LEU B 1 306 ? 3.205 29.016 -0.583 1 97.38 306 LEU B N 1
ATOM 6558 C CA . LEU B 1 306 ? 3.041 27.734 -1.268 1 97.38 306 LEU B CA 1
ATOM 6559 C C . LEU B 1 306 ? 1.667 27.141 -0.984 1 97.38 306 LEU B C 1
ATOM 6561 O O . LEU B 1 306 ? 1.108 26.422 -1.823 1 97.38 306 LEU B O 1
ATOM 6565 N N . PHE B 1 307 ? 1.163 27.344 0.159 1 98.06 307 PHE B N 1
ATOM 6566 C CA . PHE B 1 307 ? -0.062 26.688 0.589 1 98.06 307 PHE B CA 1
ATOM 6567 C C . PHE B 1 307 ? -1.158 27.703 0.875 1 98.06 307 PHE B C 1
ATOM 6569 O O . PHE B 1 307 ? -0.991 28.578 1.727 1 98.06 307 PHE B O 1
ATOM 6576 N N . PRO B 1 308 ? -2.279 27.562 0.247 1 97.62 308 PRO B N 1
ATOM 6577 C CA . PRO B 1 308 ? -3.369 28.516 0.455 1 97.62 308 PRO B CA 1
ATOM 6578 C C . PRO B 1 308 ? -4.059 28.344 1.807 1 97.62 308 PRO B C 1
ATOM 6580 O O . PRO B 1 308 ? -4.805 29.219 2.242 1 97.62 308 PRO B O 1
ATOM 6583 N N . GLU B 1 309 ? -3.873 27.203 2.459 1 97.75 309 GLU B N 1
ATOM 6584 C CA . GLU B 1 309 ? -4.465 26.953 3.771 1 97.75 309 GLU B CA 1
ATOM 6585 C C . GLU B 1 309 ? -4.16 28.094 4.738 1 97.75 309 GLU B C 1
ATOM 6587 O O . GLU B 1 309 ? -3.002 28.484 4.906 1 97.75 309 GLU B O 1
ATOM 6592 N N . ARG B 1 310 ? -5.152 28.562 5.391 1 96.88 310 ARG B N 1
ATOM 6593 C CA . ARG B 1 310 ? -4.996 29.75 6.238 1 96.88 310 ARG B CA 1
ATOM 6594 C C . ARG B 1 310 ? -4.43 29.359 7.605 1 96.88 310 ARG B C 1
ATOM 6596 O O . ARG B 1 310 ? -3.775 30.172 8.258 1 96.88 310 ARG B O 1
ATOM 6603 N N . MET B 1 311 ? -4.672 28.203 8.031 1 97.94 311 MET B N 1
ATOM 6604 C CA . MET B 1 311 ? -4.141 27.766 9.32 1 97.94 311 MET B CA 1
ATOM 6605 C C . MET B 1 311 ? -2.705 27.281 9.172 1 97.94 311 MET B C 1
ATOM 6607 O O . MET B 1 311 ? -2.41 26.453 8.312 1 97.94 311 MET B O 1
ATOM 6611 N N . LEU B 1 312 ? -1.882 27.828 9.945 1 98.06 312 LEU B N 1
ATOM 6612 C CA . LEU B 1 312 ? -0.479 27.438 10.008 1 98.06 312 LEU B CA 1
ATOM 6613 C C . LEU B 1 312 ? -0.097 27 11.422 1 98.06 312 LEU B C 1
ATOM 6615 O O . LEU B 1 312 ? -0.261 27.781 12.375 1 98.06 312 LEU B O 1
ATOM 6619 N N . HIS B 1 313 ? 0.369 25.781 11.539 1 98.56 313 HIS B N 1
ATOM 6620 C CA . HIS B 1 313 ? 0.772 25.281 12.844 1 98.56 313 HIS B CA 1
ATOM 6621 C C . HIS B 1 313 ? 2.207 25.672 13.172 1 98.56 313 HIS B C 1
ATOM 6623 O O . HIS B 1 313 ? 3.129 25.375 12.414 1 98.56 313 HIS B O 1
ATOM 6629 N N . VAL B 1 314 ? 2.463 26.297 14.328 1 97.56 314 VAL B N 1
ATOM 6630 C CA . VAL B 1 314 ? 3.758 26.922 14.602 1 97.56 314 VAL B CA 1
ATOM 6631 C C . VAL B 1 314 ? 4.508 26.109 15.648 1 97.56 314 VAL B C 1
ATOM 6633 O O . VAL B 1 314 ? 5.59 26.5 16.094 1 97.56 314 VAL B O 1
ATOM 6636 N N . GLY B 1 315 ? 3.943 24.984 16.047 1 97.38 315 GLY B N 1
ATOM 6637 C CA . GLY B 1 315 ? 4.547 24.172 17.078 1 97.38 315 GLY B CA 1
ATOM 6638 C C . GLY B 1 315 ? 4.309 24.703 18.484 1 97.38 315 GLY B C 1
ATOM 6639 O O . GLY B 1 315 ? 3.17 24.984 18.859 1 97.38 315 GLY B O 1
ATOM 6640 N N . GLY B 1 316 ? 5.371 24.844 19.25 1 95.94 316 GLY B N 1
ATOM 6641 C CA . GLY B 1 316 ? 5.301 25.406 20.578 1 95.94 316 GLY B CA 1
ATOM 6642 C C . GLY B 1 316 ? 5.191 24.359 21.672 1 95.94 316 GLY B C 1
ATOM 6643 O O . GLY B 1 316 ? 4.984 24.672 22.844 1 95.94 316 GLY B O 1
ATOM 6644 N N . ASP B 1 317 ? 5.355 23.062 21.266 1 94 317 ASP B N 1
ATOM 6645 C CA . ASP B 1 317 ? 5.219 21.984 22.234 1 94 317 ASP B CA 1
ATOM 6646 C C . ASP B 1 317 ? 6.551 21.688 22.922 1 94 317 ASP B C 1
ATOM 6648 O O . ASP B 1 317 ? 7.613 21.875 22.328 1 94 317 ASP B O 1
ATOM 6652 N N . GLU B 1 318 ? 6.527 21.328 24.188 1 94.5 318 GLU B N 1
ATOM 6653 C CA . GLU B 1 318 ? 7.59 20.75 25 1 94.5 318 GLU B CA 1
ATOM 6654 C C . GLU B 1 318 ? 8.875 21.562 24.891 1 94.5 318 GLU B C 1
ATOM 6656 O O . GLU B 1 318 ? 9.953 21 24.672 1 94.5 318 GLU B O 1
ATOM 6661 N N . VAL B 1 319 ? 8.797 22.844 25 1 96.31 319 VAL B N 1
ATOM 6662 C CA . VAL B 1 319 ? 9.984 23.688 24.984 1 96.31 319 VAL B CA 1
ATOM 6663 C C . VAL B 1 319 ? 10.805 23.438 26.25 1 96.31 319 VAL B C 1
ATOM 6665 O O . VAL B 1 319 ? 10.398 23.812 27.359 1 96.31 319 VAL B O 1
ATOM 6668 N N . ASP B 1 320 ? 11.953 22.797 26.016 1 95.44 320 ASP B N 1
ATOM 6669 C CA . ASP B 1 320 ? 12.898 22.578 27.109 1 95.44 320 ASP B CA 1
ATOM 6670 C C . ASP B 1 320 ? 13.852 23.766 27.266 1 95.44 320 ASP B C 1
ATOM 6672 O O . ASP B 1 320 ? 14.695 24 26.391 1 95.44 320 ASP B O 1
ATOM 6676 N N . THR B 1 321 ? 13.859 24.438 28.422 1 95.19 321 THR B N 1
ATOM 6677 C CA . THR B 1 321 ? 14.555 25.703 28.562 1 95.19 321 THR B CA 1
ATOM 6678 C C . THR B 1 321 ? 15.984 25.484 29.062 1 95.19 321 THR B C 1
ATOM 6680 O O . THR B 1 321 ? 16.75 26.438 29.234 1 95.19 321 THR B O 1
ATOM 6683 N N . ARG B 1 322 ? 16.5 24.266 29.422 1 95.88 322 ARG B N 1
ATOM 6684 C CA . ARG B 1 322 ? 17.781 23.953 30.047 1 95.88 322 ARG B CA 1
ATOM 6685 C C . ARG B 1 322 ? 18.938 24.438 29.188 1 95.88 322 ARG B C 1
ATOM 6687 O O . ARG B 1 322 ? 19.922 24.984 29.688 1 95.88 322 ARG B O 1
ATOM 6694 N N . CYS B 1 323 ? 18.688 24.25 27.875 1 95.94 323 CYS B N 1
ATOM 6695 C CA . CYS B 1 323 ? 19.766 24.672 26.984 1 95.94 323 CYS B CA 1
ATOM 6696 C C . CYS B 1 323 ? 19.984 26.172 27.047 1 95.94 323 CYS B C 1
ATOM 6698 O O . CYS B 1 323 ? 21.109 26.641 26.953 1 95.94 323 CYS B O 1
ATOM 6700 N N . TRP B 1 324 ? 18.922 26.984 27.203 1 97.06 324 TRP B N 1
ATOM 6701 C CA . TRP B 1 324 ? 19.031 28.422 27.359 1 97.06 324 TRP B CA 1
ATOM 6702 C C . TRP B 1 324 ? 19.594 28.781 28.734 1 97.06 324 TRP B C 1
ATOM 6704 O O . TRP B 1 324 ? 20.5 29.625 28.844 1 97.06 324 TRP B O 1
ATOM 6714 N N . GLU B 1 325 ? 19.156 28.141 29.734 1 96.38 325 GLU B N 1
ATOM 6715 C CA . GLU B 1 325 ? 19.531 28.438 31.125 1 96.38 325 GLU B CA 1
ATOM 6716 C C . GLU B 1 325 ? 21 28.125 31.375 1 96.38 325 GLU B C 1
ATOM 6718 O O . GLU B 1 325 ? 21.641 28.766 32.219 1 96.38 325 GLU B O 1
ATOM 6723 N N . GLU B 1 326 ? 21.453 27.141 30.641 1 94.75 326 GLU B N 1
ATOM 6724 C CA . GLU B 1 326 ? 22.828 26.719 30.828 1 94.75 326 GLU B CA 1
ATOM 6725 C C . GLU B 1 326 ? 23.781 27.5 29.922 1 94.75 326 GLU B C 1
ATOM 6727 O O . GLU B 1 326 ? 25 27.359 30.031 1 94.75 326 GLU B O 1
ATOM 6732 N N . ASN B 1 327 ? 23.297 28.328 29.109 1 95.81 327 ASN B N 1
ATOM 6733 C CA . ASN B 1 327 ? 24.109 29.109 28.172 1 95.81 327 ASN B CA 1
ATOM 6734 C C . ASN B 1 327 ? 24.453 30.484 28.734 1 95.81 327 ASN B C 1
ATOM 6736 O O . ASN B 1 327 ? 23.578 31.344 28.875 1 95.81 327 ASN B O 1
ATOM 6740 N N . PRO B 1 328 ? 25.734 30.719 28.984 1 95.12 328 PRO B N 1
ATOM 6741 C CA . PRO B 1 328 ? 26.094 31.969 29.656 1 95.12 328 PRO B CA 1
ATOM 6742 C C . PRO B 1 328 ? 25.781 33.219 28.812 1 95.12 328 PRO B C 1
ATOM 6744 O O . PRO B 1 328 ? 25.438 34.25 29.344 1 95.12 328 PRO B O 1
ATOM 6747 N N . TYR B 1 329 ? 25.875 33.125 27.562 1 95.38 329 TYR B N 1
ATOM 6748 C CA . TYR B 1 329 ? 25.625 34.25 26.672 1 95.38 329 TYR B CA 1
ATOM 6749 C C . TYR B 1 329 ? 24.141 34.625 26.688 1 95.38 329 TYR B C 1
ATOM 6751 O O . TYR B 1 329 ? 23.797 35.812 26.672 1 95.38 329 TYR B O 1
ATOM 6759 N N . ILE B 1 330 ? 23.297 33.656 26.75 1 96.94 330 ILE B N 1
ATOM 6760 C CA . ILE B 1 330 ? 21.859 33.906 26.766 1 96.94 330 ILE B CA 1
ATOM 6761 C C . ILE B 1 330 ? 21.438 34.5 28.109 1 96.94 330 ILE B C 1
ATOM 6763 O O . ILE B 1 330 ? 20.656 35.438 28.172 1 96.94 330 ILE B O 1
ATOM 6767 N N . MET B 1 331 ? 22.047 33.938 29.141 1 96.5 331 MET B N 1
ATOM 6768 C CA . MET B 1 331 ? 21.734 34.438 30.484 1 96.5 331 MET B CA 1
ATOM 6769 C C . MET B 1 331 ? 22.188 35.906 30.625 1 96.5 331 MET B C 1
ATOM 6771 O O . MET B 1 331 ? 21.484 36.719 31.234 1 96.5 331 MET B O 1
ATOM 6775 N N . GLU B 1 332 ? 23.344 36.156 30.062 1 97.38 332 GLU B N 1
ATOM 6776 C CA . GLU B 1 332 ? 23.844 37.531 30.078 1 97.38 332 GLU B CA 1
ATOM 6777 C C . GLU B 1 332 ? 22.906 38.469 29.297 1 97.38 332 GLU B C 1
ATOM 6779 O O . GLU B 1 332 ? 22.625 39.562 29.719 1 97.38 332 GLU B O 1
ATOM 6784 N N . TRP B 1 333 ? 22.469 38.031 28.203 1 97.62 333 TRP B N 1
ATOM 6785 C CA . TRP B 1 333 ? 21.562 38.812 27.375 1 97.62 333 TRP B CA 1
ATOM 6786 C C . TRP B 1 333 ? 20.25 39.094 28.109 1 97.62 333 TRP B C 1
ATOM 6788 O O . TRP B 1 333 ? 19.75 40.219 28.062 1 97.62 333 TRP B O 1
ATOM 6798 N N . LEU B 1 334 ? 19.656 38.188 28.781 1 98 334 LEU B N 1
ATOM 6799 C CA . LEU B 1 334 ? 18.438 38.375 29.562 1 98 334 LEU B CA 1
ATOM 6800 C C . LEU B 1 334 ? 18.641 39.406 30.656 1 98 334 LEU B C 1
ATOM 6802 O O . LEU B 1 334 ? 17.781 40.281 30.859 1 98 334 LEU B O 1
ATOM 6806 N N . ALA B 1 335 ? 19.812 39.344 31.234 1 97.75 335 ALA B N 1
ATOM 6807 C CA . ALA B 1 335 ? 20.125 40.281 32.281 1 97.75 335 ALA B CA 1
ATOM 6808 C C . ALA B 1 335 ? 20.25 41.688 31.734 1 97.75 335 ALA B C 1
ATOM 6810 O O . ALA B 1 335 ? 19.734 42.656 32.312 1 97.75 335 ALA B O 1
ATOM 6811 N N . GLU B 1 336 ? 20.922 41.781 30.703 1 97.94 336 GLU B N 1
ATOM 6812 C CA . GLU B 1 336 ? 21.141 43.062 30.062 1 97.94 336 GLU B CA 1
ATOM 6813 C C . GLU B 1 336 ? 19.812 43.688 29.641 1 97.94 336 GLU B C 1
ATOM 6815 O O . GLU B 1 336 ? 19.672 44.938 29.656 1 97.94 336 GLU B O 1
ATOM 6820 N N . HIS B 1 337 ? 18.906 42.938 29.266 1 97.69 337 HIS B N 1
ATOM 6821 C CA . HIS B 1 337 ? 17.641 43.438 28.766 1 97.69 337 HIS B CA 1
ATOM 6822 C C . HIS B 1 337 ? 16.594 43.469 29.875 1 97.69 337 HIS B C 1
ATOM 6824 O O . HIS B 1 337 ? 15.461 43.906 29.656 1 97.69 337 HIS B O 1
ATOM 6830 N N . ASN B 1 338 ? 16.953 43 31.016 1 98 338 ASN B N 1
ATOM 6831 C CA . ASN B 1 338 ? 16.109 42.969 32.188 1 98 338 ASN B CA 1
ATOM 6832 C C . ASN B 1 338 ? 14.781 42.25 31.938 1 98 338 ASN B C 1
ATOM 6834 O O . ASN B 1 338 ? 13.711 42.781 32.219 1 98 338 ASN B O 1
ATOM 6838 N N . ILE B 1 339 ? 14.836 41.031 31.375 1 97.69 339 ILE B N 1
ATOM 6839 C CA . ILE B 1 339 ? 13.664 40.188 31.141 1 97.69 339 ILE B CA 1
ATOM 6840 C C . ILE B 1 339 ? 13.961 38.75 31.562 1 97.69 339 ILE B C 1
ATOM 6842 O O . ILE B 1 339 ? 15.117 38.344 31.578 1 97.69 339 ILE B O 1
ATOM 6846 N N . THR B 1 340 ? 12.914 38.062 31.891 1 97.38 340 THR B N 1
ATOM 6847 C CA . THR B 1 340 ? 13.047 36.656 32.25 1 97.38 340 THR B CA 1
ATOM 6848 C C . THR B 1 340 ? 13.062 35.781 30.984 1 97.38 340 THR B C 1
ATOM 6850 O O . THR B 1 340 ? 12.727 36.25 29.891 1 97.38 340 THR B O 1
ATOM 6853 N N . LEU B 1 341 ? 13.492 34.625 31.203 1 97.06 341 LEU B N 1
ATOM 6854 C CA . LEU B 1 341 ? 13.469 33.688 30.094 1 97.06 341 LEU B CA 1
ATOM 6855 C C . LEU B 1 341 ? 12.039 33.469 29.578 1 97.06 341 LEU B C 1
ATOM 6857 O O . LEU B 1 341 ? 11.82 33.375 28.375 1 97.06 341 LEU B O 1
ATOM 6861 N N . ARG B 1 342 ? 11.078 33.375 30.438 1 96.69 342 ARG B N 1
ATOM 6862 C CA . ARG B 1 342 ? 9.672 33.219 30.078 1 96.69 342 ARG B CA 1
ATOM 6863 C C . ARG B 1 342 ? 9.203 34.406 29.234 1 96.69 342 ARG B C 1
ATOM 6865 O O . ARG B 1 342 ? 8.469 34.219 28.25 1 96.69 342 ARG B O 1
ATOM 6872 N N . GLU B 1 343 ? 9.578 35.531 29.609 1 97.5 343 GLU B N 1
ATOM 6873 C CA . GLU B 1 343 ? 9.227 36.75 28.859 1 97.5 343 GLU B CA 1
ATOM 6874 C C . GLU B 1 343 ? 9.875 36.75 27.484 1 97.5 343 GLU B C 1
ATOM 6876 O O . GLU B 1 343 ? 9.266 37.156 26.5 1 97.5 343 GLU B O 1
ATOM 6881 N N . ALA B 1 344 ? 11.133 36.312 27.469 1 97.69 344 ALA B N 1
ATOM 6882 C CA . ALA B 1 344 ? 11.82 36.219 26.188 1 97.69 344 ALA B CA 1
ATOM 6883 C C . ALA B 1 344 ? 11.102 35.25 25.266 1 97.69 344 ALA B C 1
ATOM 6885 O O . ALA B 1 344 ? 10.953 35.5 24.062 1 97.69 344 ALA B O 1
ATOM 6886 N N . LEU B 1 345 ? 10.68 34.125 25.812 1 97.69 345 LEU B N 1
ATOM 6887 C CA . LEU B 1 345 ? 9.93 33.156 25.031 1 97.69 345 LEU B CA 1
ATOM 6888 C C . LEU B 1 345 ? 8.594 33.719 24.578 1 97.69 345 LEU B C 1
ATOM 6890 O O . LEU B 1 345 ? 8.164 33.469 23.438 1 97.69 345 LEU B O 1
ATOM 6894 N N . LEU B 1 346 ? 7.898 34.438 25.422 1 97.81 346 LEU B N 1
ATOM 6895 C CA . LEU B 1 346 ? 6.664 35.094 25.031 1 97.81 346 LEU B CA 1
ATOM 6896 C C . LEU B 1 346 ? 6.91 36.062 23.891 1 97.81 346 LEU B C 1
ATOM 6898 O O . LEU B 1 346 ? 6.105 36.156 22.953 1 97.81 346 LEU B O 1
ATOM 6902 N N . ASN B 1 347 ? 8.023 36.844 23.984 1 97.38 347 ASN B N 1
ATOM 6903 C CA . ASN B 1 347 ? 8.375 37.781 22.922 1 97.38 347 ASN B CA 1
ATOM 6904 C C . ASN B 1 347 ? 8.562 37.031 21.594 1 97.38 347 ASN B C 1
ATOM 6906 O O . ASN B 1 347 ? 8.125 37.531 20.547 1 97.38 347 ASN B O 1
ATOM 6910 N N . PHE B 1 348 ? 9.242 35.938 21.625 1 97.31 348 PHE B N 1
ATOM 6911 C CA . PHE B 1 348 ? 9.414 35.125 20.4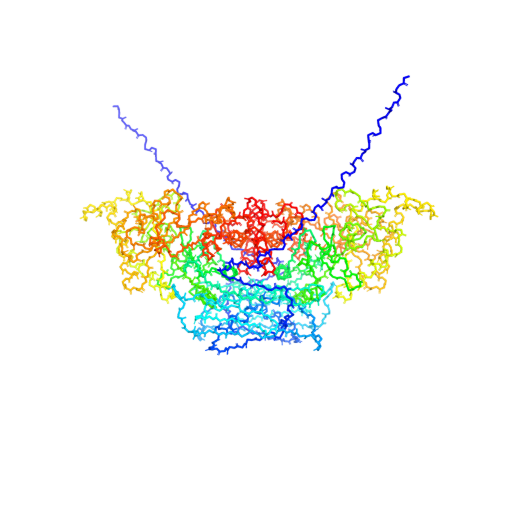22 1 97.31 348 PHE B CA 1
ATOM 6912 C C . PHE B 1 348 ? 8.062 34.688 19.859 1 97.31 348 PHE B C 1
ATOM 6914 O O . PHE B 1 348 ? 7.809 34.844 18.656 1 97.31 348 PHE B O 1
ATOM 6921 N N . THR B 1 349 ? 7.227 34.188 20.719 1 97.25 349 THR B N 1
ATOM 6922 C CA . THR B 1 349 ? 5.906 33.688 20.344 1 97.25 349 THR B CA 1
ATOM 6923 C C . THR B 1 349 ? 5.074 34.844 19.734 1 97.25 349 THR B C 1
ATOM 6925 O O . THR B 1 349 ? 4.422 34.656 18.703 1 97.25 349 THR B O 1
ATOM 6928 N N . LYS B 1 350 ? 5.113 35.969 20.359 1 97.19 350 LYS B N 1
ATOM 6929 C CA . LYS B 1 350 ? 4.375 37.125 19.875 1 97.19 350 LYS B CA 1
ATOM 6930 C C . LYS B 1 350 ? 4.898 37.594 18.516 1 97.19 350 LYS B C 1
ATOM 6932 O O . LYS B 1 350 ? 4.125 38.031 17.672 1 97.19 350 LYS B O 1
ATOM 6937 N N . ASN B 1 351 ? 6.184 37.531 18.359 1 97.06 351 ASN B N 1
ATOM 6938 C CA . ASN B 1 351 ? 6.754 37.844 17.062 1 97.06 351 ASN B CA 1
ATOM 6939 C C . ASN B 1 351 ? 6.227 36.938 15.969 1 97.06 351 ASN B C 1
ATOM 6941 O O . ASN B 1 351 ? 5.863 37.375 14.883 1 97.06 351 ASN B O 1
ATOM 6945 N N . VAL B 1 352 ? 6.184 35.656 16.266 1 96.5 352 VAL B N 1
ATOM 6946 C CA . VAL B 1 352 ? 5.656 34.656 15.32 1 96.5 352 VAL B CA 1
ATOM 6947 C C . VAL B 1 352 ? 4.184 34.969 15.031 1 96.5 352 VAL B C 1
ATOM 6949 O O . VAL B 1 352 ? 3.762 34.969 13.875 1 96.5 352 VAL B O 1
ATOM 6952 N N . GLU B 1 353 ? 3.383 35.219 16.062 1 96.38 353 GLU B N 1
ATOM 6953 C CA . GLU B 1 353 ? 1.967 35.562 15.906 1 96.38 353 GLU B CA 1
ATOM 6954 C C . GLU B 1 353 ? 1.776 36.781 15.023 1 96.38 353 GLU B C 1
ATOM 6956 O O . GLU B 1 353 ? 0.931 36.781 14.125 1 96.38 353 GLU B O 1
ATOM 6961 N N . THR B 1 354 ? 2.588 37.781 15.336 1 96.88 354 THR B N 1
ATOM 6962 C CA . THR B 1 354 ? 2.486 39.031 14.586 1 96.88 354 THR B CA 1
ATOM 6963 C C . THR B 1 354 ? 2.807 38.812 13.109 1 96.88 354 THR B C 1
ATOM 6965 O O . THR B 1 354 ? 2.125 39.344 12.234 1 96.88 354 THR B O 1
ATOM 6968 N N . HIS B 1 355 ? 3.803 38.031 12.898 1 96.56 355 HIS B N 1
ATOM 6969 C CA . HIS B 1 355 ? 4.195 37.75 11.516 1 96.56 355 HIS B CA 1
ATOM 6970 C C . HIS B 1 355 ? 3.148 36.906 10.805 1 96.56 355 HIS B C 1
ATOM 6972 O O . HIS B 1 355 ? 2.697 37.281 9.711 1 96.56 355 HIS B O 1
ATOM 6978 N N . VAL B 1 356 ? 2.713 35.812 11.367 1 95.94 356 VAL B N 1
ATOM 6979 C CA . VAL B 1 356 ? 1.811 34.875 10.742 1 95.94 356 VAL B CA 1
ATOM 6980 C C . VAL B 1 356 ? 0.418 35.469 10.609 1 95.94 356 VAL B C 1
ATOM 6982 O O . VAL B 1 356 ? -0.173 35.469 9.523 1 95.94 356 VAL B O 1
ATOM 6985 N N . SER B 1 357 ? -0.126 36.031 11.656 1 94.94 357 SER B N 1
ATOM 6986 C CA . SER B 1 357 ? -1.478 36.594 11.648 1 94.94 357 SER B CA 1
ATOM 6987 C C . SER B 1 357 ? -1.511 37.969 11 1 94.94 357 SER B C 1
ATOM 6989 O O . SER B 1 357 ? -2.457 38.281 10.281 1 94.94 357 SER B O 1
ATOM 6991 N N . GLY B 1 358 ? -0.589 38.75 11.281 1 93 358 GLY B N 1
ATOM 6992 C CA . GLY B 1 358 ? -0.583 40.125 10.789 1 93 358 GLY B CA 1
ATOM 6993 C C . GLY B 1 358 ? -0.078 40.25 9.367 1 93 358 GLY B C 1
ATOM 6994 O O . GLY B 1 358 ? -0.845 40.562 8.453 1 93 358 GLY B O 1
ATOM 6995 N N . ARG B 1 359 ? 1.106 39.844 9.141 1 92.75 359 ARG B N 1
ATOM 6996 C CA . ARG B 1 359 ? 1.765 40.062 7.863 1 92.75 359 ARG B CA 1
ATOM 6997 C C . ARG B 1 359 ? 1.302 39.062 6.812 1 92.75 359 ARG B C 1
ATOM 6999 O O . ARG B 1 359 ? 1.076 39.438 5.656 1 92.75 359 ARG B O 1
ATOM 7006 N N . LEU B 1 360 ? 1.149 37.844 7.234 1 96.81 360 LEU B N 1
ATOM 7007 C CA . LEU B 1 360 ? 0.815 36.812 6.27 1 96.81 360 LEU B CA 1
ATOM 7008 C C . LEU B 1 360 ? -0.692 36.562 6.207 1 96.81 360 LEU B C 1
ATOM 7010 O O . LEU B 1 360 ? -1.186 35.875 5.324 1 96.81 360 LEU B O 1
ATOM 7014 N N . ASN B 1 361 ? -1.427 37.156 7.102 1 96.5 361 ASN B N 1
ATOM 7015 C CA . ASN B 1 361 ? -2.877 37 7.172 1 96.5 361 ASN B CA 1
ATOM 7016 C C . ASN B 1 361 ? -3.287 35.531 7.285 1 96.5 361 ASN B C 1
ATOM 7018 O O . ASN B 1 361 ? -4.121 35.062 6.516 1 96.5 361 ASN B O 1
ATOM 7022 N N . ARG B 1 362 ? -2.607 34.844 8.141 1 97.44 362 ARG B N 1
ATOM 7023 C CA . ARG B 1 362 ? -2.896 33.469 8.461 1 97.44 362 ARG B CA 1
ATOM 7024 C C . ARG B 1 362 ? -3.291 33.312 9.93 1 97.44 362 ARG B C 1
ATOM 7026 O O . ARG B 1 362 ? -3.154 34.25 10.711 1 97.44 362 ARG B O 1
ATOM 7033 N N . VAL B 1 363 ? -3.846 32.188 10.203 1 97.75 363 VAL B N 1
ATOM 7034 C CA . VAL B 1 363 ? -4.25 31.875 11.57 1 97.75 363 VAL B CA 1
ATOM 7035 C C . VAL B 1 363 ? -3.205 30.969 12.219 1 97.75 363 VAL B C 1
ATOM 7037 O O . VAL B 1 363 ? -2.859 29.922 11.68 1 97.75 363 VAL B O 1
ATOM 7040 N N . VAL B 1 364 ? -2.729 31.375 13.359 1 98.06 364 VAL B N 1
ATOM 7041 C CA . VAL B 1 364 ? -1.748 30.609 14.109 1 98.06 364 VAL B CA 1
ATOM 7042 C C . VAL B 1 364 ? -2.441 29.438 14.82 1 98.06 364 VAL B C 1
ATOM 7044 O O . VAL B 1 364 ? -3.461 29.641 15.484 1 98.06 364 VAL B O 1
ATOM 7047 N N . VAL B 1 365 ? -1.958 28.25 14.641 1 98.62 365 VAL B N 1
ATOM 7048 C CA . VAL B 1 365 ? -2.297 27.078 15.453 1 98.62 365 VAL B CA 1
ATOM 7049 C C . VAL B 1 365 ? -1.085 26.656 16.281 1 98.62 365 VAL B C 1
ATOM 7051 O O . VAL B 1 365 ? 0.037 26.609 15.773 1 98.62 365 VAL B O 1
ATOM 7054 N N . GLY B 1 366 ? -1.213 26.484 17.547 1 98.31 366 GLY B N 1
ATOM 7055 C CA . GLY B 1 366 ? -0.137 26.031 18.406 1 98.31 366 GLY B CA 1
ATOM 7056 C C . GLY B 1 366 ? -0.555 24.891 19.328 1 98.31 366 GLY B C 1
ATOM 7057 O O . GLY B 1 366 ? -1.739 24.75 19.625 1 98.31 366 GLY B O 1
ATOM 7058 N N . TRP B 1 367 ? 0.328 24.125 19.75 1 98 367 TRP B N 1
ATOM 7059 C CA . TRP B 1 367 ? 0.065 23.047 20.703 1 98 367 TRP B CA 1
ATOM 7060 C C . TRP B 1 367 ? -0.334 23.594 22.062 1 98 367 TRP B C 1
ATOM 7062 O O . TRP B 1 367 ? -0.123 24.781 22.344 1 98 367 TRP B O 1
ATOM 7072 N N . GLU B 1 368 ? -0.836 22.781 22.859 1 96.94 368 GLU B N 1
ATOM 7073 C CA . GLU B 1 368 ? -1.521 23.188 24.094 1 96.94 368 GLU B CA 1
ATOM 7074 C C . GLU B 1 368 ? -0.566 23.891 25.047 1 96.94 368 GLU B C 1
ATOM 7076 O O . GLU B 1 368 ? -0.992 24.719 25.859 1 96.94 368 GLU B O 1
ATOM 7081 N N . GLU B 1 369 ? 0.722 23.656 24.922 1 96.75 369 GLU B N 1
ATOM 7082 C CA . GLU B 1 369 ? 1.688 24.281 25.828 1 96.75 369 GLU B CA 1
ATOM 7083 C C . GLU B 1 369 ? 1.743 25.781 25.625 1 96.75 369 GLU B C 1
ATOM 7085 O O . GLU B 1 369 ? 2.008 26.531 26.562 1 96.75 369 GLU B O 1
ATOM 7090 N N . MET B 1 370 ? 1.514 26.234 24.406 1 96.88 370 MET B N 1
ATOM 7091 C CA . MET B 1 370 ? 1.45 27.672 24.188 1 96.88 370 MET B CA 1
ATOM 7092 C C . MET B 1 370 ? 0.416 28.328 25.094 1 96.88 370 MET B C 1
ATOM 7094 O O . MET B 1 370 ? 0.658 29.406 25.656 1 96.88 370 MET B O 1
ATOM 7098 N N . TRP B 1 371 ? -0.715 27.625 25.25 1 97.69 371 TRP B N 1
ATOM 7099 C CA . TRP B 1 371 ? -1.774 28.156 26.109 1 97.69 371 TRP B CA 1
ATOM 7100 C C . TRP B 1 371 ? -1.401 28.031 27.578 1 97.69 371 TRP B C 1
ATOM 7102 O O . TRP B 1 371 ? -1.526 28.984 28.344 1 97.69 371 TRP B O 1
ATOM 7112 N N . THR B 1 372 ? -0.948 26.859 27.969 1 97.25 372 THR B N 1
ATOM 7113 C CA . THR B 1 372 ? -0.672 26.625 29.375 1 97.25 372 THR B CA 1
ATOM 7114 C C . THR B 1 372 ? 0.482 27.516 29.859 1 97.25 372 THR B C 1
ATOM 7116 O O . THR B 1 372 ? 0.601 27.797 31.047 1 97.25 372 THR B O 1
ATOM 7119 N N . THR B 1 373 ? 1.295 27.953 28.906 1 97.12 373 THR B N 1
ATOM 7120 C CA . THR B 1 373 ? 2.434 28.797 29.25 1 97.12 373 THR B CA 1
ATOM 7121 C C . THR B 1 373 ? 2.035 30.281 29.25 1 97.12 373 THR B C 1
ATOM 7123 O O . THR B 1 373 ? 2.457 31.047 30.125 1 97.12 373 THR B O 1
ATOM 7126 N N . PHE B 1 374 ? 1.128 30.766 28.344 1 98 374 PHE B N 1
ATOM 7127 C CA . PHE B 1 374 ? 0.988 32.219 28.156 1 98 374 PHE B CA 1
ATOM 7128 C C . PHE B 1 374 ? -0.461 32.625 28.344 1 98 374 PHE B C 1
ATOM 7130 O O . PHE B 1 374 ? -0.74 33.812 28.531 1 98 374 PHE B O 1
ATOM 7137 N N . GLY B 1 375 ? -1.431 31.719 28.172 1 97.5 375 GLY B N 1
ATOM 7138 C CA . GLY B 1 375 ? -2.838 32 28.375 1 97.5 375 GLY B CA 1
ATOM 7139 C C . GLY B 1 375 ? -3.346 33.125 27.484 1 97.5 375 GLY B C 1
ATOM 7140 O O . GLY B 1 375 ? -3.125 33.125 26.281 1 97.5 375 GLY B O 1
ATOM 7141 N N . THR B 1 376 ? -3.955 34.062 28.109 1 98 376 THR B N 1
ATOM 7142 C CA . THR B 1 376 ? -4.676 35.094 27.375 1 98 376 THR B CA 1
ATOM 7143 C C . THR B 1 376 ? -3.705 36.125 26.797 1 98 376 THR B C 1
ATOM 7145 O O . THR B 1 376 ? -4.121 37.062 26.125 1 98 376 THR B O 1
ATOM 7148 N N . LYS B 1 377 ? -2.438 35.969 27.109 1 97.81 377 LYS B N 1
ATOM 7149 C CA . LYS B 1 377 ? -1.453 36.844 26.469 1 97.81 377 LYS B CA 1
ATOM 7150 C C . LYS B 1 377 ? -1.308 36.5 24.984 1 97.81 377 LYS B C 1
ATOM 7152 O O . LYS B 1 377 ? -0.752 37.281 24.203 1 97.81 377 LYS B O 1
ATOM 7157 N N . LEU B 1 378 ? -1.77 35.344 24.547 1 97.94 378 LEU B N 1
ATOM 7158 C CA . LEU B 1 378 ? -1.761 34.969 23.141 1 97.94 378 LEU B CA 1
ATOM 7159 C C . LEU B 1 378 ? -2.766 35.812 22.344 1 97.94 378 LEU B C 1
ATOM 7161 O O . LEU B 1 378 ? -3.756 36.281 22.906 1 97.94 378 LEU B O 1
ATOM 7165 N N . ASP B 1 379 ? -2.418 35.969 21.078 1 96.62 379 ASP B N 1
ATOM 7166 C CA . ASP B 1 379 ? -3.393 36.625 20.203 1 96.62 379 ASP B CA 1
ATOM 7167 C C . ASP B 1 379 ? -4.719 35.875 20.203 1 96.62 379 ASP B C 1
ATOM 7169 O O . ASP B 1 379 ? -4.742 34.625 20.188 1 96.62 379 ASP B O 1
ATOM 7173 N N . LYS B 1 380 ? -5.844 36.594 20.219 1 96.31 380 LYS B N 1
ATOM 7174 C CA . LYS B 1 380 ? -7.172 36 20.344 1 96.31 380 LYS B CA 1
ATOM 7175 C C . LYS B 1 380 ? -7.484 35.062 19.172 1 96.31 380 LYS B C 1
ATOM 7177 O O . LYS B 1 380 ? -8.328 34.188 19.281 1 96.31 380 LYS B O 1
ATOM 7182 N N . SER B 1 381 ? -6.805 35.281 18.062 1 96.75 381 SER B N 1
ATOM 7183 C CA . SER B 1 381 ? -7.066 34.5 16.859 1 96.75 381 SER B CA 1
ATOM 7184 C C . SER B 1 381 ? -6.332 33.156 16.906 1 96.75 381 SER B C 1
ATOM 7186 O O . SER B 1 381 ? -6.578 32.281 16.078 1 96.75 381 SER B O 1
ATOM 7188 N N . THR B 1 382 ? -5.438 33 17.875 1 97.88 382 THR B N 1
ATOM 7189 C CA . THR B 1 382 ? -4.66 31.75 18 1 97.88 382 THR B CA 1
ATOM 7190 C C . THR B 1 382 ? -5.574 30.562 18.281 1 97.88 382 THR B C 1
ATOM 7192 O O . THR B 1 382 ? -6.477 30.656 19.109 1 97.88 382 THR B O 1
ATOM 7195 N N . VAL B 1 383 ? -5.434 29.5 17.531 1 98.62 383 VAL B N 1
ATOM 7196 C CA . VAL B 1 383 ? -6.125 28.234 17.766 1 98.62 383 VAL B CA 1
ATOM 7197 C C . VAL B 1 383 ? -5.223 27.297 18.562 1 98.62 383 VAL B C 1
ATOM 7199 O O . VAL B 1 383 ? -4.066 27.062 18.203 1 98.62 383 VAL B O 1
ATOM 7202 N N . VAL B 1 384 ? -5.719 26.797 19.672 1 98.56 384 VAL B N 1
ATOM 7203 C CA . VAL B 1 384 ? -4.953 25.922 20.547 1 98.56 384 VAL B CA 1
ATOM 7204 C C . VAL B 1 384 ? -5.277 24.453 20.234 1 98.56 384 VAL B C 1
ATOM 7206 O O . VAL B 1 384 ? -6.441 24.047 20.266 1 98.56 384 VAL B O 1
ATOM 7209 N N . GLN B 1 385 ? -4.285 23.672 19.922 1 98.44 385 GLN B N 1
ATOM 7210 C CA . GLN B 1 385 ? -4.5 22.25 19.703 1 98.44 385 GLN B CA 1
ATOM 7211 C C . GLN B 1 385 ? -4.094 21.438 20.938 1 98.44 385 GLN B C 1
ATOM 7213 O O . GLN B 1 385 ? -2.908 21.359 21.266 1 98.44 385 GLN B O 1
ATOM 7218 N N . GLN B 1 386 ? -5.027 20.844 21.547 1 97.25 386 GLN B N 1
ATOM 7219 C CA . GLN B 1 386 ? -4.824 20.078 22.766 1 97.25 386 GLN B CA 1
ATOM 7220 C C . GLN B 1 386 ? -4.406 18.641 22.453 1 97.25 386 GLN B C 1
ATOM 7222 O O . GLN B 1 386 ? -4.969 18.016 21.547 1 97.25 386 GLN B O 1
ATOM 7227 N N . TRP B 1 387 ? -3.383 18.094 23.172 1 96.06 387 TRP B N 1
ATOM 7228 C CA . TRP B 1 387 ? -2.967 16.734 22.875 1 96.06 387 TRP B CA 1
ATOM 7229 C C . TRP B 1 387 ? -2.643 15.961 24.141 1 96.06 387 TRP B C 1
ATOM 7231 O O . TRP B 1 387 ? -2.623 14.727 24.141 1 96.06 387 TRP B O 1
ATOM 7241 N N . LEU B 1 388 ? -2.371 16.531 25.25 1 93.69 388 LEU B N 1
ATOM 7242 C CA . LEU B 1 388 ? -2.018 15.836 26.484 1 93.69 388 LEU B CA 1
ATOM 7243 C C . LEU B 1 388 ? -3.26 15.281 27.172 1 93.69 388 LEU B C 1
ATOM 7245 O O . LEU B 1 388 ? -4.305 15.938 27.203 1 93.69 388 LEU B O 1
ATOM 7249 N N . ALA B 1 389 ? -3.111 14.109 27.75 1 86.56 389 ALA B N 1
ATOM 7250 C CA . ALA B 1 389 ? -4.23 13.453 28.422 1 86.56 389 ALA B CA 1
ATOM 7251 C C . ALA B 1 389 ? -4.473 14.047 29.797 1 86.56 389 ALA B C 1
ATOM 7253 O O . ALA B 1 389 ? -5.613 14.125 30.25 1 86.56 389 ALA B O 1
ATOM 7254 N N . GLN B 1 390 ? -3.41 14.477 30.344 1 85 390 GLN B N 1
ATOM 7255 C CA . GLN B 1 390 ? -3.514 15.016 31.703 1 85 390 GLN B CA 1
ATOM 7256 C C . GLN B 1 390 ? -4.305 16.328 31.703 1 85 390 GLN B C 1
ATOM 7258 O O . GLN B 1 390 ? -4 17.25 30.953 1 85 390 GLN B O 1
ATOM 7263 N N . ASN B 1 391 ? -5.359 16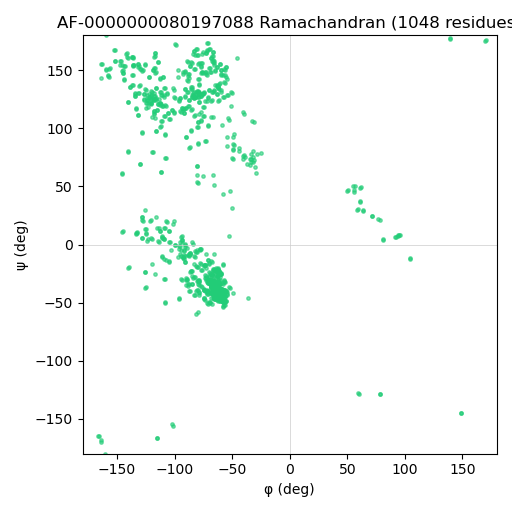.406 32.469 1 87.75 391 ASN B N 1
ATOM 7264 C CA . ASN B 1 391 ? -6.215 17.578 32.656 1 87.75 391 ASN B CA 1
ATOM 7265 C C . ASN B 1 391 ? -6.836 18.031 31.344 1 87.75 391 ASN B C 1
ATOM 7267 O O . ASN B 1 391 ? -7.07 19.219 31.141 1 87.75 391 ASN B O 1
ATOM 7271 N N . ALA B 1 392 ? -7.031 17.094 30.531 1 90 392 ALA B N 1
ATOM 7272 C CA . ALA B 1 392 ? -7.48 17.422 29.172 1 90 392 ALA B CA 1
ATOM 7273 C C . ALA B 1 392 ? -8.789 18.219 29.203 1 90 392 ALA B C 1
ATOM 7275 O O . ALA B 1 392 ? -8.891 19.266 28.578 1 90 392 ALA B O 1
ATOM 7276 N N . SER B 1 393 ? -9.758 17.75 29.969 1 91.31 393 SER B N 1
ATOM 7277 C CA . SER B 1 393 ? -11.047 18.422 30.016 1 91.31 393 SER B CA 1
ATOM 7278 C C . SER B 1 393 ? -10.914 19.844 30.578 1 91.31 393 SER B C 1
ATOM 7280 O O . SER B 1 393 ? -11.562 20.766 30.094 1 91.31 393 SER B O 1
ATOM 7282 N N . ALA B 1 394 ? -10.133 19.984 31.547 1 94.25 394 ALA B N 1
ATOM 7283 C CA . ALA B 1 394 ? -9.945 21.281 32.188 1 94.25 394 ALA B CA 1
ATOM 7284 C C . ALA B 1 394 ? -9.273 22.266 31.234 1 94.25 394 ALA B C 1
ATOM 7286 O O . ALA B 1 394 ? -9.633 23.453 31.203 1 94.25 394 ALA B O 1
ATOM 7287 N N . ILE B 1 395 ? -8.328 21.859 30.547 1 95.06 395 ILE B N 1
ATOM 7288 C CA . ILE B 1 395 ? -7.578 22.719 29.641 1 95.06 395 ILE B CA 1
ATOM 7289 C C . ILE B 1 395 ? -8.484 23.188 28.5 1 95.06 395 ILE B C 1
ATOM 7291 O O . ILE B 1 395 ? -8.508 24.375 28.172 1 95.06 395 ILE B O 1
ATOM 7295 N N . LEU B 1 396 ? -9.219 22.266 27.938 1 96.62 396 LEU B N 1
ATOM 7296 C CA . LEU B 1 396 ? -10.117 22.641 26.859 1 96.62 396 LEU B CA 1
ATOM 7297 C C . LEU B 1 396 ? -11.164 23.641 27.328 1 96.62 396 LEU B C 1
ATOM 7299 O O . LEU B 1 396 ? -11.484 24.594 26.625 1 96.62 396 LEU B O 1
ATOM 7303 N N . LYS B 1 397 ? -11.734 23.391 28.516 1 97.25 397 LYS B N 1
ATOM 7304 C CA . LYS B 1 397 ? -12.688 24.312 29.109 1 97.25 397 LYS B CA 1
ATOM 7305 C C . LYS B 1 397 ? -12.055 25.688 29.312 1 97.25 397 LYS B C 1
ATOM 7307 O O . LYS B 1 397 ? -12.672 26.719 29.031 1 97.25 397 LYS B O 1
ATOM 7312 N N . ASP B 1 398 ? -10.867 25.688 29.812 1 97.62 398 ASP B N 1
ATOM 7313 C CA . ASP B 1 398 ? -10.148 26.938 30.078 1 97.62 398 ASP B CA 1
ATOM 7314 C C . ASP B 1 398 ? -9.945 27.734 28.781 1 97.62 398 ASP B C 1
ATOM 7316 O O . ASP B 1 398 ? -10.195 28.938 28.734 1 97.62 398 ASP B O 1
ATOM 7320 N N . VAL B 1 399 ? -9.492 27.109 27.703 1 98.25 399 VAL B N 1
ATOM 7321 C CA . VAL B 1 399 ? -9.258 27.734 26.406 1 98.25 399 VAL B CA 1
ATOM 7322 C C . VAL B 1 399 ? -10.555 28.344 25.875 1 98.25 399 VAL B C 1
ATOM 7324 O O . VAL B 1 399 ? -10.594 29.531 25.531 1 98.25 399 VAL B O 1
ATOM 7327 N N . THR B 1 400 ? -11.633 27.609 25.906 1 98.25 400 THR B N 1
ATOM 7328 C CA . THR B 1 400 ? -12.875 28.016 25.266 1 98.25 400 THR B CA 1
ATOM 7329 C C . THR B 1 400 ? -13.625 29.031 26.125 1 98.25 400 THR B C 1
ATOM 7331 O O . THR B 1 400 ? -14.312 29.906 25.609 1 98.25 400 THR B O 1
ATOM 7334 N N . SER B 1 401 ? -13.539 28.891 27.453 1 97.88 401 SER B N 1
ATOM 7335 C CA . SER B 1 401 ? -14.211 29.844 28.312 1 97.88 401 SER B CA 1
ATOM 7336 C C . SER B 1 401 ? -13.617 31.25 28.156 1 97.88 401 SER B C 1
ATOM 7338 O O . SER B 1 401 ? -14.273 32.25 28.469 1 97.88 401 SER B O 1
ATOM 7340 N N . HIS B 1 402 ? -12.406 31.359 27.656 1 98.31 402 HIS B N 1
ATOM 7341 C CA . HIS B 1 402 ? -11.773 32.656 27.406 1 98.31 402 HIS B CA 1
ATOM 7342 C C . HIS B 1 402 ? -11.977 33.094 25.969 1 98.31 402 HIS B C 1
ATOM 7344 O O . HIS B 1 402 ? -11.383 34.062 25.516 1 98.31 402 HIS B O 1
ATOM 7350 N N . GLY B 1 403 ? -12.703 32.281 25.234 1 98.19 403 GLY B N 1
ATOM 7351 C CA . GLY B 1 403 ? -13.141 32.688 23.906 1 98.19 403 GLY B CA 1
ATOM 7352 C C . GLY B 1 403 ? -12.18 32.281 22.812 1 98.19 403 GLY B C 1
ATOM 7353 O O . GLY B 1 403 ? -12.32 32.719 21.672 1 98.19 403 GLY B O 1
ATOM 7354 N N . TYR B 1 404 ? -11.133 31.5 23.094 1 98.56 404 TYR B N 1
ATOM 7355 C CA . TYR B 1 404 ? -10.203 31 22.062 1 98.56 404 TYR B CA 1
ATOM 7356 C C . TYR B 1 404 ? -10.766 29.766 21.375 1 98.56 404 TYR B C 1
ATOM 7358 O O . TYR B 1 404 ? -11.562 29.031 21.969 1 98.56 404 TYR B O 1
ATOM 7366 N N . ARG B 1 405 ? -10.43 29.547 20.172 1 98.5 405 ARG B N 1
ATOM 7367 C CA . ARG B 1 405 ? -10.797 28.344 19.422 1 98.5 405 ARG B CA 1
ATOM 7368 C C . ARG B 1 405 ? -9.805 27.219 19.688 1 98.5 405 ARG B C 1
ATOM 7370 O O . ARG B 1 405 ? -8.664 27.469 20.078 1 98.5 405 ARG B O 1
ATOM 7377 N N . ALA B 1 406 ? -10.281 25.969 19.484 1 98.44 406 ALA B N 1
ATOM 7378 C CA . ALA B 1 406 ? -9.438 24.844 19.859 1 98.44 406 ALA B CA 1
ATOM 7379 C C . ALA B 1 406 ? -9.594 23.688 18.859 1 98.44 406 ALA B C 1
ATOM 7381 O O . ALA B 1 406 ? -10.602 23.625 18.141 1 98.44 406 ALA B O 1
ATOM 7382 N N . LEU B 1 407 ? -8.602 22.875 18.734 1 98.44 407 LEU B N 1
ATOM 7383 C CA . LEU B 1 407 ? -8.586 21.562 18.109 1 98.44 407 LEU B CA 1
ATOM 7384 C C . LEU B 1 407 ? -8.25 20.484 19.125 1 98.44 407 LEU B C 1
ATOM 7386 O O . LEU B 1 407 ? -7.484 20.719 20.062 1 98.44 407 LEU B O 1
ATOM 7390 N N . VAL B 1 408 ? -8.812 19.312 18.922 1 97.56 408 VAL B N 1
ATOM 7391 C CA . VAL B 1 408 ? -8.602 18.234 19.875 1 97.56 408 VAL B CA 1
ATOM 7392 C C . VAL B 1 408 ? -7.879 17.062 19.219 1 97.56 408 VAL B C 1
ATOM 7394 O O . VAL B 1 408 ? -8.273 16.625 18.125 1 97.56 408 VAL B O 1
ATOM 7397 N N . SER B 1 409 ? -6.82 16.594 19.766 1 96.62 409 SER B N 1
ATOM 7398 C CA . SER B 1 409 ? -6.066 15.406 19.344 1 96.62 409 SER B CA 1
ATOM 7399 C C . SER B 1 409 ? -5.477 14.672 20.547 1 96.62 409 SER B C 1
ATOM 7401 O O . SER B 1 409 ? -4.277 14.383 20.578 1 96.62 409 SER B O 1
ATOM 7403 N N . ILE B 1 410 ? -6.137 14.195 21.422 1 93.25 410 ILE B N 1
ATOM 7404 C CA . ILE B 1 410 ? -5.688 13.688 22.703 1 93.25 410 ILE B CA 1
ATOM 7405 C C . ILE B 1 410 ? -4.914 12.391 22.516 1 93.25 410 ILE B C 1
ATOM 7407 O O . ILE B 1 410 ? -5.414 11.445 21.891 1 93.25 410 ILE B O 1
ATOM 7411 N N . GLN B 1 411 ? -3.67 12.203 23.016 1 91 411 GLN B N 1
ATOM 7412 C CA . GLN B 1 411 ? -2.707 11.133 22.797 1 91 411 GLN B CA 1
ATOM 7413 C C . GLN B 1 411 ? -3.297 9.781 23.188 1 91 411 GLN B C 1
ATOM 7415 O O . GLN B 1 411 ? -3.096 8.789 22.484 1 91 411 GLN B O 1
ATOM 7420 N N . HIS B 1 412 ? -4.004 9.539 24.219 1 86.06 412 HIS B N 1
ATOM 7421 C CA . HIS B 1 412 ? -4.457 8.227 24.656 1 86.06 412 HIS B CA 1
ATOM 7422 C C . HIS B 1 412 ? -5.691 7.781 23.875 1 86.06 412 HIS B C 1
ATOM 7424 O O . HIS B 1 412 ? -6.074 6.609 23.938 1 86.06 412 HIS B O 1
ATOM 7430 N N . HIS B 1 413 ? -6.184 8.688 23.031 1 91.25 413 HIS B N 1
ATOM 7431 C CA . HIS B 1 413 ? -7.398 8.328 22.297 1 91.25 413 HIS B CA 1
ATOM 7432 C C . HIS B 1 413 ? -7.207 8.492 20.797 1 91.25 413 HIS B C 1
ATOM 7434 O O . HIS B 1 413 ? -7.672 7.66 20.016 1 91.25 413 HIS B O 1
ATOM 7440 N N . TRP B 1 414 ? -6.504 9.5 20.422 1 95.31 414 TRP B N 1
ATOM 7441 C CA . TRP B 1 414 ? -6.527 9.82 19 1 95.31 414 TRP B CA 1
ATOM 7442 C C . TRP B 1 414 ? -5.113 9.852 18.422 1 95.31 414 TRP B C 1
ATOM 7444 O O . TRP B 1 414 ? -4.895 10.383 17.344 1 95.31 414 TRP B O 1
ATOM 7454 N N . TYR B 1 415 ? -4.059 9.305 19.188 1 94.81 415 TYR B N 1
ATOM 7455 C CA . TYR B 1 415 ? -2.764 8.961 18.594 1 94.81 415 TYR B CA 1
ATOM 7456 C C . TYR B 1 415 ? -2.787 7.562 18 1 94.81 415 TYR B C 1
ATOM 7458 O O . TYR B 1 415 ? -3.182 6.602 18.656 1 94.81 415 TYR B O 1
ATOM 7466 N N . LEU B 1 416 ? -2.275 7.465 16.797 1 93.38 416 LEU B N 1
ATOM 7467 C CA . LEU B 1 416 ? -2.4 6.199 16.094 1 93.38 416 LEU B CA 1
ATOM 7468 C C . LEU B 1 416 ? -1.059 5.477 16.031 1 93.38 416 LEU B C 1
ATOM 7470 O O . LEU B 1 416 ? -1.004 4.289 15.711 1 93.38 416 LEU B O 1
ATOM 7474 N N . ASN B 1 417 ? 0.043 6.102 16.328 1 87.38 417 ASN B N 1
ATOM 7475 C CA . ASN B 1 417 ? 1.38 5.582 16.062 1 87.38 417 ASN B CA 1
ATOM 7476 C C . ASN B 1 417 ? 1.788 4.535 17.094 1 87.38 417 ASN B C 1
ATOM 7478 O O . ASN B 1 417 ? 2.748 3.791 16.875 1 87.38 417 ASN B O 1
ATOM 7482 N N . TRP B 1 418 ? 1.072 4.496 18.203 1 78.62 418 TRP B N 1
ATOM 7483 C CA . TRP B 1 418 ? 1.378 3.498 19.219 1 78.62 418 TRP B CA 1
ATOM 7484 C C . TRP B 1 418 ? 0.461 2.287 19.094 1 78.62 418 TRP B C 1
ATOM 7486 O O . TRP B 1 418 ? -0.701 2.42 18.703 1 78.62 418 TRP B O 1
ATOM 7496 N N . ASP B 1 419 ? 0.945 1.084 19.359 1 69.56 419 ASP B N 1
ATOM 7497 C CA . ASP B 1 419 ? 0.197 -0.161 19.219 1 69.56 419 ASP B CA 1
ATOM 7498 C C . ASP B 1 419 ? -0.954 -0.226 20.219 1 69.56 419 ASP B C 1
ATOM 7500 O O . ASP B 1 419 ? -1.948 -0.917 19.984 1 69.56 419 ASP B O 1
ATOM 7504 N N . GLY B 1 420 ? -1.029 0.604 21.047 1 75.19 420 GLY B N 1
ATOM 7505 C CA . GLY B 1 420 ? -1.959 0.384 22.141 1 75.19 420 GLY B CA 1
ATOM 7506 C C . GLY B 1 420 ? -3.24 1.188 22.016 1 75.19 420 GLY B C 1
ATOM 7507 O O . GLY B 1 420 ? -4.188 0.982 22.766 1 75.19 420 GLY B O 1
ATOM 7508 N N . THR B 1 421 ? -3.352 2.053 21.031 1 80.62 421 THR B N 1
ATOM 7509 C CA . THR B 1 421 ? -4.59 2.803 20.859 1 80.62 421 THR B CA 1
ATOM 7510 C C . THR B 1 421 ? -5.656 1.941 20.188 1 80.62 421 THR B C 1
ATOM 7512 O O . THR B 1 421 ? -5.562 1.645 19 1 80.62 421 THR B O 1
ATOM 7515 N N . LYS B 1 422 ? -6.66 1.614 20.875 1 86.44 422 LYS B N 1
ATOM 7516 C CA . LYS B 1 422 ? -7.742 0.779 20.359 1 86.44 422 LYS B CA 1
ATOM 7517 C C . LYS B 1 422 ? -8.844 1.629 19.734 1 86.44 422 LYS B C 1
ATOM 7519 O O . LYS B 1 422 ? -9.117 2.74 20.188 1 86.44 422 LYS B O 1
ATOM 7524 N N . TRP B 1 423 ? -9.492 1.058 18.703 1 92.25 423 TRP B N 1
ATOM 7525 C CA . TRP B 1 423 ? -10.469 1.845 17.953 1 92.25 423 TRP B CA 1
ATOM 7526 C C . TRP B 1 423 ? -11.688 2.16 18.812 1 92.25 423 TRP B C 1
ATOM 7528 O O . TRP B 1 423 ? -12.305 3.219 18.672 1 92.25 423 TRP B O 1
ATOM 7538 N N . ASP B 1 424 ? -12.062 1.185 19.75 1 92.56 424 ASP B N 1
ATOM 7539 C CA . ASP B 1 424 ? -13.242 1.404 20.578 1 92.56 424 ASP B CA 1
ATOM 7540 C C . ASP B 1 424 ? -13.031 2.568 21.547 1 92.56 424 ASP B C 1
ATOM 7542 O O . ASP B 1 424 ? -13.922 3.398 21.734 1 92.56 424 ASP B O 1
ATOM 7546 N N . ALA B 1 425 ? -11.82 2.684 22.109 1 90.69 425 ALA B N 1
ATOM 7547 C CA . ALA B 1 425 ? -11.5 3.814 22.969 1 90.69 425 ALA B CA 1
ATOM 7548 C C . ALA B 1 425 ? -11.508 5.125 22.188 1 90.69 425 ALA B C 1
ATOM 7550 O O . ALA B 1 425 ? -11.992 6.148 22.688 1 90.69 425 ALA B O 1
ATOM 7551 N N . ALA B 1 426 ? -10.945 5.102 21.031 1 92.94 426 ALA B N 1
ATOM 7552 C CA . ALA B 1 426 ? -10.961 6.281 20.172 1 92.94 426 ALA B CA 1
ATOM 7553 C C . ALA B 1 426 ? -12.383 6.695 19.812 1 92.94 426 ALA B C 1
ATOM 7555 O O . ALA B 1 426 ? -12.711 7.883 19.797 1 92.94 426 ALA B O 1
ATOM 7556 N N . TYR B 1 427 ? -13.242 5.699 19.594 1 95.75 427 TYR B N 1
ATOM 7557 C CA . TYR B 1 427 ? -14.617 5.922 19.172 1 95.75 427 TYR B CA 1
ATOM 7558 C C . TYR B 1 427 ? -15.453 6.492 20.312 1 95.75 427 TYR B C 1
ATOM 7560 O O . TYR B 1 427 ? -16.375 7.285 20.094 1 95.75 427 TYR B O 1
ATOM 7568 N N . GLU B 1 428 ? -15.156 6.145 21.469 1 94.12 428 GLU B N 1
ATOM 7569 C CA . GLU B 1 428 ? -15.945 6.555 22.641 1 94.12 428 GLU B CA 1
ATOM 7570 C C . GLU B 1 428 ? -15.562 7.957 23.094 1 94.12 428 GLU B C 1
ATOM 7572 O O . GLU B 1 428 ? -16.312 8.594 23.844 1 94.12 428 GLU B O 1
ATOM 7577 N N . PHE B 1 429 ? -14.477 8.391 22.688 1 94.25 429 PHE B N 1
ATOM 7578 C CA . PHE B 1 429 ? -14.008 9.703 23.109 1 94.25 429 PHE B CA 1
ATOM 7579 C C . PHE B 1 429 ? -14.891 10.812 22.547 1 94.25 429 PHE B C 1
ATOM 7581 O O . PHE B 1 429 ? -15.211 10.797 21.359 1 94.25 429 PHE B O 1
ATOM 7588 N N . GLU B 1 430 ? -15.312 11.727 23.391 1 95.12 430 GLU B N 1
ATOM 7589 C CA . GLU B 1 430 ? -16.156 12.859 23.016 1 95.12 430 GLU B CA 1
ATOM 7590 C C . GLU B 1 430 ? -15.438 14.188 23.281 1 95.12 430 GLU B C 1
ATOM 7592 O O . GLU B 1 430 ? -15.227 14.562 24.438 1 95.12 430 GLU B O 1
ATOM 7597 N N . PRO B 1 431 ? -15.133 14.969 22.219 1 92.81 431 PRO B N 1
ATOM 7598 C CA . PRO B 1 431 ? -14.336 16.188 22.359 1 92.81 431 PRO B CA 1
ATOM 7599 C C . PRO B 1 431 ? -15.016 17.25 23.234 1 92.81 431 PRO B C 1
ATOM 7601 O O . PRO B 1 431 ? -14.344 18.047 23.891 1 92.81 431 PRO B O 1
ATOM 7604 N N . CYS B 1 432 ? -16.266 17.297 23.344 1 94.44 432 CYS B N 1
ATOM 7605 C CA . CYS B 1 432 ? -16.969 18.406 23.984 1 94.44 432 CYS B CA 1
ATOM 7606 C C . CYS B 1 432 ? -17.5 18 25.344 1 94.44 432 CYS B C 1
ATOM 7608 O O . CYS B 1 432 ? -18.391 18.656 25.891 1 94.44 432 CYS B O 1
ATOM 7610 N N . THR B 1 433 ? -16.844 16.922 25.781 1 90.44 433 THR B N 1
ATOM 7611 C CA . THR B 1 433 ? -17.297 16.5 27.094 1 90.44 433 THR B CA 1
ATOM 7612 C C . THR B 1 433 ? -17.141 17.625 28.109 1 90.44 433 THR B C 1
ATOM 7614 O O . THR B 1 433 ? -16.078 18.25 28.203 1 90.44 433 THR B O 1
ATOM 7617 N N . SER B 1 434 ? -18.109 18.047 28.875 1 89.5 434 SER B N 1
ATOM 7618 C CA . SER B 1 434 ? -18.125 18.984 30 1 89.5 434 SER B CA 1
ATOM 7619 C C . SER B 1 434 ? -18.156 20.438 29.531 1 89.5 434 SER B C 1
ATOM 7621 O O . SER B 1 434 ? -17.891 21.359 30.297 1 89.5 434 SER B O 1
ATOM 7623 N N . LEU B 1 435 ? -18.25 20.672 28.281 1 96.75 435 LEU B N 1
ATOM 7624 C CA . LEU B 1 435 ? -18.359 22.016 27.734 1 96.75 435 LEU B CA 1
ATOM 7625 C C . LEU B 1 435 ? -19.812 22.422 27.562 1 96.75 435 LEU B C 1
ATOM 7627 O O . LEU B 1 435 ? -20.672 21.562 27.281 1 96.75 435 LEU B O 1
ATOM 7631 N N . THR B 1 436 ? -20.109 23.703 27.703 1 96.75 436 THR B N 1
ATOM 7632 C CA . THR B 1 436 ? -21.406 24.234 27.281 1 96.75 436 THR B CA 1
ATOM 7633 C C . THR B 1 436 ? -21.5 24.234 25.75 1 96.75 436 THR B C 1
ATOM 7635 O O . THR B 1 436 ? -20.5 24.047 25.062 1 96.75 436 THR B O 1
ATOM 7638 N N . ASP B 1 437 ? -22.672 24.453 25.25 1 96.12 437 ASP B N 1
ATOM 7639 C CA . ASP B 1 437 ? -22.859 24.516 23.812 1 96.12 437 ASP B CA 1
ATOM 7640 C C . ASP B 1 437 ? -22.047 25.641 23.188 1 96.12 437 ASP B C 1
ATOM 7642 O O . ASP B 1 437 ? -21.484 25.5 22.109 1 96.12 437 ASP B O 1
ATOM 7646 N N . GLU B 1 438 ? -22 26.734 23.906 1 97.44 438 GLU B N 1
ATOM 7647 C CA . GLU B 1 438 ? -21.234 27.891 23.422 1 97.44 438 GLU B CA 1
ATOM 7648 C C . GLU B 1 438 ? -19.75 27.594 23.391 1 97.44 438 GLU B C 1
ATOM 7650 O O . GLU B 1 438 ? -19.047 27.984 22.438 1 97.44 438 GLU B O 1
ATOM 7655 N N . GLU B 1 439 ? -19.266 26.969 24.422 1 97.81 439 GLU B N 1
ATOM 7656 C CA . GLU B 1 439 ? -17.859 26.578 24.484 1 97.81 439 GLU B CA 1
ATOM 7657 C C . GLU B 1 439 ? -17.531 25.531 23.422 1 97.81 439 GLU B C 1
ATOM 7659 O O . GLU B 1 439 ? -16.484 25.625 22.766 1 97.81 439 GLU B O 1
ATOM 7664 N N . CYS B 1 440 ? -18.391 24.594 23.25 1 97.75 440 CYS B N 1
ATOM 7665 C CA . CYS B 1 440 ? -18.188 23.547 22.25 1 97.75 440 CYS B CA 1
ATOM 7666 C C . CYS B 1 440 ? -18.156 24.141 20.844 1 97.75 440 CYS B C 1
ATOM 7668 O O . CYS B 1 440 ? -17.422 23.641 19.984 1 97.75 440 CYS B O 1
ATOM 7670 N N . ALA B 1 441 ? -18.891 25.172 20.672 1 97.62 441 ALA B N 1
ATOM 7671 C CA . ALA B 1 441 ? -18.906 25.844 19.359 1 97.62 441 ALA B CA 1
ATOM 7672 C C . ALA B 1 441 ? -17.547 26.391 19 1 97.62 441 ALA B C 1
ATOM 7674 O O . ALA B 1 441 ? -17.25 26.656 17.828 1 97.62 441 ALA B O 1
ATOM 7675 N N . LEU B 1 442 ? -16.656 26.609 19.984 1 98.38 442 LEU B N 1
ATOM 7676 C CA . LEU B 1 442 ? -15.305 27.109 19.766 1 98.38 442 LEU B CA 1
ATOM 7677 C C . LEU B 1 442 ? -14.328 25.984 19.484 1 98.38 442 LEU B C 1
ATOM 7679 O O . LEU B 1 442 ? -13.172 26.219 19.109 1 98.38 442 LEU B O 1
ATOM 7683 N N . VAL B 1 443 ? -14.789 24.766 19.641 1 98.44 443 VAL B N 1
ATOM 7684 C CA . VAL B 1 443 ? -14.008 23.609 19.203 1 98.44 443 VAL B CA 1
ATOM 7685 C C . VAL B 1 443 ? -14.219 23.375 17.703 1 98.44 443 VAL B C 1
ATOM 7687 O O . VAL B 1 443 ? -15.273 22.906 17.297 1 98.44 443 VAL B O 1
ATOM 7690 N N . LEU B 1 444 ? -13.227 23.609 16.922 1 98.56 444 LEU B N 1
ATOM 7691 C CA . LEU B 1 444 ? -13.32 23.531 15.461 1 98.56 444 LEU B CA 1
ATOM 7692 C C . LEU B 1 444 ? -13.422 22.078 15 1 98.56 444 LEU B C 1
ATOM 7694 O O . LEU B 1 444 ? -13.922 21.812 13.906 1 98.56 444 LEU B O 1
ATOM 7698 N N . GLY B 1 445 ? -12.891 21.188 15.781 1 98.38 445 GLY B N 1
ATOM 7699 C CA . GLY B 1 445 ? -12.812 19.766 15.508 1 98.38 445 GLY B CA 1
ATOM 7700 C C . GLY B 1 445 ? -11.578 19.109 16.109 1 98.38 445 GLY B C 1
ATOM 7701 O O . GLY B 1 445 ? -11.188 19.422 17.234 1 98.38 445 GLY B O 1
ATOM 7702 N N . GLY B 1 446 ? -11.07 18.125 15.375 1 98.44 446 GLY B N 1
ATOM 7703 C CA . GLY B 1 446 ? -9.922 17.391 15.883 1 98.44 446 GLY B CA 1
ATOM 7704 C C . GLY B 1 446 ? -9.156 16.656 14.805 1 98.44 446 GLY B C 1
ATOM 7705 O O . GLY B 1 446 ? -9.461 16.781 13.617 1 98.44 446 GLY B O 1
ATOM 7706 N N . GLU B 1 447 ? -8.109 15.992 15.297 1 98.56 447 GLU B N 1
ATOM 7707 C CA . GLU B 1 447 ? -7.23 15.273 14.383 1 98.56 447 GLU B CA 1
ATOM 7708 C C . GLU B 1 447 ? -6.824 13.922 14.953 1 98.56 447 GLU B C 1
ATOM 7710 O O . GLU B 1 447 ? -6.559 13.805 16.156 1 98.56 447 GLU B O 1
ATOM 7715 N N . ALA B 1 448 ? -6.879 12.867 14.086 1 97.56 448 ALA B N 1
ATOM 7716 C CA . ALA B 1 448 ? -6.09 11.664 14.367 1 97.56 448 ALA B CA 1
ATOM 7717 C C . ALA B 1 448 ? -4.613 11.906 14.062 1 97.56 448 ALA B C 1
ATOM 7719 O O . ALA B 1 448 ? -4.262 12.391 12.984 1 97.56 448 ALA B O 1
ATOM 7720 N N . CYS B 1 449 ? -3.766 11.57 15.047 1 97.62 449 CYS B N 1
ATOM 7721 C CA . CYS B 1 449 ? -2.357 11.914 14.875 1 97.62 449 CYS B CA 1
ATOM 7722 C C . CYS B 1 449 ? -1.509 10.664 14.703 1 97.62 449 CYS B C 1
ATOM 7724 O O . CYS B 1 449 ? -1.509 9.781 15.562 1 97.62 449 CYS B O 1
ATOM 7726 N N . GLN B 1 450 ? -0.854 10.594 13.609 1 96.69 450 GLN B N 1
ATOM 7727 C CA . GLN B 1 450 ? 0.145 9.555 13.367 1 96.69 450 GLN B CA 1
ATOM 7728 C C . GLN B 1 450 ? 1.556 10.141 13.383 1 96.69 450 GLN B C 1
ATOM 7730 O O . GLN B 1 450 ? 2.055 10.609 12.359 1 96.69 450 GLN B O 1
ATOM 7735 N N . TRP B 1 451 ? 2.176 10.062 14.516 1 96.81 451 TRP B N 1
ATOM 7736 C CA . TRP B 1 451 ? 3.572 10.469 14.656 1 96.81 451 TRP B CA 1
ATOM 7737 C C . TRP B 1 451 ? 4.5 9.414 14.062 1 96.81 451 TRP B C 1
ATOM 7739 O O . TRP B 1 451 ? 4.098 8.266 13.852 1 96.81 451 TRP B O 1
ATOM 7749 N N . GLY B 1 452 ? 5.777 9.758 13.812 1 96.38 452 GLY B N 1
ATOM 7750 C CA . GLY B 1 452 ? 6.625 8.945 12.953 1 96.38 452 GLY B CA 1
ATOM 7751 C C . GLY B 1 452 ? 7.695 8.188 13.719 1 96.38 452 GLY B C 1
ATOM 7752 O O . GLY B 1 452 ? 8.672 7.715 13.125 1 96.38 452 GLY B O 1
ATOM 7753 N N . GLU B 1 453 ? 7.605 8.078 15.086 1 94.81 453 GLU B N 1
ATOM 7754 C CA . GLU B 1 453 ? 8.648 7.402 15.852 1 94.81 453 GLU B CA 1
ATOM 7755 C C . GLU B 1 453 ? 8.812 5.953 15.398 1 94.81 453 GLU B C 1
ATOM 7757 O O . GLU B 1 453 ? 9.938 5.453 15.305 1 94.81 453 GLU B O 1
ATOM 7762 N N . PHE B 1 454 ? 7.664 5.359 15.117 1 93.25 454 PHE B N 1
ATOM 7763 C CA . PHE B 1 454 ? 7.676 3.947 14.742 1 93.25 454 PHE B CA 1
ATOM 7764 C C . PHE B 1 454 ? 6.922 3.723 13.438 1 93.25 454 PHE B C 1
ATOM 7766 O O . PHE B 1 454 ? 6.348 2.654 13.227 1 93.25 454 PHE B O 1
ATOM 7773 N N . VAL B 1 455 ? 6.82 4.75 12.633 1 95.81 455 VAL B N 1
ATOM 7774 C CA . VAL B 1 455 ? 6.027 4.656 11.414 1 95.81 455 VAL B CA 1
ATOM 7775 C C . VAL B 1 455 ? 6.836 5.188 10.227 1 95.81 455 VAL B C 1
ATOM 7777 O O . VAL B 1 455 ? 7.18 6.371 10.188 1 95.81 455 VAL B O 1
ATOM 7780 N N . ASP B 1 456 ? 7.207 4.336 9.359 1 96.19 456 ASP B N 1
ATOM 7781 C CA . ASP B 1 456 ? 7.762 4.75 8.078 1 96.19 456 ASP B CA 1
ATOM 7782 C C . ASP B 1 456 ? 6.852 4.332 6.922 1 96.19 456 ASP B C 1
ATOM 7784 O O . ASP B 1 456 ? 5.676 4.027 7.133 1 96.19 456 ASP B O 1
ATOM 7788 N N . ALA B 1 457 ? 7.332 4.387 5.73 1 96.88 457 ALA B N 1
ATOM 7789 C CA . ALA B 1 457 ? 6.523 4.105 4.547 1 96.88 457 ALA B CA 1
ATOM 7790 C C . ALA B 1 457 ? 5.969 2.686 4.586 1 96.88 457 ALA B C 1
ATOM 7792 O O . ALA B 1 457 ? 4.902 2.412 4.027 1 96.88 457 ALA B O 1
ATOM 7793 N N . SER B 1 458 ? 6.59 1.778 5.273 1 95.5 458 SER B N 1
ATOM 7794 C CA . SER B 1 458 ? 6.238 0.362 5.25 1 95.5 458 SER B CA 1
ATOM 7795 C C . SER B 1 458 ? 4.996 0.09 6.094 1 95.5 458 SER B C 1
ATOM 7797 O O . SER B 1 458 ? 4.289 -0.896 5.867 1 95.5 458 SER B O 1
ATOM 7799 N N . VAL B 1 459 ? 4.684 1.004 7.062 1 94.75 459 VAL B N 1
ATOM 7800 C CA . VAL B 1 459 ? 3.594 0.669 7.969 1 94.75 459 VAL B CA 1
ATOM 7801 C C . VAL B 1 459 ? 2.656 1.866 8.117 1 94.75 459 VAL B C 1
ATOM 7803 O O . VAL B 1 459 ? 1.781 1.875 8.984 1 94.75 459 VAL B O 1
ATOM 7806 N N . ALA B 1 460 ? 2.805 2.873 7.344 1 96.38 460 ALA B N 1
ATOM 7807 C CA . ALA B 1 460 ? 2.035 4.105 7.484 1 96.38 460 ALA B CA 1
ATOM 7808 C C . ALA B 1 460 ? 0.537 3.834 7.383 1 96.38 460 ALA B C 1
ATOM 7810 O O . ALA B 1 460 ? -0.237 4.254 8.242 1 96.38 460 ALA B O 1
ATOM 7811 N N . LEU B 1 461 ? 0.114 3.051 6.402 1 96.81 461 LEU B N 1
ATOM 7812 C CA . LEU B 1 461 ? -1.309 2.854 6.145 1 96.81 461 LEU B CA 1
ATOM 7813 C C . LEU B 1 461 ? -1.901 1.843 7.121 1 96.81 461 LEU B C 1
ATOM 7815 O O . LEU B 1 461 ? -3.031 2.012 7.586 1 96.81 461 LEU B O 1
ATOM 7819 N N . ASN B 1 462 ? -1.179 0.79 7.445 1 92.81 462 ASN B N 1
ATOM 7820 C CA . ASN B 1 462 ? -1.751 -0.195 8.359 1 92.81 462 ASN B CA 1
ATOM 7821 C C . ASN B 1 462 ? -1.802 0.33 9.789 1 92.81 462 ASN B C 1
ATOM 7823 O O . ASN B 1 462 ? -2.566 -0.174 10.609 1 92.81 462 ASN B O 1
ATOM 7827 N N . THR B 1 463 ? -0.955 1.367 10.07 1 93.31 463 THR B N 1
ATOM 7828 C CA . THR B 1 463 ? -1.028 2.041 11.359 1 93.31 463 THR B CA 1
ATOM 7829 C C . THR B 1 463 ? -2.25 2.951 11.43 1 93.31 463 THR B C 1
ATOM 7831 O O . THR B 1 463 ? -2.939 3.002 12.445 1 93.31 463 THR B O 1
ATOM 7834 N N . MET B 1 464 ? -2.518 3.541 10.43 1 95.25 464 MET B N 1
ATOM 7835 C CA . MET B 1 464 ? -3.592 4.527 10.336 1 95.25 464 MET B CA 1
ATOM 7836 C C . MET B 1 464 ? -4.957 3.842 10.32 1 95.25 464 MET B C 1
ATOM 7838 O O . MET B 1 464 ? -5.863 4.238 11.055 1 95.25 464 MET B O 1
ATOM 7842 N N . TRP B 1 465 ? -5.082 2.799 9.508 1 95.75 465 TRP B N 1
ATOM 7843 C CA . TRP B 1 465 ? -6.391 2.211 9.242 1 95.75 465 TRP B CA 1
ATOM 7844 C C . TRP B 1 465 ? -6.48 0.804 9.828 1 95.75 465 TRP B C 1
ATOM 7846 O O . TRP B 1 465 ? -5.492 0.064 9.836 1 95.75 465 TRP B O 1
ATOM 7856 N N . PRO B 1 466 ? -7.613 0.494 10.328 1 95.25 466 PRO B N 1
ATOM 7857 C CA . PRO B 1 466 ? -8.891 1.215 10.258 1 95.25 466 PRO B CA 1
ATOM 7858 C C . PRO B 1 466 ? -9.117 2.123 11.461 1 95.25 466 PRO B C 1
ATOM 7860 O O . PRO B 1 466 ? -10.156 2.783 11.555 1 95.25 466 PRO B O 1
ATOM 7863 N N . ARG B 1 467 ? -8.219 2.293 12.305 1 95 467 ARG B N 1
ATOM 7864 C CA . ARG B 1 467 ? -8.445 2.963 13.578 1 95 467 ARG B CA 1
ATOM 7865 C C . ARG B 1 467 ? -8.812 4.43 13.367 1 95 467 ARG B C 1
ATOM 7867 O O . ARG B 1 467 ? -9.617 4.984 14.109 1 95 467 ARG B O 1
ATOM 7874 N N . ALA B 1 468 ? -8.258 5.047 12.383 1 96.56 468 ALA B N 1
ATOM 7875 C CA . ALA B 1 468 ? -8.562 6.445 12.086 1 96.56 468 ALA B CA 1
ATOM 7876 C C . ALA B 1 468 ? -10.047 6.629 11.789 1 96.56 468 ALA B C 1
ATOM 7878 O O . ALA B 1 468 ? -10.586 7.73 11.93 1 96.56 468 ALA B O 1
ATOM 7879 N N . ALA B 1 469 ? -10.695 5.562 11.328 1 97.56 469 ALA B N 1
ATOM 7880 C CA . ALA B 1 469 ? -12.125 5.633 11.016 1 97.56 469 ALA B CA 1
ATOM 7881 C C . ALA B 1 469 ? -12.945 5.969 12.258 1 97.56 469 ALA B C 1
ATOM 7883 O O . ALA B 1 469 ? -13.984 6.625 12.164 1 97.56 469 ALA B O 1
ATOM 7884 N N . ALA B 1 470 ? -12.5 5.5 13.391 1 96.5 470 ALA B N 1
ATOM 7885 C CA . ALA B 1 470 ? -13.18 5.836 14.641 1 96.5 470 ALA B CA 1
ATOM 7886 C C . ALA B 1 470 ? -13.203 7.344 14.867 1 96.5 470 ALA B C 1
ATOM 7888 O O . ALA B 1 470 ? -14.25 7.918 15.172 1 96.5 470 ALA B O 1
ATOM 7889 N N . VAL B 1 471 ? -12.086 7.98 14.656 1 97.69 471 VAL B N 1
ATOM 7890 C CA . VAL B 1 471 ? -11.969 9.422 14.836 1 97.69 471 VAL B CA 1
ATOM 7891 C C . VAL B 1 471 ? -12.812 10.148 13.789 1 97.69 471 VAL B C 1
ATOM 7893 O O . VAL B 1 471 ? -13.516 11.109 14.109 1 97.69 471 VAL B O 1
ATOM 7896 N N . ALA B 1 472 ? -12.789 9.648 12.578 1 98.69 472 ALA B N 1
ATOM 7897 C CA . ALA B 1 472 ? -13.531 10.258 11.484 1 98.69 472 ALA B CA 1
ATOM 7898 C C . ALA B 1 472 ? -15.023 10.328 11.805 1 98.69 472 ALA B C 1
ATOM 7900 O O . ALA B 1 472 ? -15.641 11.383 11.656 1 98.69 472 ALA B O 1
ATOM 7901 N N . GLU B 1 473 ? -15.562 9.234 12.234 1 98.69 473 GLU B N 1
ATOM 7902 C CA . GLU B 1 473 ? -17 9.227 12.508 1 98.69 473 GLU B CA 1
ATOM 7903 C C . GLU B 1 473 ? -17.344 10.102 13.711 1 98.69 473 GLU B C 1
ATOM 7905 O O . GLU B 1 473 ? -18.359 10.797 13.711 1 98.69 473 GLU B O 1
ATOM 7910 N N . ARG B 1 474 ? -16.484 10.133 14.711 1 97.88 474 ARG B N 1
ATOM 7911 C CA . ARG B 1 474 ? -16.734 10.969 15.875 1 97.88 474 ARG B CA 1
ATOM 7912 C C . ARG B 1 474 ? -16.75 12.445 15.492 1 97.88 474 ARG B C 1
ATOM 7914 O O . ARG B 1 474 ? -17.469 13.242 16.109 1 97.88 474 ARG B O 1
ATOM 7921 N N . LEU B 1 475 ? -16.031 12.766 14.5 1 98.56 475 LEU B N 1
ATOM 7922 C CA . LEU B 1 475 ? -15.93 14.164 14.094 1 98.56 475 LEU B CA 1
ATOM 7923 C C . LEU B 1 475 ? -16.969 14.5 13.031 1 98.56 475 LEU B C 1
ATOM 7925 O O . LEU B 1 475 ? -17.203 15.672 12.727 1 98.56 475 LEU B O 1
ATOM 7929 N N . TRP B 1 476 ? -17.625 13.523 12.469 1 98.75 476 TRP B N 1
ATOM 7930 C CA . TRP B 1 476 ? -18.578 13.742 11.367 1 98.75 476 TRP B CA 1
ATOM 7931 C C . TRP B 1 476 ? -20.016 13.539 11.836 1 98.75 476 TRP B C 1
ATOM 7933 O O . TRP B 1 476 ? -20.875 14.398 11.602 1 98.75 476 TRP B O 1
ATOM 7943 N N . SER B 1 477 ? -20.297 12.461 12.492 1 98.69 477 SER B N 1
ATOM 7944 C CA . SER B 1 477 ? -21.656 12.023 12.789 1 98.69 477 SER B CA 1
ATOM 7945 C C . SER B 1 477 ? -22.219 12.742 14 1 98.69 477 SER B C 1
ATOM 7947 O O . SER B 1 477 ? -21.484 13.414 14.734 1 98.69 477 SER B O 1
ATOM 7949 N N . ARG B 1 478 ? -23.516 12.609 14.211 1 97.69 478 ARG B N 1
ATOM 7950 C CA . ARG B 1 478 ? -24.188 13.219 15.359 1 97.69 478 ARG B CA 1
ATOM 7951 C C . ARG B 1 478 ? -23.531 12.781 16.656 1 97.69 478 ARG B C 1
ATOM 7953 O O . ARG B 1 478 ? -23.016 11.672 16.75 1 97.69 478 ARG B O 1
ATOM 7960 N N . ARG B 1 479 ? -23.656 13.648 17.625 1 96.44 479 ARG B N 1
ATOM 7961 C CA . ARG B 1 479 ? -23.047 13.398 18.938 1 96.44 479 ARG B CA 1
ATOM 7962 C C . ARG B 1 479 ? -23.547 12.086 19.531 1 96.44 479 ARG B C 1
ATOM 7964 O O . ARG B 1 479 ? -22.797 11.375 20.203 1 96.44 479 ARG B O 1
ATOM 7971 N N . ASP B 1 480 ? -24.797 11.703 19.234 1 96.31 480 ASP B N 1
ATOM 7972 C CA . ASP B 1 480 ? -25.406 10.547 19.875 1 96.31 480 ASP B CA 1
ATOM 7973 C C . ASP B 1 480 ? -25.062 9.258 19.141 1 96.31 480 ASP B C 1
ATOM 7975 O O . ASP B 1 480 ? -25.422 8.164 19.578 1 96.31 480 ASP B O 1
ATOM 7979 N N . VAL B 1 481 ? -24.422 9.352 18 1 97.12 481 VAL B N 1
ATOM 7980 C CA . VAL B 1 481 ? -23.828 8.195 17.344 1 97.12 481 VAL B CA 1
ATOM 7981 C C . VAL B 1 481 ? -22.484 7.859 18.016 1 97.12 481 VAL B C 1
ATOM 7983 O O . VAL B 1 481 ? -21.438 8.391 17.625 1 97.12 481 VAL B O 1
ATOM 7986 N N . ASN B 1 482 ? -22.547 7.07 19.078 1 96.12 482 ASN B N 1
ATOM 7987 C CA . ASN B 1 482 ? -21.359 6.855 19.906 1 96.12 482 ASN B CA 1
ATOM 7988 C C . ASN B 1 482 ? -21.312 5.438 20.469 1 96.12 482 ASN B C 1
ATOM 7990 O O . ASN B 1 482 ? -20.547 5.152 21.375 1 96.12 482 ASN B O 1
ATOM 7994 N N . SER B 1 483 ? -22.172 4.547 19.984 1 96.81 483 SER B N 1
ATOM 7995 C CA . SER B 1 483 ? -22.188 3.162 20.438 1 96.81 483 SER B CA 1
ATOM 7996 C C . SER B 1 483 ? -21.172 2.316 19.672 1 96.81 483 SER B C 1
ATOM 7998 O O . SER B 1 483 ? -21.312 2.104 18.469 1 96.81 483 SER B O 1
ATOM 8000 N N . VAL B 1 484 ? -20.219 1.814 20.391 1 95.88 484 VAL B N 1
ATOM 8001 C CA . VAL B 1 484 ? -19.203 0.946 19.797 1 95.88 484 VAL B CA 1
ATOM 8002 C C . VAL B 1 484 ? -19.859 -0.305 19.219 1 95.88 484 VAL B C 1
ATOM 8004 O O . VAL B 1 484 ? -19.562 -0.718 18.094 1 95.88 484 VAL B O 1
ATOM 8007 N N . ALA B 1 485 ? -20.75 -0.862 19.969 1 95.62 485 ALA B N 1
ATOM 8008 C CA . ALA B 1 485 ? -21.453 -2.08 19.547 1 95.62 485 ALA B CA 1
ATOM 8009 C C . ALA B 1 485 ? -22.203 -1.858 18.25 1 95.62 485 ALA B C 1
ATOM 8011 O O . ALA B 1 485 ? -22.188 -2.709 17.359 1 95.62 485 ALA B O 1
ATOM 8012 N N . ALA B 1 486 ? -22.812 -0.702 18.141 1 95.88 486 ALA B N 1
ATOM 8013 C CA . ALA B 1 486 ? -23.594 -0.393 16.938 1 95.88 486 ALA B CA 1
ATOM 8014 C C . ALA B 1 486 ? -22.703 -0.117 15.742 1 95.88 486 ALA B C 1
ATOM 8016 O O . ALA B 1 486 ? -23.078 -0.371 14.602 1 95.88 486 ALA B O 1
ATOM 8017 N N . ALA B 1 487 ? -21.5 0.39 16.031 1 97.12 487 ALA B N 1
ATOM 8018 C CA . ALA B 1 487 ? -20.609 0.828 14.969 1 97.12 487 ALA B CA 1
ATOM 8019 C C . ALA B 1 487 ? -19.766 -0.333 14.445 1 97.12 487 ALA B C 1
ATOM 8021 O O . ALA B 1 487 ? -19.234 -0.274 13.336 1 97.12 487 ALA B O 1
ATOM 8022 N N . GLU B 1 488 ? -19.578 -1.333 15.211 1 95.75 488 GLU B N 1
ATOM 8023 C CA . GLU B 1 488 ? -18.578 -2.359 14.977 1 95.75 488 GLU B CA 1
ATOM 8024 C C . GLU B 1 488 ? -18.75 -3.006 13.602 1 95.75 488 GLU B C 1
ATOM 8026 O O . GLU B 1 488 ? -17.781 -3.146 12.852 1 95.75 488 GLU B O 1
ATOM 8031 N N . GLY B 1 489 ? -19.969 -3.473 13.305 1 95.88 489 GLY B N 1
ATOM 8032 C CA . GLY B 1 489 ? -20.203 -4.09 12.008 1 95.88 489 GLY B CA 1
ATOM 8033 C C . GLY B 1 489 ? -19.812 -3.195 10.844 1 95.88 489 GLY B C 1
ATOM 8034 O O . GLY B 1 489 ? -19.219 -3.66 9.875 1 95.88 489 GLY B O 1
ATOM 8035 N N . ARG B 1 490 ? -20.156 -1.886 10.93 1 97.31 490 ARG B N 1
ATOM 8036 C CA . ARG B 1 490 ? -19.812 -0.922 9.891 1 97.31 490 ARG B CA 1
ATOM 8037 C C . ARG B 1 490 ? -18.297 -0.678 9.844 1 97.31 490 ARG B C 1
ATOM 8039 O O . ARG B 1 490 ? -17.734 -0.523 8.766 1 97.31 490 ARG B O 1
ATOM 8046 N N . TYR B 1 491 ? -17.719 -0.688 11.031 1 96.75 491 TYR B N 1
ATOM 8047 C CA . TYR B 1 491 ? -16.281 -0.491 11.156 1 96.75 491 TYR B CA 1
ATOM 8048 C C . TYR B 1 491 ? -15.508 -1.602 10.445 1 96.75 491 TYR B C 1
ATOM 8050 O O . TYR B 1 491 ? -14.594 -1.331 9.672 1 96.75 491 TYR B O 1
ATOM 8058 N N . VAL B 1 492 ? -15.898 -2.803 10.641 1 96.38 492 VAL B N 1
ATOM 8059 C CA . VAL B 1 492 ? -15.273 -3.965 10.023 1 96.38 492 VAL B CA 1
ATOM 8060 C C . VAL B 1 492 ? -15.492 -3.928 8.508 1 96.38 492 VAL B C 1
ATOM 8062 O O . VAL B 1 492 ? -14.555 -4.152 7.738 1 96.38 492 VAL B O 1
ATOM 8065 N N . ALA B 1 493 ? -16.688 -3.621 8.102 1 97 493 ALA B N 1
ATOM 8066 C CA . ALA B 1 493 ? -16.984 -3.543 6.676 1 97 493 ALA B CA 1
ATOM 8067 C C . ALA B 1 493 ? -16.172 -2.457 5.992 1 97 493 ALA B C 1
ATOM 8069 O O . ALA B 1 493 ? -15.703 -2.637 4.863 1 97 493 ALA B O 1
ATOM 8070 N N . PHE B 1 494 ? -16.031 -1.325 6.684 1 97.69 494 PHE B N 1
ATOM 8071 C CA . PHE B 1 494 ? -15.242 -0.232 6.137 1 97.69 494 PHE B CA 1
ATOM 8072 C C . PHE B 1 494 ? -13.789 -0.654 5.965 1 97.69 494 PHE B C 1
ATOM 8074 O O . PHE B 1 494 ? -13.156 -0.335 4.953 1 97.69 494 PHE B O 1
ATOM 8081 N N . ARG B 1 495 ? -13.25 -1.367 6.926 1 96.81 495 ARG B N 1
ATOM 8082 C CA . ARG B 1 495 ? -11.898 -1.903 6.801 1 96.81 495 ARG B CA 1
ATOM 8083 C C . ARG B 1 495 ? -11.758 -2.74 5.535 1 96.81 495 ARG B C 1
ATOM 8085 O O . ARG B 1 495 ? -10.789 -2.576 4.781 1 96.81 495 ARG B O 1
ATOM 8092 N N . CYS B 1 496 ? -12.688 -3.637 5.309 1 97.06 496 CYS B N 1
ATOM 8093 C CA . CYS B 1 496 ? -12.617 -4.527 4.156 1 97.06 496 CYS B CA 1
ATOM 8094 C C . CYS B 1 496 ? -12.766 -3.75 2.854 1 97.06 496 CYS B C 1
ATOM 8096 O O . CYS B 1 496 ? -12.141 -4.086 1.85 1 97.06 496 CYS B O 1
ATOM 8098 N N . LEU B 1 497 ? -13.586 -2.676 2.918 1 97.19 497 LEU B N 1
ATOM 8099 C CA . LEU B 1 497 ? -13.695 -1.79 1.763 1 97.19 497 LEU B CA 1
ATOM 8100 C C . LEU B 1 497 ? -12.352 -1.138 1.454 1 97.19 497 LEU B C 1
ATOM 8102 O O . LEU B 1 497 ? -11.945 -1.052 0.291 1 97.19 497 LEU B O 1
ATOM 8106 N N . LEU B 1 498 ? -11.656 -0.659 2.494 1 98.06 498 LEU B N 1
ATOM 8107 C CA . LEU B 1 498 ? -10.328 -0.075 2.307 1 98.06 498 LEU B CA 1
ATOM 8108 C C . LEU B 1 498 ? -9.391 -1.067 1.632 1 98.06 498 LEU B C 1
ATOM 8110 O O . LEU B 1 498 ? -8.68 -0.714 0.687 1 98.06 498 LEU B O 1
ATOM 8114 N N . ASN B 1 499 ? -9.422 -2.291 2.096 1 97.56 499 ASN B N 1
ATOM 8115 C CA . ASN B 1 499 ? -8.586 -3.314 1.483 1 97.56 499 ASN B CA 1
ATOM 8116 C C . ASN B 1 499 ? -8.961 -3.547 0.022 1 97.56 499 ASN B C 1
ATOM 8118 O O . ASN B 1 499 ? -8.086 -3.689 -0.833 1 97.56 499 ASN B O 1
ATOM 8122 N N . GLN B 1 500 ? -10.242 -3.568 -0.258 1 97 500 GLN B N 1
ATOM 8123 C CA . GLN B 1 500 ? -10.719 -3.768 -1.623 1 97 500 GLN B CA 1
ATOM 8124 C C . GLN B 1 500 ? -10.25 -2.639 -2.539 1 97 500 GLN B C 1
ATOM 8126 O O . GLN B 1 500 ? -10.086 -2.84 -3.742 1 97 500 GLN B O 1
ATOM 8131 N N . ARG B 1 501 ? -10.016 -1.498 -1.903 1 97.19 501 ARG B N 1
ATOM 8132 C CA . ARG B 1 501 ? -9.57 -0.335 -2.666 1 97.19 501 ARG B CA 1
ATOM 8133 C C . ARG B 1 501 ? -8.047 -0.24 -2.682 1 97.19 501 ARG B C 1
ATOM 8135 O O . ARG B 1 501 ? -7.488 0.749 -3.158 1 97.19 501 ARG B O 1
ATOM 8142 N N . GLY B 1 502 ? -7.379 -1.205 -2.109 1 97.19 502 GLY B N 1
ATOM 8143 C CA . GLY B 1 502 ? -5.926 -1.284 -2.193 1 97.19 502 GLY B CA 1
ATOM 8144 C C . GLY B 1 502 ? -5.227 -0.632 -1.018 1 97.19 502 GLY B C 1
ATOM 8145 O O . GLY B 1 502 ? -4.008 -0.443 -1.043 1 97.19 502 GLY B O 1
ATOM 8146 N N . ILE B 1 503 ? -5.961 -0.208 0.016 1 97.94 503 ILE B N 1
ATOM 8147 C CA . ILE B 1 503 ? -5.395 0.402 1.213 1 97.94 503 ILE B CA 1
ATOM 8148 C C . ILE B 1 503 ? -5.051 -0.683 2.232 1 97.94 503 ILE B C 1
ATOM 8150 O O . ILE B 1 503 ? -5.871 -1.562 2.512 1 97.94 503 ILE B O 1
ATOM 8154 N N . ALA B 1 504 ? -3.891 -0.672 2.789 1 96.94 504 ALA B N 1
ATOM 8155 C CA . ALA B 1 504 ? -3.406 -1.696 3.711 1 96.94 504 ALA B CA 1
ATOM 8156 C C . ALA B 1 504 ? -3.953 -1.471 5.117 1 96.94 504 ALA B C 1
ATOM 8158 O O . ALA B 1 504 ? -3.191 -1.213 6.051 1 96.94 504 ALA B O 1
ATOM 8159 N N . ALA B 1 505 ? -5.215 -1.65 5.258 1 96.62 505 ALA B N 1
ATOM 8160 C CA . ALA B 1 505 ? -5.867 -1.501 6.555 1 96.62 505 ALA B CA 1
ATOM 8161 C C . ALA B 1 505 ? -5.723 -2.771 7.391 1 96.62 505 ALA B C 1
ATOM 8163 O O . ALA B 1 505 ? -6.062 -3.865 6.93 1 96.62 505 ALA B O 1
ATOM 8164 N N . GLY B 1 506 ? -5.23 -2.646 8.609 1 94.38 506 GLY B N 1
ATOM 8165 C CA . GLY B 1 506 ? -4.996 -3.783 9.484 1 94.38 506 GLY B CA 1
ATOM 8166 C C . GLY B 1 506 ? -6.273 -4.398 10.016 1 94.38 506 GLY B C 1
ATOM 8167 O O . GLY B 1 506 ? -7.363 -3.861 9.812 1 94.38 506 GLY B O 1
ATOM 8168 N N . PRO B 1 507 ? -6.145 -5.512 10.703 1 94.06 507 PRO B N 1
ATOM 8169 C CA . PRO B 1 507 ? -7.32 -6.18 11.273 1 94.06 507 PRO B CA 1
ATOM 8170 C C . PRO B 1 507 ? -8.062 -5.301 12.281 1 94.06 507 PRO B C 1
ATOM 8172 O O . PRO B 1 507 ? -7.434 -4.629 13.102 1 94.06 507 PRO B O 1
ATOM 8175 N N . ALA B 1 508 ? -9.398 -5.348 12.203 1 91.19 508 ALA B N 1
ATOM 8176 C CA . ALA B 1 508 ? -10.242 -4.523 13.055 1 91.19 508 ALA B CA 1
ATOM 8177 C C . ALA B 1 508 ? -10.172 -4.984 14.508 1 91.19 508 ALA B C 1
ATOM 8179 O O . ALA B 1 508 ? -10.281 -4.172 15.43 1 91.19 508 ALA B O 1
ATOM 8180 N N . HIS B 1 509 ? -10 -6.293 14.695 1 83.31 509 HIS B N 1
ATOM 8181 C CA . HIS B 1 509 ? -10.086 -6.852 16.047 1 83.31 509 HIS B CA 1
ATOM 8182 C C . HIS B 1 509 ? -8.703 -7.109 16.625 1 83.31 509 HIS B C 1
ATOM 8184 O O . HIS B 1 509 ? -8.562 -7.809 17.625 1 83.31 509 HIS B O 1
ATOM 8190 N N . ASN B 1 510 ? -7.746 -6.492 16.031 1 76.25 510 ASN B N 1
ATOM 8191 C CA . ASN B 1 510 ? -6.375 -6.625 16.516 1 76.25 510 ASN B CA 1
ATOM 8192 C C . ASN B 1 510 ? -6.164 -5.852 17.812 1 76.25 510 ASN B C 1
ATOM 8194 O O . ASN B 1 510 ? -6.559 -4.688 17.922 1 76.25 510 ASN B O 1
ATOM 8198 N N . GLU B 1 511 ? -5.695 -6.656 18.828 1 71.06 511 GLU B N 1
ATOM 8199 C CA . GLU B 1 511 ? -5.449 -5.957 20.078 1 71.06 511 GLU B CA 1
ATOM 8200 C C . GLU B 1 511 ? -4.383 -4.879 19.906 1 71.06 511 GLU B C 1
ATOM 8202 O O . GLU B 1 511 ? -4.383 -3.879 20.625 1 71.06 511 GLU B O 1
ATOM 8207 N N . LEU B 1 512 ? -3.559 -5.215 18.859 1 73.06 512 LEU B N 1
ATOM 8208 C CA . LEU B 1 512 ? -2.48 -4.273 18.578 1 73.06 512 LEU B CA 1
ATOM 8209 C C . LEU B 1 512 ? -2.678 -3.605 17.219 1 73.06 512 LEU B C 1
ATOM 8211 O O . LEU B 1 512 ? -3.359 -4.152 16.344 1 73.06 512 LEU B O 1
ATOM 8215 N N . ALA B 1 513 ? -2.723 -2.365 16.969 1 70.38 513 ALA B N 1
ATOM 8216 C CA . ALA B 1 513 ? -2.971 -1.535 15.789 1 70.38 513 ALA B CA 1
ATOM 8217 C C . ALA B 1 513 ? -2.377 -2.17 14.531 1 70.38 513 ALA B C 1
ATOM 8219 O O . ALA B 1 513 ? -3.068 -2.334 13.523 1 70.38 513 ALA B O 1
ATOM 8220 N N . ARG B 1 514 ? -1.25 -2.664 14.398 1 77.81 514 ARG B N 1
ATOM 8221 C CA . ARG B 1 514 ? -0.586 -2.988 13.141 1 77.81 514 ARG B CA 1
ATOM 8222 C C . ARG B 1 514 ? -0.134 -4.445 13.117 1 77.81 514 ARG B C 1
ATOM 8224 O O . ARG B 1 514 ? 0.768 -4.809 12.359 1 77.81 514 ARG B O 1
ATOM 8231 N N . ARG B 1 515 ? -0.893 -5.246 13.844 1 84.25 515 ARG B N 1
ATOM 8232 C CA . ARG B 1 515 ? -0.526 -6.656 13.852 1 84.25 515 ARG B CA 1
ATOM 8233 C C . ARG B 1 515 ? -1.175 -7.395 12.688 1 84.25 515 ARG B C 1
ATOM 8235 O O . ARG B 1 515 ? -2.316 -7.109 12.32 1 84.25 515 ARG B O 1
ATOM 8242 N N . ALA B 1 516 ? -0.459 -8.344 12.227 1 90.12 516 ALA B N 1
ATOM 8243 C CA . ALA B 1 516 ? -0.962 -9.227 11.172 1 90.12 516 ALA B CA 1
ATOM 8244 C C . ALA B 1 516 ? -2.102 -10.102 11.688 1 90.12 516 ALA B C 1
ATOM 8246 O O . ALA B 1 516 ? -2.26 -10.273 12.898 1 90.12 516 ALA B O 1
ATOM 8247 N N . PRO B 1 517 ? -2.932 -10.594 10.758 1 92.12 517 PRO B N 1
ATOM 8248 C CA . PRO B 1 517 ? -3.953 -11.539 11.219 1 92.12 517 PRO B CA 1
ATOM 8249 C C . PRO B 1 517 ? -3.354 -12.781 11.867 1 92.12 517 PRO B C 1
ATOM 8251 O O . PRO B 1 517 ? -2.281 -13.242 11.461 1 92.12 517 PRO B O 1
ATOM 8254 N N . GLY B 1 518 ? -4.027 -13.391 12.812 1 89.25 518 GLY B N 1
ATOM 8255 C CA . GLY B 1 518 ? -3.498 -14.5 13.578 1 89.25 518 GLY B CA 1
ATOM 8256 C C . GLY B 1 518 ? -3.783 -15.852 12.953 1 89.25 518 GLY B C 1
ATOM 8257 O O . GLY B 1 518 ? -3.039 -16.812 13.164 1 89.25 518 GLY B O 1
ATOM 8258 N N . ASP B 1 519 ? -4.844 -15.969 12.242 1 93 519 ASP B N 1
ATOM 8259 C CA . ASP B 1 519 ? -5.281 -17.219 11.617 1 93 519 ASP B CA 1
ATOM 8260 C C . ASP B 1 519 ? -5.992 -16.953 10.297 1 93 519 ASP B C 1
ATOM 8262 O O . ASP B 1 519 ? -6.5 -15.852 10.062 1 93 519 ASP B O 1
ATOM 8266 N N . PRO B 1 520 ? -6.008 -17.938 9.484 1 96.25 520 PRO B N 1
ATOM 8267 C CA . PRO B 1 520 ? -6.758 -17.781 8.234 1 96.25 520 PRO B CA 1
ATOM 8268 C C . PRO B 1 520 ? -8.211 -17.375 8.469 1 96.25 520 PRO B C 1
ATOM 8270 O O . PRO B 1 520 ? -8.82 -17.797 9.453 1 96.25 520 PRO B O 1
ATOM 8273 N N . GLY B 1 521 ? -8.711 -16.531 7.609 1 96.62 521 GLY B N 1
ATOM 8274 C CA . GLY B 1 521 ? -10.102 -16.156 7.773 1 96.62 521 GLY B CA 1
ATOM 8275 C C . GLY B 1 521 ? -10.523 -15.016 6.871 1 96.62 521 GLY B C 1
ATOM 8276 O O . GLY B 1 521 ? -9.695 -14.445 6.156 1 96.62 521 GLY B O 1
ATOM 8277 N N . SER B 1 522 ? -11.797 -14.727 6.945 1 97 522 SER B N 1
ATOM 8278 C CA . SER B 1 522 ? -12.398 -13.641 6.18 1 97 522 SER B CA 1
ATOM 8279 C C . SER B 1 522 ? -11.93 -12.281 6.684 1 97 522 SER B C 1
ATOM 8281 O O . SER B 1 522 ? -11.641 -12.117 7.871 1 97 522 SER B O 1
ATOM 8283 N N . CYS B 1 523 ? -11.859 -11.367 5.758 1 96.44 523 CYS B N 1
ATOM 8284 C CA . CYS B 1 523 ? -11.609 -9.984 6.148 1 96.44 523 CYS B CA 1
ATOM 8285 C C . CYS B 1 523 ? -12.586 -9.531 7.223 1 96.44 523 CYS B C 1
ATOM 8287 O O . CYS B 1 523 ? -12.211 -8.844 8.172 1 96.44 523 CYS B O 1
ATOM 8289 N N . TYR B 1 524 ? -13.812 -9.961 7.141 1 95.06 524 TYR B N 1
ATOM 8290 C CA . TYR B 1 524 ? -14.906 -9.5 7.992 1 95.06 524 TYR B CA 1
ATOM 8291 C C . TYR B 1 524 ? -14.828 -10.156 9.367 1 95.06 524 TYR B C 1
ATOM 8293 O O . TYR B 1 524 ? -15.586 -9.797 10.273 1 95.06 524 TYR B O 1
ATOM 8301 N N . ALA B 1 525 ? -13.867 -11.055 9.492 1 92.75 525 ALA B N 1
ATOM 8302 C CA . ALA B 1 525 ? -13.703 -11.742 10.766 1 92.75 525 ALA B CA 1
ATOM 8303 C C . ALA B 1 525 ? -12.367 -11.375 11.414 1 92.75 525 ALA B C 1
ATOM 8305 O O . ALA B 1 525 ? -11.961 -12 12.398 1 92.75 525 ALA B O 1
ATOM 8306 N N . GLN B 1 526 ? -11.68 -10.5 10.773 1 91.88 526 GLN B N 1
ATOM 8307 C CA . GLN B 1 526 ? -10.367 -10.141 11.281 1 91.88 526 GLN B CA 1
ATOM 8308 C C . GLN B 1 526 ? -10.422 -8.844 12.078 1 91.88 526 GLN B C 1
ATOM 8310 O O . GLN B 1 526 ? -11.242 -7.969 11.797 1 91.88 526 GLN B O 1
#

InterPro domains:
  IPR015883 Beta-hexosaminidase, catalytic domain [PF00728] (164-478)
  IPR017853 Glycoside hydrolase superfamily [SSF51445] (164-508)
  IPR025705 Beta-hexosaminidase [PIRSF001093] (24-513)
  IPR025705 Beta-hexosaminidase [PR00738] (119-139)
  IPR025705 Beta-hexosaminidase [PR00738] (158-175)
  IPR025705 Beta-hexosaminidase [PR00738] (187-208)
  IPR025705 Beta-hexosaminidase [PR00738] (241-258)
  IPR025705 Beta-hexosaminidase [PR00738] (285-303)
  IPR025705 Beta-hexosaminidase [PR00738] (307-320)
  IPR025705 Beta-hexosaminidase [PR00738] (443-459)
  IPR025705 Beta-hexosaminidase [PR00738] (460-477)
  IPR025705 Beta-hexosaminidase [PTHR22600] (27-509)
  IPR029018 Beta-hexosaminidase-like, domain 2 [G3DSA:3.30.379.10] (26-156)
  IPR029018 Beta-hexosaminidase-like, domain 2 [SSF55545] (29-163)
  IPR029019 Beta-hexosaminidase, eukaryotic type, N-terminal [PF14845] (29-139)

Nearest PDB structures (foldseek):
  3vtr-assembly1_A  TM=9.071E-01  e=5.993E-42  Ostrinia furnacalis
  3nsm-assembly1_A  TM=9.079E-01  e=8.897E-42  Ostrinia furnacalis
  3s6t-assembly1_A  TM=9.020E-01  e=8.897E-42  Ostrinia furnacalis
  5y0v-assembly1_A  TM=9.056E-01  e=1.115E-41  Ostrinia furnacalis
  3wmb-assembly1_A  TM=9.054E-01  e=1.853E-41  Ostrinia furnacalis